Protein 7OYW (pdb70)

GO terms:
  GO:0042597 periplasmic space (C, EXP)
  GO:0030288 outer membrane-bounded periplasmic space (C, IDA)
  GO:0015847 putrescine transport (P, IDA)
  GO:0019810 putrescine binding (F, IDA)
  GO:0019810 putrescine binding (F, IPI)

InterPro domains:
  IPR001188 Spermidine/putrescine-binding periplasmic protein [PIRSF019574] (1-369)
  IPR001188 Spermidine/putrescine-binding periplasmic protein [PR00909] (35-51)
  IPR001188 Spermidine/putrescine-binding periplasmic protein [PR00909] (51-72)
  IPR001188 Spermidine/putrescine-binding periplasmic protein [PR00909] (78-92)
  IPR001188 Spermidine/putrescine-binding periplasmic protein [PR00909] (94-107)
  IPR001188 Spermidine/putrescine-binding periplasmic protein [PR00909] (127-143)
  IPR001188 Spermidine/putrescine-binding periplasmic protein [PR00909] (158-172)
  IPR001188 Spermidine/putrescine-binding periplasmic protein [PR00909] (181-200)
  IPR001188 Spermidine/putrescine-binding periplasmic protein [PR00909] (219-238)
  IPR001188 Spermidine/putrescine-binding periplasmic protein [PR00909] (269-288)
  IPR001188 Spermidine/putrescine-binding periplasmic protein [PR00909] (314-340)
  IPR006059 Bacterial-type extracellular solute-binding protein [PF13416] (46-334)

Foldseek 3Di:
DAEAEEEEAPLQADPCLQVVLCVVPVYHYHYHHDQALVVVLCCLPVDDVQHFKYKHWLQSCLLCVVVQFFAFDDVVLQVLLVQFDVVVVVVSCVSPPPRGFWAFWFKAWWFKKFFQVVLCVQPNPVQQQQAPCCQQVLVNLVSQLQLAEEEAPYLLQLQLVLCLNVVHHSQDQDLCSQVPPSLVSLLSNLVSHPYHHAQPVLCCLLQSSHGMYGYILLSSVLSQVSNVVVVVPTHMDTYQHPSETAMTTMTMGGTPPNDCNSVVSSSVSSCSPLLRSLSSCQNRLTHTRGNNNVVVHDPVSNVDCNRVPDPSRVVRYDYGHDHDVVSVVSSVVSSVCSNCSVDDDDPD/DAEAEEEEAPLQADPCLQVVLCVVPVHHYDYHHDQALVVVLCCLPVDDVQHFKYKHWLQSCLQCVVVQFFAFADCVLQVLLVQFDVVVCVVSCVSPPPNGFWAFWFKAWWFKKFFQVVLCVQPNNVQQQQAPCCQQVLVNLVSQLQLAEEEAPYLLQLQLVLCLNVVHHSQDQDLCSQVPPSLVSLLSRLVSHPYHHAQPVLCCQLQSSHGMYGYILLSSVLSQVSNVVVVPPTHMDTYQHPSETAMTTMTMGGTPPNDCNSVVSSSVSSCSPLLRSLSSCQRRLTHTRGNVNVVVHDPVSVVDCNRVPDPVRVVRYDYRHDHDVVSVVSSVVSSVCSNCSVDDDDPD

Nearest PDB structures (foldseek):
  7oyw-assembly2_B  TM=1.002E+00  e=4.965E-70  Escherichia coli
  7oyx-assembly2_B  TM=1.002E+00  e=9.594E-69  Escherichia coli K-12
  7oyv-assembly2_B  TM=1.001E+00  e=1.961E-65  Escherichia coli
  6ye0-assembly1_B  TM=9.953E-01  e=1.338E-63  Escherichia coli K-12
  7oyt-assembly1_A  TM=9.641E-01  e=5.268E-64  Escherichia coli K-12

Secondary structure (DSSP, 8-state):
--EEEEEEESS-S-TTHHHHHHHHH--EEEEEEES-HHHHHHHHHHS----SEE--BHHHHHHHGGGT-B----GGG-TTGGGB-HHHHHHHTTTSGGG-SEEEEEEEEEEEEEEHHHHHHHH-TT--TTSTHHHHSHHHHHHHTTT-EEE-S-HHHHHHHHHHHTTS-TT---HHHIIIIIHHHHHHHGGG--EE-SSHHHHHHHHTS-SEEEEEHHHHHHHHHHHHHHT----EEEE--TT-EEEEEEEEE-BTT-S-HHHHHHHHHHHTSHHHHHHHHHHH--EESBTTTGGGS-HHHHT-TTTS--HHHHTTEE-PPPPPHHHHHHHHHHHHHHHTTTS-----/--EEEEEEESS-S-TTHHHHHHHHH--EEEEEEES-HHHHHHHHHHS----SEE--BHHHHHHHGGGT-EE---GGG-GGGGGB-HHHHHHHTTTSGGG-S-EEEEEEEEEEEEEHHHHHHHH-TT--TTSTHHHHSHHHHHHHGGG-EEE-S-HHHHHHHHHHHTTS-TT---HHHIIIIIHHHHHHHGGG--EE-SSHHHHHHHHTS-SEEEEEHHHHHHHHHHHHHHT----EEEE--TT-EEEEEEEEBEETT-S-HHHHHHHHHHHTSHHHHHHHHHHH--EESBTTTGGGS-HHHHT-TTTS--HHHHTTEE-PPPPPHHHHHHHHHHHHHHHTTTS-----

Solvent-accessible surface area: 29851 Å² total; per-residue (Å²): 171,105,38,0,62,0,5,0,16,41,56,6,30,2,114,55,2,25,58,62,1,58,186,104,44,50,12,118,15,56,64,63,64,9,35,19,10,124,68,0,27,38,92,9,87,94,46,86,23,54,20,5,0,0,0,0,6,2,18,0,0,46,57,27,32,136,53,46,28,7,23,80,7,59,68,94,86,2,98,55,36,150,8,6,27,67,96,51,19,134,110,0,22,128,13,0,76,111,19,98,37,1,4,3,3,0,43,4,1,0,0,0,0,18,5,20,86,84,0,68,89,52,34,31,135,148,9,40,36,80,1,0,42,0,0,0,82,16,84,19,0,95,121,0,105,105,25,0,0,1,0,0,50,14,22,17,14,1,0,3,2,0,0,28,52,62,70,81,86,24,21,4,70,145,28,112,14,4,71,24,52,0,10,94,20,0,68,122,0,24,65,12,2,115,35,26,69,4,25,87,0,3,77,21,0,4,93,11,77,0,0,0,0,2,0,20,1,0,10,0,37,10,0,8,31,75,1,126,127,67,182,59,75,29,74,4,26,14,12,29,2,116,59,0,0,3,10,30,17,6,0,1,0,0,3,45,85,13,172,7,77,84,15,0,6,77,0,0,31,16,3,1,79,33,68,10,5,2,60,0,0,41,80,3,14,5,5,14,2,6,126,42,0,60,103,100,2,34,47,100,0,88,129,26,85,11,4,70,6,59,62,98,34,124,88,97,33,29,65,10,99,42,16,67,114,112,3,65,129,12,8,60,151,4,13,84,103,0,66,53,36,126,126,133,108,157,138,198,174,114,37,0,62,0,4,0,17,42,56,6,30,1,114,54,3,26,40,46,0,58,171,105,51,54,14,118,14,58,62,66,63,9,36,12,10,104,60,0,28,37,92,8,88,94,46,83,23,55,21,4,0,0,0,0,6,3,19,0,0,65,58,26,32,136,55,44,27,8,27,76,8,55,69,99,91,2,84,42,38,156,17,8,30,76,108,47,22,117,80,0,22,154,18,0,78,116,20,92,37,0,4,2,3,0,36,4,1,0,0,0,0,18,6,18,86,86,0,68,88,61,35,32,132,148,10,39,35,80,2,0,38,0,0,0,82,27,104,19,0,113,127,0,104,103,20,0,0,0,0,0,37,13,22,18,14,0,1,3,1,0,0,28,46,65,69,82,81,22,6,4,95,140,23,111,13,3,72,22,52,0,9,82,18,0,72,137,0,23,69,11,2,113,45,26,74,4,28,87,0,3,69,20,0,5,93,10,78,0,0,0,0,2,0,19,1,0,10,0,34,10,0,3,32,74,2,128,128,63,186,60,75,30,69,3,26,14,12,29,2,115,61,0,0,4,10,29,14,6,0,0,0,0,3,46,84,14,171,9,78,82,17,0,8,84,0,0,34,18,3,1,78,33,66,9,5,2,58,0,0,44,82,3,15,5,5,14,2,5,132,38,0,67,104,98,3,40,55,108,0,80,127,28,86,10,3,77,6,61,66,97,33,125,89,98,30,28,69,10,124,57,20,66,114,115,4,65,128,11,8,65,135,4,12,79,113,0,67,63,36,130,127,129,111,155,140,192

Sequence (696 aa):
QKTTLHIYNWTDYIAPDTVANFEKKEETGIKVVYDVFDSSNEEVLEGKLMMAGSTGFDLVVPSSAYLLLERRQLTAGVFQPLLDKKSKLPPEEEWKKNLDDPELLKLVAKKHDPDNKFAMMPPYMWATTGIGYNVDKVKAVLGENAPVDSWDLILKPEENLLEKLKSCCGVSFLDDPEEEEVFATVLNYLGKDPPNSTKADDYTGPATDLLLKLRPNIRYFHSSQQYINDLANNGDIICCVVAIGWAGDVWQASNRAKEAKNGVNNVSFSSIPKEGAMAWFDVFAMMPADAKNKDDEAYQFLNNYLLRRRPPDVVAHISDHHVFYANANKAATPLVSAEVRENPGIYPPADVRAKLFTQKKVQDPKKIDDRVVRTRRAWWTKKVKSSGKLEHHHHQKTLHIYNWTDYIAPDTVANFEKEETGIKVVYDVFDSSNEEVLEGKLMAGSSTGFDLVVPSSAYLLERRQLTAGVFQPLLDKSKLPEWKNLDDPELLKLVAKHDPDDNKFAMMPPYMWWATTGIGYNVDKVKAVLGEENAPVDSWDLIILKKPEENLLEEKLKSCCGVSFLDDPEEEVFATVLNYLGKDPNSTKADDYTGPATDLLLKLRPNIRYFHSSQQYINDLANGDIICCVVAIGWAGDVWQASNRAKEEAKNGVNNVSFSSIPKEGAMMAWFDVFAMPADAKNKDEAYQFLNYLLRRRPDVVAHISDHHVFYANANKAATPLVSSAEVREENPGIYPPADVRAKLFTQKKVQDPKKIDRVRTRRAWTKKVKSSGKLEHHHH

Radius of gyration: 33.07 Å; Cα contacts (8 Å, |Δi|>4): 1512; chains: 2; bounding box: 71×66×94 Å

B-factor: mean 22.98, std 9.72, range [9.9, 72.11]

Structure (mmCIF, N/CA/C/O backbone):
data_7OYW
#
_entry.id   7OYW
#
_cell.length_a   116.881
_cell.length_b   71.285
_cell.length_c   92.417
_cell.angle_alpha   90.000
_cell.angle_beta   90.000
_cell.angle_gamma   90.000
#
_symmetry.space_group_name_H-M   'P 21 21 2'
#
loop_
_entity.id
_entity.type
_entity.pdbx_description
1 polymer 'Putrescine-binding periplasmic protein'
2 non-polymer SPERMIDINE
3 non-polymer (2~{S})-1-(2-methoxyethoxy)propan-2-amine
4 non-polymer (2~{R})-1-[(2~{R})-1-(2-methoxyethoxy)propan-2-yl]oxypropan-2-amine
5 non-polymer (2~{S})-1-methoxypropan-2-amine
6 non-polymer 'CHLORIDE ION'
7 non-polymer (2R)-1-methoxypropan-2-amine
8 water water
#
loop_
_atom_site.group_PDB
_atom_site.id
_atom_site.type_symbol
_atom_site.label_atom_id
_atom_site.label_alt_id
_atom_site.label_comp_id
_atom_site.label_asym_id
_atom_site.label_entity_id
_atom_site.label_seq_id
_atom_site.pdbx_PDB_ins_code
_atom_site.Cartn_x
_atom_site.Cartn_y
_atom_site.Cartn_z
_atom_site.occupancy
_atom_site.B_iso_or_equiv
_atom_site.auth_seq_id
_atom_site.auth_comp_id
_atom_site.auth_asym_id
_atom_site.auth_atom_id
_atom_site.pdbx_PDB_model_num
ATOM 1 N N . GLN A 1 3 ? -20.90462 59.59551 -23.10010 1.000 47.59468 29 GLN A N 1
ATOM 2 C CA . GLN A 1 3 ? -19.80509 59.34061 -22.17367 1.000 46.63090 29 GLN A CA 1
ATOM 3 C C . GLN A 1 3 ? -18.81523 58.33761 -22.76004 1.000 43.98411 29 GLN A C 1
ATOM 4 O O . GLN A 1 3 ? -19.16757 57.19408 -23.04505 1.000 45.51140 29 GLN A O 1
ATOM 17 N N . LYS A 1 4 ? -17.56864 58.75045 -22.92202 1.000 39.66892 30 LYS A N 1
ATOM 18 C CA . LYS A 1 4 ? -16.57608 57.89348 -23.54688 1.000 36.48240 30 LYS A CA 1
ATOM 19 C C . LYS A 1 4 ? -15.64254 57.29905 -22.50391 1.000 29.62528 30 LYS A C 1
ATOM 20 O O . LYS A 1 4 ? -15.37254 57.90473 -21.46139 1.000 27.37381 30 LYS A O 1
ATOM 39 N N A THR A 1 5 ? -15.14518 56.07566 -22.78564 0.647 27.13460 31 THR A N 1
ATOM 40 N N B THR A 1 5 ? -15.18519 56.10448 -22.80237 0.353 27.52066 31 THR A N 1
ATOM 41 C CA A THR A 1 5 ? -14.26402 55.33808 -21.87389 0.647 23.69632 31 THR A CA 1
ATOM 42 C CA B THR A 1 5 ? -14.20973 55.41044 -21.99790 0.353 24.81058 31 THR A CA 1
ATOM 43 C C A THR A 1 5 ? -13.00165 54.82532 -22.57323 0.647 21.01760 31 THR A C 1
ATOM 44 C C B THR A 1 5 ? -12.89048 55.40334 -22.74707 0.353 20.99435 31 THR A C 1
ATOM 45 O O A THR A 1 5 ? -13.08402 54.09603 -23.56964 0.647 21.78083 31 THR A O 1
ATOM 46 O O B THR A 1 5 ? -12.81472 55.65413 -23.95487 0.353 20.68821 31 THR A O 1
ATOM 67 N N . LEU A 1 6 ? -11.84144 55.14928 -21.99119 1.000 17.17114 32 LEU A N 1
ATOM 68 C CA . LEU A 1 6 ? -10.52744 54.91160 -22.56068 1.000 15.22215 32 LEU A CA 1
ATOM 69 C C . LEU A 1 6 ? -9.89066 53.77348 -21.78223 1.000 14.48129 32 LEU A C 1
ATOM 70 O O . LEU A 1 6 ? -9.82053 53.83135 -20.55126 1.000 15.80840 32 LEU A O 1
ATOM 87 N N . HIS A 1 7 ? -9.43214 52.74367 -22.48837 1.000 13.46911 33 HIS A N 1
ATOM 88 C CA . HIS A 1 7 ? -8.81643 51.58130 -21.86074 1.000 13.28200 33 HIS A CA 1
ATOM 89 C C . HIS A 1 7 ? -7.31474 51.61678 -22.09966 1.000 12.67285 33 HIS A C 1
ATOM 90 O O . HIS A 1 7 ? -6.87027 51.65813 -23.25014 1.000 13.12808 33 HIS A O 1
ATOM 104 N N . ILE A 1 8 ? -6.54301 51.58116 -21.01566 1.000 12.24559 34 ILE A N 1
ATOM 105 C CA . ILE A 1 8 ? -5.08989 51.66758 -21.05659 1.000 12.08311 34 ILE A CA 1
ATOM 106 C C . ILE A 1 8 ? -4.49322 50.46354 -20.34423 1.000 11.99120 34 ILE A C 1
ATOM 107 O O . ILE A 1 8 ? -4.92734 50.10882 -19.24342 1.000 13.18253 34 ILE A O 1
ATOM 123 N N . TYR A 1 9 ? -3.44753 49.88634 -20.93462 1.000 12.16550 35 TYR A N 1
ATOM 124 C CA . TYR A 1 9 ? -2.73451 48.74094 -20.37113 1.000 12.02304 35 TYR A CA 1
ATOM 125 C C . TYR A 1 9 ? -1.26989 49.13482 -20.24595 1.000 11.40304 35 TYR A C 1
ATOM 126 O O . TYR A 1 9 ? -0.57922 49.30737 -21.25775 1.000 12.01837 35 TYR A O 1
ATOM 144 N N . ASN A 1 10 ? -0.80409 49.28441 -19.00570 1.000 12.19606 36 ASN A N 1
ATOM 145 C CA . ASN A 1 10 ? 0.52929 49.79501 -18.70574 1.000 12.05245 36 ASN A CA 1
ATOM 146 C C . ASN A 1 10 ? 1.21291 48.85750 -17.72217 1.000 11.47924 36 ASN A C 1
ATOM 147 O O . ASN A 1 10 ? 0.58268 47.99340 -17.11235 1.000 12.80172 36 ASN A O 1
ATOM 158 N N . TRP A 1 11 ? 2.53159 48.99380 -17.62785 1.000 11.09543 37 TRP A N 1
ATOM 159 C CA . TRP A 1 11 ? 3.27632 48.26791 -16.61163 1.000 11.50309 37 TRP A CA 1
ATOM 160 C C . TRP A 1 11 ? 2.78058 48.68170 -15.23195 1.000 13.04493 37 TRP A C 1
ATOM 161 O O . TRP A 1 11 ? 2.35060 49.81746 -15.02411 1.000 12.26521 37 TRP A O 1
ATOM 182 N N . THR A 1 12 ? 2.86940 47.75601 -14.27779 1.000 11.62020 38 THR A N 1
ATOM 183 C CA . THR A 1 12 ? 2.68299 48.10304 -12.87553 1.000 12.27895 38 THR A CA 1
ATOM 184 C C . THR A 1 12 ? 3.69450 49.17253 -12.45004 1.000 12.18398 38 THR A C 1
ATOM 185 O O . THR A 1 12 ? 4.77485 49.30400 -13.02912 1.000 13.27176 38 THR A O 1
ATOM 196 N N . ASP A 1 13 ? 3.34120 49.94461 -11.42319 1.000 12.86518 39 ASP A N 1
ATOM 197 C CA . ASP A 1 13 ? 4.28444 50.87013 -10.79904 1.000 13.05428 39 ASP A CA 1
ATOM 198 C C . ASP A 1 13 ? 4.95106 51.76730 -11.83913 1.000 13.06163 39 ASP A C 1
ATOM 199 O O . ASP A 1 13 ? 6.16931 51.93923 -11.85842 1.000 13.21675 39 ASP A O 1
ATOM 208 N N . TYR A 1 14 ? 4.12847 52.39106 -12.68842 1.000 12.40173 40 TYR A N 1
ATOM 209 C CA . TYR A 1 14 ? 4.67917 53.12389 -13.82707 1.000 11.69309 40 TYR A CA 1
ATOM 210 C C . TYR A 1 14 ? 3.81876 54.32117 -14.18516 1.000 12.99313 40 TYR A C 1
ATOM 211 O O . TYR A 1 14 ? 3.75577 54.71928 -15.35520 1.000 12.25150 40 TYR A O 1
ATOM 229 N N . ILE A 1 15 ? 3.18476 54.92193 -13.18139 1.000 13.38404 41 ILE A N 1
ATOM 230 C CA . ILE A 1 15 ? 2.42165 56.15155 -13.34640 1.000 12.66982 41 ILE A CA 1
ATOM 231 C C . ILE A 1 15 ? 2.35079 56.78116 -11.96369 1.000 13.44685 41 ILE A C 1
ATOM 232 O O . ILE A 1 15 ? 2.59801 56.12143 -10.95732 1.000 14.98930 41 ILE A O 1
ATOM 248 N N . ALA A 1 16 ? 2.05821 58.07467 -11.90549 1.000 13.10685 42 ALA A N 1
ATOM 249 C CA . ALA A 1 16 ? 1.89954 58.67189 -10.58939 1.000 14.49269 42 ALA A CA 1
ATOM 250 C C . ALA A 1 16 ? 0.51474 58.33902 -10.05461 1.000 17.43788 42 ALA A C 1
ATOM 251 O O . ALA A 1 16 ? -0.41036 58.08875 -10.82585 1.000 16.83587 42 ALA A O 1
ATOM 258 N N . PRO A 1 17 ? 0.33993 58.35331 -8.73345 1.000 20.92603 43 PRO A N 1
ATOM 259 C CA . PRO A 1 17 ? -0.94010 57.90657 -8.16117 1.000 22.72390 43 PRO A CA 1
ATOM 260 C C . PRO A 1 17 ? -2.13224 58.70910 -8.63212 1.000 23.33865 43 PRO A C 1
ATOM 261 O O . PRO A 1 17 ? -3.26240 58.20228 -8.60546 1.000 24.46968 43 PRO A O 1
ATOM 272 N N . ASP A 1 18 ? -1.91841 59.95909 -9.03519 1.000 22.34641 44 ASP A N 1
ATOM 273 C CA . ASP A 1 18 ? -3.00543 60.85561 -9.39344 1.000 22.36157 44 ASP A CA 1
ATOM 274 C C . ASP A 1 18 ? -3.08875 61.16261 -10.88705 1.000 20.72432 44 ASP A C 1
ATOM 275 O O . ASP A 1 18 ? -4.00344 61.87866 -11.29772 1.000 21.59812 44 ASP A O 1
ATOM 284 N N . THR A 1 19 ? -2.21656 60.58799 -11.72082 1.000 18.19641 45 THR A N 1
ATOM 285 C CA . THR A 1 19 ? -2.19491 60.94706 -13.13944 1.000 16.63196 45 THR A CA 1
ATOM 286 C C . THR A 1 19 ? -3.53951 60.69117 -13.80838 1.000 17.00239 45 THR A C 1
ATOM 287 O O . THR A 1 19 ? -4.06467 61.55247 -14.52394 1.000 18.06871 45 THR A O 1
ATOM 298 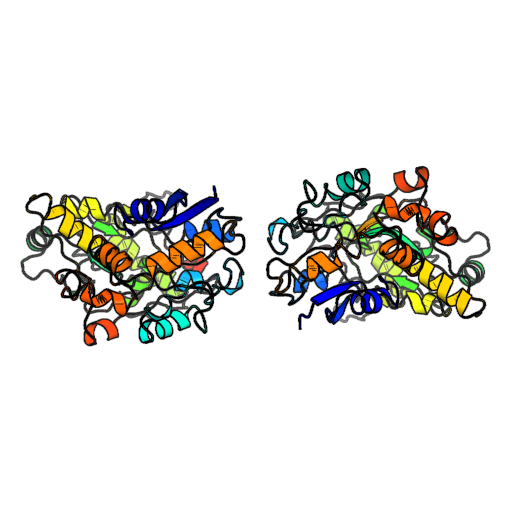N N . VAL A 1 20 ? -4.08955 59.49019 -13.62462 1.000 16.83451 46 VAL A N 1
ATOM 299 C CA . VAL A 1 20 ? -5.33799 59.14173 -14.29175 1.000 17.25593 46 VAL A CA 1
ATOM 300 C C . VAL A 1 20 ? -6.48569 59.98872 -13.76254 1.000 17.82143 46 VAL A C 1
ATOM 301 O O . VAL A 1 20 ? -7.28405 60.51555 -14.54353 1.000 17.92525 46 VAL A O 1
ATOM 314 N N . ALA A 1 21 ? -6.58675 60.13376 -12.43387 1.000 17.33741 47 ALA A N 1
ATOM 315 C CA . ALA A 1 21 ? -7.66494 60.93110 -11.85660 1.000 18.80678 47 ALA A CA 1
ATOM 316 C C . ALA A 1 21 ? -7.61711 62.36000 -12.37370 1.000 18.01877 47 ALA A C 1
ATOM 317 O O . ALA A 1 21 ? -8.65925 62.96422 -12.65780 1.000 19.91268 47 ALA A O 1
ATOM 324 N N . ASN A 1 22 ? -6.40778 62.92167 -12.48061 1.000 18.99455 48 ASN A N 1
ATOM 325 C CA . ASN A 1 22 ? -6.25690 64.28312 -12.98217 1.000 19.76235 48 ASN A CA 1
ATOM 326 C C . ASN A 1 22 ? -6.73326 64.38510 -14.42742 1.000 19.04283 48 ASN A C 1
ATOM 327 O O . ASN A 1 22 ? -7.40133 65.35519 -14.80016 1.000 21.00538 48 ASN A O 1
ATOM 338 N N . PHE A 1 23 ? -6.40811 63.38292 -15.25257 1.000 16.80584 49 PHE A N 1
ATOM 339 C CA . PHE A 1 23 ? -6.88602 63.35778 -16.63323 1.000 16.53635 49 PHE A CA 1
ATOM 340 C C . PHE A 1 23 ? -8.40059 63.22940 -16.69831 1.000 16.95048 49 PHE A C 1
ATOM 341 O O . PHE A 1 23 ? -9.05111 63.90876 -17.49943 1.000 17.53637 49 PHE A O 1
ATOM 358 N N . GLU A 1 24 ? -8.97864 62.34419 -15.88281 1.000 16.40785 50 GLU A N 1
ATOM 359 C CA . GLU A 1 24 ? -10.42963 62.20528 -15.84791 1.000 16.75720 50 GLU A CA 1
ATOM 360 C C . GLU A 1 24 ? -11.09602 63.51400 -15.45739 1.000 17.74997 50 GLU A C 1
ATOM 361 O O . GLU A 1 24 ? -12.10734 63.90939 -16.05319 1.000 19.48920 50 GLU A O 1
ATOM 373 N N . LYS A 1 25 ? -10.54926 64.19780 -14.44940 1.000 18.23052 51 LYS A N 1
ATOM 374 C CA A LYS A 1 25 ? -11.15501 65.44916 -14.01239 0.550 19.31066 51 LYS A CA 1
ATOM 375 C CA B LYS A 1 25 ? -11.14854 65.44953 -14.00725 0.450 18.74525 51 LYS A CA 1
ATOM 376 C C . LYS A 1 25 ? -11.07242 66.49735 -15.10770 1.000 19.80922 51 LYS A C 1
ATOM 377 O O . LYS A 1 25 ? -12.01636 67.26785 -15.31888 1.000 21.51098 51 LYS A O 1
ATOM 413 N N . GLU A 1 26 ? -9.95524 66.53635 -15.81400 1.000 19.21335 52 GLU A N 1
ATOM 414 C CA A GLU A 1 26 ? -9.76050 67.55291 -16.83616 0.490 18.86003 52 GLU A CA 1
ATOM 415 C CA B GLU A 1 26 ? -9.77913 67.56014 -16.83319 0.510 19.35547 52 GLU A CA 1
ATOM 416 C C . GLU A 1 26 ? -10.66098 67.30985 -18.04294 1.000 19.45471 52 GLU A C 1
ATOM 417 O O . GLU A 1 26 ? -11.21174 68.26152 -18.61053 1.000 21.91492 52 GLU A O 1
ATOM 439 N N . THR A 1 27 ? -10.79867 66.04434 -18.46481 1.000 19.68511 53 THR A N 1
ATOM 440 C CA . THR A 1 27 ? -11.40055 65.72870 -19.75817 1.000 19.74026 53 THR A CA 1
ATOM 441 C C . THR A 1 27 ? -12.82157 65.17593 -19.69232 1.000 20.70903 53 THR A C 1
ATOM 442 O O . THR A 1 27 ? -13.51567 65.17813 -20.71703 1.000 21.56441 53 THR A O 1
ATOM 453 N N . GLY A 1 28 ? -13.25434 64.65311 -18.55130 1.000 20.03726 54 GLY A N 1
ATOM 454 C CA . GLY A 1 28 ? -14.53309 63.98429 -18.48320 1.000 20.50602 54 GLY A CA 1
ATOM 455 C C . GLY A 1 28 ? -14.54819 62.59254 -19.07479 1.000 20.52577 54 GLY A C 1
ATOM 456 O O . GLY A 1 28 ? -15.62090 61.98036 -19.14583 1.000 22.83649 54 GLY A O 1
ATOM 460 N N . ILE A 1 29 ? -13.39640 62.07882 -19.50186 1.000 18.88561 55 ILE A N 1
ATOM 461 C CA . ILE A 1 29 ? -13.26512 60.72334 -20.02573 1.000 18.50952 55 ILE A CA 1
ATOM 462 C C . ILE A 1 29 ? -13.03925 59.78098 -18.85196 1.000 18.52513 55 ILE A C 1
ATOM 463 O O . ILE A 1 29 ? -12.19242 60.04462 -17.99317 1.000 21.90683 55 ILE A O 1
ATOM 479 N N . LYS A 1 30 ? -13.78240 58.67857 -18.81672 1.000 17.54976 56 LYS A N 1
ATOM 480 C CA . LYS A 1 30 ? -13.55699 57.64053 -17.82059 1.000 17.99096 56 LYS A CA 1
ATOM 481 C C . LYS A 1 30 ? -12.45008 56.72410 -18.31878 1.000 17.67852 56 LYS A C 1
ATOM 482 O O . LYS A 1 30 ? -12.46508 56.28828 -19.47394 1.000 20.09111 56 LYS A O 1
ATOM 501 N N . VAL A 1 31 ? -11.47381 56.45690 -17.46062 1.000 15.92309 57 VAL A N 1
ATOM 502 C CA . VAL A 1 31 ? -10.33184 55.62377 -17.80904 1.000 14.97046 57 VAL A CA 1
ATOM 503 C C . VAL A 1 31 ? -10.44018 54.30330 -17.06598 1.000 15.99695 57 VAL A C 1
ATOM 504 O O . VAL A 1 31 ? -10.61996 54.27461 -15.84290 1.000 18.42286 57 VAL A O 1
ATOM 517 N N . VAL A 1 32 ? -10.31147 53.21829 -17.81207 1.000 15.00505 58 VAL A N 1
ATOM 518 C CA . VAL A 1 32 ? -10.14471 51.87864 -17.27375 1.000 14.28277 58 VAL A CA 1
ATOM 519 C C . VAL A 1 32 ? -8.66538 51.55810 -17.44848 1.000 13.86185 58 VAL A C 1
ATOM 520 O O . VAL A 1 32 ? -8.15892 51.45541 -18.57324 1.000 14.34679 58 VAL A O 1
ATOM 533 N N . TYR A 1 33 ? -7.96309 51.45803 -16.33015 1.000 15.40092 59 TYR A N 1
ATOM 534 C CA . TYR A 1 33 ? -6.51690 51.30913 -16.30171 1.000 14.96285 59 TYR A CA 1
ATOM 535 C C . TYR A 1 33 ? -6.18244 49.93027 -15.75504 1.000 16.93803 59 TYR A C 1
ATOM 536 O O . TYR A 1 33 ? -6.57084 49.58722 -14.63708 1.000 19.08450 59 TYR A O 1
ATOM 554 N N . ASP A 1 34 ? -5.47864 49.13596 -16.54602 1.000 13.96969 60 ASP A N 1
ATOM 555 C CA . ASP A 1 34 ? -5.06515 47.80053 -16.14451 1.000 13.81197 60 ASP A CA 1
ATOM 556 C C . ASP A 1 34 ? -3.55517 47.70540 -16.30446 1.000 13.48684 60 ASP A C 1
ATOM 557 O O . ASP A 1 34 ? -2.93579 48.49853 -17.02566 1.000 13.23717 60 ASP A O 1
ATOM 566 N N . VAL A 1 35 ? -2.96360 46.71175 -15.63681 1.000 13.10306 61 VAL A N 1
ATOM 567 C CA . VAL A 1 35 ? -1.51321 46.64636 -15.49943 1.000 13.29104 61 VAL A CA 1
ATOM 568 C C . VAL A 1 35 ? -0.97243 45.23851 -15.72652 1.000 13.21119 61 VAL A C 1
ATOM 569 O O . VAL A 1 35 ? -1.64815 44.23289 -15.48618 1.000 15.05485 61 VAL A O 1
ATOM 582 N N . PHE A 1 36 ? 0.26534 45.18882 -16.22377 1.000 13.35156 62 PHE A N 1
ATOM 583 C CA . PHE A 1 36 ? 1.02065 43.95901 -16.42465 1.000 13.34595 62 PHE A CA 1
ATOM 584 C C . PHE A 1 36 ? 2.44429 44.17825 -15.92134 1.000 13.55554 62 PHE A C 1
ATOM 585 O O . PHE A 1 36 ? 2.88995 45.31305 -15.75049 1.000 13.77836 62 PHE A O 1
ATOM 602 N N . ASP A 1 37 ? 3.17253 43.08221 -15.69351 1.000 13.92418 63 ASP A N 1
ATOM 603 C CA . ASP A 1 37 ? 4.57813 43.17995 -15.31089 1.000 14.08261 63 ASP A CA 1
ATOM 604 C C . ASP A 1 37 ? 5.50124 42.40928 -16.24760 1.000 14.29876 63 ASP A C 1
ATOM 605 O O . ASP A 1 37 ? 6.66465 42.16879 -15.89951 1.000 14.94903 63 ASP A O 1
ATOM 614 N N . SER A 1 38 ? 5.02702 42.05414 -17.44392 1.000 14.56307 64 SER A N 1
ATOM 615 C CA A SER A 1 38 ? 5.81538 41.25669 -18.37345 0.500 15.75624 64 SER A CA 1
ATOM 616 C CA B SER A 1 38 ? 5.84679 41.28578 -18.37177 0.500 15.65778 64 SER A CA 1
ATOM 617 C C . SER A 1 38 ? 5.52317 41.60616 -19.82244 1.000 15.46421 64 SER A C 1
ATOM 618 O O . SER A 1 38 ? 4.35501 41.66803 -20.21635 1.000 15.14160 64 SER A O 1
ATOM 632 N N . ASN A 1 39 ? 6.59183 41.79174 -20.61593 1.000 15.82023 65 ASN A N 1
ATOM 633 C CA . ASN A 1 39 ? 6.42441 41.90863 -22.06138 1.000 17.19768 65 ASN A CA 1
ATOM 634 C C . ASN A 1 39 ? 5.75978 40.64980 -22.61926 1.000 17.50842 65 ASN A C 1
ATOM 635 O O . ASN A 1 39 ? 4.95510 40.74489 -23.54735 1.000 16.83855 65 ASN A O 1
ATOM 646 N N . GLU A 1 40 ? 6.04910 39.46850 -22.04512 1.000 17.07317 66 GLU A N 1
ATOM 647 C CA A GLU A 1 40 ? 5.45378 38.24047 -22.56718 0.493 18.36093 66 GLU A CA 1
ATOM 648 C CA B GLU A 1 40 ? 5.46184 38.23163 -22.55307 0.507 17.82218 66 GLU A CA 1
ATOM 649 C C . GLU A 1 40 ? 3.93097 38.26503 -22.46241 1.000 17.50017 66 GLU A C 1
ATOM 650 O O . GLU A 1 40 ? 3.23088 37.82828 -23.38591 1.000 18.47015 66 GLU A O 1
ATOM 672 N N . VAL A 1 41 ? 3.39098 38.76838 -21.34882 1.000 16.54222 67 VAL A N 1
ATOM 673 C CA . VAL A 1 41 ? 1.93898 38.80698 -21.19248 1.000 17.07050 67 VAL A CA 1
ATOM 674 C C . VAL A 1 41 ? 1.32911 39.72969 -22.23312 1.000 15.66069 67 VAL A C 1
ATOM 675 O O . VAL A 1 41 ? 0.34313 39.38977 -22.89586 1.000 15.20651 67 VAL A O 1
ATOM 688 N N . LEU A 1 42 ? 1.89481 40.92763 -22.37020 1.000 15.12896 68 LEU A N 1
ATOM 689 C CA . LEU A 1 42 ? 1.38457 41.87250 -23.35251 1.000 14.09162 68 LEU A CA 1
ATOM 690 C C . LEU A 1 42 ? 1.51636 41.31853 -24.76393 1.000 14.33740 68 LEU A C 1
ATOM 691 O O . LEU A 1 42 ? 0.57357 41.40025 -25.55724 1.000 14.81076 68 LEU A O 1
ATOM 707 N N . GLU A 1 43 ? 2.67236 40.74022 -25.09502 1.000 14.21892 69 GLU A N 1
ATOM 708 C CA . GLU A 1 43 ? 2.87518 40.25215 -26.45416 1.000 14.05290 69 GLU A CA 1
ATOM 709 C C . GLU A 1 43 ? 1.87816 39.15183 -26.77896 1.000 13.98553 69 GLU A C 1
ATOM 710 O O . GLU A 1 43 ? 1.31040 39.11536 -27.87739 1.000 15.64063 69 GLU A O 1
ATOM 722 N N . GLY A 1 44 ? 1.63979 38.25465 -25.82450 1.000 15.14566 70 GLY A N 1
ATOM 723 C CA . GLY A 1 44 ? 0.65808 37.20933 -26.04161 1.000 14.53427 70 GLY A CA 1
ATOM 724 C C . GLY A 1 44 ? -0.71401 37.76339 -26.36735 1.000 14.22798 70 GLY A C 1
ATOM 725 O O . GLY A 1 44 ? -1.38687 37.29404 -27.28850 1.000 15.66244 70 GLY A O 1
ATOM 729 N N . LYS A 1 45 ? -1.15854 38.75589 -25.59593 1.000 13.87868 71 LYS A N 1
ATOM 730 C CA . LYS A 1 45 ? -2.46124 39.35875 -25.84997 1.000 14.60650 71 LYS A CA 1
ATOM 731 C C . LYS A 1 45 ? -2.49841 40.04644 -27.20740 1.000 15.35450 71 LYS A C 1
ATOM 732 O O . LYS A 1 45 ? -3.49358 39.94151 -27.93319 1.000 17.00298 71 LYS A O 1
ATOM 751 N N . LEU A 1 46 ? -1.42843 40.75432 -27.57431 1.000 15.68852 72 LEU A N 1
ATOM 752 C CA . LEU A 1 46 ? -1.41403 41.40743 -28.87695 1.000 16.77556 72 LEU A CA 1
ATOM 753 C C . LEU A 1 46 ? -1.51013 40.40034 -30.01588 1.000 17.00370 72 LEU A C 1
ATOM 754 O O . LEU A 1 46 ? -2.09508 40.69579 -31.06380 1.000 18.87403 72 LEU A O 1
ATOM 770 N N . MET A 1 47 ? -0.89713 39.22878 -29.85910 1.000 16.08125 73 MET A N 1
ATOM 771 C CA A MET A 1 47 ? -0.80733 38.28130 -30.95987 0.827 17.07949 73 MET A CA 1
ATOM 772 C CA B MET A 1 47 ? -0.80553 38.27787 -30.96075 0.173 17.58464 73 MET A CA 1
ATOM 773 C C . MET A 1 47 ? -1.94808 37.27780 -30.98516 1.000 19.57312 73 MET A C 1
ATOM 774 O O . MET A 1 47 ? -2.17775 36.65200 -32.02549 1.000 22.04864 73 MET A O 1
ATOM 800 N N . ALA A 1 48 ? -2.67856 37.12786 -29.88796 1.000 19.75941 74 ALA A N 1
ATOM 801 C CA . ALA A 1 48 ? -3.70937 36.10782 -29.82522 1.000 20.68510 74 ALA A CA 1
ATOM 802 C C . ALA A 1 48 ? -5.05602 36.55986 -30.35562 1.000 22.14499 74 ALA A C 1
ATOM 803 O O . ALA A 1 48 ? -5.89855 35.71386 -30.67110 1.000 25.07106 74 ALA A O 1
ATOM 810 N N . GLY A 1 49 ? -5.28503 37.85695 -30.44107 1.000 21.45803 75 GLY A N 1
ATOM 811 C CA . GLY A 1 49 ? -6.60771 38.36088 -30.73754 1.000 22.28714 75 GLY A CA 1
ATOM 812 C C . GLY A 1 49 ? -6.66451 39.82395 -30.35748 1.000 21.32405 75 GLY A C 1
ATOM 813 O O . GLY A 1 49 ? -5.63616 40.49075 -30.26915 1.000 21.14524 75 GLY A O 1
ATOM 817 N N . SER A 1 50 ? -7.88095 40.31130 -30.15602 1.000 23.41236 76 SER A N 1
ATOM 818 C CA . SER A 1 50 ? -8.03541 41.70577 -29.79054 1.000 22.28658 76 SER A CA 1
ATOM 819 C C . SER A 1 50 ? -7.67332 41.87836 -28.32612 1.000 22.16912 76 SER A C 1
ATOM 820 O O . SER A 1 50 ? -8.02858 41.04742 -27.48496 1.000 25.54129 76 SER A O 1
ATOM 828 N N . THR A 1 51 ? -6.97677 42.96400 -28.01637 1.000 19.98922 77 THR A N 1
ATOM 829 C CA . THR A 1 51 ? -6.67588 43.24439 -26.62341 1.000 18.66399 77 THR A CA 1
ATOM 830 C C . THR A 1 51 ? -7.79002 44.01049 -25.92756 1.000 18.64902 77 THR A C 1
ATOM 831 O O . THR A 1 51 ? -7.80975 44.06221 -24.69564 1.000 19.59020 77 THR A O 1
ATOM 842 N N . GLY A 1 52 ? -8.69772 44.62112 -26.68299 1.000 17.27631 78 GLY A N 1
ATOM 843 C CA . GLY A 1 52 ? -9.67606 45.52168 -26.12390 1.000 16.84962 78 GLY A CA 1
ATOM 844 C C . GLY A 1 52 ? -9.13107 46.82636 -25.58671 1.000 15.49707 78 GLY A C 1
ATOM 845 O O . GLY A 1 52 ? -9.91090 47.62753 -25.06672 1.000 19.42886 78 GLY A O 1
ATOM 849 N N . PHE A 1 53 ? -7.83103 47.08073 -25.69720 1.000 13.36970 79 PHE A N 1
ATOM 850 C CA . PHE A 1 53 ? -7.24091 48.31103 -25.19242 1.000 12.74023 79 PHE A CA 1
ATOM 851 C C . PHE A 1 53 ? -7.10893 49.35550 -26.28567 1.000 13.94588 79 PHE A C 1
ATOM 852 O O . PHE A 1 53 ? -6.91349 49.03471 -27.45791 1.000 14.67829 79 PHE A O 1
ATOM 869 N N . ASP A 1 54 ? -7.21998 50.61878 -25.87669 1.000 12.90818 80 ASP A N 1
ATOM 870 C CA . ASP A 1 54 ? -6.95869 51.74507 -26.75911 1.000 13.58920 80 ASP A CA 1
ATOM 871 C C . ASP A 1 54 ? -5.49721 52.15992 -26.77200 1.000 13.18764 80 ASP A C 1
ATOM 872 O O . ASP A 1 54 ? -5.02703 52.68841 -27.78474 1.000 13.74295 80 ASP A O 1
ATOM 881 N N . LEU A 1 55 ? -4.77808 51.93205 -25.67360 1.000 12.04641 81 LEU A N 1
ATOM 882 C CA . LEU A 1 55 ? -3.35742 52.21966 -25.55506 1.000 11.71789 81 LEU A CA 1
ATOM 883 C C . LEU A 1 55 ? -2.70670 51.07722 -24.79325 1.000 11.39596 81 LEU A C 1
ATOM 884 O O . LEU A 1 55 ? -3.27326 50.57345 -23.82057 1.000 12.22747 81 LEU A O 1
ATOM 900 N N . VAL A 1 56 ? -1.50234 50.69842 -25.22378 1.000 11.50729 82 VAL A N 1
ATOM 901 C CA . VAL A 1 56 ? -0.68021 49.70189 -24.54889 1.000 12.24649 82 VAL A CA 1
ATOM 902 C C . VAL A 1 56 ? 0.74342 50.24477 -24.49018 1.000 11.38173 82 VAL A C 1
ATOM 903 O O . VAL A 1 56 ? 1.11242 51.14438 -25.24658 1.000 12.31313 82 VAL A O 1
ATOM 916 N N . VAL A 1 57 ? 1.56009 49.66495 -23.60926 1.000 11.32544 83 VAL A N 1
ATOM 917 C CA . VAL A 1 57 ? 2.90480 50.19467 -23.34714 1.000 10.50831 83 VAL A CA 1
ATOM 918 C C . VAL A 1 57 ? 3.97018 49.10808 -23.50668 1.000 11.16918 83 VAL A C 1
ATOM 919 O O . VAL A 1 57 ? 4.58933 48.68178 -22.52174 1.000 12.05979 83 VAL A O 1
ATOM 932 N N . PRO A 1 58 ? 4.24983 48.66075 -24.72809 1.000 11.85714 84 PRO A N 1
ATOM 933 C CA . PRO A 1 58 ? 5.33005 47.68469 -24.93212 1.000 11.87611 84 PRO A CA 1
ATOM 934 C C . PRO A 1 58 ? 6.71212 48.29045 -24.74519 1.000 12.21585 84 PRO A C 1
ATOM 935 O O . PRO A 1 58 ? 6.92458 49.48334 -24.94047 1.000 13.21922 84 PRO A O 1
ATOM 946 N N . SER A 1 59 ? 7.69073 47.44031 -24.44924 1.000 13.19123 85 SER A N 1
ATOM 947 C CA A SER A 1 59 ? 9.06699 47.88966 -24.62577 0.735 14.25496 85 SER A CA 1
ATOM 948 C CA B SER A 1 59 ? 9.06916 47.85127 -24.62488 0.265 14.69525 85 SER A CA 1
ATOM 949 C C . SER A 1 59 ? 9.33144 48.09123 -26.11327 1.000 14.65389 85 SER A C 1
ATOM 950 O O . SER A 1 59 ? 8.68850 47.48652 -26.97429 1.000 13.65878 85 SER A O 1
ATOM 964 N N . ALA A 1 60 ? 10.29872 48.95837 -26.42520 1.000 14.18291 86 ALA A N 1
ATOM 965 C CA . ALA A 1 60 ? 10.55308 49.27045 -27.83315 1.000 14.34776 86 ALA A CA 1
ATOM 966 C C . ALA A 1 60 ? 10.98348 48.03721 -28.62631 1.000 15.84737 86 ALA A C 1
ATOM 967 O O . ALA A 1 60 ? 10.63074 47.89139 -29.80024 1.000 16.44501 86 ALA A O 1
ATOM 974 N N . TYR A 1 61 ? 11.75610 47.14064 -28.02732 1.000 18.09864 87 TYR A N 1
ATOM 975 C CA . TYR A 1 61 ? 12.14641 45.97207 -28.80987 1.000 19.54602 87 TYR A CA 1
ATOM 976 C C . TYR A 1 61 ? 10.95279 45.03886 -29.05503 1.000 19.48273 87 TYR A C 1
ATOM 977 O O . TYR A 1 61 ? 10.94997 44.30302 -30.04487 1.000 20.41788 87 TYR A O 1
ATOM 995 N N . LEU A 1 62 ? 9.94134 45.03695 -28.16923 1.000 19.38171 88 LEU A N 1
ATOM 996 C CA . LEU A 1 62 ? 8.73119 44.25215 -28.42608 1.000 17.88042 88 LEU A CA 1
ATOM 997 C C . LEU A 1 62 ? 7.93411 44.87767 -29.55819 1.000 15.98652 88 LEU A C 1
ATOM 998 O O . LEU A 1 62 ? 7.44304 44.17954 -30.45334 1.000 15.99667 88 LEU A O 1
ATOM 1014 N N . LEU A 1 63 ? 7.79510 46.20110 -29.52717 1.000 14.43680 89 LEU A N 1
ATOM 1015 C CA A LEU A 1 63 ? 7.19555 46.91103 -30.65192 0.110 14.46086 89 LEU A CA 1
ATOM 1016 C CA B LEU A 1 63 ? 7.18574 46.89512 -30.65154 0.890 14.31746 89 LEU A CA 1
ATOM 1017 C C . LEU A 1 63 ? 7.90113 46.53432 -31.94522 1.000 14.24507 89 LEU A C 1
ATOM 1018 O O . LEU A 1 63 ? 7.25829 46.22731 -32.95528 1.000 15.42679 89 LEU A O 1
ATOM 1048 N N . GLU A 1 64 ? 9.23300 46.53756 -31.92152 1.000 15.58164 90 GLU A N 1
ATOM 1049 C CA . GLU A 1 64 ? 9.99753 46.14349 -33.09639 1.000 16.61148 90 GLU A CA 1
ATOM 1050 C C . GLU A 1 64 ? 9.69220 44.70524 -33.49274 1.000 15.90858 90 GLU A C 1
ATOM 1051 O O . GLU A 1 64 ? 9.52723 44.40265 -34.68041 1.000 17.78368 90 GLU A O 1
ATOM 1063 N N . ARG A 1 65 ? 9.64866 43.79281 -32.51344 1.000 15.77447 91 ARG A N 1
ATOM 1064 C CA A ARG A 1 65 ? 9.44382 42.38897 -32.84379 0.632 16.68536 91 ARG A CA 1
ATOM 1065 C CA B ARG A 1 65 ? 9.43954 42.38116 -32.83049 0.368 17.52447 91 ARG A CA 1
ATOM 1066 C C . ARG A 1 65 ? 8.13052 42.17084 -33.58825 1.000 17.69995 91 ARG A C 1
ATOM 1067 O O . ARG A 1 65 ? 8.06730 41.35793 -34.51787 1.000 18.42441 91 ARG A O 1
ATOM 1107 N N . GLN A 1 66 ? 7.06907 42.88572 -33.20514 1.000 16.90856 92 GLN A N 1
ATOM 1108 C CA . GLN A 1 66 ? 5.74546 42.62557 -33.76801 1.000 18.46866 92 GLN A CA 1
ATOM 1109 C C . GLN A 1 66 ? 5.25914 43.72601 -34.69777 1.000 19.09362 92 GLN A C 1
ATOM 1110 O O . GLN A 1 66 ? 4.09373 43.71189 -35.11246 1.000 19.39024 92 GLN A O 1
ATOM 1124 N N . LEU A 1 67 ? 6.13356 44.65644 -35.06220 1.000 19.07091 93 LEU A N 1
ATOM 1125 C CA . LEU A 1 67 ? 5.70975 45.78567 -35.87466 1.000 19.74455 93 LEU A CA 1
ATOM 1126 C C . LEU A 1 67 ? 5.13619 45.31338 -37.20165 1.000 20.50822 93 LEU A C 1
ATOM 1127 O O . LEU A 1 67 ? 4.07460 45.77689 -37.63689 1.000 22.69901 93 LEU A O 1
ATOM 1143 N N . THR A 1 68 ? 5.82722 44.39199 -37.86720 1.000 20.53378 94 THR A N 1
ATOM 1144 C CA . THR A 1 68 ? 5.35758 43.96699 -39.17650 1.000 22.71234 94 THR A CA 1
ATOM 1145 C C . THR A 1 68 ? 4.15029 43.04225 -39.08579 1.000 22.96137 94 THR A C 1
ATOM 1146 O O . THR A 1 68 ? 3.54111 42.74478 -40.11531 1.000 23.64850 94 THR A O 1
ATOM 1157 N N . ALA A 1 69 ? 3.75999 42.61841 -37.88469 1.000 23.14559 95 ALA A N 1
ATOM 1158 C CA . ALA A 1 69 ? 2.53808 41.84087 -37.73049 1.000 24.39502 95 ALA A CA 1
ATOM 1159 C C . ALA A 1 69 ? 1.28930 42.70116 -37.83802 1.000 23.97785 95 ALA A C 1
ATOM 1160 O O . ALA A 1 69 ? 0.18350 42.15590 -37.91028 1.000 25.51594 95 ALA A O 1
ATOM 1167 N N . GLY A 1 70 ? 1.44297 44.02199 -37.83140 1.000 22.49139 96 GLY A N 1
ATOM 1168 C CA . GLY A 1 70 ? 0.32610 44.91420 -38.03090 1.000 21.73870 96 GLY A CA 1
ATOM 1169 C C . GLY A 1 70 ? -0.56053 45.09246 -36.82991 1.000 21.14431 96 GLY A C 1
ATOM 1170 O O . GLY A 1 70 ? -1.70012 45.54118 -36.98283 1.000 24.13882 96 GLY A O 1
ATOM 1174 N N . VAL A 1 71 ? -0.07297 44.76949 -35.62845 1.000 19.43099 97 VAL A N 1
ATOM 1175 C CA . VAL A 1 71 ? -0.92233 44.86853 -34.44187 1.000 18.85916 97 VAL A CA 1
ATOM 1176 C C . VAL A 1 71 ? -1.02382 46.28437 -33.89381 1.000 18.55465 97 VAL A C 1
ATOM 1177 O O . VAL A 1 71 ? -1.86949 46.53900 -33.02817 1.000 19.52442 97 VAL A O 1
ATOM 1190 N N . PHE A 1 72 ? -0.19518 47.21013 -34.36624 1.000 17.55627 98 PHE A N 1
ATOM 1191 C CA . PHE A 1 72 ? -0.25021 48.60153 -33.95331 1.000 17.71667 98 PHE A CA 1
ATOM 1192 C C . PHE A 1 72 ? -0.67586 49.44976 -35.14134 1.000 19.96077 98 PHE A C 1
ATOM 1193 O O . PHE A 1 72 ? -0.43021 49.09030 -36.29736 1.000 23.81472 98 PHE A O 1
ATOM 1210 N N . GLN A 1 73 ? -1.29319 50.57913 -34.85462 1.000 17.99674 99 GLN A N 1
ATOM 1211 C CA . GLN A 1 73 ? -1.56787 51.47467 -35.95844 1.000 18.85345 99 GLN A CA 1
ATOM 1212 C C . GLN A 1 73 ? -0.74814 52.75179 -35.84839 1.000 16.15228 99 GLN A C 1
ATOM 1213 O O . GLN A 1 73 ? -0.33355 53.14904 -34.75630 1.000 17.03184 99 GLN A O 1
ATOM 1227 N N . PRO A 1 74 ? -0.48484 53.41459 -36.96443 1.000 15.35606 100 PRO A N 1
ATOM 1228 C CA . PRO A 1 74 ? 0.38021 54.59149 -36.90791 1.000 16.58140 100 PRO A CA 1
ATOM 1229 C C . PRO A 1 74 ? -0.28116 55.71118 -36.13224 1.000 17.78139 100 PRO A C 1
ATOM 1230 O O . PRO A 1 74 ? -1.49992 55.90104 -36.17627 1.000 22.25212 100 PRO A O 1
ATOM 1241 N N A LEU A 1 75 ? 0.53625 56.48633 -35.42414 0.507 16.78838 101 LEU A N 1
ATOM 1242 N N B LEU A 1 75 ? 0.54918 56.43731 -35.40394 0.493 17.04430 101 LEU A N 1
ATOM 1243 C CA A LEU A 1 75 ? 0.03565 57.54786 -34.55490 0.507 16.95232 101 LEU A CA 1
ATOM 1244 C CA B LEU A 1 75 ? 0.08163 57.59709 -34.68048 0.493 17.37472 101 LEU A CA 1
ATOM 1245 C C A LEU A 1 75 ? -0.04324 58.86377 -35.33124 0.507 18.94330 101 LEU A C 1
ATOM 1246 C C B LEU A 1 75 ? -0.14956 58.72806 -35.66262 0.493 19.15896 101 LEU A C 1
ATOM 1247 O O A LEU A 1 75 ? 0.99057 59.40070 -35.74843 0.507 19.34015 101 LEU A O 1
ATOM 1248 O O B LEU A 1 75 ? 0.66689 58.98894 -36.55394 0.493 19.28110 101 LEU A O 1
ATOM 1279 N N . ASP A 1 76 ? -1.27289 59.38712 -35.50216 1.000 20.07373 102 ASP A N 1
ATOM 1280 C CA . ASP A 1 76 ? -1.56027 60.59713 -36.26402 1.000 22.47596 102 ASP A CA 1
ATOM 1281 C C . ASP A 1 76 ? -0.97503 61.77648 -35.50232 1.000 22.27439 102 ASP A C 1
ATOM 1282 O O . ASP A 1 76 ? -1.54766 62.24525 -34.51710 1.000 21.75853 102 ASP A O 1
ATOM 1292 N N A LYS A 1 77 ? 0.18062 62.27535 -35.94191 0.593 23.17572 103 LYS A N 1
ATOM 1293 N N B LYS A 1 77 ? 0.16861 62.25957 -35.99898 0.407 22.82719 103 LYS A N 1
ATOM 1294 C CA A LYS A 1 77 ? 0.84134 63.32797 -35.17559 0.593 24.25589 103 LYS A CA 1
ATOM 1295 C CA B LYS A 1 77 ? 0.90355 63.33800 -35.35132 0.407 23.56743 103 LYS A CA 1
ATOM 1296 C C A LYS A 1 77 ? 0.06287 64.64097 -35.21233 0.593 23.84466 103 LYS A C 1
ATOM 1297 C C B LYS A 1 77 ? 0.06071 64.59627 -35.22717 0.407 24.17930 103 LYS A C 1
ATOM 1298 O O A LYS A 1 77 ? 0.29548 65.51191 -34.36648 0.593 23.13580 103 LYS A O 1
ATOM 1299 O O B LYS A 1 77 ? 0.24162 65.37932 -34.28736 0.407 24.72847 103 LYS A O 1
ATOM 1336 N N . SER A 1 78 ? -0.86401 64.80650 -36.15959 1.000 24.79067 104 SER A N 1
ATOM 1337 C CA . SER A 1 78 ? -1.69666 66.00111 -36.13323 1.000 26.07782 104 SER A CA 1
ATOM 1338 C C . SER A 1 78 ? -2.60448 66.03130 -34.91038 1.000 24.88633 104 SER A C 1
ATOM 1339 O O . SER A 1 78 ? -3.06478 67.11033 -34.52336 1.000 26.57741 104 SER A O 1
ATOM 1348 N N . LYS A 1 79 ? -2.85950 64.88109 -34.29052 1.000 21.73341 105 LYS A N 1
ATOM 1349 C CA . LYS A 1 79 ? -3.66139 64.79769 -33.07623 1.000 22.02626 105 LYS A CA 1
ATOM 1350 C C . LYS A 1 79 ? -2.80014 64.81823 -31.82388 1.000 19.67963 105 LYS A C 1
ATOM 1351 O O . LYS A 1 79 ? -3.32091 64.63907 -30.71685 1.000 20.83231 105 LYS A O 1
ATOM 1370 N N . LEU A 1 80 ? -1.49777 65.05745 -31.97915 1.000 19.68656 106 LEU A N 1
ATOM 1371 C CA . LEU A 1 80 ? -0.54439 65.12296 -30.86776 1.000 20.70498 106 LEU A CA 1
ATOM 1372 C C . LEU A 1 80 ? 0.22698 66.42828 -30.99153 1.000 23.88466 106 LEU A C 1
ATOM 1373 O O . LEU A 1 80 ? 1.42305 66.43739 -31.31017 1.000 22.75534 106 LEU A O 1
ATOM 1389 N N A PRO A 1 81 ? -0.42443 67.57179 -30.76443 0.354 24.30878 107 PRO A N 1
ATOM 1390 N N B PRO A 1 81 ? -0.43672 67.55264 -30.71568 0.646 25.94297 107 PRO A N 1
ATOM 1391 C CA A PRO A 1 81 ? 0.28104 68.84948 -30.97582 0.354 24.85971 107 PRO A CA 1
ATOM 1392 C CA B PRO A 1 81 ? 0.22421 68.84611 -30.91663 0.646 27.07833 107 PRO A CA 1
ATOM 1393 C C A PRO A 1 81 ? 1.41266 69.13229 -29.99283 0.354 25.86352 107 PRO A C 1
ATOM 1394 C C B PRO A 1 81 ? 1.46480 69.02760 -30.06857 0.646 27.21714 107 PRO A C 1
ATOM 1395 O O A PRO A 1 81 ? 2.18522 70.06796 -30.23200 0.354 26.54275 107 PRO A O 1
ATOM 1396 O O B PRO A 1 81 ? 2.37260 69.75664 -30.48425 0.646 29.66274 107 PRO A O 1
ATOM 1417 N N . GLU A 1 82 ? 1.54283 68.38550 -28.90311 1.000 25.49804 108 GLU A N 1
ATOM 1418 C CA A GLU A 1 82 ? 2.68373 68.54105 -28.00935 0.435 24.89939 108 GLU A CA 1
ATOM 1419 C CA B GLU A 1 82 ? 2.68951 68.53488 -28.01481 0.133 24.38937 108 GLU A CA 1
ATOM 1420 C CA C GLU A 1 82 ? 2.68475 68.53099 -28.01033 0.432 25.11636 108 GLU A CA 1
ATOM 1421 C C . GLU A 1 82 ? 3.80208 67.54502 -28.31674 1.000 23.39113 108 GLU A C 1
ATOM 1422 O O . GLU A 1 82 ? 4.74461 67.42771 -27.53018 1.000 22.01102 108 GLU A O 1
ATOM 1453 N N . TRP A 1 83 ? 3.71686 66.83607 -29.44740 1.000 21.45706 109 TRP A N 1
ATOM 1454 C CA . TRP A 1 83 ? 4.75774 65.88098 -29.82890 1.000 18.78010 109 TRP A CA 1
ATOM 1455 C C . TRP A 1 83 ? 6.14663 66.51076 -29.78103 1.000 18.43176 109 TRP A C 1
ATOM 1456 O O . TRP A 1 83 ? 7.13255 65.83840 -29.44364 1.000 16.63567 109 TRP A O 1
ATOM 1477 N N . LYS A 1 84 ? 6.22033 67.80545 -30.10996 1.000 19.67195 110 LYS A N 1
ATOM 1478 C CA A LYS A 1 84 ? 7.46482 68.56032 -30.14924 0.487 20.43888 110 LYS A CA 1
ATOM 1479 C CA B LYS A 1 84 ? 7.48581 68.53014 -30.16623 0.513 20.97877 110 LYS A CA 1
ATOM 1480 C C . LYS A 1 84 ? 8.21520 68.54570 -28.82977 1.000 17.87217 110 LYS A C 1
ATOM 1481 O O . LYS A 1 84 ? 9.40959 68.86630 -28.79246 1.000 17.16715 110 LYS A O 1
ATOM 1517 N N . ASN A 1 85 ? 7.52433 68.24919 -27.73654 1.000 15.47717 111 ASN A N 1
ATOM 1518 C CA . ASN A 1 85 ? 8.17961 68.24642 -26.44186 1.000 15.44438 111 ASN A CA 1
ATOM 1519 C C . ASN A 1 85 ? 9.11725 67.06548 -26.28029 1.000 14.31126 111 ASN A C 1
ATOM 1520 O O . ASN A 1 85 ? 10.01452 67.10788 -25.43252 1.000 14.60617 111 ASN A O 1
ATOM 1531 N N . LEU A 1 86 ? 8.90897 66.00223 -27.04349 1.000 13.85484 112 LEU A N 1
ATOM 1532 C CA . LEU A 1 86 ? 9.78671 64.85254 -26.95266 1.000 13.33847 112 LEU A CA 1
ATOM 1533 C C . LEU A 1 86 ? 11.17708 65.22731 -27.43384 1.000 14.82277 112 LEU A C 1
ATOM 1534 O O . LEU A 1 86 ? 11.34025 65.99196 -28.38778 1.000 15.22710 112 LEU A O 1
ATOM 1550 N N . ASP A 1 87 ? 12.18063 64.67150 -26.78942 1.000 14.77479 113 ASP A N 1
ATOM 1551 C CA A ASP A 1 87 ? 13.54704 64.95005 -27.18911 0.426 14.79631 113 ASP A CA 1
ATOM 1552 C CA B ASP A 1 87 ? 13.55040 64.94571 -27.18673 0.574 15.07321 113 ASP A CA 1
ATOM 1553 C C . ASP A 1 87 ? 13.77527 64.41846 -28.60020 1.000 13.95067 113 ASP A C 1
ATOM 1554 O O . ASP A 1 87 ? 13.62204 63.21003 -28.83116 1.000 13.85272 113 ASP A O 1
ATOM 1570 N N . PRO A 1 88 ? 14.12018 65.26720 -29.57028 1.000 16.00799 114 PRO A N 1
ATOM 1571 C CA . PRO A 1 88 ? 14.24825 64.75911 -30.94669 1.000 17.22284 114 PRO A CA 1
ATOM 1572 C C . PRO A 1 88 ? 15.42021 63.82047 -31.14538 1.000 16.22698 114 PRO A C 1
ATOM 1573 O O . PRO A 1 88 ? 15.36989 62.98128 -32.05419 1.000 17.51058 114 PRO A O 1
ATOM 1584 N N . GLU A 1 89 ? 16.44649 63.89679 -30.30001 1.000 16.24743 115 GLU A N 1
ATOM 1585 C CA . GLU A 1 89 ? 17.55332 62.95929 -30.41279 1.000 16.29281 115 GLU A CA 1
ATOM 1586 C C . GLU A 1 89 ? 17.15084 61.60247 -29.85576 1.000 16.35094 115 GLU A C 1
ATOM 1587 O O . GLU A 1 89 ? 17.49861 60.56817 -30.43228 1.000 16.45927 115 GLU A O 1
ATOM 1599 N N . LEU A 1 90 ? 16.40552 61.58259 -28.74459 1.000 15.24681 116 LEU A N 1
ATOM 1600 C CA . LEU A 1 90 ? 15.88933 60.30870 -28.25589 1.000 14.65792 116 LEU A CA 1
ATOM 1601 C C . LEU A 1 90 ? 14.95734 59.67827 -29.28402 1.000 14.54119 116 LEU A C 1
ATOM 1602 O O . LEU A 1 90 ? 14.92861 58.45166 -29.43353 1.000 15.54866 116 LEU A O 1
ATOM 1618 N N . LEU A 1 91 ? 14.17897 60.49850 -30.00042 1.000 13.71369 117 LEU A N 1
ATOM 1619 C CA . LEU A 1 91 ? 13.33193 59.94466 -31.05401 1.000 12.88802 117 LEU A CA 1
ATOM 1620 C C . LEU A 1 91 ? 14.16058 59.21229 -32.10884 1.000 13.34808 117 LEU A C 1
ATOM 1621 O O . LEU A 1 91 ? 13.74828 58.15865 -32.60101 1.000 14.36973 117 LEU A O 1
ATOM 1637 N N . LYS A 1 92 ? 15.32136 59.75864 -32.48890 1.000 14.16460 118 LYS A N 1
ATOM 1638 C CA . LYS A 1 92 ? 16.16443 59.06482 -33.46292 1.000 14.49121 118 LYS A CA 1
ATOM 1639 C C . LYS A 1 92 ? 16.63747 57.71153 -32.93399 1.000 14.72161 118 LYS A C 1
ATOM 1640 O O . LYS A 1 92 ? 16.76326 56.74516 -33.69553 1.000 17.31678 118 LYS A O 1
ATOM 1659 N N . LEU A 1 93 ? 16.88441 57.60829 -31.63462 1.000 14.50537 119 LEU A N 1
ATOM 1660 C CA . LEU A 1 93 ? 17.30690 56.32539 -31.08860 1.000 15.03302 119 LEU A CA 1
ATOM 1661 C C . LEU A 1 93 ? 16.15022 55.33129 -31.05917 1.000 15.71856 119 LEU A C 1
ATOM 1662 O O . LEU A 1 93 ? 16.32331 54.15259 -31.39980 1.000 18.00958 119 LEU A O 1
ATOM 1678 N N . VAL A 1 94 ? 14.96250 55.78934 -30.65447 1.000 13.57721 120 VAL A N 1
ATOM 1679 C CA . VAL A 1 94 ? 13.79248 54.91709 -30.65274 1.000 15.08605 120 VAL A CA 1
ATOM 1680 C C . VAL A 1 94 ? 13.44638 54.48710 -32.06462 1.000 16.06527 120 VAL A C 1
ATOM 1681 O O . VAL A 1 94 ? 12.88691 53.40438 -32.27452 1.000 17.11707 120 VAL A O 1
ATOM 1694 N N . ALA A 1 95 ? 13.76311 55.32467 -33.05230 1.000 14.99155 121 ALA A N 1
ATOM 1695 C CA . ALA A 1 95 ? 13.44628 55.00827 -34.43573 1.000 15.50987 121 ALA A CA 1
ATOM 1696 C C . ALA A 1 95 ? 14.17774 53.77480 -34.94625 1.000 16.02717 121 ALA A C 1
ATOM 1697 O O . ALA A 1 95 ? 13.78507 53.24158 -35.98717 1.000 17.60730 121 ALA A O 1
ATOM 1704 N N . LYS A 1 96 ? 15.22088 53.29877 -34.26015 1.000 16.27045 122 LYS A N 1
ATOM 1705 C CA A LYS A 1 96 ? 15.81042 52.01825 -34.64625 0.480 18.78437 122 LYS A CA 1
ATOM 1706 C CA B LYS A 1 96 ? 15.80960 52.02852 -34.65736 0.520 18.66985 122 LYS A CA 1
ATOM 1707 C C . LYS A 1 96 ? 14.78271 50.90180 -34.54734 1.000 17.93766 122 LYS A C 1
ATOM 1708 O O . LYS A 1 96 ? 14.85128 49.91723 -35.29276 1.000 21.42215 122 LYS A O 1
ATOM 1744 N N . HIS A 1 97 ? 13.81901 51.04742 -33.63223 1.000 15.85591 123 HIS A N 1
ATOM 1745 C CA . HIS A 1 97 ? 12.74397 50.09202 -33.41421 1.000 15.42614 123 HIS A CA 1
ATOM 1746 C C . HIS A 1 97 ? 11.48258 50.44202 -34.18829 1.000 16.24793 123 HIS A C 1
ATOM 1747 O O . HIS A 1 97 ? 10.62657 49.57424 -34.38805 1.000 20.15063 123 HIS A O 1
ATOM 1761 N N . ASP A 1 98 ? 11.35865 51.69371 -34.61396 1.000 15.67135 124 ASP A N 1
ATOM 1762 C CA . ASP A 1 98 ? 10.09814 52.24857 -35.10815 1.000 14.10698 124 ASP A CA 1
ATOM 1763 C C . ASP A 1 98 ? 10.51008 53.28948 -36.12432 1.000 14.23836 124 ASP A C 1
ATOM 1764 O O . ASP A 1 98 ? 10.59150 54.48638 -35.81945 1.000 13.88000 124 ASP A O 1
ATOM 1773 N N . PRO A 1 99 ? 10.80470 52.86670 -37.35159 1.000 15.78365 125 PRO A N 1
ATOM 1774 C CA . PRO A 1 99 ? 11.38671 53.79806 -38.32376 1.000 16.41266 125 PRO A CA 1
ATOM 1775 C C . PRO A 1 99 ? 10.51704 55.02392 -38.55288 1.000 15.39022 125 PRO A C 1
ATOM 1776 O O . PRO A 1 99 ? 9.30991 54.93234 -38.78626 1.000 16.09005 125 PRO A O 1
ATOM 1787 N N . ASP A 1 100 ? 11.15494 56.18311 -38.46477 1.000 16.25770 126 ASP A N 1
ATOM 1788 C CA . ASP A 1 100 ? 10.51702 57.48247 -38.62450 1.000 16.99636 126 ASP A CA 1
ATOM 1789 C C . ASP A 1 100 ? 9.49113 57.77328 -37.53095 1.000 17.21712 126 ASP A C 1
ATOM 1790 O O . ASP A 1 100 ? 8.67308 58.68291 -37.68461 1.000 18.66760 126 ASP A O 1
ATOM 1799 N N . ASN A 1 101 ? 9.53922 57.03420 -36.41749 1.000 15.33058 127 ASN A N 1
ATOM 1800 C CA . ASN A 1 101 ? 8.66580 57.25999 -35.26601 1.000 14.73348 127 ASN A CA 1
ATOM 1801 C C . ASN A 1 101 ? 7.19711 57.25223 -35.65310 1.000 14.65266 127 ASN A C 1
ATOM 1802 O O . ASN A 1 101 ? 6.40707 58.08925 -35.21346 1.000 17.20050 127 ASN A O 1
ATOM 1813 N N . LYS A 1 102 ? 6.81933 56.25952 -36.44768 1.000 12.76189 128 LYS A N 1
ATOM 1814 C CA . LYS A 1 102 ? 5.45273 56.22863 -36.93586 1.000 12.85981 128 LYS A CA 1
ATOM 1815 C C . LYS A 1 102 ? 4.46859 55.65972 -35.92570 1.000 12.54242 128 LYS A C 1
ATOM 1816 O O . LYS A 1 102 ? 3.30720 56.08603 -35.91646 1.000 14.95141 128 LYS A O 1
ATOM 1835 N N . PHE A 1 103 ? 4.89184 54.69344 -35.09522 1.000 12.60026 129 PHE A N 1
ATOM 1836 C CA . PHE A 1 103 ? 3.96324 53.90199 -34.29737 1.000 12.59592 129 PHE A CA 1
ATOM 1837 C C . PHE A 1 103 ? 4.05044 54.13765 -32.79595 1.000 12.64951 129 PHE A C 1
ATOM 1838 O O . PHE A 1 103 ? 3.12221 53.75031 -32.08337 1.000 15.44715 129 PHE A O 1
ATOM 1855 N N . ALA A 1 104 ? 5.13007 54.72543 -32.28828 1.000 12.08205 130 ALA A N 1
ATOM 1856 C CA . ALA A 1 104 ? 5.39172 54.67200 -30.85735 1.000 12.51062 130 ALA A CA 1
ATOM 1857 C C . ALA A 1 104 ? 5.72027 56.04077 -30.28769 1.000 11.92590 130 ALA A C 1
ATOM 1858 O O . ALA A 1 104 ? 6.44997 56.82756 -30.89745 1.000 13.22770 130 ALA A O 1
ATOM 1865 N N . MET A 1 105 ? 5.19823 56.29702 -29.09249 1.000 11.44515 131 MET A N 1
ATOM 1866 C CA A MET A 1 105 ? 5.54289 57.49640 -28.33490 0.719 11.26116 131 MET A CA 1
ATOM 1867 C CA B MET A 1 105 ? 5.55043 57.49026 -28.34369 0.281 11.17717 131 MET A CA 1
ATOM 1868 C C . MET A 1 105 ? 6.47479 57.09201 -27.20427 1.000 11.38002 131 MET A C 1
ATOM 1869 O O . MET A 1 105 ? 6.03460 56.40403 -26.27249 1.000 12.44675 131 MET A O 1
ATOM 1895 N N . PRO A 1 106 ? 7.74346 57.48487 -27.21388 1.000 11.39346 132 PRO A N 1
ATOM 1896 C CA A PRO A 1 106 ? 8.63900 57.10376 -26.11541 0.614 12.14660 132 PRO A CA 1
ATOM 1897 C CA B PRO A 1 106 ? 8.62157 57.08500 -26.10910 0.386 11.89387 132 PRO A CA 1
ATOM 1898 C C . PRO A 1 106 ? 8.11810 57.62867 -24.78550 1.000 11.99790 132 PRO A C 1
ATOM 1899 O O . PRO A 1 106 ? 7.71359 58.78683 -24.67307 1.000 12.37183 132 PRO A O 1
ATOM 1919 N N . TYR A 1 107 ? 8.12509 56.76125 -23.78070 1.000 11.67320 133 TYR A N 1
ATOM 1920 C CA . TYR A 1 107 ? 7.57988 57.08035 -22.46894 1.000 11.19082 133 TYR A CA 1
ATOM 1921 C C . TYR A 1 107 ? 8.69112 57.23476 -21.43766 1.000 11.56011 133 TYR A C 1
ATOM 1922 O O . TYR A 1 107 ? 8.90873 58.34636 -20.94178 1.000 12.20930 133 TYR A O 1
ATOM 1940 N N . MET A 1 108 ? 9.40307 56.15203 -21.11532 1.000 11.31352 134 MET A N 1
ATOM 1941 C CA . MET A 1 108 ? 10.48647 56.14845 -20.14643 1.000 10.70809 134 MET A CA 1
ATOM 1942 C C . MET A 1 108 ? 11.63589 55.32453 -20.70544 1.000 11.86428 134 MET A C 1
ATOM 1943 O O . MET A 1 108 ? 11.45256 54.50414 -21.60476 1.000 13.23943 134 MET A O 1
ATOM 1957 N N . TRP A 1 109 ? 12.81905 55.52856 -20.12384 1.000 12.46250 135 TRP A N 1
ATOM 1958 C CA . TRP A 1 109 ? 14.04481 54.81949 -20.46668 1.000 12.14601 135 TRP A CA 1
ATOM 1959 C C . TRP A 1 109 ? 14.73434 54.43136 -19.16637 1.000 11.41521 135 TRP A C 1
ATOM 1960 O O . TRP A 1 109 ? 14.77406 55.23420 -18.22586 1.000 11.96253 135 TRP A O 1
ATOM 1981 N N . ALA A 1 110 ? 15.31374 53.23216 -19.12512 1.000 11.65742 136 ALA A N 1
ATOM 1982 C CA . ALA A 1 110 ? 16.11238 52.84517 -17.96948 1.000 10.99112 136 ALA A CA 1
ATOM 1983 C C . ALA A 1 110 ? 16.97893 51.62976 -18.28815 1.000 11.54174 136 ALA A C 1
ATOM 1984 O O . ALA A 1 110 ? 17.20559 51.29322 -19.45597 1.000 11.82401 136 ALA A O 1
ATOM 1991 N N . THR A 1 111 ? 17.46823 50.99124 -17.23430 1.000 10.96209 137 THR A N 1
ATOM 1992 C CA . THR A 1 111 ? 18.43059 49.91721 -17.31386 1.000 11.01129 137 THR A CA 1
ATOM 1993 C C . THR A 1 111 ? 17.97141 48.77600 -16.41798 1.000 11.10111 137 THR A C 1
ATOM 1994 O O . THR A 1 111 ? 17.11880 48.94220 -15.53513 1.000 11.50762 137 THR A O 1
ATOM 2005 N N . THR A 1 112 ? 18.58842 47.61842 -16.64063 1.000 10.78113 138 THR A N 1
ATOM 2006 C CA . THR A 1 112 ? 18.36113 46.40726 -15.85794 1.000 10.81860 138 THR A CA 1
ATOM 2007 C C . THR A 1 112 ? 19.63887 46.06488 -15.11506 1.000 11.84891 138 THR A C 1
ATOM 2008 O O . THR A 1 112 ? 20.64524 45.68954 -15.73056 1.000 12.50349 138 THR A O 1
ATOM 2019 N N . GLY A 1 113 ? 19.58306 46.18641 -13.79042 1.000 11.32881 139 GLY A N 1
ATOM 2020 C CA . GLY A 1 113 ? 20.75604 46.03147 -12.97078 1.000 12.18450 139 GLY A CA 1
ATOM 2021 C C . GLY A 1 113 ? 20.44181 45.24136 -11.72813 1.000 11.91881 139 GLY A C 1
ATOM 2022 O O . GLY A 1 113 ? 19.59849 44.33451 -11.73935 1.000 11.70627 139 GLY A O 1
ATOM 2026 N N . ILE A 1 114 ? 21.11921 45.58523 -10.64172 1.000 11.12405 140 ILE A N 1
ATOM 2027 C CA . ILE A 1 114 ? 20.99212 44.85233 -9.39107 1.000 11.31482 140 ILE A CA 1
ATOM 2028 C C . ILE A 1 114 ? 20.45052 45.79760 -8.33515 1.000 11.78311 140 ILE A C 1
ATOM 2029 O O . ILE A 1 114 ? 21.06023 46.83588 -8.06107 1.000 12.96199 140 ILE A O 1
ATOM 2045 N N . GLY A 1 115 ? 19.33056 45.43077 -7.72444 1.000 11.84708 141 GLY A N 1
ATOM 2046 C CA . GLY A 1 115 ? 18.84125 46.11024 -6.53584 1.000 11.76839 141 GLY A CA 1
ATOM 2047 C C . GLY A 1 115 ? 19.26478 45.31726 -5.31265 1.000 12.98584 141 GLY A C 1
ATOM 2048 O O . GLY A 1 115 ? 19.26435 44.08560 -5.33582 1.000 13.54272 141 GLY A O 1
ATOM 2052 N N . TYR A 1 116 ? 19.65931 46.02524 -4.25493 1.000 12.16526 142 TYR A N 1
ATOM 2053 C CA . TYR A 1 116 ? 20.19442 45.30951 -3.11165 1.000 12.77297 142 TYR A CA 1
ATOM 2054 C C . TYR A 1 116 ? 20.01509 46.06855 -1.81088 1.000 13.82414 142 TYR A C 1
ATOM 2055 O O . TYR A 1 116 ? 19.91223 47.29739 -1.77638 1.000 14.00310 142 TYR A O 1
ATOM 2073 N N . ASN A 1 117 ? 19.95915 45.28458 -0.74271 1.000 13.09060 143 ASN A N 1
ATOM 2074 C CA . ASN A 1 117 ? 19.96105 45.77325 0.62746 1.000 12.44610 143 ASN A CA 1
ATOM 2075 C C . ASN A 1 117 ? 21.41176 46.01217 1.01480 1.000 12.92434 143 ASN A C 1
ATOM 2076 O O . ASN A 1 117 ? 22.18175 45.06746 1.21303 1.000 14.14926 143 ASN A O 1
ATOM 2087 N N . VAL A 1 118 ? 21.77835 47.28971 1.10525 1.000 14.02564 144 VAL A N 1
ATOM 2088 C CA . VAL A 1 118 ? 23.16570 47.67168 1.34436 1.000 14.25132 144 VAL A CA 1
ATOM 2089 C C . VAL A 1 118 ? 23.70965 46.98766 2.58911 1.000 14.61387 144 VAL A C 1
ATOM 2090 O O . VAL A 1 118 ? 24.79840 46.40123 2.57415 1.000 15.97947 144 VAL A O 1
ATOM 2103 N N . ASP A 1 119 ? 22.97679 47.07814 3.69474 1.000 15.38136 145 ASP A N 1
ATOM 2104 C CA . ASP A 1 119 ? 23.53887 46.62391 4.95914 1.000 15.73942 145 ASP A CA 1
ATOM 2105 C C . ASP A 1 119 ? 23.55480 45.10638 5.04641 1.000 15.85299 145 ASP A C 1
ATOM 2106 O O . ASP A 1 119 ? 24.51061 44.52470 5.56975 1.000 16.77556 145 ASP A O 1
ATOM 2115 N N . LYS A 1 120 ? 22.52295 44.43882 4.53275 1.000 15.63797 146 LYS A N 1
ATOM 2116 C CA . LYS A 1 120 ? 22.53783 42.98240 4.59587 1.000 16.82284 146 LYS A CA 1
ATOM 2117 C C . LYS A 1 120 ? 23.60949 42.39718 3.68121 1.000 16.72849 146 LYS A C 1
ATOM 2118 O O . LYS A 1 120 ? 24.26240 41.40932 4.03926 1.000 17.68472 146 LYS A O 1
ATOM 2137 N N . VAL A 1 121 ? 23.80235 42.97880 2.49445 1.000 16.34918 147 VAL A N 1
ATOM 2138 C CA . VAL A 1 121 ? 24.86475 42.49221 1.62085 1.000 17.96234 147 VAL A CA 1
ATOM 2139 C C . VAL A 1 121 ? 26.21406 42.60939 2.31411 1.000 18.71831 147 VAL A C 1
ATOM 2140 O O . VAL A 1 121 ? 27.03691 41.68805 2.26121 1.000 19.24450 147 VAL A O 1
ATOM 2153 N N . LYS A 1 122 ? 26.45871 43.73306 2.99151 1.000 18.18527 148 LYS A N 1
ATOM 2154 C CA . LYS A 1 122 ? 27.73921 43.90155 3.67250 1.000 19.11482 148 LYS A CA 1
ATOM 2155 C C . LYS A 1 122 ? 27.84064 43.01097 4.90139 1.000 18.77218 148 LYS A C 1
ATOM 2156 O O . LYS A 1 122 ? 28.93286 42.53621 5.22445 1.000 20.64778 148 LYS A O 1
ATOM 2175 N N . ALA A 1 123 ? 26.71991 42.73227 5.56695 1.000 19.93937 149 ALA A N 1
ATOM 2176 C CA . ALA A 1 123 ? 26.75222 41.81625 6.70042 1.000 20.07830 149 ALA A CA 1
ATOM 2177 C C . ALA A 1 123 ? 27.13753 40.41038 6.25996 1.000 20.88904 149 ALA A C 1
ATOM 2178 O O . ALA A 1 123 ? 27.85857 39.70058 6.97113 1.000 23.62493 149 ALA A O 1
ATOM 2185 N N . VAL A 1 124 ? 26.65908 39.98748 5.09554 1.000 21.17533 150 VAL A N 1
ATOM 2186 C CA . VAL A 1 124 ? 26.86903 38.61667 4.64348 1.000 22.79595 150 VAL A CA 1
ATOM 2187 C C . VAL A 1 124 ? 28.16937 38.46617 3.86103 1.000 24.00565 150 VAL A C 1
ATOM 2188 O O . VAL A 1 124 ? 28.88303 37.47470 4.03773 1.000 27.57019 150 VAL A O 1
ATOM 2201 N N . LEU A 1 125 ? 28.50733 39.44013 3.00435 1.000 21.97372 151 LEU A N 1
ATOM 2202 C CA . LEU A 1 125 ? 29.67476 39.35054 2.13274 1.000 22.11625 151 LEU A CA 1
ATOM 2203 C C . LEU A 1 125 ? 30.84008 40.24811 2.53729 1.000 24.46996 151 LEU A C 1
ATOM 2204 O O . LEU A 1 125 ? 31.91891 40.14489 1.93736 1.000 27.80302 151 LEU A O 1
ATOM 2220 N N . GLY A 1 126 ? 30.66370 41.11456 3.52312 1.000 22.81525 152 GLY A N 1
ATOM 2221 C CA . GLY A 1 126 ? 31.73077 41.97770 3.97837 1.000 24.38518 152 GLY A CA 1
ATOM 2222 C C . GLY A 1 126 ? 31.66602 43.35651 3.35011 1.000 25.00370 152 GLY A C 1
ATOM 2223 O O . GLY A 1 126 ? 30.94337 43.61261 2.38216 1.000 23.99970 152 GLY A O 1
ATOM 2227 N N . GLU A 1 127 ? 32.47174 44.25243 3.92844 1.000 28.78701 153 GLU A N 1
ATOM 2228 C CA . GLU A 1 127 ? 32.46758 45.65233 3.51977 1.000 32.17441 153 GLU A CA 1
ATOM 2229 C C . GLU A 1 127 ? 32.88925 45.81204 2.06913 1.000 32.27291 153 GLU A C 1
ATOM 2230 O O . GLU A 1 127 ? 32.41737 46.73102 1.39191 1.000 33.01443 153 GLU A O 1
ATOM 2242 N N . ASN A 1 128 ? 33.72171 44.90068 1.55875 1.000 30.92956 154 ASN A N 1
ATOM 2243 C CA . ASN A 1 128 ? 34.16897 44.92154 0.17114 1.000 32.88250 154 ASN A CA 1
ATOM 2244 C C . ASN A 1 128 ? 33.29215 44.08898 -0.76673 1.000 29.41742 154 ASN A C 1
ATOM 2245 O O . ASN A 1 128 ? 33.76244 43.67299 -1.83382 1.000 29.38299 154 ASN A O 1
ATOM 2256 N N . ALA A 1 129 ? 32.03663 43.85839 -0.40861 1.000 25.24844 155 ALA A N 1
ATOM 2257 C CA . ALA A 1 129 ? 31.13234 43.13801 -1.29056 1.000 22.45609 155 ALA A CA 1
ATOM 2258 C C . ALA A 1 129 ? 31.14049 43.78614 -2.67195 1.000 21.22179 155 ALA A C 1
ATOM 2259 O O . ALA A 1 129 ? 31.20142 45.01827 -2.77695 1.000 21.65097 155 ALA A O 1
ATOM 2266 N N . PRO A 1 130 ? 31.09487 42.99759 -3.74797 1.000 19.99307 156 PRO A N 1
ATOM 2267 C CA . PRO A 1 130 ? 31.30121 43.55515 -5.10312 1.000 19.49648 156 PRO A CA 1
ATOM 2268 C C . PRO A 1 130 ? 30.01474 44.13572 -5.67780 1.000 18.03547 156 PRO A C 1
ATOM 2269 O O . PRO A 1 130 ? 29.44444 43.67834 -6.68762 1.000 18.32134 156 PRO A O 1
ATOM 2280 N N . VAL A 1 131 ? 29.55065 45.20501 -5.02671 1.000 19.63285 157 VAL A N 1
ATOM 2281 C CA . VAL A 1 131 ? 28.26883 45.79946 -5.37128 1.000 20.14433 157 VAL A CA 1
ATOM 2282 C C . VAL A 1 131 ? 28.29242 46.53825 -6.69980 1.000 19.92118 157 VAL A C 1
ATOM 2283 O O . VAL A 1 131 ? 27.23003 46.93244 -7.18801 1.000 20.95650 157 VAL A O 1
ATOM 2296 N N . ASP A 1 132 ? 29.47304 46.75823 -7.28196 1.000 19.81181 158 ASP A N 1
ATOM 2297 C CA . ASP A 1 132 ? 29.60299 47.34830 -8.60475 1.000 19.57811 158 ASP A CA 1
ATOM 2298 C C . ASP A 1 132 ? 29.73421 46.30275 -9.70320 1.000 18.65758 158 ASP A C 1
ATOM 2299 O O . ASP A 1 132 ? 30.12846 46.64449 -10.82312 1.000 19.55174 158 ASP A O 1
ATOM 2308 N N . SER A 1 133 ? 29.40706 45.04415 -9.41899 1.000 16.33371 159 SER A N 1
ATOM 2309 C CA . SER A 1 133 ? 29.66477 43.96391 -10.35916 1.000 16.25360 159 SER A CA 1
ATOM 2310 C C . SER A 1 133 ? 28.52280 42.95937 -10.38054 1.000 15.81702 159 SER A C 1
ATOM 2311 O O . SER A 1 133 ? 27.90837 42.67476 -9.35074 1.000 15.73245 159 SER A O 1
ATOM 2319 N N . TRP A 1 134 ? 28.26110 42.39642 -11.57023 1.000 14.84970 160 TRP A N 1
ATOM 2320 C CA . TRP A 1 134 ? 27.35000 41.25753 -11.65626 1.000 14.51255 160 TRP A CA 1
ATOM 2321 C C . TRP A 1 134 ? 27.82987 40.08353 -10.80649 1.000 14.78306 160 TRP A C 1
ATOM 2322 O O . TRP A 1 134 ? 27.03765 39.17736 -10.52840 1.000 15.72358 160 TRP A O 1
ATOM 2343 N N . ASP A 1 135 ? 29.10148 40.08171 -10.37798 1.000 16.50785 161 ASP A N 1
ATOM 2344 C CA . ASP A 1 135 ? 29.56461 39.05622 -9.44766 1.000 17.95181 161 ASP A CA 1
ATOM 2345 C C . ASP A 1 135 ? 28.69047 38.99471 -8.19413 1.000 17.69051 161 ASP A C 1
ATOM 2346 O O . ASP A 1 135 ? 28.58300 37.94216 -7.55465 1.000 19.40657 161 ASP A O 1
ATOM 2355 N N . LEU A 1 136 ? 28.07228 40.11526 -7.81445 1.000 18.31643 162 LEU A N 1
ATOM 2356 C CA . LEU A 1 136 ? 27.25587 40.12850 -6.60413 1.000 19.34591 162 LEU A CA 1
ATOM 2357 C C . LEU A 1 136 ? 26.13954 39.08762 -6.65596 1.000 19.40285 162 LEU A C 1
ATOM 2358 O O . LEU A 1 136 ? 25.78856 38.49315 -5.62764 1.000 21.88069 162 LEU A O 1
ATOM 2374 N N . ILE A 1 137 ? 25.55578 38.87339 -7.83396 1.000 18.17578 163 ILE A N 1
ATOM 2375 C CA . ILE A 1 137 ? 24.36354 38.04275 -7.98048 1.000 18.11464 163 ILE A CA 1
ATOM 2376 C C . ILE A 1 137 ? 24.55688 36.87778 -8.94092 1.000 18.48504 163 ILE A C 1
ATOM 2377 O O . ILE A 1 137 ? 23.72397 35.95996 -8.93896 1.000 19.58920 163 ILE A O 1
ATOM 2393 N N . LEU A 1 138 ? 25.62926 36.85334 -9.74198 1.000 18.74021 164 LEU A N 1
ATOM 2394 C CA . LEU A 1 138 ? 25.83600 35.78298 -10.71311 1.000 18.85970 164 LEU A CA 1
ATOM 2395 C C . LEU A 1 138 ? 27.03734 34.89797 -10.40795 1.000 20.31710 164 LEU A C 1
ATOM 2396 O O . LEU A 1 138 ? 27.30487 33.95561 -11.16109 1.000 21.89197 164 LEU A O 1
ATOM 2412 N N . LYS A 1 139 ? 27.77681 35.18214 -9.34807 1.000 20.40033 165 LYS A N 1
ATOM 2413 C CA . LYS A 1 139 ? 28.83451 34.29330 -8.89960 1.000 21.19303 165 LYS A CA 1
ATOM 2414 C C . LYS A 1 139 ? 28.24293 33.29728 -7.91326 1.000 19.97878 165 LYS A C 1
ATOM 2415 O O . LYS A 1 139 ? 27.70518 33.71549 -6.88053 1.000 19.27834 165 LYS A O 1
ATOM 2434 N N . PRO A 1 140 ? 28.28418 31.99359 -8.19186 1.000 21.29680 166 PRO A N 1
ATOM 2435 C CA . PRO A 1 140 ? 27.62564 31.04346 -7.27468 1.000 21.43636 166 PRO A CA 1
ATOM 2436 C C . PRO A 1 140 ? 28.07707 31.15620 -5.82647 1.000 20.20029 166 PRO A C 1
ATOM 2437 O O . PRO A 1 140 ? 27.25214 31.01601 -4.91385 1.000 21.42960 166 PRO A O 1
ATOM 2448 N N . GLU A 1 141 ? 29.36686 31.40437 -5.58378 1.000 22.15012 167 GLU A N 1
ATOM 2449 C CA A GLU A 1 141 ? 29.84371 31.48335 -4.20709 0.641 23.38213 167 GLU A CA 1
ATOM 2450 C CA B GLU A 1 141 ? 29.84601 31.48279 -4.21003 0.359 23.42587 167 GLU A CA 1
ATOM 2451 C C . GLU A 1 141 ? 29.17679 32.62418 -3.45158 1.000 22.16571 167 GLU A C 1
ATOM 2452 O O . GLU A 1 141 ? 28.95231 32.52207 -2.23819 1.000 22.85558 167 GLU A O 1
ATOM 2474 N N . ASN A 1 142 ? 28.86496 33.72061 -4.14115 1.000 20.30144 168 ASN A N 1
ATOM 2475 C CA . ASN A 1 142 ? 28.16479 34.81213 -3.48100 1.000 19.90665 168 ASN A CA 1
ATOM 2476 C C . ASN A 1 142 ? 26.69619 34.47689 -3.27142 1.000 18.53085 168 ASN A C 1
ATOM 2477 O O . ASN A 1 142 ? 26.15217 34.74141 -2.19462 1.000 19.23227 168 ASN A O 1
ATOM 2488 N N . LEU A 1 143 ? 26.02685 33.90152 -4.27575 1.000 18.60526 169 LEU A N 1
ATOM 2489 C CA A LEU A 1 143 ? 24.61362 33.59061 -4.09896 0.526 20.12056 169 LEU A CA 1
ATOM 2490 C CA B LEU A 1 143 ? 24.61310 33.57560 -4.10204 0.474 19.91419 169 LEU A CA 1
ATOM 2491 C C . LEU A 1 143 ? 24.41119 32.55250 -2.99825 1.000 20.26635 169 LEU A C 1
ATOM 2492 O O . LEU A 1 143 ? 23.40994 32.60426 -2.27974 1.000 22.17885 169 LEU A O 1
ATOM 2522 N N . GLU A 1 144 ? 25.33874 31.59934 -2.85423 1.000 19.90457 170 GLU A N 1
ATOM 2523 C CA . GLU A 1 144 ? 25.21579 30.62922 -1.76873 1.000 22.25078 170 GLU A CA 1
ATOM 2524 C C . GLU A 1 144 ? 25.17189 31.33087 -0.41859 1.000 21.46207 170 GLU A C 1
ATOM 2525 O O . GLU A 1 144 ? 24.40456 30.94732 0.47394 1.000 23.98073 170 GLU A O 1
ATOM 2537 N N . LYS A 1 145 ? 25.98282 32.37408 -0.25727 1.000 19.86626 171 LYS A N 1
ATOM 2538 C CA . LYS A 1 145 ? 26.00727 33.09930 1.00486 1.000 20.34300 171 LYS A CA 1
ATOM 2539 C C . LYS A 1 145 ? 24.77310 33.97254 1.18975 1.000 20.25678 171 LYS A C 1
ATOM 2540 O O . LYS A 1 145 ? 24.37230 34.23185 2.33081 1.000 22.37351 171 LYS A O 1
ATOM 2559 N N . LEU A 1 146 ? 24.16832 34.43972 0.09535 1.000 18.94021 172 LEU A N 1
ATOM 2560 C CA . LEU A 1 146 ? 23.02292 35.33444 0.15813 1.000 18.18319 172 LEU A CA 1
ATOM 2561 C C . LEU A 1 146 ? 21.69679 34.59379 0.15005 1.000 18.09222 172 LEU A C 1
ATOM 2562 O O . LEU A 1 146 ? 20.64872 35.23699 0.28598 1.000 17.96217 172 LEU A O 1
ATOM 2578 N N . LYS A 1 147 ? 21.71579 33.26955 -0.02565 1.000 19.55017 173 LYS A N 1
ATOM 2579 C CA . LYS A 1 147 ? 20.47419 32.54312 -0.25723 1.000 18.42233 173 LYS A CA 1
ATOM 2580 C C . LYS A 1 147 ? 19.44232 32.85195 0.81894 1.000 18.13204 173 LYS A C 1
ATOM 2581 O O . LYS A 1 147 ? 18.27119 33.10562 0.51814 1.000 18.28759 173 LYS A O 1
ATOM 2600 N N . SER A 1 148 ? 19.84734 32.79764 2.09051 1.000 19.99946 174 SER A N 1
ATOM 2601 C CA . SER A 1 148 ? 18.84534 32.90690 3.14214 1.000 20.40588 174 SER A CA 1
ATOM 2602 C C . SER A 1 148 ? 18.31669 34.32336 3.30579 1.000 20.24927 174 SER A C 1
ATOM 2603 O O . SER A 1 148 ? 17.19318 34.49762 3.78842 1.000 24.00781 174 SER A O 1
ATOM 2611 N N A CYS A 1 149 ? 19.11386 35.32957 2.94490 0.450 18.45837 175 CYS A N 1
ATOM 2612 N N B CYS A 1 149 ? 19.08006 35.35550 2.93861 0.550 18.10050 175 CYS A N 1
ATOM 2613 C CA A CYS A 1 149 ? 18.62362 36.69584 2.97974 0.450 17.68847 175 CYS A CA 1
ATOM 2614 C CA B CYS A 1 149 ? 18.51620 36.70320 3.01974 0.550 17.57656 175 CYS A CA 1
ATOM 2615 C C A CYS A 1 149 ? 17.61494 36.94999 1.86490 0.450 16.52808 175 CYS A C 1
ATOM 2616 C C B CYS A 1 149 ? 17.71347 37.06714 1.77627 0.550 16.81393 175 CYS 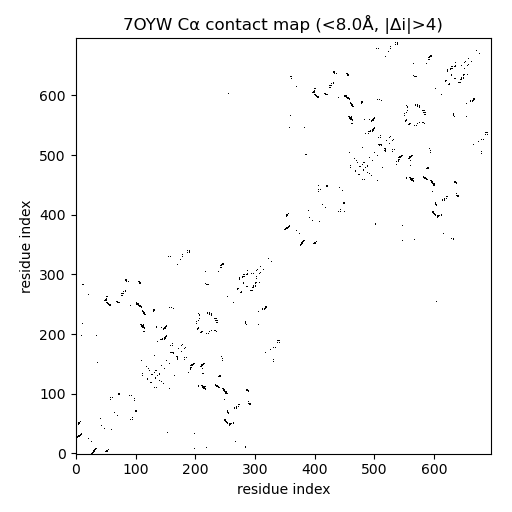A C 1
ATOM 2617 O O A CYS A 1 149 ? 16.76249 37.83390 1.99634 0.450 16.14299 175 CYS A O 1
ATOM 2618 O O B CYS A 1 149 ? 17.10731 38.14253 1.73294 0.550 17.66707 175 CYS A O 1
ATOM 2633 N N . GLY A 1 150 ? 17.68152 36.18493 0.78135 1.000 15.91891 176 GLY A N 1
ATOM 2634 C CA . GLY A 1 150 ? 16.66294 36.24916 -0.23810 1.000 15.13250 176 GLY A CA 1
ATOM 2635 C C . GLY A 1 150 ? 17.17424 36.84256 -1.52632 1.000 14.18954 176 GLY A C 1
ATOM 2636 O O . GLY A 1 150 ? 17.62331 37.99312 -1.55648 1.000 15.22129 176 GLY A O 1
ATOM 2641 N N . VAL A 1 151 ? 17.08636 36.05245 -2.59589 1.000 14.20896 177 VAL A N 1
ATOM 2642 C CA . VAL A 1 151 ? 17.54268 36.41294 -3.93272 1.000 14.91778 177 VAL A CA 1
ATOM 2643 C C . VAL A 1 151 ? 16.35900 36.29297 -4.88163 1.000 14.32704 177 VAL A C 1
ATOM 2644 O O . VAL A 1 151 ? 15.69733 35.24956 -4.91825 1.000 15.02834 177 VAL A O 1
ATOM 2657 N N . SER A 1 152 ? 16.12456 37.32385 -5.68923 1.000 13.04823 178 SER A N 1
ATOM 2658 C CA . SER A 1 152 ? 15.11779 37.22913 -6.73329 1.000 11.74537 178 SER A CA 1
ATOM 2659 C C . SER A 1 152 ? 15.71012 37.57721 -8.08780 1.000 11.76124 178 SER A C 1
ATOM 2660 O O . SER A 1 152 ? 16.59374 38.42583 -8.20481 1.000 12.44053 178 SER A O 1
ATOM 2668 N N . PHE A 1 153 ? 15.20110 36.90907 -9.11173 1.000 12.10942 179 PHE A N 1
ATOM 2669 C CA . PHE A 1 153 ? 15.50708 37.24111 -10.48903 1.000 11.75055 179 PHE A CA 1
ATOM 2670 C C . PHE A 1 153 ? 14.21599 37.68845 -11.16632 1.000 11.87323 179 PHE A C 1
ATOM 2671 O O . PHE A 1 153 ? 13.12921 37.18654 -10.86164 1.000 12.67192 179 PHE A O 1
ATOM 2688 N N . LEU A 1 154 ? 14.33862 38.59228 -12.12909 1.000 11.96359 180 LEU A N 1
ATOM 2689 C CA . LEU A 1 154 ? 13.18399 38.91779 -12.94545 1.000 11.80274 180 LEU A CA 1
ATOM 2690 C C . LEU A 1 154 ? 12.66883 37.65704 -13.62702 1.000 12.18894 180 LEU A C 1
ATOM 2691 O O . LEU A 1 154 ? 13.43639 36.75932 -13.98773 1.000 13.13704 180 LEU A O 1
ATOM 2707 N N . ASP A 1 155 ? 11.35712 37.61162 -13.83833 1.000 12.40393 181 ASP A N 1
ATOM 2708 C CA . ASP A 1 155 ? 10.74825 36.54874 -14.63015 1.000 13.86021 181 ASP A CA 1
ATOM 2709 C C . ASP A 1 155 ? 10.68796 37.02304 -16.08279 1.000 14.18231 181 ASP A C 1
ATOM 2710 O O . ASP A 1 155 ? 9.63028 37.29166 -16.64781 1.000 15.00740 181 ASP A O 1
ATOM 2719 N N . ASP A 1 156 ? 11.87155 37.19087 -16.66705 1.000 14.56055 182 ASP A N 1
ATOM 2720 C CA . ASP A 1 156 ? 12.01544 37.76711 -18.00376 1.000 14.50019 182 ASP A CA 1
ATOM 2721 C C . ASP A 1 156 ? 13.17470 37.01629 -18.64608 1.000 13.96168 182 ASP A C 1
ATOM 2722 O O . ASP A 1 156 ? 14.34814 37.29981 -18.35120 1.000 14.56940 182 ASP A O 1
ATOM 2731 N N . PRO A 1 157 ? 12.88730 36.02726 -19.49965 1.000 14.00158 183 PRO A N 1
ATOM 2732 C CA . PRO A 1 157 ? 13.97692 35.21237 -20.04899 1.000 15.34177 183 PRO A CA 1
ATOM 2733 C C . PRO A 1 157 ? 14.90101 35.99493 -20.94581 1.000 14.27768 183 PRO A C 1
ATOM 2734 O O . PRO A 1 157 ? 16.09827 35.69717 -20.99962 1.000 15.13778 183 PRO A O 1
ATOM 2745 N N . GLU A 1 158 ? 14.37846 36.96446 -21.68787 1.000 13.10949 184 GLU A N 1
ATOM 2746 C CA A GLU A 1 158 ? 15.22948 37.73130 -22.58625 0.786 12.98575 184 GLU A CA 1
ATOM 2747 C CA B GLU A 1 158 ? 15.22886 37.73795 -22.58741 0.214 14.19860 184 GLU A CA 1
ATOM 2748 C C . GLU A 1 158 ? 16.25586 38.53417 -21.80198 1.000 13.38406 184 GLU A C 1
ATOM 2749 O O . GLU A 1 158 ? 17.45399 38.49716 -22.10930 1.000 14.34010 184 GLU A O 1
ATOM 2771 N N . GLU A 1 159 ? 15.80619 39.22677 -20.75611 1.000 13.48101 185 GLU A N 1
ATOM 2772 C CA A GLU A 1 159 ? 16.71664 39.99831 -19.91959 0.883 15.29908 185 GLU A CA 1
ATOM 2773 C CA B GLU A 1 159 ? 16.71786 40.00552 -19.93238 0.117 14.70547 185 GLU A CA 1
ATOM 2774 C C . GLU A 1 159 ? 17.74003 39.10656 -19.23673 1.000 14.19732 185 GLU A C 1
ATOM 2775 O O . GLU A 1 159 ? 18.93485 39.42219 -19.18524 1.000 14.86327 185 GLU A O 1
ATOM 2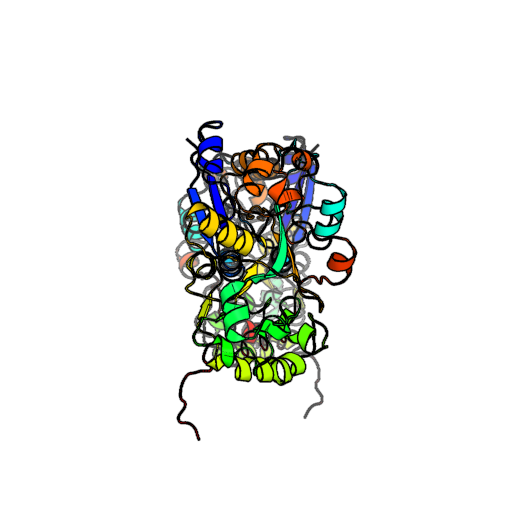797 N N . VAL A 1 160 ? 17.27616 38.01111 -18.64068 1.000 13.77028 186 VAL A N 1
ATOM 2798 C CA . VAL A 1 160 ? 18.17044 37.19619 -17.82807 1.000 14.77328 186 VAL A CA 1
ATOM 2799 C C . VAL A 1 160 ? 19.22929 36.52257 -18.69914 1.000 12.41634 186 VAL A C 1
ATOM 2800 O O . VAL A 1 160 ? 20.41822 36.53950 -18.36725 1.000 14.92197 186 VAL A O 1
ATOM 2813 N N . PHE A 1 161 ? 18.83056 35.93049 -19.83020 1.000 12.89390 187 PHE A N 1
ATOM 2814 C CA . PHE A 1 161 ? 19.83663 35.30772 -20.68684 1.000 12.86231 187 PHE A CA 1
ATOM 2815 C C . PHE A 1 161 ? 20.82175 36.32689 -21.23908 1.000 13.09182 187 PHE A C 1
ATOM 2816 O O . PHE A 1 161 ? 22.02125 36.04758 -21.30570 1.000 13.81175 187 PHE A O 1
ATOM 2833 N N . ALA A 1 162 ? 20.35314 37.52031 -21.61348 1.000 13.58832 188 ALA A N 1
ATOM 2834 C CA . ALA A 1 162 ? 21.28295 38.51526 -22.14079 1.000 14.25317 188 ALA A CA 1
ATOM 2835 C C . ALA A 1 162 ? 22.31299 38.91560 -21.09203 1.000 14.77603 188 ALA A C 1
ATOM 2836 O O . ALA A 1 162 ? 23.50274 39.05314 -21.39757 1.000 14.95813 188 ALA A O 1
ATOM 2843 N N . THR A 1 163 ? 21.86939 39.12815 -19.85398 1.000 14.97362 189 THR A N 1
ATOM 2844 C CA . THR A 1 163 ? 22.78992 39.52692 -18.79979 1.000 16.02372 189 THR A CA 1
ATOM 2845 C C . THR A 1 163 ? 23.77648 38.41125 -18.48568 1.000 14.76987 189 THR A C 1
ATOM 2846 O O . THR A 1 163 ? 24.96840 38.66371 -18.27914 1.000 15.94425 189 THR A O 1
ATOM 2857 N N . VAL A 1 164 ? 23.29513 37.17162 -18.44603 1.000 14.31669 190 VAL A N 1
ATOM 2858 C CA . VAL A 1 164 ? 24.17353 36.03178 -18.20129 1.000 15.10679 190 VAL A CA 1
ATOM 2859 C C . VAL A 1 164 ? 25.19722 35.89304 -19.32353 1.000 15.18051 190 VAL A C 1
ATOM 2860 O O . VAL A 1 164 ? 26.39106 35.68762 -19.07462 1.000 16.48457 190 VAL A O 1
ATOM 2873 N N . LEU A 1 165 ? 24.75326 36.00674 -20.57581 1.000 14.96236 191 LEU A N 1
ATOM 2874 C CA . LEU A 1 165 ? 25.68983 35.89569 -21.68995 1.000 15.29267 191 LEU A CA 1
ATOM 2875 C C . LEU A 1 165 ? 26.77043 36.96671 -21.60482 1.000 15.58440 191 LEU A C 1
ATOM 2876 O O . LEU A 1 165 ? 27.96488 36.68117 -21.75906 1.000 16.80656 191 LEU A O 1
ATOM 2892 N N . ASN A 1 166 ? 26.36876 38.20764 -21.34167 1.000 16.60958 192 ASN A N 1
ATOM 2893 C CA . ASN A 1 166 ? 27.34531 39.27641 -21.19827 1.000 16.73717 192 ASN A CA 1
ATOM 2894 C C . ASN A 1 166 ? 28.34077 38.96816 -20.08807 1.000 17.47128 192 ASN A C 1
ATOM 2895 O O . ASN A 1 166 ? 29.55352 39.14725 -20.25714 1.000 19.15460 192 ASN A O 1
ATOM 2906 N N . TYR A 1 167 ? 27.84357 38.46399 -18.96067 1.000 17.09230 193 TYR A N 1
ATOM 2907 C CA . TYR A 1 167 ? 28.69524 38.16293 -17.81794 1.000 18.60182 193 TYR A CA 1
ATOM 2908 C C . TYR A 1 167 ? 29.71998 37.09144 -18.15078 1.000 18.32360 193 TYR A C 1
ATOM 2909 O O . TYR A 1 167 ? 30.84628 37.11720 -17.63918 1.000 21.03319 193 TYR A O 1
ATOM 2927 N N . LEU A 1 168 ? 29.33755 36.13131 -18.98475 1.000 18.97116 194 LEU A N 1
ATOM 2928 C CA . LEU A 1 168 ? 30.20535 35.05160 -19.41996 1.000 21.45520 194 LEU A CA 1
ATOM 2929 C C . LEU A 1 168 ? 31.11989 35.46176 -20.56251 1.000 21.97181 194 LEU A C 1
ATOM 2930 O O . LEU A 1 168 ? 31.87307 34.61962 -21.05717 1.000 24.16516 194 LEU A O 1
ATOM 2946 N N . GLY A 1 169 ? 31.08501 36.72639 -20.97996 1.000 21.37487 195 GLY A N 1
ATOM 2947 C CA . GLY A 1 169 ? 31.96524 37.19842 -22.03070 1.000 22.42141 195 GLY A CA 1
ATOM 2948 C C . GLY A 1 169 ? 31.50422 36.89531 -23.43231 1.000 23.26659 195 GLY A C 1
ATOM 2949 O O . GLY A 1 169 ? 32.30312 36.98703 -24.37278 1.000 25.72730 195 GLY A O 1
ATOM 2953 N N . LYS A 1 170 ? 30.24146 36.52114 -23.59287 1.000 21.99063 196 LYS A N 1
ATOM 2954 C CA . LYS A 1 170 ? 29.62845 36.28262 -24.88523 1.000 21.13723 196 LYS A CA 1
ATOM 2955 C C . LYS A 1 170 ? 28.87701 37.53848 -25.32249 1.000 20.47392 196 LYS A C 1
ATOM 2956 O O . LYS A 1 170 ? 28.61937 38.45260 -24.53692 1.000 21.26266 196 LYS A O 1
ATOM 2975 N N . ASP A 1 171 ? 28.50083 37.56924 -26.58566 1.000 19.57031 197 ASP A N 1
ATOM 2976 C CA . ASP A 1 171 ? 27.60854 38.62118 -27.06078 1.000 18.83884 197 ASP A CA 1
ATOM 2977 C C . ASP A 1 171 ? 26.31721 38.55523 -26.25218 1.000 17.96155 197 ASP A C 1
ATOM 2978 O O . ASP A 1 171 ? 25.68344 37.49336 -26.20826 1.000 16.94275 197 ASP A O 1
ATOM 2987 N N . PRO A 1 172 ? 25.88992 39.64870 -25.59581 1.000 17.01582 198 PRO A N 1
ATOM 2988 C CA A PRO A 1 172 ? 24.60833 39.59990 -24.87214 0.411 17.05118 198 PRO A CA 1
ATOM 2989 C CA B PRO A 1 172 ? 24.60611 39.58435 -24.87190 0.589 17.16113 198 PRO A CA 1
ATOM 2990 C C . PRO A 1 172 ? 23.45625 39.17702 -25.76132 1.000 15.84643 198 PRO A C 1
ATOM 2991 O O . PRO A 1 172 ? 22.46071 38.63062 -25.26920 1.000 15.78078 198 PRO A O 1
ATOM 3011 N N . ASN A 1 173 ? 23.57019 39.44139 -27.06294 1.000 15.25798 199 ASN A N 1
ATOM 3012 C CA . ASN A 1 173 ? 22.57307 39.09042 -28.06220 1.000 15.46464 199 ASN A CA 1
ATOM 3013 C C . ASN A 1 173 ? 23.04783 37.94891 -28.95472 1.000 15.83601 199 ASN A C 1
ATOM 3014 O O . ASN A 1 173 ? 22.72120 37.90205 -30.14232 1.000 16.75637 199 ASN A O 1
ATOM 3025 N N . SER A 1 174 ? 23.80052 37.01184 -28.38691 1.000 16.27347 200 SER A N 1
ATOM 3026 C CA . SER A 1 174 ? 24.34029 35.91428 -29.16737 1.000 16.09827 200 SER A CA 1
ATOM 3027 C C . SER A 1 174 ? 23.26024 35.25491 -30.01060 1.000 15.58703 200 SER A C 1
ATOM 3028 O O . SER A 1 174 ? 22.13933 35.03372 -29.54902 1.000 15.27033 200 SER A O 1
ATOM 3036 N N . THR A 1 175 ? 23.61389 34.89520 -31.24042 1.000 16.69084 201 THR A N 1
ATOM 3037 C CA . THR A 1 175 ? 22.70666 34.14229 -32.09271 1.000 17.41850 201 THR A CA 1
ATOM 3038 C C . THR A 1 175 ? 23.10490 32.67517 -32.19628 1.000 17.83108 201 THR A C 1
ATOM 3039 O O . THR A 1 175 ? 22.61381 31.97028 -33.08368 1.000 18.39014 201 THR A O 1
ATOM 3050 N N . LYS A 1 176 ? 24.00888 32.21562 -31.32816 1.000 17.16476 202 LYS A N 1
ATOM 3051 C CA . LYS A 1 176 ? 24.53186 30.85358 -31.34850 1.000 18.85030 202 LYS A CA 1
ATOM 3052 C C . LYS A 1 176 ? 23.76673 30.04024 -30.31107 1.000 18.95489 202 LYS A C 1
ATOM 3053 O O . LYS A 1 176 ? 23.86695 30.30177 -29.10785 1.000 18.83640 202 LYS A O 1
ATOM 3072 N N . ALA A 1 177 ? 22.99025 29.06368 -30.78246 1.000 18.97071 203 ALA A N 1
ATOM 3073 C CA . ALA A 1 177 ? 22.14074 28.29136 -29.88336 1.000 20.49260 203 ALA A CA 1
ATOM 3074 C C . ALA A 1 177 ? 22.94557 27.68274 -28.74511 1.000 19.56514 203 ALA A C 1
ATOM 3075 O O . ALA A 1 177 ? 22.47727 27.63313 -27.60130 1.000 19.55282 203 ALA A O 1
ATOM 3082 N N . ASP A 1 178 ? 24.16179 27.21225 -29.04095 1.000 20.08846 204 ASP A N 1
ATOM 3083 C CA . ASP A 1 178 ? 24.94845 26.51000 -28.03285 1.000 20.81823 204 ASP A CA 1
ATOM 3084 C C . ASP A 1 178 ? 25.29436 27.41822 -26.85825 1.000 20.68140 204 ASP A C 1
ATOM 3085 O O . ASP A 1 178 ? 25.48093 26.93704 -25.73661 1.000 20.78946 204 ASP A O 1
ATOM 3094 N N . ASP A 1 179 ? 25.39403 28.72750 -27.08530 1.000 18.24598 205 ASP A N 1
ATOM 3095 C CA . ASP A 1 179 ? 25.67627 29.62209 -25.97027 1.000 17.85931 205 ASP A CA 1
ATOM 3096 C C . ASP A 1 179 ? 24.55459 29.57828 -24.93631 1.000 18.61548 205 ASP A C 1
ATOM 3097 O O . ASP A 1 179 ? 24.80120 29.73900 -23.73212 1.000 18.42843 205 ASP A O 1
ATOM 3106 N N . TYR A 1 180 ? 23.31291 29.38788 -25.39561 1.000 17.77580 206 TYR A N 1
ATOM 3107 C CA . TYR A 1 180 ? 22.16147 29.34247 -24.50111 1.000 17.49111 206 TYR A CA 1
ATOM 3108 C C . TYR A 1 180 ? 22.05715 27.99435 -23.80724 1.000 18.66516 206 TYR A C 1
ATOM 3109 O O . TYR A 1 180 ? 21.88173 27.92449 -22.58740 1.000 19.53983 206 TYR A O 1
ATOM 3127 N N . THR A 1 181 ? 22.14740 26.91152 -24.57412 1.000 20.44242 207 THR A N 1
ATOM 3128 C CA . THR A 1 181 ? 21.95821 25.58750 -24.00439 1.000 21.75096 207 THR A CA 1
ATOM 3129 C C . THR A 1 181 ? 23.15755 25.12442 -23.19129 1.000 22.60607 207 THR A C 1
ATOM 3130 O O . THR A 1 181 ? 23.00043 24.26139 -22.31894 1.000 24.43781 207 THR A O 1
ATOM 3141 N N . GLY A 1 182 ? 24.34110 25.67087 -23.47005 1.000 22.00664 208 GLY A N 1
ATOM 3142 C CA . GLY A 1 182 ? 25.56004 25.30165 -22.79631 1.000 21.70100 208 GLY A CA 1
ATOM 3143 C C . GLY A 1 182 ? 25.88382 26.23888 -21.65462 1.000 21.24931 208 GLY A C 1
ATOM 3144 O O . GLY A 1 182 ? 25.30378 26.14176 -20.57449 1.000 21.46425 208 GLY A O 1
ATOM 3148 N N . PRO A 1 183 ? 26.80757 27.17996 -21.87084 1.000 21.04367 209 PRO A N 1
ATOM 3149 C CA . PRO A 1 183 ? 27.30696 27.96284 -20.72739 1.000 21.50866 209 PRO A CA 1
ATOM 3150 C C . PRO A 1 183 ? 26.24989 28.76465 -19.98883 1.000 19.00913 209 PRO A C 1
ATOM 3151 O O . PRO A 1 183 ? 26.32102 28.86167 -18.75851 1.000 18.51105 209 PRO A O 1
ATOM 3162 N N . ALA A 1 184 ? 25.28075 29.36261 -20.68264 1.000 17.42191 210 ALA A N 1
ATOM 3163 C CA . ALA A 1 184 ? 24.31490 30.17946 -19.95706 1.000 16.95527 210 ALA A CA 1
ATOM 3164 C C . ALA A 1 184 ? 23.43769 29.30896 -19.07611 1.000 16.72951 210 ALA A C 1
ATOM 3165 O O . ALA A 1 184 ? 23.17357 29.65141 -17.91951 1.000 15.84280 210 ALA A O 1
ATOM 3172 N N . THR A 1 185 ? 22.96481 28.18372 -19.61847 1.000 16.92991 211 THR A N 1
ATOM 3173 C CA . THR A 1 185 ? 22.17947 27.25579 -18.81702 1.000 18.47246 211 THR A CA 1
ATOM 3174 C C . THR A 1 185 ? 23.01234 26.69689 -17.67626 1.000 18.77302 211 THR A C 1
ATOM 3175 O O . THR A 1 185 ? 22.51582 26.54772 -16.55526 1.000 18.65716 211 THR A O 1
ATOM 3186 N N . ASP A 1 186 ? 24.28349 26.38081 -17.94081 1.000 19.27674 212 ASP A N 1
ATOM 3187 C CA . ASP A 1 186 ? 25.12929 25.81583 -16.89505 1.000 20.39516 212 ASP A CA 1
ATOM 3188 C C . ASP A 1 186 ? 25.21816 26.76731 -15.70676 1.000 18.52415 212 ASP A C 1
ATOM 3189 O O . ASP A 1 186 ? 25.09400 26.35636 -14.54654 1.000 19.57015 212 ASP A O 1
ATOM 3198 N N . LEU A 1 187 ? 25.45294 28.05231 -15.97758 1.000 17.73154 213 LEU A N 1
ATOM 3199 C CA . LEU A 1 187 ? 25.55401 29.00570 -14.88109 1.000 17.19625 213 LEU A CA 1
ATOM 3200 C C . LEU A 1 187 ? 24.21498 29.14291 -14.17055 1.000 16.76358 213 LEU A C 1
ATOM 3201 O O . LEU A 1 187 ? 24.14620 29.11986 -12.93700 1.000 16.59522 213 LEU A O 1
ATOM 3217 N N . LEU A 1 188 ? 23.13180 29.28226 -14.93354 1.000 15.63035 214 LEU A N 1
ATOM 3218 C CA . LEU A 1 188 ? 21.83538 29.48302 -14.29760 1.000 16.15629 214 LEU A CA 1
ATOM 3219 C C . LEU A 1 188 ? 21.45342 28.29669 -13.42191 1.000 16.63732 214 LEU A C 1
ATOM 3220 O O . LEU A 1 188 ? 20.86555 28.47928 -12.34955 1.000 16.04836 214 LEU A O 1
ATOM 3236 N N . LEU A 1 189 ? 21.77196 27.07126 -13.85408 1.000 16.46900 215 LEU A N 1
ATOM 3237 C CA . LEU A 1 189 ? 21.43002 25.92139 -13.02175 1.000 18.76731 215 LEU A CA 1
ATOM 3238 C C . LEU A 1 189 ? 22.28613 25.87008 -11.76354 1.000 19.72592 215 LEU A C 1
ATOM 3239 O O . LEU A 1 189 ? 21.83121 25.37878 -10.72552 1.000 20.56606 215 LEU A O 1
ATOM 3255 N N . LYS A 1 190 ? 23.51236 26.38791 -11.82676 1.000 20.10169 216 LYS A N 1
ATOM 3256 C CA . LYS A 1 190 ? 24.34134 26.46270 -10.62972 1.000 20.93745 216 LYS A CA 1
ATOM 3257 C C . LYS A 1 190 ? 23.80955 27.50736 -9.65824 1.000 19.91393 216 LYS A C 1
ATOM 3258 O O . LYS A 1 190 ? 23.87385 27.31230 -8.43673 1.000 21.90885 216 LYS A O 1
ATOM 3277 N N . LEU A 1 191 ? 23.24426 28.59645 -10.18278 1.000 17.96581 217 LEU A N 1
ATOM 3278 C CA . LEU A 1 191 ? 22.67062 29.63522 -9.34068 1.000 17.61992 217 LEU A CA 1
ATOM 3279 C C . LEU A 1 191 ? 21.29900 29.25186 -8.80075 1.000 16.51349 217 LEU A C 1
ATOM 3280 O O . LEU A 1 191 ? 20.93760 29.67087 -7.69457 1.000 17.21107 217 LEU A O 1
ATOM 3296 N N . ARG A 1 192 ? 20.54610 28.44940 -9.55250 1.000 16.48734 218 ARG A N 1
ATOM 3297 C CA . ARG A 1 192 ? 19.13153 28.22409 -9.26555 1.000 16.93682 218 ARG A CA 1
ATOM 3298 C C . ARG A 1 192 ? 18.81440 27.81844 -7.83229 1.000 16.50255 218 ARG A C 1
ATOM 3299 O O . ARG A 1 192 ? 17.81283 28.31759 -7.28901 1.000 16.75130 218 ARG A O 1
ATOM 3320 N N . PRO A 1 193 ? 19.55411 26.91291 -7.19061 1.000 18.57510 219 PRO A N 1
ATOM 3321 C CA . PRO A 1 193 ? 19.17478 26.50265 -5.82976 1.000 20.06386 219 PRO A CA 1
ATOM 3322 C C . PRO A 1 193 ? 19.13640 27.64770 -4.84215 1.000 18.73223 219 PRO A C 1
ATOM 3323 O O . PRO A 1 193 ? 18.51710 27.51613 -3.77914 1.000 20.20430 219 PRO A O 1
ATOM 3334 N N . ASN A 1 194 ? 19.79776 28.75578 -5.14672 1.000 17.23807 220 ASN A N 1
ATOM 3335 C CA . ASN A 1 194 ? 19.89102 29.89179 -4.24638 1.000 17.97129 220 ASN A CA 1
ATOM 3336 C C . ASN A 1 194 ? 18.91440 31.00780 -4.56888 1.000 15.84973 220 ASN A C 1
ATOM 3337 O O . ASN A 1 194 ? 18.88810 32.01232 -3.84874 1.000 15.96854 220 ASN A O 1
ATOM 3348 N N . ILE A 1 195 ? 18.10713 30.85405 -5.61213 1.000 15.39752 221 ILE A N 1
ATOM 3349 C CA . ILE A 1 195 ? 17.15952 31.87877 -6.02839 1.000 14.98706 221 ILE A CA 1
ATOM 3350 C C . ILE A 1 195 ? 15.82795 31.57533 -5.36493 1.000 14.62536 221 ILE A C 1
ATOM 3351 O O . ILE A 1 195 ? 15.28041 30.48140 -5.53808 1.000 15.79110 221 ILE A O 1
ATOM 3367 N N . ARG A 1 196 ? 15.30016 32.54704 -4.61550 1.000 14.55685 222 ARG A N 1
ATOM 3368 C CA . ARG A 1 196 ? 14.03871 32.32103 -3.92424 1.000 15.16808 222 ARG A CA 1
ATOM 3369 C C . ARG A 1 196 ? 12.87130 32.29660 -4.90208 1.000 14.80490 222 ARG A C 1
ATOM 3370 O O . ARG A 1 196 ? 11.98918 31.43755 -4.79908 1.000 16.31841 222 ARG A O 1
ATOM 3391 N N . TYR A 1 197 ? 12.83861 33.23711 -5.84442 1.000 13.71327 223 TYR A N 1
ATOM 3392 C CA . TYR A 1 197 ? 11.75079 33.28275 -6.80167 1.000 13.30024 223 TYR A CA 1
ATOM 3393 C C . TYR A 1 197 ? 12.18291 34.04031 -8.04226 1.000 12.78864 223 TYR A C 1
ATOM 3394 O O . TYR A 1 197 ? 13.13021 34.83193 -8.02197 1.000 12.71681 223 TYR A O 1
ATOM 3412 N N . PHE A 1 198 ? 11.45075 33.77969 -9.11948 1.000 13.40661 224 PHE A N 1
ATOM 3413 C CA . PHE A 1 198 ? 11.49855 34.54315 -10.35891 1.000 12.96812 224 PHE A CA 1
ATOM 3414 C C . PHE A 1 198 ? 10.21155 35.35699 -10.42131 1.000 12.74103 224 PHE A C 1
ATOM 3415 O O . PHE A 1 198 ? 9.11776 34.79311 -10.52414 1.000 15.47038 224 PHE A O 1
ATOM 3432 N N . HIS A 1 199 ? 10.33142 36.67627 -10.33122 1.000 12.74060 225 HIS A N 1
ATOM 3433 C CA . HIS A 1 199 ? 9.15485 37.52811 -10.38246 1.000 13.03090 225 HIS A CA 1
ATOM 3434 C C . HIS A 1 199 ? 9.59989 38.93259 -10.75276 1.000 12.55559 225 HIS A C 1
ATOM 3435 O O . HIS A 1 199 ? 10.65854 39.39085 -10.30528 1.000 13.14920 225 HIS A O 1
ATOM 3449 N N . SER A 1 200 ? 8.78767 39.61095 -11.56227 1.000 13.02322 226 SER A N 1
ATOM 3450 C CA . SER A 1 200 ? 9.15139 40.91427 -12.09032 1.000 12.85360 226 SER A CA 1
ATOM 3451 C C . SER A 1 200 ? 8.46018 42.07644 -11.40531 1.000 12.96970 226 SER A C 1
ATOM 3452 O O . SER A 1 200 ? 8.59629 43.20974 -11.87493 1.000 13.21217 226 SER A O 1
ATOM 3460 N N . SER A 1 201 ? 7.77691 41.84436 -10.28280 1.000 13.35237 227 SER A N 1
ATOM 3461 C CA . SER A 1 201 ? 7.21572 42.97343 -9.55606 1.000 13.56122 227 SER A CA 1
ATOM 3462 C C . SER A 1 201 ? 7.20797 42.79934 -8.04313 1.000 13.08951 227 SER A C 1
ATOM 3463 O O . SER A 1 201 ? 7.30007 43.79926 -7.33123 1.000 14.22770 227 SER A O 1
ATOM 3471 N N . GLN A 1 202 ? 7.12506 41.56468 -7.52861 1.000 13.72322 228 GLN A N 1
ATOM 3472 C CA A GLN A 1 202 ? 7.11496 41.37786 -6.08147 0.564 15.28191 228 GLN A CA 1
ATOM 3473 C CA B GLN A 1 202 ? 7.11370 41.38221 -6.07532 0.436 15.21464 228 GLN A CA 1
ATOM 3474 C C . GLN A 1 202 ? 8.39854 41.86926 -5.42699 1.000 14.05117 228 GLN A C 1
ATOM 3475 O O . GLN A 1 202 ? 8.39566 42.20641 -4.23474 1.000 14.08481 228 GLN A O 1
ATOM 3501 N N . TYR A 1 203 ? 9.48691 41.92684 -6.18058 1.000 13.35090 229 TYR A N 1
ATOM 3502 C CA . TYR A 1 203 ? 10.76603 42.28486 -5.59978 1.000 12.44195 229 TYR A CA 1
ATOM 3503 C C . TYR A 1 203 ? 10.82267 43.72778 -5.12105 1.000 12.53101 229 TYR A C 1
ATOM 3504 O O . TYR A 1 203 ? 11.69907 44.05764 -4.31380 1.000 13.99481 229 TYR A O 1
ATOM 3522 N N . ILE A 1 204 ? 9.91675 44.59315 -5.57851 1.000 12.18652 230 ILE A N 1
ATOM 3523 C CA . ILE A 1 204 ? 9.95430 45.98915 -5.14781 1.000 11.84741 230 ILE A CA 1
ATOM 3524 C C . ILE A 1 204 ? 9.62256 46.07904 -3.66763 1.000 12.60452 230 ILE A C 1
ATOM 3525 O O . ILE A 1 204 ? 10.42206 46.56299 -2.86207 1.000 13.50995 230 ILE A O 1
ATOM 3541 N N . ASN A 1 205 ? 8.44647 45.58624 -3.28266 1.000 13.07203 231 ASN A N 1
ATOM 3542 C CA . ASN A 1 205 ? 8.09183 45.64138 -1.87005 1.000 13.91021 231 ASN A CA 1
ATOM 3543 C C . ASN A 1 205 ? 8.98197 44.74325 -1.03046 1.000 12.75604 231 ASN A C 1
ATOM 3544 O O . ASN A 1 205 ? 9.28496 45.08559 0.11876 1.000 14.66362 231 ASN A O 1
ATOM 3555 N N . ASP A 1 206 ? 9.42384 43.60641 -1.57447 1.000 13.51887 232 ASP A N 1
ATOM 3556 C CA . ASP A 1 206 ? 10.30595 42.74342 -0.79446 1.000 13.00740 232 ASP A CA 1
ATOM 3557 C C . ASP A 1 206 ? 11.65169 43.42017 -0.52069 1.000 12.83782 232 ASP A C 1
ATOM 3558 O O . ASP A 1 206 ? 12.20511 43.28095 0.57614 1.000 14.41633 232 ASP A O 1
ATOM 3567 N N . LEU A 1 207 ? 12.19472 44.16609 -1.48830 1.000 12.57905 233 LEU A N 1
ATOM 3568 C CA . LEU A 1 207 ? 13.39968 44.94267 -1.21149 1.000 11.39595 233 LEU A CA 1
ATOM 3569 C C . LEU A 1 207 ? 13.10566 46.00759 -0.16610 1.000 12.61515 233 LEU A C 1
ATOM 3570 O O . LEU A 1 207 ? 13.86889 46.19720 0.79171 1.000 14.47956 233 LEU A O 1
ATOM 3586 N N . ALA A 1 208 ? 11.98146 46.70741 -0.33477 1.000 13.43912 234 ALA A N 1
ATOM 3587 C CA . ALA A 1 208 ? 11.67083 47.82620 0.54161 1.000 13.82146 234 ALA A CA 1
ATOM 3588 C C . ALA A 1 208 ? 11.53195 47.37388 1.98674 1.000 13.69006 234 ALA A C 1
ATOM 3589 O O . ALA A 1 208 ? 11.91665 48.10369 2.90432 1.000 15.91590 234 ALA A O 1
ATOM 3596 N N . ASN A 1 209 ? 10.98729 46.17527 2.20695 1.000 14.32071 235 ASN A N 1
ATOM 3597 C CA A ASN A 1 209 ? 10.68326 45.68441 3.54569 0.714 14.07128 235 ASN A CA 1
ATOM 3598 C CA B ASN A 1 209 ? 10.67890 45.68849 3.54249 0.286 15.28340 235 ASN A CA 1
ATOM 3599 C C . ASN A 1 209 ? 11.81662 44.88446 4.17239 1.000 14.83025 235 ASN A C 1
ATOM 3600 O O . ASN A 1 209 ? 11.70149 44.47991 5.33583 1.000 18.07223 235 ASN A O 1
ATOM 3620 N N . GLY A 1 210 ? 12.89256 44.62460 3.43890 1.000 14.97070 236 GLY A N 1
ATOM 3621 C CA . GLY A 1 210 ? 13.98867 43.83408 3.95651 1.000 16.24831 236 GLY A CA 1
ATOM 3622 C C . GLY A 1 210 ? 13.85093 42.34240 3.75655 1.000 16.52978 236 GLY A C 1
ATOM 3623 O O . GLY A 1 210 ? 14.65844 41.58402 4.31044 1.000 18.34891 236 GLY A O 1
ATOM 3627 N N . ASP A 1 211 ? 12.85843 41.89745 2.97847 1.000 15.48937 237 ASP A N 1
ATOM 3628 C CA . ASP A 1 211 ? 12.60661 40.47145 2.79513 1.000 15.65612 237 ASP A CA 1
ATOM 3629 C C . ASP A 1 211 ? 13.45075 39.83526 1.69619 1.000 15.17503 237 ASP A C 1
ATOM 3630 O O . ASP A 1 211 ? 13.66555 38.62327 1.73315 1.000 17.86850 237 ASP A O 1
ATOM 3639 N N . ILE A 1 212 ? 13.89809 40.60188 0.70542 1.000 15.76839 238 ILE A N 1
ATOM 3640 C CA A ILE A 1 212 ? 14.85388 40.17269 -0.31857 0.743 16.65349 238 ILE A CA 1
ATOM 3641 C CA B ILE A 1 212 ? 14.88226 40.14353 -0.26532 0.257 15.98766 238 ILE A CA 1
ATOM 3642 C C . ILE A 1 212 ? 16.08282 41.06281 -0.18307 1.000 15.94852 238 ILE A C 1
ATOM 3643 O O . ILE A 1 212 ? 15.94072 42.28216 -0.03151 1.000 18.17006 238 ILE A O 1
ATOM 3673 N N . CYS A 1 213 ? 17.26947 40.47322 -0.26965 1.000 15.29946 239 CYS A N 1
ATOM 3674 C CA A CYS A 1 213 ? 18.49508 41.25243 -0.13884 0.651 15.83785 239 CYS A CA 1
ATOM 3675 C CA B CYS A 1 213 ? 18.50105 41.22724 -0.14031 0.349 14.65026 239 CYS A CA 1
ATOM 3676 C C . CYS A 1 213 ? 19.16472 41.56108 -1.46836 1.000 14.03796 239 CYS A C 1
ATOM 3677 O O . CYS A 1 213 ? 19.89432 42.55528 -1.54900 1.000 13.94964 239 CYS A O 1
ATOM 3690 N N . VAL A 1 214 ? 18.94132 40.76881 -2.51217 1.000 13.63070 240 VAL A N 1
ATOM 3691 C CA A VAL A 1 214 ? 19.49355 41.08026 -3.82779 0.714 14.15123 240 VAL A CA 1
ATOM 3692 C CA B VAL A 1 214 ? 19.49527 41.07196 -3.81990 0.286 13.89380 240 VAL A CA 1
ATOM 3693 C C . VAL A 1 214 ? 18.48037 40.65875 -4.88227 1.000 13.44103 240 VAL A C 1
ATOM 3694 O O . VAL A 1 214 ? 17.84496 39.60255 -4.76884 1.000 14.76790 240 VAL A O 1
ATOM 3718 N N . ALA A 1 215 ? 18.34886 41.47684 -5.92374 1.000 13.16238 241 ALA A N 1
ATOM 3719 C CA . ALA A 1 215 ? 17.39875 41.22243 -6.99498 1.000 12.79467 241 ALA A CA 1
ATOM 3720 C C . ALA A 1 215 ? 17.96972 41.69832 -8.32141 1.000 12.36596 241 ALA A C 1
ATOM 3721 O O . ALA A 1 215 ? 18.57690 42.76781 -8.39325 1.000 14.05763 241 ALA A O 1
ATOM 3728 N N . ILE A 1 216 ? 17.74386 40.93426 -9.38650 1.000 11.87576 242 ILE A N 1
ATOM 3729 C CA . ILE A 1 216 ? 17.80957 41.55395 -10.70334 1.000 11.85108 242 ILE A CA 1
ATOM 3730 C C . ILE A 1 216 ? 16.57186 42.42582 -10.84571 1.000 11.49199 242 ILE A C 1
ATOM 3731 O O . ILE A 1 216 ? 15.44665 41.95712 -10.63035 1.000 12.86553 242 ILE A O 1
ATOM 3747 N N . GLY A 1 217 ? 16.76613 43.69738 -11.17673 1.000 12.89368 243 GLY A N 1
ATOM 3748 C CA . GLY A 1 217 ? 15.64812 44.61631 -11.19500 1.000 12.86964 243 GLY A CA 1
ATOM 3749 C C . GLY A 1 217 ? 15.82525 45.72497 -12.20270 1.000 11.50810 243 GLY A C 1
ATOM 3750 O O . GLY A 1 217 ? 16.93220 46.03350 -12.64855 1.000 12.74121 243 GLY A O 1
ATOM 3754 N N . TRP A 1 218 ? 14.70207 46.34704 -12.51700 1.000 10.79000 244 TRP A N 1
ATOM 3755 C CA . TRP A 1 218 ? 14.64789 47.52920 -13.35649 1.000 10.21971 244 TRP A CA 1
ATOM 3756 C C . TRP A 1 218 ? 14.90079 48.75370 -12.48476 1.000 10.40211 244 TRP A C 1
ATOM 3757 O O . TRP A 1 218 ? 14.40789 48.84124 -11.35568 1.000 11.33202 244 TRP A O 1
ATOM 3778 N N . ALA A 1 219 ? 15.70123 49.68805 -13.00541 1.000 11.31117 245 ALA A N 1
ATOM 3779 C CA . ALA A 1 219 ? 16.28109 50.73797 -12.17067 1.000 11.03196 245 ALA A CA 1
ATOM 3780 C C . ALA A 1 219 ? 15.22241 51.46312 -11.34190 1.000 10.44713 245 ALA A C 1
ATOM 3781 O O . ALA A 1 219 ? 15.30786 51.51554 -10.11056 1.000 11.76213 245 ALA A O 1
ATOM 3788 N N . GLY A 1 220 ? 14.23261 52.07044 -12.00053 1.000 11.24692 246 GLY A N 1
ATOM 3789 C CA . GLY A 1 220 ? 13.26565 52.86925 -11.26018 1.000 11.24163 246 GLY A CA 1
ATOM 3790 C C . GLY A 1 220 ? 12.45280 52.06219 -10.26640 1.000 11.80037 246 GLY A C 1
ATOM 3791 O O . GLY A 1 220 ? 12.03189 52.58768 -9.23253 1.000 11.91102 246 GLY A O 1
ATOM 3795 N N . ASP A 1 221 ? 12.20956 50.78317 -10.56519 1.000 11.04821 247 ASP A N 1
ATOM 3796 C CA . ASP A 1 221 ? 11.55152 49.91174 -9.59686 1.000 10.74582 247 ASP A CA 1
ATOM 3797 C C . ASP A 1 221 ? 12.36630 49.85596 -8.30779 1.000 11.23674 247 ASP A C 1
ATOM 3798 O O . ASP A 1 221 ? 11.81993 49.88758 -7.19574 1.000 11.71231 247 ASP A O 1
ATOM 3807 N N . VAL A 1 222 ? 13.68623 49.70477 -8.44592 1.000 11.11322 248 VAL A N 1
ATOM 3808 C CA . VAL A 1 222 ? 14.54723 49.61363 -7.27190 1.000 11.35400 248 VAL A CA 1
ATOM 3809 C C . VAL A 1 222 ? 14.59560 50.94861 -6.53799 1.000 11.56417 248 VAL A C 1
ATOM 3810 O O . VAL A 1 222 ? 14.58014 50.98929 -5.30193 1.000 12.33952 248 VAL A O 1
ATOM 3823 N N . TRP A 1 223 ? 14.63934 52.06010 -7.27701 1.000 11.61445 249 TRP A N 1
ATOM 3824 C CA . TRP A 1 223 ? 14.62510 53.36421 -6.62336 1.000 11.92083 249 TRP A CA 1
ATOM 3825 C C . TRP A 1 223 ? 13.29189 53.60693 -5.92777 1.000 12.22556 249 TRP A C 1
ATOM 3826 O O . TRP A 1 223 ? 13.25468 54.23180 -4.86274 1.000 12.97461 249 TRP A O 1
ATOM 3847 N N . GLN A 1 224 ? 12.19652 53.09057 -6.48809 1.000 11.64895 250 GLN A N 1
ATOM 3848 C CA . GLN A 1 224 ? 10.92523 53.12498 -5.77288 1.000 11.77168 250 GLN A CA 1
ATOM 3849 C C . GLN A 1 224 ? 11.00281 52.33711 -4.46989 1.000 12.55454 250 GLN A C 1
ATOM 3850 O O . GLN A 1 224 ? 10.51184 52.78900 -3.43008 1.000 13.78429 250 GLN A O 1
ATOM 3864 N N . ALA A 1 225 ? 11.59919 51.14758 -4.50756 1.000 12.24201 251 ALA A N 1
ATOM 3865 C CA . ALA A 1 225 ? 11.75575 50.37779 -3.27993 1.000 12.09987 251 ALA A CA 1
ATOM 3866 C C . ALA A 1 225 ? 12.54513 51.16677 -2.24629 1.000 12.79258 251 ALA A C 1
ATOM 3867 O O . ALA A 1 225 ? 12.18623 51.19033 -1.06345 1.000 13.25435 251 ALA A O 1
ATOM 3874 N N . SER A 1 226 ? 13.64049 51.79987 -2.67650 1.000 12.58191 252 SER A N 1
ATOM 3875 C CA . SER A 1 226 ? 14.45967 52.59190 -1.76602 1.000 13.10362 252 SER A CA 1
ATOM 3876 C C . SER A 1 226 ? 13.64516 53.71626 -1.15206 1.000 13.78507 252 SER A C 1
ATOM 3877 O O . SER A 1 226 ? 13.70773 53.95260 0.06225 1.000 15.13451 252 SER A O 1
ATOM 3885 N N . ASN A 1 227 ? 12.85172 54.39982 -1.97681 1.000 14.07141 253 ASN A N 1
ATOM 3886 C CA . ASN A 1 227 ? 12.03354 55.49782 -1.48533 1.000 14.45336 253 ASN A CA 1
ATOM 3887 C C . ASN A 1 227 ? 10.92341 55.00781 -0.55702 1.000 14.99723 253 ASN A C 1
ATOM 3888 O O . ASN A 1 227 ? 10.59567 55.67650 0.43228 1.000 15.39636 253 ASN A O 1
ATOM 3899 N N . ARG A 1 228 ? 10.30692 53.86478 -0.87715 1.000 14.57404 254 ARG A N 1
ATOM 3900 C CA . ARG A 1 228 ? 9.28193 53.30379 -0.00011 1.000 14.54865 254 ARG A CA 1
ATOM 3901 C C . ARG A 1 228 ? 9.85287 53.00324 1.37741 1.000 15.41275 254 ARG A C 1
ATOM 3902 O O . ARG A 1 228 ? 9.21224 53.27505 2.40004 1.000 16.60658 254 ARG A O 1
ATOM 3923 N N . ALA A 1 229 ? 11.05720 52.43529 1.42267 1.000 15.13856 255 ALA A N 1
ATOM 3924 C CA . ALA A 1 229 ? 11.69588 52.16998 2.70446 1.000 14.73233 255 ALA A CA 1
ATOM 3925 C C . ALA A 1 229 ? 11.96450 53.46383 3.45465 1.000 15.94860 255 ALA A C 1
ATOM 3926 O O . ALA A 1 229 ? 11.77163 53.54701 4.67584 1.000 17.45765 255 ALA A O 1
ATOM 3933 N N . LYS A 1 230 ? 12.44317 54.47849 2.74422 1.000 16.61309 256 LYS A N 1
ATOM 3934 C CA . LYS A 1 230 ? 12.71110 55.75215 3.39343 1.000 18.66202 256 LYS A CA 1
ATOM 3935 C C . LYS A 1 230 ? 11.43584 56.35982 3.95163 1.000 18.65333 256 LYS A C 1
ATOM 3936 O O . LYS A 1 230 ? 11.42430 56.86704 5.07971 1.000 19.28900 256 LYS A O 1
ATOM 3955 N N . GLU A 1 231 ? 10.34445 56.29536 3.18908 1.000 19.30452 257 GLU A N 1
ATOM 3956 C CA . GLU A 1 231 ? 9.08665 56.88526 3.64051 1.000 21.19906 257 GLU A CA 1
ATOM 3957 C C . GLU A 1 231 ? 8.49678 56.10163 4.80277 1.000 19.82462 257 GLU A C 1
ATOM 3958 O O . GLU A 1 231 ? 7.87228 56.69457 5.69235 1.000 22.35509 257 GLU A O 1
ATOM 3970 N N . ALA A 1 232 ? 8.74902 54.78857 4.84660 1.000 19.23336 258 ALA A N 1
ATOM 3971 C CA . ALA A 1 232 ? 8.33339 53.92956 5.95187 1.000 20.08663 258 ALA A CA 1
ATOM 3972 C C . ALA A 1 232 ? 9.18942 54.11183 7.19890 1.000 19.69372 258 ALA A C 1
ATOM 3973 O O . ALA A 1 232 ? 8.78977 53.64350 8.27004 1.000 21.03428 258 ALA A O 1
ATOM 3980 N N . LYS A 1 233 ? 10.33029 54.79457 7.08744 1.000 18.73224 259 LYS A N 1
ATOM 3981 C CA . LYS A 1 233 ? 11.25896 54.98979 8.19989 1.000 19.43930 259 LYS A CA 1
ATOM 3982 C C . LYS A 1 233 ? 11.64351 53.66198 8.84287 1.000 19.47854 259 LYS A C 1
ATOM 3983 O O . LYS A 1 233 ? 11.74682 53.54409 10.06432 1.000 18.88492 259 LYS A O 1
ATOM 4002 N N . ASN A 1 234 ? 11.88026 52.65094 8.01033 1.000 18.31122 260 ASN A N 1
ATOM 4003 C CA . ASN A 1 234 ? 12.03892 51.29041 8.50345 1.000 17.87153 260 ASN A CA 1
ATOM 4004 C C . ASN A 1 234 ? 13.49040 50.86580 8.64951 1.000 17.23499 260 ASN A C 1
ATOM 4005 O O . ASN A 1 234 ? 13.74809 49.70257 8.97427 1.000 17.81462 260 ASN A O 1
ATOM 4016 N N . GLY A 1 235 ? 14.43404 51.77859 8.42462 1.000 16.73517 261 GLY A N 1
ATOM 4017 C CA . GLY A 1 235 ? 15.84000 51.49219 8.58947 1.000 17.22301 261 GLY A CA 1
ATOM 4018 C C . GLY A 1 235 ? 16.45997 50.64063 7.50624 1.000 16.49281 261 GLY A C 1
ATOM 4019 O O . GLY A 1 235 ? 17.62805 50.26801 7.63576 1.000 17.46613 261 GLY A O 1
ATOM 4023 N N . VAL A 1 236 ? 15.72192 50.32327 6.44106 1.000 15.49263 262 VAL A N 1
ATOM 4024 C CA . VAL A 1 236 ? 16.23816 49.53304 5.32480 1.000 15.56424 262 VAL A CA 1
ATOM 4025 C C . VAL A 1 236 ? 16.85659 50.46698 4.28995 1.000 15.74940 262 VAL A C 1
ATOM 4026 O O . VAL A 1 236 ? 16.23303 51.45166 3.87225 1.000 16.03326 262 VAL A O 1
ATOM 4039 N N . ASN A 1 237 ? 18.06950 50.13145 3.84351 1.000 14.43471 263 ASN A N 1
ATOM 4040 C CA A ASN A 1 237 ? 18.79798 50.91157 2.84503 0.584 14.87386 263 ASN A CA 1
ATOM 4041 C CA B ASN A 1 237 ? 18.79913 50.90656 2.84874 0.416 14.81740 263 ASN A CA 1
ATOM 4042 C C . ASN A 1 237 ? 18.88311 50.08377 1.57096 1.000 15.12223 263 ASN A C 1
ATOM 4043 O O . ASN A 1 237 ? 19.66687 49.13305 1.49486 1.000 15.62634 263 ASN A O 1
ATOM 4063 N N . VAL A 1 238 ? 18.09255 50.45570 0.57306 1.000 14.32778 264 VAL A N 1
ATOM 4064 C CA . VAL A 1 238 ? 18.12153 49.81793 -0.73761 1.000 13.41283 264 VAL A CA 1
ATOM 4065 C C . VAL A 1 238 ? 18.88693 50.70775 -1.70371 1.000 13.71841 264 VAL A C 1
ATOM 4066 O O . VAL A 1 238 ? 18.65071 51.92206 -1.77422 1.000 14.46837 264 VAL A O 1
ATOM 4079 N N . SER A 1 239 ? 19.75004 50.09305 -2.50382 1.000 13.34055 265 SER A N 1
ATOM 4080 C CA . SER A 1 239 ? 20.43192 50.78908 -3.58357 1.000 13.68079 265 SER A CA 1
ATOM 4081 C C . SER A 1 239 ? 20.30971 49.97770 -4.86397 1.000 13.01050 265 SER A C 1
ATOM 4082 O O . SER A 1 239 ? 19.80670 48.85072 -4.87611 1.000 13.47696 265 SER A O 1
ATOM 4090 N N . PHE A 1 240 ? 20.78772 50.58096 -5.94464 1.000 12.89019 266 PHE A N 1
ATOM 4091 C CA . PHE A 1 240 ? 20.77266 49.98871 -7.27061 1.000 12.45841 266 PHE A CA 1
ATOM 4092 C C . PHE A 1 240 ? 22.13473 50.17764 -7.90686 1.000 14.23317 266 PHE A C 1
ATOM 4093 O O . PHE A 1 240 ? 22.75491 51.23536 -7.76137 1.000 15.43978 266 PHE A O 1
ATOM 4110 N N . SER A 1 241 ? 22.58816 49.15662 -8.62411 1.000 13.07599 267 SER A N 1
ATOM 4111 C CA A SER A 1 241 ? 23.84422 49.19872 -9.35366 0.633 13.83134 267 SER A CA 1
ATOM 4112 C CA B SER A 1 241 ? 23.84408 49.21448 -9.35931 0.367 13.45076 267 SER A CA 1
ATOM 4113 C C . SER A 1 241 ? 23.62394 48.88965 -10.82509 1.000 13.86690 267 SER A C 1
ATOM 4114 O O . SER A 1 241 ? 22.97468 47.89454 -11.15901 1.000 13.83046 267 SER A O 1
ATOM 4128 N N . ILE A 1 242 ? 24.17707 49.73379 -11.69059 1.000 13.63415 268 ILE A N 1
ATOM 4129 C CA . ILE A 1 242 ? 24.37456 49.41087 -13.10032 1.000 14.27028 268 ILE A CA 1
ATOM 4130 C C . ILE A 1 242 ? 25.79633 48.85646 -13.11630 1.000 14.95323 268 ILE A C 1
ATOM 4131 O O . ILE A 1 242 ? 26.75561 49.63445 -12.98789 1.000 15.68252 268 ILE A O 1
ATOM 4147 N N . PRO A 1 243 ? 25.99712 47.54423 -13.19248 1.000 14.46712 269 PRO A N 1
ATOM 4148 C CA . PRO A 1 243 ? 27.32677 47.00442 -12.89632 1.000 15.76597 269 PRO A CA 1
ATOM 4149 C C . PRO A 1 243 ? 28.35276 47.31273 -13.96992 1.000 15.98794 269 PRO A C 1
ATOM 4150 O O . PRO A 1 243 ? 28.03456 47.63511 -15.11737 1.000 16.92090 269 PRO A O 1
ATOM 4161 N N . LYS A 1 244 ? 29.61755 47.14864 -13.56788 1.000 16.32654 270 LYS A N 1
ATOM 4162 C CA . LYS A 1 244 ? 30.75275 47.56347 -14.38164 1.000 16.50599 270 LYS A CA 1
ATOM 4163 C C . LYS A 1 244 ? 30.89825 46.75325 -15.66399 1.000 16.79968 270 LYS A C 1
ATOM 4164 O O . LYS A 1 244 ? 31.53357 47.23411 -16.60723 1.000 17.48206 270 LYS A O 1
ATOM 4183 N N . GLU A 1 245 ? 30.35625 45.53719 -15.71954 1.000 16.00867 271 GLU A N 1
ATOM 4184 C CA . GLU A 1 245 ? 30.44845 44.72764 -16.92809 1.000 16.26885 271 GLU A CA 1
ATOM 4185 C C . GLU A 1 245 ? 29.43231 45.13882 -17.98187 1.000 16.11447 271 GLU A C 1
ATOM 4186 O O . GLU A 1 245 ? 29.45269 44.58653 -19.08737 1.000 17.68640 271 GLU A O 1
ATOM 4198 N N . GLY A 1 246 ? 28.56472 46.09645 -17.66757 1.000 16.42935 272 GLY A N 1
ATOM 4199 C CA . GLY A 1 246 ? 27.51877 46.54350 -18.56650 1.000 17.12544 272 GLY A CA 1
ATOM 4200 C C . GLY A 1 246 ? 26.15746 46.01876 -18.15640 1.000 15.29370 272 GLY A C 1
ATOM 4201 O O . GLY A 1 246 ? 26.00667 45.23247 -17.21652 1.000 16.68132 272 GLY A O 1
ATOM 4205 N N . ALA A 1 247 ? 25.14480 46.46463 -18.89567 1.000 14.18493 273 ALA A N 1
ATOM 4206 C CA . ALA A 1 247 ? 23.77149 46.14161 -18.54286 1.000 13.05593 273 ALA A CA 1
ATOM 4207 C C . ALA A 1 247 ? 22.87211 46.45666 -19.72116 1.000 12.72125 273 ALA A C 1
ATOM 4208 O O . ALA A 1 247 ? 23.22914 47.23862 -20.60362 1.000 13.03889 273 ALA A O 1
ATOM 4215 N N . MET A 1 248 ? 21.67994 45.87420 -19.69106 1.000 12.03091 274 MET A N 1
ATOM 4216 C CA . MET A 1 248 ? 20.66117 46.18616 -20.67736 1.000 12.65115 274 MET A CA 1
ATOM 4217 C C . MET A 1 248 ? 20.09222 47.57844 -20.44032 1.000 11.80010 274 MET A C 1
ATOM 4218 O O . MET A 1 248 ? 19.84139 47.98143 -19.30292 1.000 12.92856 274 MET A O 1
ATOM 4232 N N . ALA A 1 249 ? 19.86464 48.30114 -21.53008 1.000 11.84259 275 ALA A N 1
ATOM 4233 C CA . ALA A 1 249 ? 19.12531 49.54843 -21.52607 1.000 12.10575 275 ALA A CA 1
ATOM 4234 C C . ALA A 1 249 ? 17.93532 49.39373 -22.45767 1.000 11.08158 275 ALA A C 1
ATOM 4235 O O . ALA A 1 249 ? 17.97061 48.61006 -23.41250 1.000 12.72533 275 ALA A O 1
ATOM 4242 N N . TRP A 1 250 ? 16.89647 50.18238 -22.20507 1.000 11.41601 276 TRP A N 1
ATOM 4243 C CA . TRP A 1 250 ? 15.64949 49.98773 -22.92362 1.000 10.96848 276 TRP A CA 1
ATOM 4244 C C . TRP A 1 250 ? 14.76673 51.21798 -22.81984 1.000 11.16339 276 TRP A C 1
ATOM 4245 O O . TRP A 1 250 ? 14.88403 52.01700 -21.88968 1.000 12.04358 276 TRP A O 1
ATOM 4266 N N . PHE A 1 251 ? 13.86891 51.34250 -23.79576 1.000 11.24533 277 PHE A N 1
ATOM 4267 C CA . PHE A 1 251 ? 12.77766 52.29545 -23.76497 1.000 11.05938 277 PHE A CA 1
ATOM 4268 C C . PHE A 1 251 ? 11.47352 51.51921 -23.65302 1.000 10.91248 277 PHE A C 1
ATOM 4269 O O . PHE A 1 251 ? 11.31233 50.47094 -24.28929 1.000 12.81555 277 PHE A O 1
ATOM 4286 N N . ASP A 1 252 ? 10.52507 52.05807 -22.90101 1.000 9.89890 278 ASP A N 1
ATOM 4287 C CA . ASP A 1 252 ? 9.13685 51.65963 -23.03834 1.000 10.34028 278 ASP A CA 1
ATOM 4288 C C . ASP A 1 252 ? 8.40904 52.77076 -23.77381 1.000 11.06919 278 ASP A C 1
ATOM 4289 O O . ASP A 1 252 ? 8.73871 53.95193 -23.61833 1.000 11.47146 278 ASP A O 1
ATOM 4298 N N . VAL A 1 253 ? 7.40946 52.37887 -24.56149 1.000 10.80558 279 VAL A N 1
ATOM 4299 C CA . VAL A 1 253 ? 6.71889 53.29296 -25.45894 1.000 11.80968 279 VAL A CA 1
ATOM 4300 C C . VAL A 1 253 ? 5.22203 53.05450 -25.36775 1.000 11.52635 279 VAL A C 1
ATOM 4301 O O . VAL A 1 253 ? 4.77143 51.91915 -25.18699 1.000 13.15057 279 VAL A O 1
ATOM 4314 N N . PHE A 1 254 ? 4.44690 54.13319 -25.52702 1.000 10.40447 280 PHE A N 1
ATOM 4315 C CA . PHE A 1 254 ? 3.01780 53.99113 -25.75751 1.000 10.52150 280 PHE A CA 1
ATOM 4316 C C . PHE A 1 254 ? 2.76961 53.69917 -27.22999 1.000 11.34311 280 PHE A C 1
ATOM 4317 O O . PHE A 1 254 ? 3.41493 54.27126 -28.11843 1.000 12.10541 280 PHE A O 1
ATOM 4334 N N . ALA A 1 255 ? 1.80018 52.83099 -27.47710 1.000 11.14533 281 ALA A N 1
ATOM 4335 C CA . ALA A 1 255 ? 1.39384 52.45847 -28.82250 1.000 11.53870 281 ALA A CA 1
ATOM 4336 C C . ALA A 1 255 ? -0.11296 52.24933 -28.81749 1.000 12.54708 281 ALA A C 1
ATOM 4337 O O . ALA A 1 255 ? -0.72694 52.01545 -27.77256 1.000 12.25285 281 ALA A O 1
ATOM 4344 N N . MET A 1 256 ? -0.69508 52.30365 -30.01138 1.000 12.69062 282 MET A N 1
ATOM 4345 C CA A MET A 1 256 ? -2.13794 52.17837 -30.17803 0.938 13.21101 282 MET A CA 1
ATOM 4346 C CA B MET A 1 256 ? -2.13698 52.17980 -30.17911 0.062 13.37226 282 MET A CA 1
ATOM 4347 C C . MET A 1 256 ? -2.46487 50.89010 -30.91523 1.000 13.38774 282 MET A C 1
ATOM 4348 O O . MET A 1 256 ? -2.08083 50.73864 -32.08570 1.000 15.46675 282 MET A O 1
ATOM 4374 N N . PRO A 1 257 ? -3.15834 49.94057 -30.29378 1.000 14.20045 283 PRO A N 1
ATOM 4375 C CA . PRO A 1 257 ? -3.54462 48.73530 -31.02984 1.000 15.21741 283 PRO A CA 1
ATOM 4376 C C . PRO A 1 257 ? -4.31824 49.08950 -32.29020 1.000 16.80048 283 PRO A C 1
ATOM 4377 O O . PRO A 1 257 ? -5.10204 50.03927 -32.32288 1.000 16.06390 283 PRO A O 1
ATOM 4388 N N . ALA A 1 258 ? -4.11762 48.28186 -33.32617 1.000 17.53652 284 ALA A N 1
ATOM 4389 C CA . ALA A 1 258 ? -4.71628 48.58153 -34.61996 1.000 20.20991 284 ALA A CA 1
ATOM 4390 C C . ALA A 1 258 ? -6.24085 48.58171 -34.58887 1.000 20.08966 284 ALA A C 1
ATOM 4391 O O . ALA A 1 258 ? -6.86830 49.22786 -35.43656 1.000 22.80696 284 ALA A O 1
ATOM 4398 N N . ASP A 1 259 ? -6.86129 47.85629 -33.65866 1.000 18.60311 285 ASP A N 1
ATOM 4399 C CA . ASP A 1 259 ? -8.31558 47.81339 -33.58212 1.000 17.99401 285 ASP A CA 1
ATOM 4400 C C . ASP A 1 259 ? -8.87699 48.70407 -32.47984 1.000 18.37460 285 ASP A C 1
ATOM 4401 O O . ASP A 1 259 ? -10.04318 48.55280 -32.09827 1.000 20.17248 285 ASP A O 1
ATOM 4410 N N . ALA A 1 260 ? -8.08856 49.65034 -31.98581 1.000 17.68666 286 ALA A N 1
ATOM 4411 C CA . ALA A 1 260 ? -8.55303 50.49676 -30.89995 1.000 17.68843 286 ALA A CA 1
ATOM 4412 C C . ALA A 1 260 ? -9.87312 51.16589 -31.25260 1.000 21.10904 286 ALA A C 1
ATOM 4413 O O . ALA A 1 260 ? -10.02947 51.72332 -32.34246 1.000 23.15845 286 ALA A O 1
ATOM 4420 N N . LYS A 1 261 ? -10.80604 51.12772 -30.29237 1.000 22.84855 287 LYS A N 1
ATOM 4421 C CA . LYS A 1 261 ? -12.14041 51.69809 -30.43784 1.000 23.82766 287 LYS A CA 1
ATOM 4422 C C . LYS A 1 261 ? -12.12026 53.21798 -30.31078 1.000 22.08060 287 LYS A C 1
ATOM 4423 O O . LYS A 1 261 ? -12.70572 53.93051 -31.13347 1.000 24.20905 287 LYS A O 1
ATOM 4442 N N . ASN A 1 262 ? -11.46828 53.73740 -29.28087 1.000 20.67812 288 ASN A N 1
ATOM 4443 C CA . ASN A 1 262 ? -11.62002 55.13886 -28.90860 1.000 18.60297 288 ASN A CA 1
ATOM 4444 C C . ASN A 1 262 ? -10.31568 55.89007 -29.14214 1.000 18.32864 288 ASN A C 1
ATOM 4445 O O . ASN A 1 262 ? -9.61349 56.31508 -28.21579 1.000 18.70730 288 ASN A O 1
ATOM 4456 N N . LYS A 1 263 ? -10.02596 56.09216 -30.42696 1.000 18.81275 289 LYS A N 1
ATOM 4457 C CA . LYS A 1 263 ? -8.75471 56.68881 -30.80783 1.000 18.93548 289 LYS A CA 1
ATOM 4458 C C . LYS A 1 263 ? -8.66696 58.14203 -30.38005 1.000 17.97634 289 LYS A C 1
ATOM 4459 O O . LYS A 1 263 ? -7.60422 58.59485 -29.94377 1.000 18.04946 289 LYS A O 1
ATOM 4478 N N . ASP A 1 264 ? -9.75734 58.89854 -30.51913 1.000 19.06224 290 ASP A N 1
ATOM 4479 C CA A ASP A 1 264 ? -9.71613 60.30604 -30.14041 0.673 20.17544 290 ASP A CA 1
ATOM 4480 C CA B ASP A 1 264 ? -9.72609 60.30760 -30.13980 0.327 19.52219 290 ASP A CA 1
ATOM 4481 C C . ASP A 1 264 ? -9.34856 60.46421 -28.67252 1.000 18.39312 290 ASP A C 1
ATOM 4482 O O . ASP A 1 264 ? -8.50683 61.30070 -28.31953 1.000 18.00966 290 ASP A O 1
ATOM 4498 N N . GLU A 1 265 ? -9.96689 59.66005 -27.80532 1.000 17.21375 291 GLU A N 1
ATOM 4499 C CA . GLU A 1 265 ? -9.68165 59.71566 -26.37792 1.000 16.27424 291 GLU A CA 1
ATOM 4500 C C . GLU A 1 265 ? -8.25532 59.27032 -26.10499 1.000 14.53020 291 GLU A C 1
ATOM 4501 O O . GLU A 1 265 ? -7.57340 59.83402 -25.24107 1.000 15.46046 291 GLU A O 1
ATOM 4513 N N . ALA A 1 266 ? -7.78186 58.27413 -26.85443 1.000 14.73313 292 ALA A N 1
ATOM 4514 C CA . ALA A 1 266 ? -6.40601 57.82081 -26.70396 1.000 14.18634 292 ALA A CA 1
ATOM 4515 C C . ALA A 1 266 ? -5.41611 58.92468 -27.04144 1.000 14.11129 292 ALA A C 1
ATOM 4516 O O . ALA A 1 266 ? -4.42203 59.11184 -26.33120 1.000 14.41169 292 ALA A O 1
ATOM 4523 N N . TYR A 1 267 ? -5.65568 59.65041 -28.13539 1.000 14.62968 293 TYR A N 1
ATOM 4524 C CA . TYR A 1 267 ? -4.78414 60.76635 -28.47242 1.000 13.83328 293 TYR A CA 1
ATOM 4525 C C . TYR A 1 267 ? -4.84971 61.83730 -27.39483 1.000 14.87346 293 TYR A C 1
ATOM 4526 O O . TYR A 1 267 ? -3.83449 62.45769 -27.07135 1.000 15.94705 293 TYR A O 1
ATOM 4544 N N . GLN A 1 268 ? -6.02781 62.06040 -26.80550 1.000 15.65614 294 GLN A N 1
ATOM 4545 C CA . GLN A 1 268 ? -6.09124 63.02523 -25.71315 1.000 15.85952 294 GLN A CA 1
ATOM 4546 C C . GLN A 1 268 ? -5.18672 62.60368 -24.56334 1.000 14.90483 294 GLN A C 1
ATOM 4547 O O . GLN A 1 268 ? -4.51065 63.44066 -23.95511 1.000 15.86347 294 GLN A O 1
ATOM 4561 N N . PHE A 1 269 ? -5.16045 61.30721 -24.24908 1.000 14.31369 295 PHE A N 1
ATOM 4562 C CA . PHE A 1 269 ? -4.31128 60.84956 -23.15819 1.000 14.04820 295 PHE A CA 1
ATOM 4563 C C . PHE A 1 269 ? -2.83859 60.95751 -23.52788 1.000 13.08309 295 PHE A C 1
ATOM 4564 O O . PHE A 1 269 ? -2.02343 61.37802 -22.70386 1.000 13.29742 295 PHE A O 1
ATOM 4581 N N . LEU A 1 270 ? -2.47296 60.59023 -24.75754 1.000 13.47164 296 LEU A N 1
ATOM 4582 C CA . LEU A 1 270 ? -1.08211 60.74436 -25.15914 1.000 13.32197 296 LEU A CA 1
ATOM 4583 C C . LEU A 1 270 ? -0.66416 62.20293 -25.09131 1.000 14.55753 296 LEU A C 1
ATOM 4584 O O . LEU A 1 270 ? 0.43780 62.52109 -24.63623 1.000 14.62549 296 LEU A O 1
ATOM 4600 N N . ASN A 1 271 ? -1.54039 63.10558 -25.52921 1.000 14.62279 297 ASN A N 1
ATOM 4601 C CA A ASN A 1 271 ? -1.23033 64.53311 -25.48826 0.288 15.54524 297 ASN A CA 1
ATOM 4602 C CA B ASN A 1 271 ? -1.20313 64.51666 -25.49053 0.712 15.89301 297 ASN A CA 1
ATOM 4603 C C . ASN A 1 271 ? -1.07390 65.02681 -24.05814 1.000 15.47427 297 ASN A C 1
ATOM 4604 O O . ASN A 1 271 ? -0.26001 65.92144 -23.78628 1.000 17.07034 297 ASN A O 1
ATOM 4624 N N . TYR A 1 272 ? -1.85569 64.46021 -23.13979 1.000 15.77539 298 TYR A N 1
ATOM 4625 C CA . TYR A 1 272 ? -1.73644 64.78010 -21.72229 1.000 16.00060 298 TYR A CA 1
ATOM 4626 C C . TYR A 1 272 ? -0.37185 64.35301 -21.20048 1.000 15.32725 298 TYR A C 1
ATOM 4627 O O . TYR A 1 272 ? 0.31730 65.12566 -20.51856 1.000 15.32105 298 TYR A O 1
ATOM 4645 N N . LEU A 1 273 ? 0.05974 63.14206 -21.57172 1.000 14.43517 299 LEU A N 1
ATOM 4646 C CA . LEU A 1 273 ? 1.36702 62.64817 -21.16304 1.000 13.65146 299 LEU A CA 1
ATOM 4647 C C . LEU A 1 273 ? 2.51130 63.44250 -21.77219 1.000 14.11840 299 LEU A C 1
ATOM 4648 O O . LEU A 1 273 ? 3.61134 63.43058 -21.21279 1.000 16.12206 299 LEU A O 1
ATOM 4664 N N . LEU A 1 274 ? 2.28626 64.10756 -22.90963 1.000 14.02631 300 LEU A N 1
ATOM 4665 C CA . LEU A 1 274 ? 3.29055 64.96069 -23.53446 1.000 13.52883 300 LEU A CA 1
ATOM 4666 C C . LEU A 1 274 ? 3.42800 66.31245 -22.85122 1.000 13.19511 300 LEU A C 1
ATOM 4667 O O . LEU A 1 274 ? 4.39004 67.03329 -23.13125 1.000 13.81157 300 LEU A O 1
ATOM 4683 N N . ARG A 1 275 ? 2.50715 66.67451 -21.97177 1.000 13.60629 301 ARG A N 1
ATOM 4684 C CA A ARG A 1 275 ? 2.61705 67.93478 -21.24067 0.416 14.26731 301 ARG A CA 1
ATOM 4685 C CA B ARG A 1 275 ? 2.63384 67.93117 -21.25699 0.331 13.05288 301 ARG A CA 1
ATOM 4686 C CA C ARG A 1 275 ? 2.62187 67.93697 -21.26054 0.253 12.68967 301 ARG A CA 1
ATOM 4687 C C . ARG A 1 275 ? 3.76581 67.82788 -20.24280 1.000 14.00649 301 ARG A C 1
ATOM 4688 O O . ARG A 1 275 ? 3.85697 66.83146 -19.51368 1.000 14.87756 301 ARG A O 1
ATOM 4747 N N . PRO A 1 276 ? 4.64559 68.82882 -20.17197 1.000 14.12690 302 PRO A N 1
ATOM 4748 C CA A PRO A 1 276 ? 5.87582 68.65069 -19.38265 0.696 14.47549 302 PRO A CA 1
ATOM 4749 C CA B PRO A 1 276 ? 5.87623 68.64626 -19.38352 0.304 14.05086 302 PRO A CA 1
ATOM 4750 C C . PRO A 1 276 ? 5.62034 68.41401 -17.91050 1.000 14.15599 302 PRO A C 1
ATOM 4751 O O . PRO A 1 276 ? 6.31241 67.59268 -17.29681 1.000 14.68514 302 PRO A O 1
ATOM 4771 N N . ASP A 1 277 ? 4.63641 69.11006 -17.33279 1.000 14.31027 303 ASP A N 1
ATOM 4772 C CA . ASP A 1 277 ? 4.33726 68.93870 -15.91578 1.000 15.61548 303 ASP A CA 1
ATOM 4773 C C . ASP A 1 277 ? 3.83056 67.53224 -15.62481 1.000 15.53350 303 ASP A C 1
ATOM 4774 O O . ASP A 1 277 ? 4.16499 66.94684 -14.58607 1.000 16.46700 303 ASP A O 1
ATOM 4783 N N . VAL A 1 278 ? 3.02037 66.97863 -16.52982 1.000 13.84230 304 VAL A N 1
ATOM 4784 C CA . VAL A 1 278 ? 2.39637 65.68211 -16.28704 1.000 13.40651 304 VAL A CA 1
ATOM 4785 C C . VAL A 1 278 ? 3.45171 64.59607 -16.22897 1.000 13.17313 304 VAL A C 1
ATOM 4786 O O . VAL A 1 278 ? 3.46751 63.76742 -15.30939 1.000 12.93870 304 VAL A O 1
ATOM 4799 N N . VAL A 1 279 ? 4.33450 64.56919 -17.22547 1.000 13.12436 305 VAL A N 1
ATOM 4800 C CA . VAL A 1 279 ? 5.30252 63.48468 -17.29375 1.000 12.28992 305 VAL A CA 1
ATOM 4801 C C . VAL A 1 279 ? 6.41179 63.68316 -16.26544 1.000 11.89023 305 VAL A C 1
ATOM 4802 O O . VAL A 1 279 ? 6.94303 62.70320 -15.73345 1.000 13.12543 305 VAL A O 1
ATOM 4815 N N . ALA A 1 280 ? 6.76171 64.92925 -15.93470 1.000 12.61177 306 ALA A N 1
ATOM 4816 C CA . ALA A 1 280 ? 7.75929 65.13160 -14.88927 1.000 13.47266 306 ALA A CA 1
ATOM 4817 C C . ALA A 1 280 ? 7.23558 64.64428 -13.54514 1.000 13.09280 306 ALA A C 1
ATOM 4818 O O . ALA A 1 280 ? 7.97601 64.03995 -12.76063 1.000 14.48664 306 ALA A O 1
ATOM 4825 N N . HIS A 1 281 ? 5.94770 64.86460 -13.28279 1.000 13.43473 307 HIS A N 1
ATOM 4826 C CA . HIS A 1 281 ? 5.33617 64.35891 -12.05806 1.000 13.56718 307 HIS A CA 1
ATOM 4827 C C . HIS A 1 281 ? 5.37324 62.84113 -12.00366 1.000 13.22450 307 HIS A C 1
ATOM 4828 O O . HIS A 1 281 ? 5.61184 62.25717 -10.94024 1.000 14.36560 307 HIS A O 1
ATOM 4842 N N . ILE A 1 282 ? 5.16150 62.18257 -13.13856 1.000 12.55587 308 ILE A N 1
ATOM 4843 C CA . ILE A 1 282 ? 5.29921 60.73243 -13.17433 1.000 12.73880 308 ILE A CA 1
ATOM 4844 C C . ILE A 1 282 ? 6.71846 60.32680 -12.79309 1.000 12.74470 308 ILE A C 1
ATOM 4845 O O . ILE A 1 282 ? 6.92061 59.47145 -11.92516 1.000 12.69743 308 ILE A O 1
ATOM 4861 N N . SER A 1 283 ? 7.72333 60.91758 -13.45493 1.000 12.70715 309 SER A N 1
ATOM 4862 C CA . SER A 1 283 ? 9.11238 60.56684 -13.16189 1.000 12.27456 309 SER A CA 1
ATOM 4863 C C . SER A 1 283 ? 9.44366 60.77557 -11.68767 1.000 12.60593 309 SER A C 1
ATOM 4864 O O . SER A 1 283 ? 10.19619 59.99174 -11.09489 1.000 13.64294 309 SER A O 1
ATOM 4872 N N . ASP A 1 284 ? 8.90594 61.84052 -11.08587 1.000 13.51811 310 ASP A N 1
ATOM 4873 C CA . ASP A 1 284 ? 9.16833 62.10059 -9.67956 1.000 14.52448 310 ASP A CA 1
ATOM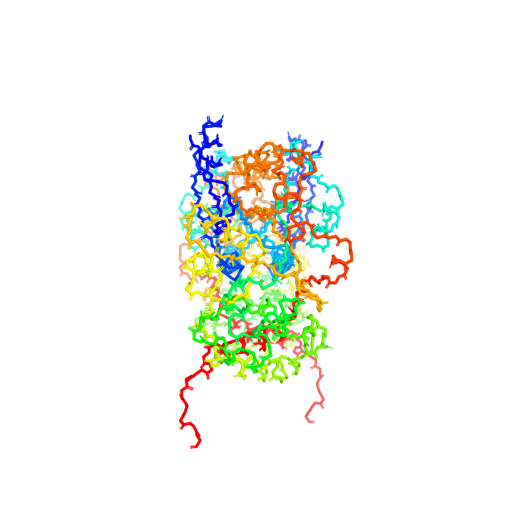 4874 C C . ASP A 1 284 ? 8.67139 60.97147 -8.78833 1.000 14.86276 310 ASP A C 1
ATOM 4875 O O . ASP A 1 284 ? 9.21641 60.75608 -7.70129 1.000 16.80759 310 ASP A O 1
ATOM 4884 N N . HIS A 1 285 ? 7.60003 60.29311 -9.19416 1.000 13.73154 311 HIS A N 1
ATOM 4885 C CA A HIS A 1 285 ? 7.01565 59.23514 -8.38426 0.474 15.26422 311 HIS A CA 1
ATOM 4886 C CA B HIS A 1 285 ? 7.01049 59.23779 -8.38604 0.526 15.52234 311 HIS A CA 1
ATOM 4887 C C . HIS A 1 285 ? 7.56138 57.86013 -8.70107 1.000 13.80722 311 HIS A C 1
ATOM 4888 O O . HIS A 1 285 ? 7.64925 57.02099 -7.79644 1.000 16.24021 311 HIS A O 1
ATOM 4914 N N . VAL A 1 286 ? 7.91543 57.59812 -9.95922 1.000 12.57592 312 VAL A N 1
ATOM 4915 C CA . VAL A 1 286 ? 8.34815 56.25609 -10.34267 1.000 13.00531 312 VAL A CA 1
ATOM 4916 C C . VAL A 1 286 ? 9.85314 56.12556 -10.52366 1.000 12.37576 312 VAL A C 1
ATOM 4917 O O . VAL A 1 286 ? 10.34436 54.99865 -10.71323 1.000 12.28968 312 VAL A O 1
ATOM 4930 N N . PHE A 1 287 ? 10.59820 57.22612 -10.44007 1.000 11.64621 313 PHE A N 1
ATOM 4931 C CA . PHE A 1 287 ? 12.05869 57.20294 -10.44741 1.000 12.33270 313 PHE A CA 1
ATOM 4932 C C . PHE A 1 287 ? 12.60964 56.66022 -11.75843 1.000 10.80060 313 PHE A C 1
ATOM 4933 O O . PHE A 1 287 ? 13.61902 55.95680 -11.78060 1.000 11.56262 313 PHE A O 1
ATOM 4950 N N . TYR A 1 288 ? 11.93829 57.00474 -12.85789 1.000 11.47049 314 TYR A N 1
ATOM 4951 C CA . TYR A 1 288 ? 12.36241 56.66661 -14.20766 1.000 11.27410 314 TYR A CA 1
ATOM 4952 C C . TYR A 1 288 ? 12.56626 57.95112 -14.99673 1.000 11.10020 314 TYR A C 1
ATOM 4953 O O . TYR A 1 288 ? 11.80317 58.90743 -14.84000 1.000 11.92214 314 TYR A O 1
ATOM 4971 N N . ALA A 1 289 ? 13.59486 57.95601 -15.84457 1.000 12.06119 315 ALA A N 1
ATOM 4972 C CA . ALA A 1 289 ? 13.81649 59.03166 -16.80202 1.000 12.35771 315 ALA A CA 1
ATOM 4973 C C . ALA A 1 289 ? 12.76880 58.97655 -17.90164 1.000 12.34186 315 ALA A C 1
ATOM 4974 O O . ALA A 1 289 ? 12.49310 57.90794 -18.44471 1.000 12.25780 315 ALA A O 1
ATOM 4981 N N . ASN A 1 290 ? 12.14770 60.11434 -18.19332 1.000 12.37202 316 ASN A N 1
ATOM 4982 C CA . ASN A 1 290 ? 11.20590 60.19778 -19.29994 1.000 12.31707 316 ASN A CA 1
ATOM 4983 C C . ASN A 1 290 ? 11.92251 60.67156 -20.56362 1.000 12.79817 316 ASN A C 1
ATOM 4984 O O . ASN A 1 290 ? 13.08909 61.06268 -20.54122 1.000 13.80989 316 ASN A O 1
ATOM 4995 N N . ALA A 1 291 ? 11.21024 60.61553 -21.68732 1.000 12.51360 317 ALA A N 1
ATOM 4996 C CA . ALA A 1 291 ? 11.77625 60.96115 -22.98573 1.000 12.17021 317 ALA A CA 1
ATOM 4997 C C . ALA A 1 291 ? 11.40899 62.37110 -23.44462 1.000 12.47243 317 ALA A C 1
ATOM 4998 O O . ALA A 1 291 ? 11.57730 62.70574 -24.62964 1.000 13.60057 317 ALA A O 1
ATOM 5005 N N . ASN A 1 292 ? 10.93212 63.20050 -22.52652 1.000 12.22513 318 ASN A N 1
ATOM 5006 C CA . ASN A 1 292 ? 10.36438 64.50959 -22.82567 1.000 12.24083 318 ASN A CA 1
ATOM 5007 C C . ASN A 1 292 ? 11.39746 65.57431 -22.47017 1.000 12.96422 318 ASN A C 1
ATOM 5008 O O . ASN A 1 292 ? 11.68042 65.81884 -21.29113 1.000 13.39585 318 ASN A O 1
ATOM 5019 N N . LYS A 1 293 ? 11.95996 66.20579 -23.50260 1.000 13.70539 319 LYS A N 1
ATOM 5020 C CA . LYS A 1 293 ? 12.96774 67.23568 -23.28604 1.000 14.61044 319 LYS A CA 1
ATOM 5021 C C . LYS A 1 293 ? 12.38654 68.42696 -22.53913 1.000 14.37106 319 LYS A C 1
ATOM 5022 O O . LYS A 1 293 ? 13.05063 69.01642 -21.67633 1.000 16.25853 319 LYS A O 1
ATOM 5041 N N . ALA A 1 294 ? 11.15122 68.80799 -22.86485 1.000 15.22369 320 ALA A N 1
ATOM 5042 C CA . ALA A 1 294 ? 10.54406 69.95626 -22.20244 1.000 16.12858 320 ALA A CA 1
ATOM 5043 C C . ALA A 1 294 ? 10.32623 69.70437 -20.71515 1.000 15.23708 320 ALA A C 1
ATOM 5044 O O . ALA A 1 294 ? 10.28100 70.65523 -19.92529 1.000 16.25246 320 ALA A O 1
ATOM 5051 N N . ALA A 1 295 ? 10.17978 68.44026 -20.31562 1.000 14.57511 321 ALA A N 1
ATOM 5052 C CA . ALA A 1 295 ? 9.89532 68.11208 -18.92416 1.000 14.65100 321 ALA A CA 1
ATOM 5053 C C . ALA A 1 295 ? 11.11895 68.14408 -18.01495 1.000 16.31548 321 ALA A C 1
ATOM 5054 O O . ALA A 1 295 ? 10.96380 68.25133 -16.79176 1.000 17.21403 321 ALA A O 1
ATOM 5061 N N . THR A 1 296 ? 12.32160 68.04490 -18.56598 1.000 17.87820 322 THR A N 1
ATOM 5062 C CA . THR A 1 296 ? 13.49416 67.82180 -17.72420 1.000 18.80169 322 THR A CA 1
ATOM 5063 C C . THR A 1 296 ? 13.63513 68.81977 -16.58748 1.000 18.66675 322 THR A C 1
ATOM 5064 O O . THR A 1 296 ? 13.88388 68.38668 -15.45205 1.000 18.56094 322 THR A O 1
ATOM 5075 N N . PRO A 1 297 ? 13.51715 70.13239 -16.80611 1.000 18.78469 323 PRO A N 1
ATOM 5076 C CA . PRO A 1 297 ? 13.72909 71.07776 -15.69707 1.000 20.33385 323 PRO A CA 1
ATOM 5077 C C . PRO A 1 297 ? 12.73688 70.91402 -14.56229 1.000 17.61726 323 PRO A C 1
ATOM 5078 O O . PRO A 1 297 ? 12.98870 71.40481 -13.45221 1.000 20.09753 323 PRO A O 1
ATOM 5089 N N . LEU A 1 298 ? 11.60512 70.26720 -14.81482 1.000 15.97375 324 LEU A N 1
ATOM 5090 C CA . LEU A 1 298 ? 10.57892 70.08200 -13.80704 1.000 15.67027 324 LEU A CA 1
ATOM 5091 C C . LEU A 1 298 ? 10.75276 68.80679 -13.00207 1.000 15.54018 324 LEU A C 1
ATOM 5092 O O . LEU A 1 298 ? 10.11872 68.67264 -11.95403 1.000 17.48101 324 LEU A O 1
ATOM 5108 N N . VAL A 1 299 ? 11.58214 67.87436 -13.46533 1.000 14.84675 325 VAL A N 1
ATOM 5109 C CA . VAL A 1 299 ? 11.85522 66.66351 -12.70664 1.000 15.89603 325 VAL A CA 1
ATOM 5110 C C . VAL A 1 299 ? 12.61413 67.02391 -11.43557 1.000 17.41149 325 VAL A C 1
ATOM 5111 O O . VAL A 1 299 ? 13.49563 67.89751 -11.43112 1.000 17.77524 325 VAL A O 1
ATOM 5124 N N . SER A 1 300 ? 12.26599 66.35305 -10.34250 1.000 16.67211 326 SER A N 1
ATOM 5125 C CA . SER A 1 300 ? 12.89758 66.63802 -9.06481 1.000 18.68298 326 SER A CA 1
ATOM 5126 C C . SER A 1 300 ? 14.40919 66.45675 -9.14177 1.000 17.96838 326 SER A C 1
ATOM 5127 O O . SER A 1 300 ? 14.92830 65.58453 -9.84711 1.000 18.57832 326 SER A O 1
ATOM 5135 N N . ALA A 1 301 ? 15.11631 67.26601 -8.35523 1.000 20.69357 327 ALA A N 1
ATOM 5136 C CA . ALA A 1 301 ? 16.56305 67.13176 -8.29356 1.000 21.55121 327 ALA A CA 1
ATOM 5137 C C . ALA A 1 301 ? 16.96637 65.73624 -7.83800 1.000 20.40850 327 ALA A C 1
ATOM 5138 O O . ALA A 1 301 ? 17.94694 65.17878 -8.34205 1.000 22.50577 327 ALA A O 1
ATOM 5145 N N . GLU A 1 302 ? 16.21443 65.13913 -6.90128 1.000 20.60408 328 GLU A N 1
ATOM 5146 C CA . GLU A 1 302 ? 16.61016 63.81845 -6.41074 1.000 20.55168 328 GLU A CA 1
ATOM 5147 C C . GLU A 1 302 ? 16.61890 62.79305 -7.53834 1.000 19.80245 328 GLU A C 1
ATOM 5148 O O . GLU A 1 302 ? 17.43708 61.86878 -7.53411 1.000 21.25811 328 GLU A O 1
ATOM 5160 N N . VAL A 1 303 ? 15.71357 62.93397 -8.50360 1.000 18.09061 329 VAL A N 1
ATOM 5161 C CA . VAL A 1 303 ? 15.66986 62.01050 -9.63302 1.000 16.18024 329 VAL A CA 1
ATOM 5162 C C . VAL A 1 303 ? 16.70958 62.38940 -10.68494 1.000 16.53827 329 VAL A C 1
ATOM 5163 O O . VAL A 1 303 ? 17.47909 61.53606 -11.13949 1.000 16.78164 329 VAL A O 1
ATOM 5176 N N . ARG A 1 304 ? 16.77913 63.67414 -11.05862 1.000 18.13271 330 ARG A N 1
ATOM 5177 C CA . ARG A 1 304 ? 17.70029 64.09398 -12.11375 1.000 19.66740 330 ARG A CA 1
ATOM 5178 C C . ARG A 1 304 ? 19.15520 63.82717 -11.74905 1.000 20.12134 330 ARG A C 1
ATOM 5179 O O . ARG A 1 304 ? 19.97982 63.53616 -12.62378 1.000 21.13351 330 ARG A O 1
ATOM 5200 N N . GLU A 1 305 ? 19.50409 63.98009 -10.47916 1.000 18.44861 331 GLU A N 1
ATOM 5201 C CA . GLU A 1 305 ? 20.89074 63.88014 -10.04661 1.000 20.60236 331 GLU A CA 1
ATOM 5202 C C . GLU A 1 305 ? 21.31155 62.46165 -9.69806 1.000 19.09379 331 GLU A C 1
ATOM 5203 O O . GLU A 1 305 ? 22.44110 62.25655 -9.23780 1.000 21.71630 331 GLU A O 1
ATOM 5215 N N . ASN A 1 306 ? 20.42788 61.48874 -9.86694 1.000 16.99271 332 ASN A N 1
ATOM 5216 C CA . ASN A 1 306 ? 20.74361 60.11523 -9.52131 1.000 15.24731 332 ASN A CA 1
ATOM 5217 C C . ASN A 1 306 ? 21.36844 59.43672 -10.73023 1.000 15.37883 332 ASN A C 1
ATOM 5218 O O . ASN A 1 306 ? 20.67185 59.21386 -11.73311 1.000 15.52221 332 ASN A O 1
ATOM 5229 N N . PRO A 1 307 ? 22.65421 59.07792 -10.68037 1.000 15.51341 333 PRO A N 1
ATOM 5230 C CA . PRO A 1 307 ? 23.29775 58.45145 -11.84704 1.000 16.57595 333 PRO A CA 1
ATOM 5231 C C . PRO A 1 307 ? 22.84142 57.02596 -12.12138 1.000 15.54313 333 PRO A C 1
ATOM 5232 O O . PRO A 1 307 ? 23.23540 56.46123 -13.14873 1.000 16.13661 333 PRO A O 1
ATOM 5243 N N . GLY A 1 308 ? 22.02763 56.43083 -11.25668 1.000 14.14502 334 GLY A N 1
ATOM 5244 C CA . GLY A 1 308 ? 21.36962 55.18396 -11.57275 1.000 13.97369 334 GLY A CA 1
ATOM 5245 C C . GLY A 1 308 ? 20.04289 55.34980 -12.26722 1.000 13.85384 334 GLY A C 1
ATOM 5246 O O . GLY A 1 308 ? 19.36539 54.35504 -12.53569 1.000 13.82223 334 GLY A O 1
ATOM 5250 N N . ILE A 1 309 ? 19.63577 56.59196 -12.50829 1.000 13.54181 335 ILE A N 1
ATOM 5251 C CA . ILE A 1 309 ? 18.44995 56.92639 -13.28477 1.000 13.98837 335 ILE A CA 1
ATOM 5252 C C . ILE A 1 309 ? 18.85377 57.60131 -14.58347 1.000 14.65915 335 ILE A C 1
ATOM 5253 O O . ILE A 1 309 ? 18.36442 57.25491 -15.66053 1.000 16.27081 335 ILE A O 1
ATOM 5269 N N . TYR A 1 310 ? 19.76967 58.57062 -14.48817 1.000 15.57830 336 TYR A N 1
ATOM 5270 C CA . TYR A 1 310 ? 20.40076 59.23356 -15.62607 1.000 17.37702 336 TYR A CA 1
ATOM 5271 C C . TYR A 1 310 ? 21.89561 58.94707 -15.61959 1.000 18.96050 336 TYR A C 1
ATOM 5272 O O . TYR A 1 310 ? 22.69575 59.74736 -15.10207 1.000 20.12582 336 TYR A O 1
ATOM 5290 N N . PRO A 1 311 ? 22.32241 57.82274 -16.18988 1.000 18.25288 337 PRO A N 1
ATOM 5291 C CA . PRO A 1 311 ? 23.72666 57.44297 -16.07268 1.000 19.12982 337 PRO A CA 1
ATOM 5292 C C . PRO A 1 311 ? 24.61668 58.31726 -16.93861 1.000 20.27172 337 PRO A C 1
ATOM 5293 O O . PRO A 1 311 ? 24.19570 58.80923 -17.99979 1.000 21.56728 337 PRO A O 1
ATOM 5304 N N . PRO A 1 312 ? 25.85376 58.53514 -16.51706 1.000 20.40924 338 PRO A N 1
ATOM 5305 C CA . PRO A 1 312 ? 26.78738 59.34858 -17.29797 1.000 21.82156 338 PRO A CA 1
ATOM 5306 C C . PRO A 1 312 ? 27.34462 58.55942 -18.47535 1.000 21.85245 338 PRO A C 1
ATOM 5307 O O . PRO A 1 312 ? 27.12792 57.35594 -18.62075 1.000 20.33673 338 PRO A O 1
ATOM 5318 N N . ALA A 1 313 ? 28.09758 59.27150 -19.31593 1.000 22.44971 339 ALA A N 1
ATOM 5319 C CA . ALA A 1 313 ? 28.51148 58.70361 -20.59483 1.000 22.52804 339 ALA A CA 1
ATOM 5320 C C . ALA A 1 313 ? 29.36331 57.45012 -20.41366 1.000 23.25734 339 ALA A C 1
ATOM 5321 O O . ALA A 1 313 ? 29.25859 56.50886 -21.20683 1.000 21.75546 339 ALA A O 1
ATOM 5328 N N . ASP A 1 314 ? 30.21872 57.41219 -19.38669 1.000 24.48534 340 ASP A N 1
ATOM 5329 C CA . ASP A 1 314 ? 31.08683 56.24704 -19.22383 1.000 26.41700 340 ASP A CA 1
ATOM 5330 C C . ASP A 1 314 ? 30.28318 54.99538 -18.89471 1.000 23.79884 340 ASP A C 1
ATOM 5331 O O . ASP A 1 314 ? 30.70374 53.87783 -19.21840 1.000 25.61606 340 ASP A O 1
ATOM 5340 N N . VAL A 1 315 ? 29.13859 55.16383 -18.23802 1.000 20.40848 341 VAL A N 1
ATOM 5341 C CA . VAL A 1 315 ? 28.24524 54.04174 -17.98287 1.000 19.96826 341 VAL A CA 1
ATOM 5342 C C . VAL A 1 315 ? 27.42527 53.72312 -19.21782 1.000 18.93168 341 VAL A C 1
ATOM 5343 O O . VAL A 1 315 ? 27.24373 52.55217 -19.56822 1.000 18.47267 341 VAL A O 1
ATOM 5356 N N . ARG A 1 316 ? 26.93274 54.75240 -19.90870 1.000 17.90916 342 ARG A N 1
ATOM 5357 C CA . ARG A 1 316 ? 26.12029 54.49833 -21.08986 1.000 16.99760 342 ARG A CA 1
ATOM 5358 C C . ARG A 1 316 ? 26.92226 53.74846 -22.14606 1.000 17.03699 342 ARG A C 1
ATOM 5359 O O . ARG A 1 316 ? 26.35942 52.95193 -22.90422 1.000 16.69504 342 ARG A O 1
ATOM 5380 N N . ALA A 1 317 ? 28.24301 53.95723 -22.18109 1.000 18.55740 343 ALA A N 1
ATOM 5381 C CA . ALA A 1 317 ? 29.09040 53.27896 -23.15625 1.000 19.02568 343 ALA A CA 1
ATOM 5382 C C . ALA A 1 317 ? 29.06838 51.76560 -22.99393 1.000 19.61321 343 ALA A C 1
ATOM 5383 O O . ALA A 1 317 ? 29.39109 51.04240 -23.94615 1.000 20.83710 343 ALA A O 1
ATOM 5390 N N . LYS A 1 318 ? 28.67328 51.27926 -21.81946 1.000 19.36420 344 LYS A N 1
ATOM 5391 C CA . LYS A 1 318 ? 28.65470 49.86274 -21.49634 1.000 19.66339 344 LYS A CA 1
ATOM 5392 C C . LYS A 1 318 ? 27.27145 49.23848 -21.61476 1.000 17.75559 344 LYS A C 1
ATOM 5393 O O . LYS A 1 318 ? 27.11312 48.05285 -21.31070 1.000 19.08911 344 LYS A O 1
ATOM 5412 N N . LEU A 1 319 ? 26.26975 49.99402 -22.03486 1.000 15.25630 345 LEU A N 1
ATOM 5413 C CA . LEU A 1 319 ? 24.91383 49.47643 -22.07519 1.000 14.19962 345 LEU A CA 1
ATOM 5414 C C . LEU A 1 319 ? 24.64741 48.85322 -23.43603 1.000 16.24426 345 LEU A C 1
ATOM 5415 O O . LEU A 1 319 ? 25.19517 49.28076 -24.45533 1.000 19.52504 345 LEU A O 1
ATOM 5431 N N . PHE A 1 320 ? 23.78214 47.84541 -23.44706 1.000 15.06500 346 PHE A N 1
ATOM 5432 C CA . PHE A 1 320 ? 23.41020 47.16006 -24.67574 1.000 15.03841 346 PHE A CA 1
ATOM 5433 C C . PHE A 1 320 ? 21.89138 47.10924 -24.79315 1.000 14.74394 346 PHE A C 1
ATOM 5434 O O . PHE A 1 320 ? 21.16588 47.34008 -23.82502 1.000 15.12553 346 PHE A O 1
ATOM 5451 N N . THR A 1 321 ? 21.42315 46.84492 -26.01259 1.000 14.47230 347 THR A N 1
ATOM 5452 C CA . THR A 1 321 ? 20.01083 46.86023 -26.37481 1.000 15.38753 347 THR A CA 1
ATOM 5453 C C . THR A 1 321 ? 19.59129 45.45266 -26.76795 1.000 14.45711 347 THR A C 1
ATOM 5454 O O . THR A 1 321 ? 20.36362 44.72237 -27.39101 1.000 16.36756 347 THR A O 1
ATOM 5465 N N . GLN A 1 322 ? 18.36490 45.07836 -26.42249 1.000 13.63375 348 GLN A N 1
ATOM 5466 C CA . GLN A 1 322 ? 17.87096 43.74732 -26.74477 1.000 13.93024 348 GLN A CA 1
ATOM 5467 C C . GLN A 1 322 ? 17.62158 43.60071 -28.24142 1.000 14.30816 348 GLN A C 1
ATOM 5468 O O . GLN A 1 322 ? 16.89477 44.39416 -28.84175 1.000 16.30174 348 GLN A O 1
ATOM 5482 N N . LYS A 1 323 ? 18.18955 42.55235 -28.82481 1.000 13.69850 349 LYS A N 1
ATOM 5483 C CA A LYS A 1 323 ? 17.94281 42.16709 -30.20726 0.592 14.26993 349 LYS A CA 1
ATOM 5484 C CA B LYS A 1 323 ? 17.92492 42.18207 -30.20624 0.408 15.14946 349 LYS A CA 1
ATOM 5485 C C . LYS A 1 323 ? 16.78374 41.18001 -30.28168 1.000 14.74929 349 LYS A C 1
ATOM 5486 O O . LYS A 1 323 ? 16.59275 40.34906 -29.38878 1.000 16.33495 349 LYS A O 1
ATOM 5522 N N . VAL A 1 324 ? 16.01249 41.28328 -31.35826 1.000 14.11957 350 VAL A N 1
ATOM 5523 C CA . VAL A 1 324 ? 14.96997 40.31371 -31.66787 1.000 14.75487 350 VAL A CA 1
ATOM 5524 C C . VAL A 1 324 ? 15.65000 39.08964 -32.27440 1.000 15.98202 350 VAL A C 1
ATOM 5525 O O . VAL A 1 324 ? 16.37594 39.19210 -33.26901 1.000 17.66875 350 VAL A O 1
ATOM 5538 N N . GLN A 1 325 ? 15.44215 37.93740 -31.65675 1.000 16.53298 351 GLN A N 1
ATOM 5539 C CA . GLN A 1 325 ? 16.08584 36.70027 -32.05943 1.000 15.77485 351 GLN A CA 1
ATOM 5540 C C . GLN A 1 325 ? 15.21819 35.90539 -33.02521 1.000 17.10763 351 GLN A C 1
ATOM 5541 O O . GLN A 1 325 ? 13.98834 36.00622 -33.02226 1.000 18.93692 351 GLN A O 1
ATOM 5555 N N . ASP A 1 326 ? 15.88378 35.08826 -33.84436 1.000 15.56961 352 ASP A N 1
ATOM 5556 C CA . ASP A 1 326 ? 15.21066 34.17043 -34.74925 1.000 15.67911 352 ASP A CA 1
ATOM 5557 C C . ASP A 1 326 ? 14.47637 33.07880 -33.97524 1.000 14.82698 352 ASP A C 1
ATOM 5558 O O . ASP A 1 326 ? 14.69956 32.88711 -32.77656 1.000 14.57780 352 ASP A O 1
ATOM 5567 N N . PRO A 1 327 ? 13.57385 32.35072 -34.64490 1.000 14.82790 353 PRO A N 1
ATOM 5568 C CA . PRO A 1 327 ? 12.73506 31.39010 -33.91241 1.000 15.66032 353 PRO A CA 1
ATOM 5569 C C . PRO A 1 327 ? 13.48620 30.23088 -33.29247 1.000 15.25262 353 PRO A C 1
ATOM 5570 O O . PRO A 1 327 ? 12.97849 29.63732 -32.33274 1.000 15.40849 353 PRO A O 1
ATOM 5581 N N . LYS A 1 328 ? 14.63167 29.82569 -33.84330 1.000 15.17510 354 LYS A N 1
ATOM 5582 C CA A LYS A 1 328 ? 15.38638 28.73920 -33.22461 0.610 14.39176 354 LYS A CA 1
ATOM 5583 C CA B LYS A 1 328 ? 15.38027 28.73891 -33.22026 0.390 14.69544 354 LYS A CA 1
ATOM 5584 C C . LYS A 1 328 ? 15.98243 29.19011 -31.89856 1.000 14.36728 354 LYS A C 1
ATOM 5585 O O . LYS A 1 328 ? 15.87080 28.49328 -30.88490 1.000 15.37907 354 LYS A O 1
ATOM 5621 N N . ILE A 1 329 ? 16.61671 30.36288 -31.88552 1.000 14.13630 355 ILE A N 1
ATOM 5622 C CA . ILE A 1 329 ? 17.09492 30.90181 -30.61668 1.000 14.12903 355 ILE A CA 1
ATOM 5623 C C . ILE A 1 329 ? 15.93225 31.09867 -29.64493 1.000 14.77166 355 ILE A C 1
ATOM 5624 O O . ILE A 1 329 ? 16.03990 30.78590 -28.45477 1.000 14.46718 355 ILE A O 1
ATOM 5640 N N . ASP A 1 330 ? 14.81452 31.64969 -30.11471 1.000 15.03444 356 ASP A N 1
ATOM 5641 C CA A ASP A 1 330 ? 13.68623 31.82156 -29.21587 0.713 15.87062 356 ASP A CA 1
ATOM 5642 C CA B ASP A 1 330 ? 13.65908 31.81853 -29.23357 0.287 15.79561 356 ASP A CA 1
ATOM 5643 C C . ASP A 1 330 ? 13.28355 30.49335 -28.59137 1.000 14.87447 356 ASP A C 1
ATOM 5644 O O . ASP A 1 330 ? 13.03032 30.41900 -27.38345 1.000 15.34868 356 ASP A O 1
ATOM 5660 N N . ARG A 1 331 ? 13.22475 29.43362 -29.39557 1.000 14.65618 357 ARG A N 1
ATOM 5661 C CA . ARG A 1 331 ? 12.82553 28.14105 -28.86015 1.000 14.69437 357 ARG A CA 1
ATOM 5662 C C . ARG A 1 331 ? 13.81705 27.66066 -27.80842 1.000 13.97529 357 ARG A C 1
ATOM 5663 O O . ARG A 1 331 ? 13.42852 27.22543 -26.71831 1.000 15.28512 357 ARG A O 1
ATOM 5684 N N . VAL A 1 332 ? 15.10891 27.72151 -28.12297 1.000 14.37612 358 VAL A N 1
ATOM 5685 C CA A VAL A 1 332 ? 16.12393 27.19067 -27.21700 0.362 15.04294 358 VAL A CA 1
ATOM 5686 C CA B VAL A 1 332 ? 16.10486 27.17601 -27.20736 0.638 14.95833 358 VAL A CA 1
ATOM 5687 C C . VAL A 1 332 ? 16.17772 28.00463 -25.93399 1.000 13.94721 358 VAL A C 1
ATOM 5688 O O . VAL A 1 332 ? 16.31484 27.45520 -24.83154 1.000 14.20725 358 VAL A O 1
ATOM 5712 N N . ARG A 1 333 ? 16.07549 29.32727 -26.06013 1.000 13.72041 359 ARG A N 1
ATOM 5713 C CA . ARG A 1 333 ? 16.10452 30.19306 -24.88852 1.000 12.64057 359 ARG A CA 1
ATOM 5714 C C . ARG A 1 333 ? 14.89711 29.93803 -23.99575 1.000 13.55527 359 ARG A C 1
ATOM 5715 O O . ARG A 1 333 ? 15.02038 29.85809 -22.76656 1.000 13.81575 359 ARG A O 1
ATOM 5736 N N . THR A 1 334 ? 13.71612 29.82430 -24.59631 1.000 13.59401 360 THR A N 1
ATOM 5737 C CA . THR A 1 334 ? 12.50735 29.60778 -23.81092 1.000 15.02972 360 THR A CA 1
ATOM 5738 C C . THR A 1 334 ? 12.54267 28.24305 -23.13436 1.000 14.24925 360 THR A C 1
ATOM 5739 O O . THR A 1 334 ? 12.15848 28.10277 -21.96705 1.000 14.75092 360 THR A O 1
ATOM 5750 N N . ARG A 1 335 ? 13.00413 27.22312 -23.84704 1.000 14.77646 361 ARG A N 1
ATOM 5751 C CA A ARG A 1 335 ? 13.13037 25.90887 -23.24145 0.547 15.61475 361 ARG A CA 1
ATOM 5752 C CA B ARG A 1 335 ? 13.14933 25.89720 -23.24112 0.453 15.77582 361 ARG A CA 1
ATOM 5753 C C . ARG A 1 335 ? 14.12012 25.93642 -22.08014 1.000 15.23781 361 ARG A C 1
ATOM 5754 O O . ARG A 1 335 ? 13.84661 25.38772 -21.00513 1.000 15.92979 361 ARG A O 1
ATOM 5794 N N . ALA A 1 336 ? 15.26902 26.57725 -22.27840 1.000 14.21144 362 ALA A N 1
ATOM 5795 C CA . ALA A 1 336 ? 16.25806 26.66060 -21.21324 1.000 13.78609 362 ALA A CA 1
ATOM 5796 C C . ALA A 1 336 ? 15.69415 27.37656 -19.99491 1.000 13.33866 362 ALA A C 1
ATOM 5797 O O . ALA A 1 336 ? 15.93832 26.96803 -18.85519 1.000 13.83080 362 ALA A O 1
ATOM 5804 N N . TRP A 1 337 ? 14.92836 28.44300 -20.22492 1.000 13.28280 363 TRP A N 1
ATOM 5805 C CA A TRP A 1 337 ? 14.31014 29.18009 -19.13283 0.584 12.56437 363 TRP A CA 1
ATOM 5806 C CA B TRP A 1 337 ? 14.31400 29.18803 -19.12098 0.416 12.97644 363 TRP A CA 1
ATOM 5807 C C . TRP A 1 337 ? 13.37267 28.30616 -18.32422 1.000 13.11326 363 TRP A C 1
ATOM 5808 O O . TRP A 1 337 ? 13.38323 28.34533 -17.09093 1.000 12.57798 363 TRP A O 1
ATOM 5848 N N . THR A 1 338 ? 12.54680 27.51627 -19.00160 1.000 12.97115 364 THR A N 1
ATOM 5849 C CA . THR A 1 338 ? 11.63242 26.64586 -18.27829 1.000 14.28674 364 THR A CA 1
ATOM 5850 C C . THR A 1 338 ? 12.40731 25.63661 -17.44602 1.000 14.21178 364 THR A C 1
ATOM 5851 O O . THR A 1 338 ? 12.03978 25.34464 -16.30417 1.000 15.26193 364 THR A O 1
ATOM 5862 N N . LYS A 1 339 ? 13.48505 25.09330 -18.00665 1.000 14.38745 365 LYS A N 1
ATOM 5863 C CA A LYS A 1 339 ? 14.32027 24.16350 -17.26291 0.730 15.02213 365 LYS A CA 1
ATOM 5864 C CA B LYS A 1 339 ? 14.33687 24.16493 -17.26368 0.270 14.87911 365 LYS A CA 1
ATOM 5865 C C . LYS A 1 339 ? 14.92235 24.82962 -16.03076 1.000 15.43317 365 LYS A C 1
ATOM 5866 O O . LYS A 1 339 ? 14.92401 24.25064 -14.93660 1.000 16.88109 365 LYS A O 1
ATOM 5902 N N . VAL A 1 340 ? 15.45965 26.03758 -16.19735 1.000 14.42584 366 VAL A N 1
ATOM 5903 C CA . VAL A 1 340 ? 16.06209 26.75317 -15.07656 1.000 15.80712 366 VAL A CA 1
ATOM 5904 C C . VAL A 1 340 ? 15.03319 26.98831 -13.98053 1.000 16.50060 366 VAL A C 1
ATOM 5905 O O . VAL A 1 340 ? 15.27829 26.69600 -12.80480 1.000 17.27535 366 VAL A O 1
ATOM 5918 N N . LYS A 1 341 ? 13.86330 27.51716 -14.34558 1.000 15.77843 367 LYS A N 1
ATOM 5919 C CA . LYS A 1 341 ? 12.88042 27.85120 -13.32014 1.000 16.45208 367 LYS A CA 1
ATOM 5920 C C . LYS A 1 341 ? 12.39169 26.61617 -12.57997 1.000 18.37179 367 LYS A C 1
ATOM 5921 O O . LYS A 1 341 ? 12.09582 26.69497 -11.38639 1.000 20.89619 367 LYS A O 1
ATOM 5940 N N . SER A 1 342 ? 12.32220 25.47088 -13.24518 1.000 20.50215 368 SER A N 1
ATOM 5941 C CA A SER A 1 342 ? 11.92556 24.23102 -12.59793 0.670 24.05991 368 SER A CA 1
ATOM 5942 C CA B SER A 1 342 ? 11.92016 24.23088 -12.60288 0.330 24.17582 368 SER A CA 1
ATOM 5943 C C . SER A 1 342 ? 13.10408 23.47867 -11.99058 1.000 26.93504 368 SER A C 1
ATOM 5944 O O . SER A 1 342 ? 12.95439 22.30585 -11.60948 1.000 29.43781 368 SER A O 1
ATOM 5958 N N . GLY A 1 343 ? 14.26905 24.12397 -11.89973 1.000 28.45418 369 GLY A N 1
ATOM 5959 C CA . GLY A 1 343 ? 15.51658 23.44169 -11.61488 1.000 31.43710 369 GLY A CA 1
ATOM 5960 C C . GLY A 1 343 ? 15.59749 22.76835 -10.26510 1.000 35.59825 369 GLY A C 1
ATOM 5961 O O . GLY A 1 343 ? 16.44299 21.88641 -10.08116 1.000 36.69997 369 GLY A O 1
ATOM 5965 N N . LYS A 1 344 ? 14.76533 23.17154 -9.30406 1.000 37.92904 370 LYS A N 1
ATOM 5966 C CA . LYS A 1 344 ? 14.82825 22.55778 -7.98045 1.000 40.04924 370 LYS A CA 1
ATOM 5967 C C . LYS A 1 344 ? 14.03385 21.25700 -7.87778 1.000 41.24748 370 LYS A C 1
ATOM 5968 O O . LYS A 1 344 ? 14.19563 20.53309 -6.88908 1.000 40.13807 370 LYS A O 1
ATOM 5987 N N . LEU A 1 345 ? 13.20986 20.92684 -8.87089 1.000 43.68020 371 LEU A N 1
ATOM 5988 C CA . LEU A 1 345 ? 12.34802 19.75462 -8.77256 1.000 46.04951 371 LEU A CA 1
ATOM 5989 C C . LEU A 1 345 ? 13.16540 18.46657 -8.84247 1.000 45.68128 371 LEU A C 1
ATOM 5990 O O . LEU A 1 345 ? 14.20280 18.39419 -9.50628 1.000 45.11668 371 LEU A O 1
ATOM 6006 N N . GLU A 1 346 ? 12.68050 17.43756 -8.15011 1.000 46.16656 372 GLU A N 1
ATOM 6007 C CA . GLU A 1 346 ? 13.32792 16.13291 -8.15143 1.000 46.90265 372 GLU A CA 1
ATOM 6008 C C . GLU A 1 346 ? 12.81370 15.29418 -9.31372 1.000 43.45193 372 GLU A C 1
ATOM 6009 O O . GLU A 1 346 ? 11.62506 15.32953 -9.64567 1.000 42.42044 372 GLU A O 1
ATOM 6021 N N . HIS A 1 347 ? 13.71592 14.53225 -9.92430 1.000 41.05018 373 HIS A N 1
ATOM 6022 C CA . HIS A 1 347 ? 13.38486 13.69274 -11.06226 1.000 37.41281 373 HIS A CA 1
ATOM 6023 C C . HIS A 1 347 ? 13.73201 12.24473 -10.75912 1.000 36.94750 373 HIS A C 1
ATOM 6024 O O . HIS A 1 347 ? 14.50280 11.94457 -9.84295 1.000 37.94374 373 HIS A O 1
ATOM 6038 N N . HIS A 1 348 ? 13.15698 11.34716 -11.56368 1.000 36.62655 374 HIS A N 1
ATOM 6039 C CA . HIS A 1 348 ? 13.16950 9.91701 -11.27717 1.000 37.93596 374 HIS A CA 1
ATOM 6040 C C . HIS A 1 348 ? 13.62329 9.09145 -12.47491 1.000 35.46759 374 HIS A C 1
ATOM 6041 O O . HIS A 1 348 ? 13.43091 7.87075 -12.49100 1.000 33.84397 374 HIS A O 1
ATOM 6055 N N . HIS A 1 349 ? 14.26472 9.72498 -13.45399 1.000 35.56420 375 HIS A N 1
ATOM 6056 C CA . HIS A 1 349 ? 14.62568 9.06815 -14.70000 1.000 37.43798 375 HIS A CA 1
ATOM 6057 C C . HIS A 1 349 ? 15.96349 8.34222 -14.64343 1.000 41.23410 375 HIS A C 1
ATOM 6058 O O . HIS A 1 349 ? 16.25323 7.54462 -15.54096 1.000 41.69522 375 HIS A O 1
ATOM 6072 N N . HIS A 1 350 ? 16.78464 8.58741 -13.63222 1.000 44.99553 376 HIS A N 1
ATOM 6073 C CA . HIS A 1 350 ? 18.10397 7.96362 -13.58707 1.000 50.16496 376 HIS A CA 1
ATOM 6074 C C . HIS A 1 350 ? 18.02057 6.47191 -13.26626 1.000 51.52722 376 HIS A C 1
ATOM 6075 O O . HIS A 1 350 ? 17.43489 6.06518 -12.26383 1.000 52.90296 376 HIS A O 1
ATOM 6089 N N . GLN B 1 3 ? -7.82475 66.42591 -52.54568 1.000 47.13858 29 GLN B N 1
ATOM 6090 C CA . GLN B 1 3 ? -8.16711 65.37612 -53.49703 1.000 48.01778 29 GLN B CA 1
ATOM 6091 C C . GLN B 1 3 ? -7.78380 64.01163 -52.93814 1.000 46.89423 29 GLN B C 1
ATOM 6092 O O . GLN B 1 3 ? -6.60377 63.71803 -52.74987 1.000 47.54641 29 GLN B O 1
ATOM 6105 N N . LYS B 1 4 ? -8.77649 63.17365 -52.68407 1.000 44.62995 30 LYS B N 1
ATOM 6106 C CA . LYS B 1 4 ? -8.53801 61.83384 -52.17731 1.000 41.94298 30 LYS B CA 1
ATOM 6107 C C . LYS B 1 4 ? -8.65950 60.84232 -53.32353 1.000 37.13752 30 LYS B C 1
ATOM 6108 O O . LYS B 1 4 ? -9.38983 61.07365 -54.29195 1.000 37.04177 30 LYS B O 1
ATOM 6127 N N . THR B 1 5 ? -7.91943 59.74255 -53.20903 1.000 32.71666 31 THR B N 1
ATOM 6128 C CA . THR B 1 5 ? -7.93421 58.66983 -54.19096 1.000 27.65194 31 THR B CA 1
ATOM 6129 C C . THR B 1 5 ? -8.31154 57.36395 -53.51490 1.000 25.01000 31 THR B C 1
ATOM 6130 O O . THR B 1 5 ? -7.73019 56.98511 -52.49116 1.000 26.33443 31 THR B O 1
ATOM 6141 N N . LEU B 1 6 ? -9.26547 56.67577 -54.11932 1.000 19.73547 32 LEU B N 1
ATOM 6142 C CA . LEU B 1 6 ? -9.81177 55.43053 -53.61445 1.000 17.97482 32 LEU B CA 1
ATOM 6143 C C . LEU B 1 6 ? -9.21834 54.28361 -54.41567 1.000 16.60412 32 LEU B C 1
ATOM 6144 O O . LEU B 1 6 ? -9.31336 54.27847 -55.64339 1.000 17.56932 32 LEU B O 1
ATOM 6160 N N . HIS B 1 7 ? -8.63291 53.30284 -53.73041 1.000 16.00650 33 HIS B N 1
ATOM 6161 C CA . HIS B 1 7 ? -8.04216 52.14346 -54.39120 1.000 14.39972 33 HIS B CA 1
ATOM 6162 C C . HIS B 1 7 ? -8.90853 50.90773 -54.17207 1.000 14.66013 33 HIS B C 1
ATOM 6163 O O . HIS B 1 7 ? -9.19042 50.53963 -53.02746 1.000 14.78354 33 HIS B O 1
ATOM 6177 N N . ILE B 1 8 ? -9.29267 50.24987 -55.26664 1.000 14.33709 34 ILE B N 1
ATOM 6178 C CA . ILE B 1 8 ? -10.19913 49.10940 -55.24145 1.000 14.10741 34 ILE B CA 1
ATOM 6179 C C . ILE B 1 8 ? -9.52413 47.95887 -55.96978 1.000 13.26985 34 ILE B C 1
ATOM 6180 O O . ILE B 1 8 ? -8.97673 48.14577 -57.06209 1.000 13.98100 34 ILE B O 1
ATOM 6196 N N . TYR B 1 9 ? -9.62481 46.75939 -55.39874 1.000 13.98277 35 TYR B N 1
ATOM 6197 C CA . TYR B 1 9 ? -9.09747 45.52806 -55.98571 1.000 12.97561 35 TYR B CA 1
ATOM 6198 C C . TYR B 1 9 ? -10.25349 44.54664 -56.10542 1.000 13.43535 35 TYR B C 1
ATOM 6199 O O . TYR B 1 9 ? -10.78012 44.07023 -55.09199 1.000 13.55864 35 TYR B O 1
ATOM 6217 N N . ASN B 1 10 ? -10.63939 44.23607 -57.33843 1.000 12.64191 36 ASN B N 1
ATOM 6218 C CA . ASN B 1 10 ? -11.80356 43.40942 -57.62357 1.000 11.73867 36 ASN B CA 1
ATOM 6219 C C . ASN B 1 10 ? -11.40734 42.31452 -58.60231 1.000 12.62175 36 ASN B C 1
ATOM 6220 O O . ASN B 1 10 ? -10.33940 42.34701 -59.21369 1.000 13.92112 36 ASN B O 1
ATOM 6231 N N . TRP B 1 11 ? -12.28113 41.32513 -58.74069 1.000 12.54358 37 TRP B N 1
ATOM 6232 C CA . TRP B 1 11 ? -12.09922 40.32548 -59.78010 1.000 12.35187 37 TRP B CA 1
ATOM 6233 C C . TRP B 1 11 ? -12.13674 40.97702 -61.15836 1.000 12.63237 37 TRP B C 1
ATOM 6234 O O . TRP B 1 11 ? -12.81790 41.98155 -61.38060 1.000 13.13916 37 TRP B O 1
ATOM 6255 N N . THR B 1 12 ? -11.44271 40.35203 -62.10434 1.000 12.99446 38 THR B N 1
ATOM 6256 C CA . THR B 1 12 ? -11.59582 40.70721 -63.50608 1.000 13.10634 38 THR B CA 1
ATOM 6257 C C . THR B 1 12 ? -13.04454 40.47993 -63.94365 1.000 12.92557 38 THR B C 1
ATOM 6258 O O . THR B 1 12 ? -13.76087 39.64272 -63.38670 1.000 13.08312 38 THR B O 1
ATOM 6269 N N . ASP B 1 13 ? -13.47230 41.21114 -64.97312 1.000 13.79859 39 ASP B N 1
ATOM 6270 C CA . ASP B 1 13 ? -14.77234 40.97366 -65.61057 1.000 14.22494 39 ASP B CA 1
ATOM 6271 C C . ASP B 1 13 ? -15.90513 40.95541 -64.58458 1.000 14.25021 39 ASP B C 1
ATOM 6272 O O . ASP B 1 13 ? -16.75044 40.05695 -64.56385 1.000 14.05561 39 ASP B O 1
ATOM 6281 N N . TYR B 1 14 ? -15.93047 41.98489 -63.72880 1.000 14.14606 40 TYR B N 1
ATOM 6282 C CA . TYR B 1 14 ? -16.83292 41.96259 -62.57827 1.000 13.10753 40 TYR B CA 1
ATOM 6283 C C . TYR B 1 14 ? -17.30694 43.35989 -62.20234 1.000 12.83268 40 TYR B C 1
ATOM 6284 O O . TYR B 1 14 ? -17.60291 43.62628 -61.03111 1.000 13.76174 40 TYR B O 1
ATOM 6302 N N . ILE B 1 15 ? -17.42153 44.23960 -63.19453 1.000 12.75626 41 ILE B N 1
ATOM 6303 C CA . ILE B 1 15 ? -17.97683 45.57583 -63.02471 1.000 13.58679 41 ILE B CA 1
ATOM 6304 C C . ILE B 1 15 ? -18.43066 46.00322 -64.41634 1.000 14.25165 41 ILE B C 1
ATOM 6305 O O . ILE B 1 15 ? -18.01993 45.42261 -65.42146 1.000 15.37922 41 ILE B O 1
ATOM 6321 N N . ALA B 1 16 ? -19.30829 46.99547 -64.48518 1.000 14.08128 42 ALA B N 1
ATOM 6322 C CA . ALA B 1 16 ? -19.67032 47.51579 -65.79961 1.000 15.33756 42 ALA B CA 1
ATOM 6323 C C . ALA B 1 16 ? -18.56754 48.44525 -66.29001 1.000 16.37139 42 ALA B C 1
ATOM 6324 O O . ALA B 1 16 ? -17.82196 49.01031 -65.48798 1.000 16.70683 42 ALA B O 1
ATOM 6331 N N . PRO B 1 17 ? -18.44110 48.61915 -67.60762 1.000 18.37474 43 PRO B N 1
ATOM 6332 C CA . PRO B 1 17 ? -17.31104 49.40556 -68.14189 1.000 19.98873 43 PRO B CA 1
ATOM 6333 C C . PRO B 1 17 ? -17.29585 50.84534 -67.67231 1.000 19.61181 43 PRO B C 1
ATOM 6334 O O . PRO B 1 17 ? -16.22346 51.47006 -67.65148 1.000 21.32432 43 PRO B O 1
ATOM 6345 N N . ASP B 1 18 ? -18.45253 51.38727 -67.29030 1.000 18.88579 44 ASP B N 1
ATOM 6346 C CA . ASP B 1 18 ? -18.57325 52.78669 -66.91621 1.000 19.13808 44 ASP B CA 1
ATOM 6347 C C . ASP B 1 18 ? -18.86349 53.00904 -65.43807 1.000 18.05158 44 ASP B C 1
ATOM 6348 O O . ASP B 1 18 ? -19.00627 54.16414 -65.02585 1.000 18.79438 44 ASP B O 1
ATOM 6357 N N . THR B 1 19 ? -18.90347 51.95199 -64.62231 1.000 16.80859 45 THR B N 1
ATOM 6358 C CA . THR B 1 19 ? -19.23795 52.12015 -63.21156 1.000 15.53843 45 THR B CA 1
ATOM 6359 C C . THR B 1 19 ? -18.28190 53.09051 -62.52513 1.000 16.02307 45 THR B C 1
ATOM 6360 O O . THR B 1 19 ? -18.70909 54.00763 -61.81323 1.000 17.37198 45 THR B O 1
ATOM 6371 N N . VAL B 1 20 ? -16.97583 52.87168 -62.68587 1.000 16.85685 46 VAL B N 1
ATOM 6372 C CA . VAL B 1 20 ? -16.00631 53.70555 -61.98275 1.000 17.71431 46 VAL B CA 1
ATOM 6373 C C . VAL B 1 20 ? -16.04543 55.13949 -62.49942 1.000 17.79012 46 VAL B C 1
ATOM 6374 O O . VAL B 1 20 ? -16.03608 56.09539 -61.71317 1.000 18.26515 46 VAL B O 1
ATOM 6387 N N . ALA B 1 21 ? -16.09003 55.31332 -63.82346 1.000 18.17502 47 ALA B N 1
ATOM 6388 C CA . ALA B 1 21 ? -16.17094 56.65308 -64.39562 1.000 19.93476 47 ALA B CA 1
ATOM 6389 C C . ALA B 1 21 ? -17.40764 57.38729 -63.89519 1.000 20.75691 47 ALA B C 1
ATOM 6390 O O . ALA B 1 21 ? -17.34034 58.57506 -63.55955 1.000 21.22049 47 ALA B O 1
ATOM 6397 N N . ASN B 1 22 ? -18.54280 56.68927 -63.81166 1.000 19.29379 48 ASN B N 1
ATOM 6398 C CA . ASN B 1 22 ? -19.75751 57.32281 -63.30975 1.000 19.03223 48 ASN B CA 1
ATOM 6399 C C . ASN B 1 22 ? -19.59447 57.75480 -61.85936 1.000 20.30018 48 ASN B C 1
ATOM 6400 O O . ASN B 1 22 ? -20.04445 58.83823 -61.46597 1.000 20.66988 48 ASN B O 1
ATOM 6411 N N . PHE B 1 23 ? -18.97323 56.90615 -61.04212 1.000 19.01870 49 PHE B N 1
ATOM 6412 C CA . PHE B 1 23 ? -18.73338 57.26581 -59.65027 1.000 17.87766 49 PHE B CA 1
ATOM 6413 C C . PHE B 1 23 ? -17.81135 58.46989 -59.55191 1.000 18.95274 49 PHE B C 1
ATOM 6414 O O . PHE B 1 23 ? -18.05351 59.39186 -58.76238 1.000 19.79868 49 PHE B O 1
ATOM 6431 N N . GLU B 1 24 ? -16.74201 58.47602 -60.34560 1.000 19.31734 50 GLU B N 1
ATOM 6432 C CA . GLU B 1 24 ? -15.82534 59.60658 -60.32960 1.000 19.94853 50 GLU B CA 1
ATOM 6433 C C . GLU B 1 24 ? -16.54605 60.89290 -60.70021 1.000 21.30913 50 GLU B C 1
ATOM 6434 O O . GLU B 1 24 ? -16.33433 61.93827 -60.07254 1.000 22.65102 50 GLU B O 1
ATOM 6446 N N . LYS B 1 25 ? -17.38737 60.83442 -61.73724 1.000 22.82053 51 LYS B N 1
ATOM 6447 C CA . LYS B 1 25 ? -18.13913 62.00659 -62.16786 1.000 24.05059 51 LYS B CA 1
ATOM 6448 C C . LYS B 1 25 ? -19.10465 62.48205 -61.09058 1.000 25.32866 51 LYS B C 1
ATOM 6449 O O . LYS B 1 25 ? -19.28161 63.69079 -60.89584 1.000 27.00244 51 LYS B O 1
ATOM 6468 N N . GLU B 1 26 ? -19.75144 61.55299 -60.38617 1.000 24.83178 52 GLU B N 1
ATOM 6469 C CA A GLU B 1 26 ? -20.75728 61.95641 -59.41059 0.553 25.29062 52 GLU B CA 1
ATOM 6470 C CA B GLU B 1 26 ? -20.75691 61.95822 -59.41005 0.447 25.51784 52 GLU B CA 1
ATOM 6471 C C . GLU B 1 26 ? -20.11783 62.52341 -58.14784 1.000 26.39802 52 GLU B C 1
ATOM 6472 O O . GLU B 1 26 ? -20.66254 63.45009 -57.53386 1.000 28.70722 52 GLU B O 1
ATOM 6494 N N . THR B 1 27 ? -18.96774 61.97805 -57.73748 1.000 25.85904 53 THR B N 1
ATOM 6495 C CA . THR B 1 27 ? -18.41939 62.28971 -56.42594 1.000 24.71097 53 THR B CA 1
ATOM 6496 C C . THR B 1 27 ? -17.17766 63.16785 -56.43176 1.000 24.29311 53 THR B C 1
ATOM 6497 O O . THR B 1 27 ? -16.84977 63.73720 -55.38480 1.000 25.12966 53 THR B O 1
ATOM 6508 N N . GLY B 1 28 ? -16.46647 63.26591 -57.55326 1.000 24.79038 54 GLY B N 1
ATOM 6509 C CA . GLY B 1 28 ? -15.17855 63.93110 -57.56733 1.000 24.79360 54 GLY B CA 1
ATOM 6510 C C . GLY B 1 28 ? -14.04600 63.14942 -56.93766 1.000 23.93265 54 GLY B C 1
ATOM 6511 O O . GLY B 1 28 ? -12.94689 63.69419 -56.77997 1.000 25.49999 54 GLY B O 1
ATOM 6515 N N . ILE B 1 29 ? -14.28237 61.88829 -56.57623 1.000 22.16479 55 ILE B N 1
ATOM 6516 C CA . ILE B 1 29 ? -13.26088 61.01444 -56.00855 1.000 21.86828 55 ILE B CA 1
ATOM 6517 C C . ILE B 1 29 ? -12.57719 60.28614 -57.15510 1.000 22.58442 55 ILE B C 1
ATOM 6518 O O . ILE B 1 29 ? -13.24772 59.66977 -57.98951 1.000 24.89694 55 ILE B O 1
ATOM 6534 N N . LYS B 1 30 ? -11.25064 60.36921 -57.20802 1.000 22.31427 56 LYS B N 1
ATOM 6535 C CA . LYS B 1 30 ? -10.47364 59.60442 -58.16969 1.000 20.98473 56 LYS B CA 1
ATOM 6536 C C . LYS B 1 30 ? -10.34139 58.16253 -57.70240 1.000 20.92957 56 LYS B C 1
ATOM 6537 O O . LYS B 1 30 ? -10.06218 57.89748 -56.53075 1.000 22.04658 56 LYS B O 1
ATOM 6556 N N . VAL B 1 31 ? -10.53860 57.22483 -58.62976 1.000 19.37772 57 VAL B N 1
ATOM 6557 C CA . VAL B 1 31 ? -10.49222 55.80073 -58.32162 1.000 19.24283 57 VAL B CA 1
ATOM 6558 C C . VAL B 1 31 ? -9.34402 55.15384 -59.08135 1.000 18.94827 57 VAL B C 1
ATOM 6559 O O . VAL B 1 31 ? -9.22792 55.30985 -60.30187 1.000 19.87448 57 VAL B O 1
ATOM 6572 N N . VAL B 1 32 ? -8.51653 54.41383 -58.35735 1.000 16.85802 58 VAL B N 1
ATOM 6573 C CA . VAL B 1 32 ? -7.51615 53.52675 -58.93198 1.000 16.69029 58 VAL B CA 1
ATOM 6574 C C . VAL B 1 32 ? -8.05283 52.11106 -58.77502 1.000 15.61002 58 VAL B C 1
ATOM 6575 O O . VAL B 1 32 ? -8.27755 51.64262 -57.65384 1.000 16.16407 58 VAL B O 1
ATOM 6588 N N . TYR B 1 33 ? -8.29356 51.44240 -59.89653 1.000 15.69241 59 TYR B N 1
ATOM 6589 C CA . TYR B 1 33 ? -8.99002 50.16391 -59.93008 1.000 16.70421 59 TYR B CA 1
ATOM 6590 C C . TYR B 1 33 ? -8.05041 49.10722 -60.48224 1.000 17.35272 59 TYR B C 1
ATOM 6591 O O . TYR B 1 33 ? -7.50089 49.26563 -61.57498 1.000 19.55107 59 TYR B O 1
ATOM 6609 N N . ASP B 1 34 ? -7.87963 48.02332 -59.74641 1.000 15.06516 60 ASP B N 1
ATOM 6610 C CA . ASP B 1 34 ? -7.00274 46.94155 -60.17475 1.000 14.81277 60 ASP B CA 1
ATOM 6611 C C . ASP B 1 34 ? -7.76773 45.63691 -60.02057 1.000 14.13920 60 ASP B C 1
ATOM 6612 O O . ASP B 1 34 ? -8.78134 45.57506 -59.31737 1.000 14.02738 60 ASP B O 1
ATOM 6621 N N . VAL B 1 35 ? -7.28858 44.58831 -60.69588 1.000 14.16085 61 VAL B N 1
ATOM 6622 C CA . VAL B 1 35 ? -8.05999 43.35552 -60.81285 1.000 14.05477 61 VAL B CA 1
ATOM 6623 C C . VAL B 1 35 ? -7.20548 42.10830 -60.61860 1.000 14.22624 61 VAL B C 1
ATOM 6624 O O . VAL B 1 35 ? -5.99858 42.10216 -60.87497 1.000 15.66879 61 VAL B O 1
ATOM 6637 N N . PHE B 1 36 ? -7.86616 41.03875 -60.16487 1.000 15.05276 62 PHE B N 1
ATOM 6638 C CA . PHE B 1 36 ? -7.26960 39.72215 -59.96116 1.000 14.40152 62 PHE B CA 1
ATOM 6639 C C . PHE B 1 36 ? -8.25034 38.67351 -60.48365 1.000 15.44499 62 PHE B C 1
ATOM 6640 O O . PHE B 1 36 ? -9.43581 38.95273 -60.67637 1.000 14.80891 62 PHE B O 1
ATOM 6657 N N . ASP B 1 37 ? -7.75517 37.45658 -60.73177 1.000 15.70029 63 ASP B N 1
ATOM 6658 C CA . ASP B 1 37 ? -8.63942 36.36939 -61.14131 1.000 15.29604 63 ASP B CA 1
ATOM 6659 C C . ASP B 1 37 ? -8.55899 35.15249 -60.22443 1.000 15.70064 63 ASP B C 1
ATOM 6660 O O . ASP B 1 37 ? -9.04969 34.07766 -60.59913 1.000 16.02441 63 ASP B O 1
ATOM 6669 N N . SER B 1 38 ? -8.02055 35.30858 -59.00754 1.000 15.85977 64 SER B N 1
ATOM 6670 C CA A SER B 1 38 ? -7.94241 34.18061 -58.08997 0.646 17.36686 64 SER B CA 1
ATOM 6671 C CA B SER B 1 38 ? -7.90713 34.18850 -58.08761 0.354 16.37974 64 SER B CA 1
ATOM 6672 C C . SER B 1 38 ? -7.99051 34.61611 -56.62976 1.000 16.76857 64 SER B C 1
ATOM 6673 O O . SER B 1 38 ? -7.37672 35.61116 -56.22694 1.000 16.14619 64 SER B O 1
ATOM 6687 N N . ASN B 1 39 ? -8.74302 33.83732 -55.83490 1.000 16.77777 65 ASN B N 1
ATOM 6688 C CA . ASN B 1 39 ? -8.74822 34.05414 -54.39190 1.000 16.63934 65 ASN B CA 1
ATOM 6689 C C . ASN B 1 39 ? -7.33729 33.87729 -53.83039 1.000 17.72254 65 ASN B C 1
ATOM 6690 O O . ASN B 1 39 ? -6.95282 34.58870 -52.89995 1.000 18.06007 65 ASN B O 1
ATOM 6701 N N . GLU B 1 40 ? -6.54036 32.96317 -54.41350 1.000 18.06163 66 GLU B N 1
ATOM 6702 C CA A GLU B 1 40 ? -5.17810 32.73161 -53.93385 0.595 19.85733 66 GLU B CA 1
ATOM 6703 C CA B GLU B 1 40 ? -5.17256 32.73657 -53.93390 0.405 19.73208 66 GLU B CA 1
ATOM 6704 C C . GLU B 1 40 ? -4.34266 34.00707 -53.99795 1.000 18.20742 66 GLU B C 1
ATOM 6705 O O . GLU B 1 40 ? -3.60369 34.32088 -53.05616 1.000 18.29609 66 GLU B O 1
ATOM 6727 N N . VAL B 1 41 ? -4.43683 34.74752 -55.09993 1.000 17.11821 67 VAL B N 1
ATOM 6728 C CA . VAL B 1 41 ? -3.63877 35.96297 -55.23546 1.000 17.02810 67 VAL B CA 1
ATOM 6729 C C . VAL B 1 41 ? -4.05294 36.98898 -54.18787 1.000 15.36390 67 VAL B C 1
ATOM 6730 O O . VAL B 1 41 ? -3.20791 37.58846 -53.51208 1.000 15.11430 67 VAL B O 1
ATOM 6743 N N . LEU B 1 42 ? -5.36216 37.23043 -54.06409 1.000 15.69136 68 LEU B N 1
ATOM 6744 C CA . LEU B 1 42 ? -5.85973 38.17308 -53.06595 1.000 15.17049 68 LEU B CA 1
ATOM 6745 C C . LEU B 1 42 ? -5.49096 37.73094 -51.65343 1.000 14.75996 68 LEU B C 1
ATOM 6746 O O . LEU B 1 42 ? -5.02330 38.54117 -50.84422 1.000 15.63672 68 LEU B O 1
ATOM 6762 N N . GLU B 1 43 ? -5.68480 36.44242 -51.34066 1.000 14.90477 69 GLU B N 1
ATOM 6763 C CA . GLU B 1 43 ? -5.40025 35.96545 -49.98990 1.000 14.96212 69 GLU B CA 1
ATOM 6764 C C . GLU B 1 43 ? -3.93134 36.15578 -49.64890 1.000 15.95824 69 GLU B C 1
ATOM 6765 O O . GLU B 1 43 ? -3.58415 36.54561 -48.52536 1.000 16.50483 69 GLU B O 1
ATOM 6777 N N . GLY B 1 44 ? -3.05393 35.84084 -50.60223 1.000 14.32555 70 GLY B N 1
ATOM 6778 C CA . GLY B 1 44 ? -1.63665 36.02086 -50.37621 1.000 14.49034 70 GLY B CA 1
ATOM 6779 C C . GLY B 1 44 ? -1.29889 37.45692 -50.05311 1.000 14.04720 70 GLY B C 1
ATOM 6780 O O . GLY B 1 44 ? -0.52951 37.72847 -49.13292 1.000 15.38926 70 GLY B O 1
ATOM 6784 N N . LYS B 1 45 ? -1.87693 38.39880 -50.79991 1.000 14.71235 71 LYS B N 1
ATOM 6785 C CA . LYS B 1 45 ? -1.58374 39.80405 -50.54484 1.000 16.37248 71 LYS B CA 1
ATOM 6786 C C . LYS B 1 45 ? -2.13384 40.24699 -49.19773 1.000 16.08926 71 LYS B C 1
ATOM 6787 O O . LYS B 1 45 ? -1.47991 41.00984 -48.47497 1.000 18.66198 71 LYS B O 1
ATOM 6806 N N . LEU B 1 46 ? -3.32065 39.76189 -48.83006 1.000 16.01233 72 LEU B N 1
ATOM 6807 C CA . LEU B 1 46 ? -3.88665 40.12608 -47.53591 1.000 16.56951 72 LEU B CA 1
ATOM 6808 C C . LEU B 1 46 ? -3.03304 39.60847 -46.38483 1.000 16.93614 72 LEU B C 1
ATOM 6809 O O . LEU B 1 46 ? -2.92570 40.25883 -45.33577 1.000 17.84801 72 LEU B O 1
ATOM 6825 N N . MET B 1 47 ? -2.44018 38.42916 -46.54597 1.000 18.30591 73 MET B N 1
ATOM 6826 C CA . MET B 1 47 ? -1.71447 37.81133 -45.44584 1.000 19.03635 73 MET B CA 1
ATOM 6827 C C . MET B 1 47 ? -0.23919 38.18408 -45.40539 1.000 19.58416 73 MET B C 1
ATOM 6828 O O . MET B 1 47 ? 0.40336 37.99058 -44.36889 1.000 21.66973 73 MET B O 1
ATOM 6842 N N . ALA B 1 48 ? 0.30845 38.73501 -46.48079 1.000 18.89178 74 ALA B N 1
ATOM 6843 C CA . ALA B 1 48 ? 1.74235 38.95986 -46.55178 1.000 21.31566 74 ALA B CA 1
ATOM 6844 C C . ALA B 1 48 ? 2.16655 40.32804 -46.05163 1.000 22.69426 74 ALA B C 1
ATOM 6845 O O . ALA B 1 48 ? 3.33955 40.51487 -45.71053 1.000 25.59707 74 ALA B O 1
ATOM 6852 N N . GLY B 1 49 ? 1.24562 41.27995 -46.00397 1.000 21.87638 75 GLY B N 1
ATOM 6853 C CA . GLY B 1 49 ? 1.59428 42.65010 -45.68848 1.000 23.29593 75 GLY B CA 1
ATOM 6854 C C . GLY B 1 49 ? 0.40450 43.52937 -45.99957 1.000 21.54396 75 GLY B C 1
ATOM 6855 O O . GLY B 1 49 ? -0.73009 43.05607 -46.03061 1.000 22.24341 75 GLY B O 1
ATOM 6859 N N A SER B 1 50 ? 0.67535 44.80472 -46.23117 0.993 22.20245 76 SER B N 1
ATOM 6860 N N B SER B 1 50 ? 0.67414 44.80942 -46.23942 0.007 21.22704 76 SER B N 1
ATOM 6861 C CA A SER B 1 50 ? -0.39924 45.70800 -46.58569 0.993 20.88229 76 SER B CA 1
ATOM 6862 C CA B SER B 1 50 ? -0.39351 45.74747 -46.56180 0.007 21.14338 76 SER B CA 1
ATOM 6863 C C A SER B 1 50 ? -0.72859 45.54184 -48.05705 0.993 22.23159 76 SER B C 1
ATOM 6864 C C B SER B 1 50 ? -0.72419 45.66749 -48.04769 0.007 20.92389 76 SER B C 1
ATOM 6865 O O A SER B 1 50 ? 0.16681 45.43178 -48.89966 0.993 26.13619 76 SER B O 1
ATOM 6866 O O B SER B 1 50 ? 0.17428 45.71539 -48.89410 0.007 21.16787 76 SER B O 1
ATOM 6881 N N . THR B 1 51 ? -2.01782 45.54616 -48.36580 1.000 20.55564 77 THR B N 1
ATOM 6882 C CA . THR B 1 51 ? -2.43179 45.50046 -49.75575 1.000 20.33562 77 THR B CA 1
ATOM 6883 C C . THR B 1 51 ? -2.42423 46.87327 -50.40844 1.000 19.68194 77 THR B C 1
ATOM 6884 O O . THR B 1 51 ? -2.47478 46.95220 -51.63965 1.000 20.51877 77 THR B O 1
ATOM 6896 N N . GLY B 1 52 ? -2.39484 47.94733 -49.61872 1.000 18.09791 78 GLY B N 1
ATOM 6897 C CA . GLY B 1 52 ? -2.58159 49.27937 -50.14928 1.000 17.62941 78 GLY B CA 1
ATOM 6898 C C . GLY B 1 52 ? -3.95796 49.57965 -50.70585 1.000 17.62661 78 GLY B C 1
ATOM 6899 O O . GLY B 1 52 ? -4.15966 50.66944 -51.24647 1.000 22.64362 78 GLY B O 1
ATOM 6903 N N . PHE B 1 53 ? -4.91365 48.66563 -50.60508 1.000 14.97465 79 PHE B N 1
ATOM 6904 C CA . PHE B 1 53 ? -6.25202 48.91092 -51.11495 1.000 14.16529 79 PHE B CA 1
ATOM 6905 C C . PHE B 1 53 ? -7.18502 49.36562 -50.00624 1.000 15.41793 79 PHE B C 1
ATOM 6906 O O . PHE B 1 53 ? -7.03191 48.99491 -48.84139 1.000 16.08993 79 PHE B O 1
ATOM 6923 N N . ASP B 1 54 ? -8.14962 50.19316 -50.38812 1.000 15.06057 80 ASP B N 1
ATOM 6924 C CA . ASP B 1 54 ? -9.20462 50.61701 -49.48231 1.000 15.89938 80 ASP B CA 1
ATOM 6925 C C . ASP B 1 54 ? -10.38494 49.66024 -49.49770 1.000 15.05182 80 ASP B C 1
ATOM 6926 O O . ASP B 1 54 ? -11.12362 49.57975 -48.50772 1.000 15.98796 80 ASP B O 1
ATOM 6935 N N . LEU B 1 55 ? -10.59415 48.96572 -50.61548 1.000 14.26286 81 LEU B N 1
ATOM 6936 C CA . LEU B 1 55 ? -11.63073 47.95877 -50.74402 1.000 12.98822 81 LEU B CA 1
ATOM 6937 C C . LEU B 1 55 ? -11.07831 46.78211 -51.53218 1.000 12.12961 81 LEU B C 1
ATOM 6938 O O . LEU B 1 55 ? -10.33360 46.97031 -52.50347 1.000 14.10239 81 LEU B O 1
ATOM 6954 N N . VAL B 1 56 ? -11.48673 45.57442 -51.12142 1.000 12.55523 82 VAL B N 1
ATOM 6955 C CA . VAL B 1 56 ? -11.12421 44.31748 -51.76882 1.000 12.59325 82 VAL B CA 1
ATOM 6956 C C . VAL B 1 56 ? -12.37979 43.45190 -51.86088 1.000 13.24799 82 VAL B C 1
ATOM 6957 O O . VAL B 1 56 ? -13.35218 43.65120 -51.13056 1.000 14.56959 82 VAL B O 1
ATOM 6970 N N . VAL B 1 57 ? -12.34910 42.47085 -52.76138 1.000 13.52429 83 VAL B N 1
ATOM 6971 C CA . VAL B 1 57 ? -13.54187 41.66807 -53.05043 1.000 12.85317 83 VAL B CA 1
ATOM 6972 C C . VAL B 1 57 ? -13.26398 40.17312 -52.90914 1.000 12.83493 83 VAL B C 1
ATOM 6973 O O . VAL B 1 57 ? -13.23372 39.44235 -53.90595 1.000 13.77994 83 VAL B O 1
ATOM 6986 N N . PRO B 1 58 ? -13.07247 39.67184 -51.69464 1.000 13.34609 84 PRO B N 1
ATOM 6987 C CA . PRO B 1 58 ? -12.86233 38.22844 -51.51207 1.000 13.73668 84 PRO B CA 1
ATOM 6988 C C . PRO B 1 58 ? -14.15635 37.44333 -51.70200 1.000 13.55282 84 PRO B C 1
ATOM 6989 O O . PRO B 1 58 ? -15.25828 37.96224 -51.51944 1.000 13.89836 84 PRO B O 1
ATOM 7000 N N . SER B 1 59 ? -14.02546 36.15154 -52.00106 1.000 15.00923 85 SER B N 1
ATOM 7001 C CA A SER B 1 59 ? -15.17328 35.26862 -51.82157 0.758 15.29943 85 SER B CA 1
ATOM 7002 C CA B SER B 1 59 ? -15.15381 35.25695 -51.82042 0.242 15.35744 85 SER B CA 1
ATOM 7003 C C . SER B 1 59 ? -15.49493 35.17772 -50.32987 1.000 15.18803 85 SER B C 1
ATOM 7004 O O . SER B 1 59 ? -14.62913 35.36821 -49.46599 1.000 15.70966 85 SER B O 1
ATOM 7018 N N . ALA B 1 60 ? -16.76261 34.88210 -50.02266 1.000 15.27842 86 ALA B N 1
ATOM 7019 C CA . ALA B 1 60 ? -17.18381 34.83596 -48.62037 1.000 14.80907 86 ALA B CA 1
ATOM 7020 C C . ALA B 1 60 ? -16.42323 33.78079 -47.81601 1.000 16.61504 86 ALA B C 1
ATOM 7021 O O . ALA B 1 60 ? -16.10832 33.99477 -46.64038 1.000 16.78019 86 ALA B O 1
ATOM 7028 N N . TYR B 1 61 ? -16.14137 32.62434 -48.40451 1.000 18.01077 87 TYR B N 1
ATOM 7029 C CA . TYR B 1 61 ? -15.39671 31.63090 -47.63671 1.000 18.82061 87 TYR B CA 1
ATOM 7030 C C . TYR B 1 61 ? -13.95212 32.07810 -47.38134 1.000 19.71195 87 TYR B C 1
ATOM 7031 O O . TYR B 1 61 ? -13.36089 31.67031 -46.37882 1.000 20.81028 87 TYR B O 1
ATOM 7049 N N . LEU B 1 62 ? -13.35606 32.88523 -48.27460 1.000 18.85457 88 LEU B N 1
ATOM 7050 C CA . LEU B 1 62 ? -12.02877 33.44640 -48.00583 1.000 19.28381 88 LEU B CA 1
ATOM 7051 C C . LEU B 1 62 ? -12.07909 34.47267 -46.87909 1.000 16.48253 88 LEU B C 1
ATOM 7052 O O . LEU B 1 62 ? -11.21381 34.48971 -45.99003 1.000 17.33864 88 LEU B O 1
ATOM 7068 N N . LEU B 1 63 ? -13.07685 35.35084 -46.91334 1.000 15.03385 89 LEU B N 1
ATOM 7069 C CA . LEU B 1 63 ? -13.30662 36.23465 -45.78297 1.000 16.02433 89 LEU B CA 1
ATOM 7070 C C . LEU B 1 63 ? -13.44433 35.42447 -44.50247 1.000 15.89426 89 LEU B C 1
ATOM 7071 O O . LEU B 1 63 ? -12.85439 35.76748 -43.47497 1.000 15.98588 89 LEU B O 1
ATOM 7087 N N . GLU B 1 64 ? -14.20166 34.32920 -44.55144 1.000 16.64712 90 GLU B N 1
ATOM 7088 C CA . GLU B 1 64 ? -14.32633 33.46373 -43.38317 1.000 16.99036 90 GLU B CA 1
ATOM 7089 C C . GLU B 1 64 ? -12.97087 32.89624 -42.96311 1.000 15.87893 90 GLU B C 1
ATOM 7090 O O . GLU B 1 64 ? -12.63488 32.88526 -41.77168 1.000 17.91246 90 GLU B O 1
ATOM 7102 N N . ARG B 1 65 ? -12.17754 32.41844 -43.93378 1.000 16.53612 91 ARG B N 1
ATOM 7103 C CA A ARG B 1 65 ? -10.90507 31.78382 -43.60525 0.678 15.88647 91 ARG B CA 1
ATOM 7104 C CA B ARG B 1 65 ? -10.90318 31.78187 -43.60805 0.322 17.34961 91 ARG B CA 1
ATOM 7105 C C . ARG B 1 65 ? -9.98403 32.72716 -42.84145 1.000 16.92006 91 ARG B C 1
ATOM 7106 O O . ARG B 1 65 ? -9.28436 32.30205 -41.91507 1.000 18.55826 91 ARG B O 1
ATOM 7146 N N . GLN B 1 66 ? -9.96035 34.01201 -43.21881 1.000 15.97950 92 GLN B N 1
ATOM 7147 C CA . GLN B 1 66 ? -9.00293 34.96926 -42.66166 1.000 17.37493 92 GLN B CA 1
ATOM 7148 C C . GLN B 1 66 ? -9.63394 35.99811 -41.72495 1.000 18.58292 92 GLN B C 1
ATOM 7149 O O . GLN B 1 66 ? -8.94353 36.92137 -41.26569 1.000 18.29969 92 GLN B O 1
ATOM 7163 N N . LEU B 1 67 ? -10.89858 35.80762 -41.35769 1.000 20.75609 93 LEU B N 1
ATOM 7164 C CA . LEU B 1 67 ? -11.58294 36.77777 -40.51372 1.000 21.25666 93 LEU B CA 1
ATOM 7165 C C . LEU B 1 67 ? -10.87181 36.94452 -39.17888 1.000 22.30851 93 LEU B C 1
ATOM 7166 O O . LEU B 1 67 ? -10.65754 38.06754 -38.70624 1.000 23.50776 93 LEU B O 1
ATOM 7182 N N . THR B 1 68 ? -10.50142 35.83993 -38.54854 1.000 21.61277 94 THR B N 1
ATOM 7183 C CA . THR B 1 68 ? -9.89360 35.97116 -37.23599 1.000 23.74489 94 THR B CA 1
ATOM 7184 C C . THR B 1 68 ? -8.44684 36.43323 -37.31017 1.000 22.84060 94 THR B C 1
ATOM 7185 O O . THR B 1 68 ? -7.86808 36.76162 -36.27104 1.000 23.37386 94 THR B O 1
ATOM 7196 N N . ALA B 1 69 ? -7.85255 36.47589 -38.50360 1.000 22.44230 95 ALA B N 1
ATOM 7197 C CA . ALA B 1 69 ? -6.52096 37.04903 -38.63501 1.000 23.61271 95 ALA B CA 1
ATOM 7198 C C . ALA B 1 69 ? -6.53778 38.56575 -38.52343 1.000 25.26394 95 ALA B C 1
ATOM 7199 O O . ALA B 1 69 ? -5.46999 39.17379 -38.40737 1.000 27.67873 95 ALA B O 1
ATOM 7206 N N . GLY B 1 70 ? -7.71462 39.18499 -38.54384 1.000 24.61785 96 GLY B N 1
ATOM 7207 C CA . GLY B 1 70 ? -7.80784 40.61531 -38.35386 1.000 24.25881 96 GLY B CA 1
ATOM 7208 C C . GLY B 1 70 ? -7.43511 41.44796 -39.55477 1.000 23.02036 96 GLY B C 1
ATOM 7209 O O . GLY B 1 70 ? -7.13094 42.63447 -39.40065 1.000 24.46754 96 GLY B O 1
ATOM 7213 N N . VAL B 1 71 ? -7.45098 40.87165 -40.75856 1.000 20.61951 97 VAL B N 1
ATOM 7214 C CA . VAL B 1 71 ? -7.05223 41.63842 -41.93879 1.000 20.73096 97 VAL B CA 1
ATOM 7215 C C . VAL B 1 71 ? -8.15373 42.54226 -42.46861 1.000 19.04680 97 VAL B C 1
ATOM 7216 O O . VAL B 1 71 ? -7.88531 43.38510 -43.33661 1.000 19.46145 97 VAL B O 1
ATOM 7229 N N . PHE B 1 72 ? -9.38141 42.38853 -41.98166 1.000 18.09424 98 PHE B N 1
ATOM 7230 C CA . PHE B 1 72 ? -10.49733 43.22246 -42.38404 1.000 17.88981 98 PHE B CA 1
ATOM 7231 C C . PHE B 1 72 ? -10.97523 44.01935 -41.18046 1.000 19.73747 98 PHE B C 1
ATOM 7232 O O . PHE B 1 72 ? -10.82314 43.58675 -40.03222 1.000 22.33446 98 PHE B O 1
ATOM 7249 N N . GLN B 1 73 ? -11.56703 45.17431 -41.44908 1.000 18.52684 99 GLN B N 1
ATOM 7250 C CA . GLN B 1 73 ? -12.18149 45.91733 -40.36729 1.000 19.22904 99 GLN B CA 1
ATOM 7251 C C . GLN B 1 73 ? -13.69836 45.96475 -40.52958 1.000 16.78178 99 GLN B C 1
ATOM 7252 O O . GLN B 1 73 ? -14.22305 45.87711 -41.64446 1.000 17.62390 99 GLN B O 1
ATOM 7266 N N . PRO B 1 74 ? -14.43136 46.10581 -39.43189 1.000 16.45849 100 PRO B N 1
ATOM 7267 C CA . PRO B 1 74 ? -15.89326 46.06667 -39.52653 1.000 17.22595 100 PRO B CA 1
ATOM 7268 C C . PRO B 1 74 ? -16.40835 47.25339 -40.31380 1.000 18.26658 100 PRO B C 1
ATOM 7269 O O . PRO B 1 74 ? -15.87466 48.36202 -40.22843 1.000 20.92333 100 PRO B O 1
ATOM 7280 N N A LEU B 1 75 ? -17.43550 46.98907 -41.10933 0.642 18.36262 101 LEU B N 1
ATOM 7281 N N B LEU B 1 75 ? -17.48553 47.03136 -41.06707 0.358 18.28256 101 LEU B N 1
ATOM 7282 C CA A LEU B 1 75 ? -18.09243 48.04870 -41.84880 0.642 18.90350 101 LEU B CA 1
ATOM 7283 C CA B LEU B 1 75 ? -18.04216 48.05649 -41.94961 0.358 18.52116 101 LEU B CA 1
ATOM 7284 C C A LEU B 1 75 ? -18.94480 48.86708 -40.89560 0.642 20.93303 101 LEU B C 1
ATOM 7285 C C B LEU B 1 75 ? -19.08327 48.88383 -41.19488 0.358 19.66438 101 LEU B C 1
ATOM 7286 O O A LEU B 1 75 ? -19.71515 48.32886 -40.09281 0.642 23.25401 101 LEU B O 1
ATOM 7287 O O B LEU B 1 75 ? -20.16055 48.37642 -40.86508 0.358 19.32608 101 LEU B O 1
ATOM 7318 N N . ASP B 1 76 ? -18.77827 50.17156 -40.96769 1.000 19.88321 102 ASP B N 1
ATOM 7319 C CA . ASP B 1 76 ? -19.60845 51.09318 -40.19610 1.000 21.33721 102 ASP B CA 1
ATOM 7320 C C . ASP B 1 76 ? -20.91532 51.30802 -40.94692 1.000 20.09300 102 ASP B C 1
ATOM 7321 O O . ASP B 1 76 ? -20.98136 52.07247 -41.91181 1.000 19.59283 102 ASP B O 1
ATOM 7331 N N . LYS B 1 77 ? -21.96857 50.61159 -40.51301 1.000 21.51293 103 LYS B N 1
ATOM 7332 C CA . LYS B 1 77 ? -23.24361 50.69557 -41.21417 1.000 23.61745 103 LYS B CA 1
ATOM 7333 C C . LYS B 1 77 ? -23.83505 52.09854 -41.17377 1.000 24.46378 103 LYS B C 1
ATOM 7334 O O . LYS B 1 77 ? -24.69227 52.42744 -42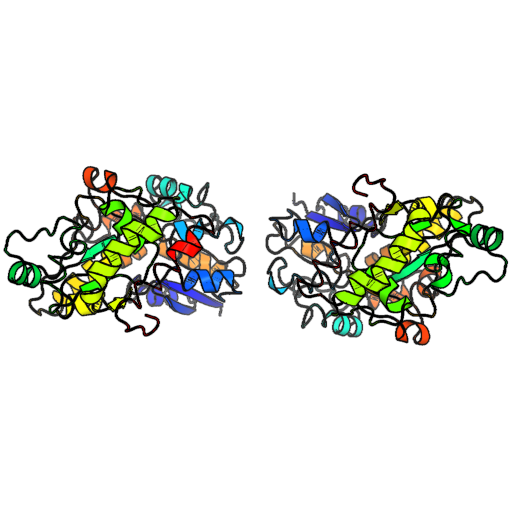.00622 1.000 24.60945 103 LYS B O 1
ATOM 7353 N N . SER B 1 78 ? -23.40296 52.93329 -40.22583 1.000 24.26142 104 SER B N 1
ATOM 7354 C CA . SER B 1 78 ? -23.92348 54.29123 -40.17157 1.000 25.36924 104 SER B CA 1
ATOM 7355 C C . SER B 1 78 ? -23.47408 55.09944 -41.37647 1.000 24.23463 104 SER B C 1
ATOM 7356 O O . SER B 1 78 ? -24.06814 56.14210 -41.66301 1.000 26.65545 104 SER B O 1
ATOM 7364 N N . LYS B 1 79 ? -22.45689 54.62616 -42.09645 1.000 21.44001 105 LYS B N 1
ATOM 7365 C CA . LYS B 1 79 ? -21.95572 55.27722 -43.29957 1.000 21.47722 105 LYS B CA 1
ATOM 7366 C C . LYS B 1 79 ? -22.48687 54.62787 -44.56829 1.000 20.52052 105 LYS B C 1
ATOM 7367 O O . LYS B 1 79 ? -22.06668 55.00077 -45.66796 1.000 21.12019 105 LYS B O 1
ATOM 7386 N N . LEU B 1 80 ? -23.45448 53.72007 -44.43571 1.000 18.17805 106 LEU B N 1
ATOM 7387 C CA . LEU B 1 80 ? -24.01876 52.96279 -45.55274 1.000 19.61153 106 LEU B CA 1
ATOM 7388 C C . LEU B 1 80 ? -25.53570 53.05919 -45.49918 1.000 20.22036 106 LEU B C 1
ATOM 7389 O O . LEU B 1 80 ? -26.23451 52.07221 -45.23622 1.000 20.36342 106 LEU B O 1
ATOM 7405 N N . PRO B 1 81 ? -26.07988 54.25097 -45.73307 1.000 19.59332 107 PRO B N 1
ATOM 7406 C CA . PRO B 1 81 ? -27.53394 54.41409 -45.62341 1.000 20.79989 107 PRO B CA 1
ATOM 7407 C C . PRO B 1 81 ? -28.31789 53.51499 -46.55172 1.000 20.54550 107 PRO B C 1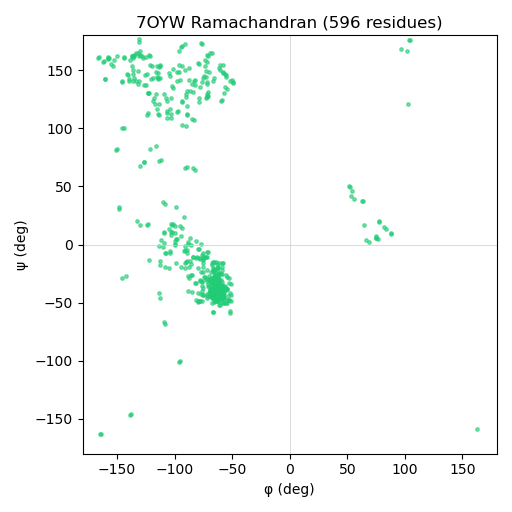
ATOM 7408 O O . PRO B 1 81 ? -29.47475 53.20534 -46.24750 1.000 24.15921 107 PRO B O 1
ATOM 7419 N N . GLU B 1 82 ? -27.73465 53.08321 -47.66825 1.000 20.09069 108 GLU B N 1
ATOM 7420 C CA . GLU B 1 82 ? -28.43217 52.22490 -48.61362 1.000 21.93441 108 GLU B CA 1
ATOM 7421 C C . GLU B 1 82 ? -28.31694 50.73988 -48.27851 1.000 19.42685 108 GLU B C 1
ATOM 7422 O O . GLU B 1 82 ? -28.76776 49.90645 -49.07062 1.000 18.38764 108 GLU B O 1
ATOM 7434 N N . TRP B 1 83 ? -27.71586 50.39054 -47.13645 1.000 17.92854 109 TRP B N 1
ATOM 7435 C CA . TRP B 1 83 ? -27.59832 48.98778 -46.74084 1.000 17.92017 109 TRP B CA 1
AT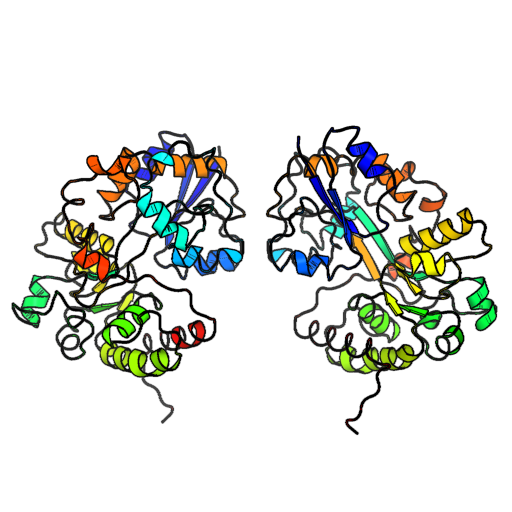OM 7436 C C . TRP B 1 83 ? -28.94786 48.27939 -46.76213 1.000 17.48062 109 TRP B C 1
ATOM 7437 O O . TRP B 1 83 ? -29.02347 47.08282 -47.07578 1.000 18.48582 109 TRP B O 1
ATOM 7458 N N . LYS B 1 84 ? -30.02159 49.00723 -46.43770 1.000 19.03102 110 LYS B N 1
ATOM 7459 C CA . LYS B 1 84 ? -31.36580 48.44411 -46.41704 1.000 20.42081 110 LYS B CA 1
ATOM 7460 C C . LYS B 1 84 ? -31.78877 47.85188 -47.75615 1.000 19.04601 110 LYS B C 1
ATOM 7461 O O . LYS B 1 84 ? -32.77531 47.10958 -47.80307 1.000 20.31280 110 LYS B O 1
ATOM 7480 N N . ASN B 1 85 ? -31.09297 48.17276 -48.84556 1.000 17.39705 111 ASN B N 1
ATOM 7481 C CA . ASN B 1 85 ? -31.45781 47.62569 -50.14364 1.000 17.01559 111 ASN B CA 1
ATOM 7482 C C . ASN B 1 85 ? -31.03932 46.17210 -50.30296 1.000 17.60831 111 ASN B C 1
ATOM 7483 O O . ASN B 1 85 ? -31.53488 45.49798 -51.21253 1.000 18.84926 111 ASN B O 1
ATOM 7494 N N . LEU B 1 86 ? -30.15355 45.67362 -49.44442 1.000 16.99625 112 LEU B N 1
ATOM 7495 C CA . LEU B 1 86 ? -29.68130 44.30482 -49.57937 1.000 16.08433 112 LEU B CA 1
ATOM 7496 C C . LEU B 1 86 ? -30.77897 43.33462 -49.17749 1.000 16.90812 112 LEU B C 1
ATOM 7497 O O . LEU B 1 86 ? -31.56305 43.59798 -48.26446 1.000 19.61739 112 LEU B O 1
ATOM 7513 N N . ASP B 1 87 ? -30.83702 42.21820 -49.86669 1.000 15.55706 113 ASP B N 1
ATOM 7514 C CA A ASP B 1 87 ? -31.83007 41.21043 -49.55474 0.565 16.50561 113 ASP B CA 1
ATOM 7515 C CA B ASP B 1 87 ? -31.83245 41.20299 -49.55875 0.435 16.82604 113 ASP B CA 1
ATOM 7516 C C . ASP B 1 87 ? -31.56052 40.59358 -48.18965 1.000 17.01413 113 ASP B C 1
ATOM 7517 O O . ASP B 1 87 ? -30.47894 40.03290 -47.97296 1.000 17.02684 113 ASP B O 1
ATOM 7533 N N . PRO B 1 88 ? -32.50970 40.64254 -47.25808 1.000 19.78458 114 PRO B N 1
ATOM 7534 C CA . PRO B 1 88 ? -32.24192 40.08350 -45.92258 1.000 21.50804 114 PRO B CA 1
ATOM 7535 C C . PRO B 1 88 ? -32.00250 38.58021 -45.89955 1.000 20.59299 114 PRO B C 1
ATOM 7536 O O . PRO B 1 88 ? -31.24588 38.10602 -45.04304 1.000 21.88360 114 PRO B O 1
ATOM 7547 N N . GLU B 1 89 ? -32.61545 37.80919 -46.80187 1.000 20.63375 115 GLU B N 1
ATOM 7548 C CA . GLU B 1 89 ? -32.37413 36.36768 -46.80364 1.000 22.34864 115 GLU B CA 1
ATOM 7549 C C . GLU B 1 89 ? -30.95738 36.06141 -47.27050 1.000 19.04243 115 GLU B C 1
ATOM 7550 O O . GLU B 1 89 ? -30.29729 35.15818 -46.74337 1.000 20.15593 115 GLU B O 1
ATOM 7562 N N . LEU B 1 90 ? -30.45154 36.83485 -48.22563 1.000 18.61690 116 LEU B N 1
ATOM 7563 C CA . LEU B 1 90 ? -29.07036 36.63681 -48.64559 1.000 17.09944 116 LEU B CA 1
ATOM 7564 C C . LEU B 1 90 ? -28.09011 37.09233 -47.56943 1.000 17.43967 116 LEU B C 1
ATOM 7565 O O . LEU B 1 90 ? -27.02822 36.48455 -47.39262 1.000 18.11397 116 LEU B O 1
ATOM 7581 N N . LEU B 1 91 ? -28.41674 38.16300 -46.84502 1.000 17.61627 117 LEU B N 1
ATOM 7582 C CA . LEU B 1 91 ? -27.57132 38.55948 -45.72346 1.000 17.17625 117 LEU B CA 1
ATOM 7583 C C . LEU B 1 91 ? -27.43843 37.42450 -44.71466 1.000 17.07939 117 LEU B C 1
ATOM 7584 O O . LEU B 1 91 ? -26.34836 37.17673 -44.18704 1.000 17.08620 117 LEU B O 1
ATOM 7600 N N . LYS B 1 92 ? -28.52638 36.69744 -44.45956 1.000 18.30536 118 LYS B N 1
ATOM 7601 C CA . LYS B 1 92 ? -28.44705 35.59921 -43.50424 1.000 19.16225 118 LYS B CA 1
ATOM 7602 C C . LYS B 1 92 ? -27.53123 34.48918 -44.00749 1.000 19.01137 118 LYS B C 1
ATOM 7603 O O . LYS B 1 92 ? -26.81500 33.86254 -43.21929 1.000 19.98434 118 LYS B O 1
ATOM 7622 N N . LEU B 1 93 ? -27.54785 34.21682 -45.31216 1.000 18.00215 119 LEU B N 1
ATOM 7623 C CA . LEU B 1 93 ? -26.65414 33.19481 -45.84565 1.000 18.95129 119 LEU B CA 1
ATOM 7624 C C . LEU B 1 93 ? -25.19860 33.63352 -45.74115 1.000 17.12924 119 LEU B C 1
ATOM 7625 O O . LEU B 1 93 ? -24.33627 32.85094 -45.32297 1.000 18.28136 119 LEU B O 1
ATOM 7641 N N . VAL B 1 94 ? -24.91124 34.89279 -46.08493 1.000 16.67985 120 VAL B N 1
ATOM 7642 C CA . VAL B 1 94 ? -23.54194 35.39043 -45.98741 1.000 17.18330 120 VAL B CA 1
ATOM 7643 C C . VAL B 1 94 ? -23.08381 35.40241 -44.53964 1.000 16.81926 120 VAL B C 1
ATOM 7644 O O . VAL B 1 94 ? -21.89519 35.21656 -44.25495 1.000 17.40306 120 VAL B O 1
ATOM 7657 N N . ALA B 1 95 ? -24.01371 35.61002 -43.60409 1.000 17.38614 121 ALA B N 1
ATOM 7658 C CA . ALA B 1 95 ? -23.65966 35.68386 -42.19395 1.000 17.48656 121 ALA B CA 1
ATOM 7659 C C . ALA B 1 95 ? -23.08198 34.37559 -41.68131 1.000 16.73711 121 ALA B C 1
ATOM 7660 O O . ALA B 1 95 ? -22.44019 34.37122 -40.63332 1.000 17.04488 121 ALA B O 1
ATOM 7667 N N . LYS B 1 96 ? -23.26879 33.26732 -42.39513 1.000 18.29574 122 LYS B N 1
ATOM 7668 C CA . LYS B 1 96 ? -22.59056 32.03881 -41.99399 1.000 19.64820 122 LYS B CA 1
ATOM 7669 C C . LYS B 1 96 ? -21.07633 32.19814 -42.04932 1.000 19.68998 122 LYS B C 1
ATOM 7670 O O . LYS B 1 96 ? -20.34843 31.50614 -41.32675 1.000 20.44770 122 LYS B O 1
ATOM 7689 N N . HIS B 1 97 ? -20.59449 33.11061 -42.89226 1.000 17.36211 123 HIS B N 1
ATOM 7690 C CA . HIS B 1 97 ? -19.18197 33.40785 -43.05256 1.000 16.55680 123 HIS B CA 1
ATOM 7691 C C . HIS B 1 97 ? -18.76111 34.64350 -42.27863 1.000 16.40399 123 HIS B C 1
ATOM 7692 O O . HIS B 1 97 ? -17.56473 34.83899 -42.04009 1.000 20.63889 123 HIS B O 1
ATOM 7706 N N . ASP B 1 98 ? -19.72954 35.44929 -41.86076 1.000 15.88298 124 ASP B N 1
ATOM 7707 C CA . ASP B 1 98 ? -19.47957 36.79538 -41.34762 1.000 15.53341 124 ASP B CA 1
ATOM 7708 C C . ASP B 1 98 ? -20.59055 37.06676 -40.35307 1.000 14.74483 124 ASP B C 1
ATOM 7709 O O . ASP B 1 98 ? -21.60189 37.69886 -40.67790 1.000 15.33631 124 ASP B O 1
ATOM 7718 N N . PRO B 1 99 ? -20.44690 36.57180 -39.12494 1.000 16.80180 125 PRO B N 1
ATOM 7719 C CA . PRO B 1 99 ? -21.55355 36.61999 -38.16058 1.000 18.11272 125 PRO B CA 1
ATOM 7720 C C . PRO B 1 99 ? -22.06698 38.03291 -37.95302 1.000 17.36335 125 PRO B C 1
ATOM 7721 O O . PRO B 1 99 ? -21.29725 38.96442 -37.70957 1.000 17.69865 125 PRO B O 1
ATOM 7732 N N A ASP B 1 100 ? -23.38763 38.18337 -38.04253 0.756 16.89795 126 ASP B N 1
ATOM 7733 N N B ASP B 1 100 ? -23.39020 38.17703 -38.06225 0.244 16.87116 126 ASP B N 1
ATOM 7734 C CA A ASP B 1 100 ? -24.08574 39.45897 -37.90014 0.756 18.38621 126 ASP B CA 1
ATOM 7735 C CA B ASP B 1 100 ? -24.08583 39.46177 -37.96711 0.244 17.12536 126 ASP B CA 1
ATOM 7736 C C A ASP B 1 100 ? -23.76396 40.43148 -39.03401 0.756 18.31728 126 ASP B C 1
ATOM 7737 C C B ASP B 1 100 ? -23.58718 40.46492 -38.98708 0.244 16.15393 126 ASP B C 1
ATOM 7738 O O A ASP B 1 100 ? -24.10258 41.61875 -38.93309 0.756 20.44595 126 ASP B O 1
ATOM 7739 O O B ASP B 1 100 ? -23.59877 41.67441 -38.74476 0.244 15.44512 126 ASP B O 1
ATOM 7756 N N . ASN B 1 101 ? -23.14311 39.95806 -40.12499 1.000 16.24127 127 ASN B N 1
ATOM 7757 C CA . ASN B 1 101 ? -22.80871 40.79199 -41.27379 1.000 15.89409 127 ASN B CA 1
ATOM 7758 C C . ASN B 1 101 ? -21.96216 41.99912 -40.88293 1.000 16.23609 127 ASN B C 1
ATOM 7759 O O . ASN B 1 101 ? -22.20612 43.12282 -41.32219 1.000 19.87776 127 ASN B O 1
ATOM 7771 N N . LYS B 1 102 ? -20.93288 41.76069 -40.07122 1.000 14.17592 128 LYS B N 1
ATOM 7772 C CA . LYS B 1 102 ? -20.15166 42.88232 -39.57086 1.000 14.58041 128 LYS B CA 1
ATOM 7773 C C . LYS B 1 102 ? -19.09600 43.36557 -40.55778 1.000 13.92805 128 LYS B C 1
ATOM 7774 O O . LYS B 1 102 ? -18.77436 44.55783 -40.56107 1.000 15.61178 128 LYS B O 1
ATOM 7793 N N . PHE B 1 103 ? -18.51595 42.46756 -41.36265 1.000 13.59616 129 PHE B N 1
ATOM 7794 C CA . PHE B 1 103 ? -17.32578 42.79265 -42.13796 1.000 13.65195 129 PHE B CA 1
ATOM 7795 C C . PHE B 1 103 ? -17.53451 42.83643 -43.64398 1.000 14.30643 129 PHE B C 1
ATOM 7796 O O . PHE B 1 103 ? -16.66465 43.35786 -44.35366 1.000 16.77761 129 PHE B O 1
ATOM 7813 N N . ALA B 1 104 ? -18.64006 42.30925 -44.15318 1.000 14.09019 130 ALA B N 1
ATOM 7814 C CA . ALA B 1 104 ? -18.74775 42.06536 -45.58092 1.000 15.28315 130 ALA B CA 1
ATOM 7815 C C . ALA B 1 104 ? -20.04751 42.58367 -46.16941 1.000 14.38315 130 ALA B C 1
ATOM 7816 O O . ALA B 1 104 ? -21.12448 42.40228 -45.59362 1.000 15.12359 130 ALA B O 1
ATOM 7823 N N . MET B 1 105 ? -19.92966 43.19776 -47.35526 1.000 13.39233 131 MET B N 1
ATOM 7824 C CA A MET B 1 105 ? -21.08793 43.62171 -48.12845 0.724 12.52702 131 MET B CA 1
ATOM 7825 C CA B MET B 1 105 ? -21.08908 43.61768 -48.12156 0.276 12.96312 131 MET B CA 1
ATOM 7826 C C . MET B 1 105 ? -21.30365 42.61875 -49.24729 1.000 12.65571 131 MET B C 1
ATOM 7827 O O . MET B 1 105 ? -20.47165 42.54732 -50.16211 1.000 13.28096 131 MET B O 1
ATOM 7853 N N . PRO B 1 106 ? -22.38136 41.84217 -49.24017 1.000 12.95932 132 PRO B N 1
ATOM 7854 C CA A PRO B 1 106 ? -22.61819 40.90121 -50.34086 0.727 14.59573 132 PRO B CA 1
ATOM 7855 C CA B PRO B 1 106 ? -22.59834 40.90091 -50.34658 0.273 13.49228 132 PRO B CA 1
ATOM 7856 C C . PRO B 1 106 ? -22.69048 41.63750 -51.67159 1.000 12.66255 132 PRO B C 1
ATOM 7857 O O . PRO B 1 106 ? -23.41024 42.62921 -51.80519 1.000 13.80259 132 PRO B O 1
ATOM 7877 N N . TYR B 1 107 ? -21.95417 41.13102 -52.66220 1.000 12.59858 133 TYR B N 1
ATOM 7878 C CA . TYR B 1 107 ? -21.85563 41.76153 -53.97555 1.000 12.02692 133 TYR B CA 1
ATOM 7879 C C . TYR B 1 107 ? -22.60306 40.96069 -55.03485 1.000 13.38743 133 TYR B C 1
ATOM 7880 O O . TYR B 1 107 ? -23.60509 41.44377 -55.56758 1.000 14.54713 133 TYR B O 1
ATOM 7898 N N . MET B 1 108 ? -22.12237 39.76298 -55.37336 1.000 12.97663 134 MET B N 1
ATOM 7899 C CA . MET B 1 108 ? -22.71137 38.89676 -56.37899 1.000 13.55687 134 MET B CA 1
ATOM 7900 C C . MET B 1 108 ? -22.67712 37.46731 -55.85514 1.000 13.55136 134 MET B C 1
ATOM 7901 O O . MET B 1 108 ? -21.90255 37.12816 -54.95913 1.000 14.65690 134 MET B O 1
ATOM 7915 N N . TRP B 1 109 ? -23.53735 36.63111 -56.41699 1.000 13.91625 135 TRP B N 1
ATOM 7916 C CA A TRP B 1 109 ? -23.65360 35.21878 -56.06893 0.591 13.19379 135 TRP B CA 1
ATOM 7917 C CA B TRP B 1 109 ? -23.58030 35.21981 -56.07531 0.409 14.55822 135 TRP B CA 1
ATOM 7918 C C . TRP B 1 109 ? -23.71435 34.41197 -57.35595 1.000 12.86606 135 TRP B C 1
ATOM 7919 O O . TRP B 1 109 ? -24.36272 34.83954 -58.31332 1.000 14.18255 135 TRP B O 1
ATOM 7959 N N . ALA B 1 110 ? -23.06438 33.25056 -57.38087 1.000 13.06679 136 ALA B N 1
ATOM 7960 C CA . ALA B 1 110 ? -23.21321 32.37125 -58.53430 1.000 12.55403 136 ALA B CA 1
ATOM 7961 C C . ALA B 1 110 ? -22.70646 30.97246 -58.22035 1.000 12.69790 136 ALA B C 1
ATOM 7962 O O . ALA B 1 110 ? -22.54840 30.60617 -57.04976 1.000 13.40451 136 ALA B O 1
ATOM 7969 N N . THR B 1 111 ? -22.46700 30.19490 -59.27177 1.000 13.03325 137 THR B N 1
ATOM 7970 C CA . THR B 1 111 ? -22.10950 28.79071 -59.18698 1.000 12.93756 137 THR B CA 1
ATOM 7971 C C . THR B 1 111 ? -20.90486 28.51731 -60.08300 1.000 11.97714 137 THR B C 1
ATOM 7972 O O . THR B 1 111 ? -20.54510 29.32055 -60.95111 1.000 12.89957 137 THR B O 1
ATOM 7983 N N . THR B 1 112 ? -20.28772 27.35578 -59.84943 1.000 11.52257 138 THR B N 1
ATOM 7984 C CA . THR B 1 112 ? -19.15763 26.84530 -60.61925 1.000 11.88639 138 THR B CA 1
ATOM 7985 C C . THR B 1 112 ? -19.61308 25.59578 -61.35406 1.000 13.02670 138 THR B C 1
ATOM 7986 O O . THR B 1 112 ? -19.90725 24.57091 -60.73376 1.000 14.06558 138 THR B O 1
ATOM 7997 N N . GLY B 1 113 ? -19.70226 25.70114 -62.67240 1.000 12.81840 139 GLY B N 1
ATOM 7998 C CA . GLY B 1 113 ? -20.26388 24.64544 -63.48064 1.000 13.61062 139 GLY B CA 1
ATOM 7999 C C . GLY B 1 113 ? -19.44616 24.43122 -64.73088 1.000 13.64013 139 GLY B C 1
ATOM 8000 O O . GLY B 1 113 ? -18.22313 24.61729 -64.73133 1.000 13.95297 139 GLY B O 1
ATOM 8004 N N . ILE B 1 114 ? -20.12076 24.07384 -65.81745 1.000 13.52649 140 ILE B N 1
ATOM 8005 C CA . ILE B 1 114 ? -19.46841 23.77560 -67.08625 1.000 13.94106 140 ILE B CA 1
ATOM 8006 C C . ILE B 1 114 ? -19.93283 24.77286 -68.13857 1.000 13.42605 140 ILE B C 1
ATOM 8007 O O . ILE B 1 114 ? -21.12939 24.85499 -68.43037 1.000 14.43966 140 ILE B O 1
ATOM 8023 N N . GLY B 1 115 ? -18.99560 25.51270 -68.72161 1.000 13.25824 141 GLY B N 1
ATOM 8024 C CA . GLY B 1 115 ? -19.26761 26.29980 -69.91415 1.000 12.74927 141 GLY B CA 1
ATOM 8025 C C . GLY B 1 115 ? -18.86464 25.48115 -71.12779 1.000 13.82047 141 GLY B C 1
ATOM 8026 O O . GLY B 1 115 ? -17.85419 24.77726 -71.10084 1.000 14.98518 141 GLY B O 1
ATOM 8030 N N . TYR B 1 116 ? -19.66161 25.57015 -72.18882 1.000 13.22419 142 TYR B N 1
ATOM 8031 C CA . TYR B 1 116 ? -19.37655 24.72015 -73.33006 1.000 13.93807 142 TYR B CA 1
ATOM 8032 C C . TYR B 1 116 ? -19.92021 25.30374 -74.62003 1.000 13.85004 142 TYR B C 1
ATOM 8033 O O . TYR B 1 116 ? -20.86858 26.09468 -74.63832 1.000 14.30016 142 TYR B O 1
ATOM 8051 N N . ASN B 1 117 ? -19.27022 24.88278 -75.69794 1.000 14.17580 143 ASN B N 1
ATOM 8052 C CA . ASN B 1 117 ? -19.66072 25.18542 -77.06519 1.000 14.46743 143 ASN B CA 1
ATOM 8053 C C . ASN B 1 117 ? -20.69755 24.15168 -77.46556 1.000 14.85311 143 ASN B C 1
ATOM 8054 O O . ASN B 1 117 ? -20.37823 22.97252 -77.63216 1.000 15.71819 143 ASN B O 1
ATOM 8065 N N . VAL B 1 118 ? -21.94837 24.59101 -77.56706 1.000 14.40656 144 VAL B N 1
ATOM 8066 C CA . VAL B 1 118 ? -23.05623 23.66423 -77.77308 1.000 15.38656 144 VAL B CA 1
ATOM 8067 C C . VAL B 1 118 ? -22.82169 22.80659 -79.00717 1.000 15.64542 144 VAL B C 1
ATOM 8068 O O . VAL B 1 118 ? -22.98213 21.57906 -78.97766 1.000 16.04150 144 VAL B O 1
ATOM 8081 N N . ASP B 1 119 ? -22.48956 23.44568 -80.12615 1.000 15.48374 145 ASP B N 1
ATOM 8082 C CA . ASP B 1 119 ? -22.46380 22.70637 -81.37959 1.000 15.60972 145 ASP B CA 1
ATOM 8083 C C . ASP B 1 119 ? -21.22540 21.83105 -81.48229 1.000 15.91844 145 ASP B C 1
ATOM 8084 O O . ASP B 1 119 ? -21.29465 20.72040 -82.01363 1.000 17.56301 145 ASP B O 1
ATOM 8093 N N . LYS B 1 120 ? -20.08721 22.29369 -80.96931 1.000 15.46671 146 LYS B N 1
ATOM 8094 C CA . LYS B 1 120 ? -18.89446 21.45767 -81.03860 1.000 15.28256 146 LYS B CA 1
ATOM 8095 C C . LYS B 1 120 ? -19.01821 20.24306 -80.12576 1.000 16.68055 146 LYS B C 1
ATOM 8096 O O . LYS B 1 120 ? -18.61304 19.13822 -80.49997 1.000 17.61649 146 LYS B O 1
ATOM 8115 N N . VAL B 1 121 ? -19.57822 20.41846 -78.92866 1.000 17.49670 147 VAL B N 1
ATOM 8116 C CA . VAL B 1 121 ? -19.77068 19.26988 -78.04904 1.000 18.15434 147 VAL B CA 1
ATOM 8117 C C . VAL B 1 121 ? -20.67540 18.24181 -78.71330 1.000 17.30218 147 VAL B C 1
ATOM 8118 O O . VAL B 1 121 ? -20.40312 17.03544 -78.67465 1.000 19.21594 147 VAL B O 1
ATOM 8131 N N . LYS B 1 122 ? -21.75898 18.70151 -79.34786 1.000 18.23762 148 LYS B N 1
ATOM 8132 C CA . LYS B 1 122 ? -22.66361 17.77363 -80.02493 1.000 19.25842 148 LYS B CA 1
ATOM 8133 C C . LYS B 1 122 ? -22.00906 17.13722 -81.24752 1.000 19.99465 148 LYS B C 1
ATOM 8134 O O . LYS B 1 122 ? -22.26616 15.96452 -81.54227 1.000 21.68969 148 LYS B O 1
ATOM 8153 N N . ALA B 1 123 ? -21.13403 17.86533 -81.94193 1.000 20.04829 149 ALA B N 1
ATOM 8154 C CA . ALA B 1 123 ? -20.43162 17.27260 -83.07428 1.000 19.84377 149 ALA B CA 1
ATOM 8155 C C . ALA B 1 123 ? -19.48901 16.15997 -82.63390 1.000 21.15120 149 ALA B C 1
ATOM 8156 O O . ALA B 1 123 ? -19.33170 15.15372 -83.33641 1.000 24.40131 149 ALA B O 1
ATOM 8163 N N . VAL B 1 124 ? -18.82311 16.33939 -81.49599 1.000 21.79635 150 VAL B N 1
ATOM 8164 C CA . VAL B 1 124 ? -17.83332 15.36421 -81.05660 1.000 22.71624 150 VAL B CA 1
ATOM 8165 C C . VAL B 1 124 ? -18.48652 14.21515 -80.29742 1.000 24.45110 150 VAL B C 1
ATOM 8166 O O . VAL B 1 124 ? -18.11139 13.05111 -80.48196 1.000 26.91464 150 VAL B O 1
ATOM 8179 N N . LEU B 1 125 ? -19.46514 14.51418 -79.43362 1.000 24.11191 151 LEU B N 1
ATOM 8180 C CA . LEU B 1 125 ? -20.05691 13.51525 -78.55016 1.000 24.93406 151 LEU B CA 1
ATOM 8181 C C . LEU B 1 125 ? -21.47920 13.09278 -78.91809 1.000 26.55648 151 LEU B C 1
ATOM 8182 O O . LEU B 1 125 ? -22.00043 12.15614 -78.30068 1.000 29.30834 151 LEU B O 1
ATOM 8198 N N . GLY B 1 126 ? -22.12058 13.73854 -79.88819 1.000 25.92031 152 GLY B N 1
ATOM 8199 C CA . GLY B 1 126 ? -23.46195 13.37522 -80.30096 1.000 25.34971 152 GLY B CA 1
ATOM 8200 C C . GLY B 1 126 ? -24.51911 14.31468 -79.74076 1.000 25.06538 152 GLY B C 1
ATOM 8201 O O . GLY B 1 126 ? -24.28778 15.08651 -78.80648 1.000 25.12300 152 GLY B O 1
ATOM 8205 N N . GLU B 1 127 ? -25.72673 14.20658 -80.31685 1.000 27.18904 153 GLU B N 1
ATOM 8206 C CA A GLU B 1 127 ? -26.79437 15.14162 -79.97501 0.492 27.67468 153 GLU B CA 1
ATOM 8207 C CA B GLU B 1 127 ? -26.79871 15.14077 -79.97783 0.508 28.05298 153 GLU B CA 1
ATOM 8208 C C . GLU B 1 127 ? -27.18107 15.04299 -78.50921 1.000 27.57526 153 GLU B C 1
ATOM 8209 O O . GLU B 1 127 ? -27.56397 16.04732 -77.89912 1.000 28.58130 153 GLU B O 1
ATOM 8231 N N . ASN B 1 128 ? -27.07915 13.85228 -77.92781 1.000 26.09166 154 ASN B N 1
ATOM 8232 C CA . ASN B 1 128 ? -27.40525 13.62370 -76.52756 1.000 27.22617 154 ASN B CA 1
ATOM 8233 C C . ASN B 1 128 ? -26.16284 13.62136 -75.64624 1.000 26.21849 154 ASN B C 1
ATOM 8234 O O . ASN B 1 128 ? -26.12493 12.94404 -74.61433 1.000 26.53889 154 ASN B O 1
ATOM 8245 N N . ALA B 1 129 ? -25.16403 14.41694 -76.01841 1.000 24.58512 155 ALA B N 1
ATOM 8246 C CA . ALA B 1 129 ? -24.01787 14.63931 -75.15192 1.000 22.11884 155 ALA B CA 1
ATOM 8247 C C . ALA B 1 129 ? -24.50341 15.01734 -73.75526 1.000 21.48134 155 ALA B C 1
ATOM 8248 O O . ALA B 1 129 ? -25.50342 15.73590 -73.62119 1.000 23.29840 155 ALA B O 1
ATOM 8255 N N . PRO B 1 130 ? -23.83774 14.53969 -72.69546 1.000 21.72590 156 PRO B N 1
ATOM 8256 C CA . PRO B 1 130 ? -24.36153 14.68885 -71.32498 1.000 21.03594 156 PRO B CA 1
ATOM 8257 C C . PRO B 1 130 ? -24.05225 16.05689 -70.73044 1.000 20.80289 156 PRO B C 1
ATOM 8258 O O . PRO B 1 130 ? -23.33491 16.19295 -69.72989 1.000 20.78049 156 PRO B O 1
ATOM 8269 N N . VAL B 1 131 ? -24.61932 17.09150 -71.35166 1.000 20.51420 157 VAL B N 1
ATOM 8270 C CA . VAL B 1 131 ? -24.30846 18.45842 -70.96854 1.000 21.68223 157 VAL B CA 1
ATOM 8271 C C . VAL B 1 131 ? -24.93090 18.84466 -69.63891 1.000 22.16965 157 VAL B C 1
ATOM 8272 O O . VAL B 1 131 ? -24.60859 19.91224 -69.10945 1.000 23.76099 157 VAL B O 1
ATOM 8285 N N . ASP B 1 132 ? -25.82566 18.01566 -69.09975 1.000 21.74219 158 ASP B N 1
ATOM 8286 C CA . ASP B 1 132 ? -26.41472 18.22349 -67.78613 1.000 21.65876 158 ASP B CA 1
ATOM 8287 C C . ASP B 1 132 ? -25.65091 17.48788 -66.69835 1.000 20.79655 158 ASP B C 1
ATOM 8288 O O . ASP B 1 132 ? -26.17927 17.31213 -65.59605 1.000 21.47981 158 ASP B O 1
ATOM 8297 N N . SER B 1 133 ? -24.43841 17.02125 -66.99073 1.000 19.75352 159 SER B N 1
ATOM 8298 C CA . SER B 1 133 ? -23.71496 16.17026 -66.06026 1.000 18.71261 159 SER B CA 1
ATOM 8299 C C . SER B 1 133 ? -22.23208 16.50260 -66.04658 1.000 17.29459 159 SER B C 1
ATOM 8300 O O . SER B 1 133 ? -21.64440 16.83159 -67.08103 1.000 17.96058 159 SER B O 1
ATOM 8308 N N . TRP B 1 134 ? -21.61915 16.35516 -64.86082 1.000 16.53535 160 TRP B N 1
ATOM 8309 C CA . TRP B 1 134 ? -20.16541 16.45141 -64.76714 1.000 16.34833 160 TRP B CA 1
ATOM 8310 C C . TRP B 1 134 ? -19.48288 15.37177 -65.59952 1.000 17.78436 160 TRP B C 1
ATOM 8311 O O . TRP B 1 134 ? -18.28818 15.49892 -65.88355 1.000 18.56520 160 TRP B O 1
ATOM 8332 N N . ASP B 1 135 ? -20.22107 14.32830 -66.01449 1.000 17.80707 161 ASP B N 1
ATOM 8333 C CA . ASP B 1 135 ? -19.67441 13.34669 -66.94540 1.000 19.80280 161 ASP B CA 1
ATOM 8334 C C . ASP B 1 135 ? -19.10844 14.01893 -68.19598 1.000 20.85239 161 ASP B C 1
ATOM 8335 O O . ASP B 1 135 ? -18.18191 13.49659 -68.82293 1.000 22.77099 161 ASP B O 1
ATOM 8344 N N . LEU B 1 136 ? -19.65079 15.17346 -68.58236 1.000 20.59338 162 LEU B N 1
ATOM 8345 C CA . LEU B 1 136 ? -19.18505 15.81186 -69.80895 1.000 21.00293 162 LEU B CA 1
ATOM 8346 C C . LEU B 1 136 ? -17.68685 16.10060 -69.75925 1.000 21.94445 162 LEU B C 1
ATOM 8347 O O . LEU B 1 136 ? -16.99113 15.97954 -70.77570 1.000 24.02314 162 LEU B O 1
ATOM 8363 N N . ILE B 1 137 ? -17.17313 16.46378 -68.58421 1.000 20.85225 163 ILE B N 1
ATOM 8364 C CA A ILE B 1 137 ? -15.80637 16.95811 -68.43538 0.711 20.57284 163 ILE B CA 1
ATOM 8365 C CA B ILE B 1 137 ? -15.79626 16.93057 -68.44848 0.289 21.50849 163 ILE B CA 1
ATOM 8366 C C . ILE B 1 137 ? -14.97530 16.13099 -67.45963 1.000 21.91595 163 ILE B C 1
ATOM 8367 O O . ILE B 1 137 ? -13.74495 16.26733 -67.45620 1.000 23.19669 163 ILE B O 1
ATOM 8397 N N . LEU B 1 138 ? -15.59146 15.28378 -66.63701 1.000 21.21523 164 LEU B N 1
ATOM 8398 C CA . LEU B 1 138 ? -14.85721 14.51354 -65.64052 1.000 19.92730 164 LEU B CA 1
ATOM 8399 C C . LEU B 1 138 ? -14.80842 13.02634 -65.95700 1.000 21.50334 164 LEU B C 1
ATOM 8400 O O . LEU B 1 138 ? -14.20528 12.25980 -65.20065 1.000 23.80970 164 LEU B O 1
ATOM 8416 N N . LYS B 1 139 ? -15.45029 12.59610 -67.02870 1.000 23.89024 165 LYS B N 1
ATOM 8417 C CA A LYS B 1 139 ? -15.36100 11.21204 -67.46724 0.335 24.33737 165 LYS B CA 1
ATOM 8418 C CA B LYS B 1 139 ? -15.36316 11.21261 -67.46815 0.665 25.21664 165 LYS B CA 1
ATOM 8419 C C . LYS B 1 139 ? -14.23523 11.10313 -68.48416 1.000 23.55330 165 LYS B C 1
ATOM 8420 O O . LYS B 1 139 ? -14.30425 11.75041 -69.53750 1.000 22.38023 165 LYS B O 1
ATOM 8456 N N . PRO B 1 140 ? -13.17994 10.32626 -68.21145 1.000 23.25433 166 PRO B N 1
ATOM 8457 C CA . PRO B 1 140 ? -12.00994 10.36665 -69.10819 1.000 23.17686 166 PRO B CA 1
ATOM 8458 C C . PRO B 1 140 ? -12.32558 10.05993 -70.55944 1.000 22.43435 166 PRO B C 1
ATOM 8459 O O . PRO B 1 140 ? -11.72982 10.66787 -71.45705 1.000 23.84984 166 PRO B O 1
ATOM 8470 N N . GLU B 1 141 ? -13.26088 9.14283 -70.81386 1.000 23.68158 167 GLU B N 1
ATOM 8471 C CA A GLU B 1 141 ? -13.60476 8.78426 -72.18400 0.552 25.00116 167 GLU B CA 1
ATOM 8472 C CA B GLU B 1 141 ? -13.59724 8.78622 -72.19217 0.448 25.29688 167 GLU B CA 1
ATOM 8473 C C . GLU B 1 141 ? -14.19412 9.96587 -72.94684 1.000 24.42811 167 GLU B C 1
ATOM 8474 O O . GLU B 1 141 ? -13.99326 10.08956 -74.16129 1.000 24.88677 167 GLU B O 1
ATOM 8496 N N . ASN B 1 142 ? -14.92364 10.84055 -72.25478 1.000 23.59524 168 ASN B N 1
ATOM 8497 C CA . ASN B 1 142 ? -15.45159 12.03408 -72.90669 1.000 22.60008 168 ASN B CA 1
ATOM 8498 C C . ASN B 1 142 ? -14.36258 13.07513 -73.12756 1.000 22.20063 168 ASN B C 1
ATOM 8499 O O . ASN B 1 142 ? -14.28968 13.68700 -74.19988 1.000 22.19637 168 ASN B O 1
ATOM 8510 N N . LEU B 1 143 ? -13.50472 13.29866 -72.13307 1.000 22.17178 169 LEU B N 1
ATOM 8511 C CA A LEU B 1 143 ? -12.45202 14.29016 -72.30357 0.611 22.72649 169 LEU B CA 1
ATOM 8512 C CA B LEU B 1 143 ? -12.44303 14.28770 -72.30655 0.389 22.64580 169 LEU B CA 1
ATOM 8513 C C . LEU B 1 143 ? -11.46550 13.87818 -73.39137 1.000 23.43529 169 LEU B C 1
ATOM 8514 O O . LEU B 1 143 ? -10.91439 14.74108 -74.08125 1.000 23.59275 169 LEU B O 1
ATOM 8544 N N . GLU B 1 144 ? -11.22105 12.57796 -73.55675 1.000 23.26722 170 GLU B N 1
ATOM 8545 C CA A GLU B 1 144 ? -10.32776 12.14649 -74.62286 0.473 24.22010 170 GLU B CA 1
ATOM 8546 C CA B GLU B 1 144 ? -10.32813 12.13480 -74.62437 0.527 25.09458 170 GLU B CA 1
ATOM 8547 C C . GLU B 1 144 ? -10.87224 12.55727 -75.98102 1.000 24.17784 170 GLU B C 1
ATOM 8548 O O . GLU B 1 144 ? -10.11002 12.94890 -76.87202 1.000 25.71459 170 GLU B O 1
ATOM 8570 N N . LYS B 1 145 ? -12.19074 12.49080 -76.14728 1.000 22.46598 171 LYS B N 1
ATOM 8571 C CA . LYS B 1 145 ? -12.81262 12.87027 -77.40564 1.000 22.09978 171 LYS B CA 1
ATOM 8572 C C . LYS B 1 145 ? -12.83476 14.37837 -77.59174 1.000 22.44827 171 LYS B C 1
ATOM 8573 O O . LYS B 1 145 ? -12.78552 14.85532 -78.73231 1.000 22.84527 171 LYS B O 1
ATOM 8592 N N . LEU B 1 146 ? -12.85763 15.13906 -76.49091 1.000 20.25345 172 LEU B N 1
ATOM 8593 C CA . LEU B 1 146 ? -12.92371 16.59379 -76.54177 1.000 19.69586 172 LEU B CA 1
ATOM 8594 C C . LEU B 1 146 ? -11.55573 17.26333 -76.54427 1.000 20.31160 172 LEU B C 1
ATOM 8595 O O . LEU B 1 146 ? -11.48193 18.48737 -76.69693 1.000 20.76316 172 LEU B O 1
ATOM 8611 N N . LYS B 1 147 ? -10.47730 16.49573 -76.40928 1.000 20.31503 173 LYS B N 1
ATOM 8612 C CA . LYS B 1 147 ? -9.16492 17.09115 -76.20056 1.000 19.59527 173 LYS B CA 1
ATOM 8613 C C . LYS B 1 147 ? -8.82109 18.10506 -77.28332 1.000 18.74584 173 LYS B C 1
ATOM 8614 O O . LYS B 1 147 ? -8.36556 19.21467 -76.98644 1.000 19.39142 173 LYS B O 1
ATOM 8633 N N . SER B 1 148 ? -9.02362 17.74023 -78.55000 1.000 19.27890 174 SER B N 1
ATOM 8634 C CA . SER B 1 148 ? -8.55597 18.60512 -79.62316 1.000 21.38568 174 SER B CA 1
ATOM 8635 C C . SER B 1 148 ? -9.39514 19.86142 -79.75658 1.000 20.71031 174 SER B C 1
ATOM 8636 O O . SER B 1 148 ? -8.86724 20.89604 -80.17638 1.000 24.07086 174 SER B O 1
ATOM 8644 N N . CYS B 1 149 ? -10.68547 19.81468 -79.40411 1.000 18.57775 175 CYS B N 1
ATOM 8645 C CA A CYS B 1 149 ? -11.46014 21.04933 -79.45304 0.548 18.76581 175 CYS B CA 1
ATOM 8646 C CA B CYS B 1 149 ? -11.48193 21.03418 -79.42689 0.452 18.83361 175 CYS B CA 1
ATOM 8647 C C . CYS B 1 149 ? -11.17461 21.96244 -78.26595 1.000 17.41149 175 CYS B C 1
ATOM 8648 O O . CYS B 1 149 ? -11.58567 23.12423 -78.30046 1.000 18.37542 175 CYS B O 1
ATOM 8661 N N . GLY B 1 150 ? -10.46834 21.48090 -77.24766 1.000 16.10500 176 GLY B N 1
ATOM 8662 C CA . GLY B 1 150 ? -9.96128 22.33959 -76.19968 1.000 16.40335 176 GLY B CA 1
ATOM 8663 C C . GLY B 1 150 ? -10.75105 22.27282 -74.91456 1.000 15.88725 176 GLY B C 1
ATOM 8664 O O . GLY B 1 150 ? -11.95104 22.55971 -74.88683 1.000 16.23583 176 GLY B O 1
ATOM 8668 N N . VAL B 1 151 ? -10.06306 21.88959 -73.84368 1.000 15.54909 177 VAL B N 1
ATOM 8669 C CA . VAL B 1 151 ? -10.62791 21.74082 -72.50922 1.000 15.32229 177 VAL B CA 1
ATOM 8670 C C . VAL B 1 151 ? -9.84162 22.64095 -71.57007 1.000 14.28934 177 VAL B C 1
ATOM 8671 O O . VAL B 1 151 ? -8.61155 22.55591 -71.52737 1.000 15.82449 177 VAL B O 1
ATOM 8684 N N . SER B 1 152 ? -10.53274 23.45137 -70.77347 1.000 13.89823 178 SER B N 1
ATOM 8685 C CA . SER B 1 152 ? -9.85512 24.19962 -69.72487 1.000 13.54657 178 SER B CA 1
ATOM 8686 C C . SER B 1 152 ? -10.48087 23.91393 -68.36649 1.000 13.32714 178 SER B C 1
ATOM 8687 O O . SER B 1 152 ? -11.68514 23.66296 -68.25608 1.000 13.91822 178 SER B O 1
ATOM 8695 N N . PHE B 1 153 ? -9.63689 23.92636 -67.33850 1.000 13.30624 179 PHE B N 1
ATOM 8696 C CA . PHE B 1 153 ? -10.06540 23.87422 -65.94908 1.000 12.68071 179 PHE B CA 1
ATOM 8697 C C . PHE B 1 153 ? -9.69391 25.19494 -65.28109 1.000 12.14557 179 PHE B C 1
ATOM 8698 O O . PHE B 1 153 ? -8.67252 25.80183 -65.61956 1.000 14.43202 179 PHE B O 1
ATOM 8715 N N . LEU B 1 154 ? -10.50987 25.63528 -64.31841 1.000 13.78314 180 LEU B N 1
ATOM 8716 C CA . LEU B 1 154 ? -10.11043 26.77100 -63.49787 1.000 13.62588 180 LEU B CA 1
ATOM 8717 C C . LEU B 1 154 ? -8.77277 26.48296 -62.83133 1.000 13.93911 180 LEU B C 1
ATOM 8718 O O . LEU B 1 154 ? -8.46641 25.34328 -62.47085 1.000 15.13328 180 LEU B O 1
ATOM 8734 N N . ASP B 1 155 ? -7.98030 27.53325 -62.64692 1.000 14.21296 181 ASP B N 1
ATOM 8735 C CA . ASP B 1 155 ? -6.76484 27.43411 -61.84976 1.000 15.09243 181 ASP B CA 1
ATOM 8736 C C . ASP B 1 155 ? -7.13335 27.74919 -60.40205 1.000 16.01151 181 ASP B C 1
ATOM 8737 O O . ASP B 1 155 ? -6.73710 28.76558 -59.83223 1.000 15.72738 181 ASP B O 1
ATOM 8746 N N . ASP B 1 156 ? -7.92371 26.85415 -59.81441 1.000 15.99667 182 ASP B N 1
ATOM 8747 C CA . ASP B 1 156 ? -8.46488 27.05221 -58.46946 1.000 16.50984 182 ASP B CA 1
ATOM 8748 C C . ASP B 1 156 ? -8.53463 25.67899 -57.83220 1.000 16.17035 182 ASP B C 1
ATOM 8749 O O . ASP B 1 156 ? -9.43816 24.88426 -58.13904 1.000 16.31198 182 ASP B O 1
ATOM 8758 N N . PRO B 1 157 ? -7.56025 25.33505 -56.98176 1.000 16.03118 183 PRO B N 1
ATOM 8759 C CA . PRO B 1 157 ? -7.51396 23.97020 -56.44116 1.000 16.34116 183 PRO B CA 1
ATOM 8760 C C . PRO B 1 157 ? -8.67643 23.65500 -55.53238 1.000 15.46810 183 PRO B C 1
ATOM 8761 O O . PRO B 1 157 ? -9.11197 22.50039 -55.48054 1.000 15.88740 183 PRO B O 1
ATOM 8772 N N . GLU B 1 158 ? -9.18553 24.63955 -54.79549 1.000 14.50203 184 GLU B N 1
ATOM 8773 C CA A GLU B 1 158 ? -10.30389 24.37016 -53.90234 0.744 13.56991 184 GLU B CA 1
ATOM 8774 C CA B GLU B 1 158 ? -10.30580 24.36934 -53.89927 0.256 15.08341 184 GLU B CA 1
ATOM 8775 C C . GLU B 1 158 ? -11.55043 24.01088 -54.69211 1.000 14.60870 184 GLU B C 1
ATOM 8776 O O . GLU B 1 158 ? -12.23457 23.03401 -54.36897 1.000 15.30791 184 GLU B O 1
ATOM 8798 N N . GLU B 1 159 ? -11.83218 24.77119 -55.75063 1.000 14.41607 185 GLU B N 1
ATOM 8799 C CA . GLU B 1 159 ? -12.97352 24.47997 -56.60157 1.000 16.58045 185 GLU B CA 1
ATOM 8800 C C . GLU B 1 159 ? -12.82550 23.12494 -57.26305 1.000 16.55524 185 GLU B C 1
ATOM 8801 O O . GLU B 1 159 ? -13.77940 22.34230 -57.32885 1.000 17.87290 185 GLU B O 1
ATOM 8813 N N . VAL B 1 160 ? -11.65390 22.87002 -57.84872 1.000 16.55165 186 VAL B N 1
ATOM 8814 C CA . VAL B 1 160 ? -11.50188 21.66874 -58.65923 1.000 16.14224 186 VAL B CA 1
ATOM 8815 C C . VAL B 1 160 ? -11.59417 20.42829 -57.78355 1.000 16.39482 186 VAL B C 1
ATOM 8816 O O . VAL B 1 160 ? -12.30997 19.47479 -58.11055 1.000 16.87342 186 VAL B O 1
ATOM 8829 N N . PHE B 1 161 ? -10.91831 20.43358 -56.63362 1.000 15.50297 187 PHE B N 1
ATOM 8830 C CA . PHE B 1 161 ? -10.97610 19.25268 -55.77877 1.000 15.97023 187 PHE B CA 1
ATOM 8831 C C . PHE B 1 161 ? -12.37136 19.02669 -55.21139 1.000 15.28225 187 PHE B C 1
ATOM 8832 O O . PHE B 1 161 ? -12.82095 17.88097 -55.12927 1.000 16.12855 187 PHE B O 1
ATOM 8849 N N . ALA B 1 162 ? -13.07997 20.09049 -54.82582 1.000 14.89075 188 ALA B N 1
ATOM 8850 C CA . ALA B 1 162 ? -14.42866 19.89859 -54.30217 1.000 16.25359 188 ALA B CA 1
ATOM 8851 C C . ALA B 1 162 ? -15.34659 19.29529 -55.35734 1.000 16.96438 188 ALA B C 1
ATOM 8852 O O . ALA B 1 162 ? -16.14738 18.40247 -55.05856 1.000 17.65954 188 ALA B O 1
ATOM 8859 N N . THR B 1 163 ? -15.25785 19.77681 -56.59773 1.000 15.57685 189 THR B N 1
ATOM 8860 C CA . THR B 1 163 ? -16.12335 19.23644 -57.63893 1.000 17.54096 189 THR B CA 1
ATOM 8861 C C . THR B 1 163 ? -15.77995 17.78477 -57.94739 1.000 17.61241 189 THR B C 1
ATOM 8862 O O . THR B 1 163 ? -16.67497 16.95288 -58.13729 1.000 18.24980 189 THR B O 1
ATOM 8873 N N . VAL B 1 164 ? -14.49129 17.45870 -57.98102 1.000 16.92765 190 VAL B N 1
ATOM 8874 C CA . VAL B 1 164 ? -14.07943 16.08213 -58.22626 1.000 17.81865 190 VAL B CA 1
ATOM 8875 C C . VAL B 1 164 ? -14.54597 15.17207 -57.09789 1.000 17.46163 190 VAL B C 1
ATOM 8876 O O . VAL B 1 164 ? -15.08409 14.08677 -57.34062 1.000 19.01065 190 VAL B O 1
ATOM 8889 N N . LEU B 1 165 ? -14.36279 15.59697 -55.84914 1.000 17.11546 191 LEU B N 1
ATOM 8890 C CA . LEU B 1 165 ? -14.81636 14.77606 -54.73213 1.000 18.17878 191 LEU B CA 1
ATOM 8891 C C . LEU B 1 165 ? -16.31734 14.53527 -54.80268 1.000 17.98738 191 LEU B C 1
ATOM 8892 O O . LEU B 1 165 ? -16.78378 13.40428 -54.62176 1.000 18.86886 191 LEU B O 1
ATOM 8908 N N . ASN B 1 166 ? -17.09217 15.58310 -55.07690 1.000 18.64052 192 ASN B N 1
ATOM 8909 C CA . ASN B 1 166 ? -18.53197 15.40013 -55.21018 1.000 19.38683 192 ASN B CA 1
ATOM 8910 C C . ASN B 1 166 ? -18.85699 14.40291 -56.31692 1.000 20.17139 192 ASN B C 1
ATOM 8911 O O . ASN B 1 166 ? -19.73180 13.54224 -56.15616 1.000 21.09466 192 ASN B O 1
ATOM 8922 N N . TYR B 1 167 ? -18.15854 14.50899 -57.44920 1.000 20.29411 193 TYR B N 1
ATOM 8923 C CA . TYR B 1 167 ? -18.40806 13.62701 -58.58435 1.000 21.40127 193 TYR B CA 1
ATOM 8924 C C . TYR B 1 167 ? -18.12124 12.17568 -58.23092 1.000 21.09111 193 TYR B C 1
ATOM 8925 O O . TYR B 1 167 ? -18.81757 11.26422 -58.69496 1.000 22.22271 193 TYR B O 1
ATOM 8943 N N . LEU B 1 168 ? -17.09273 11.94331 -57.41908 1.000 22.43525 194 LEU B N 1
ATOM 8944 C CA . LEU B 1 168 ? -16.72457 10.61197 -56.95861 1.000 23.16132 194 LEU B CA 1
ATOM 8945 C C . LEU B 1 168 ? -17.62722 10.09620 -55.84622 1.000 23.57653 194 LEU B C 1
ATOM 8946 O O . LEU B 1 168 ? -17.41691 8.97484 -55.36874 1.000 25.67888 194 LEU B O 1
ATOM 8962 N N . GLY B 1 169 ? -18.62400 10.86863 -55.42747 1.000 23.06864 195 GLY B N 1
ATOM 8963 C CA . GLY B 1 169 ? -19.51697 10.41135 -54.38592 1.000 24.53945 195 GLY B CA 1
ATOM 8964 C C . GLY B 1 169 ? -19.00625 10.63545 -52.98738 1.000 24.95214 195 GLY B C 1
ATOM 8965 O O . GLY B 1 169 ? -19.54690 10.05007 -52.03882 1.000 27.20208 195 GLY B O 1
ATOM 8969 N N . LYS B 1 170 ? -17.96240 11.43965 -52.83691 1.000 23.51989 196 LYS B N 1
ATOM 8970 C CA . LYS B 1 170 ? -17.45347 11.81482 -51.53396 1.000 23.49823 196 LYS B CA 1
ATOM 8971 C C . LYS B 1 170 ? -18.06995 13.14971 -51.11916 1.000 22.24384 196 LYS B C 1
ATOM 8972 O O . LYS B 1 170 ? -18.70697 13.84798 -51.91175 1.000 22.56992 196 LYS B O 1
ATOM 8991 N N . ASP B 1 171 ? -17.86152 13.50760 -49.86546 1.000 21.60139 197 ASP B N 1
ATOM 8992 C CA . ASP B 1 171 ? -18.18251 14.84685 -49.39368 1.000 20.87628 197 ASP B CA 1
ATOM 8993 C C . ASP B 1 171 ? -17.38104 15.85469 -50.20490 1.000 18.97246 197 ASP B C 1
ATOM 8994 O O . ASP B 1 171 ? -16.14581 15.75472 -50.24860 1.000 18.44105 197 ASP B O 1
ATOM 9003 N N . PRO B 1 172 ? -18.02045 16.82476 -50.86826 1.000 19.20754 198 PRO B N 1
ATOM 9004 C CA . PRO B 1 172 ? -17.21655 17.82299 -51.59082 1.000 19.32418 198 PRO B CA 1
ATOM 9005 C C . PRO B 1 172 ? -16.20904 18.50912 -50.69495 1.000 17.28014 198 PRO B C 1
ATOM 9006 O O . PRO B 1 172 ? -15.18747 19.00593 -51.18568 1.000 18.04809 198 PRO B O 1
ATOM 9017 N N . ASN B 1 173 ? -16.48517 18.56927 -49.39272 1.000 17.34859 199 ASN B N 1
ATOM 9018 C CA . ASN B 1 173 ? -15.60381 19.18481 -48.40879 1.000 17.86455 199 ASN B CA 1
ATOM 9019 C C . ASN B 1 173 ? -14.97533 18.14615 -47.48919 1.000 18.17602 199 ASN B C 1
ATOM 9020 O O . ASN B 1 173 ? -14.78080 18.38514 -46.29261 1.000 18.73906 199 ASN B O 1
ATOM 9031 N N . SER B 1 174 ? -14.64927 16.98558 -48.04807 1.000 18.10839 200 SER B N 1
ATOM 9032 C CA . SER B 1 174 ? -14.05706 15.91625 -47.26554 1.000 18.38112 200 SER B CA 1
ATOM 9033 C C . SER B 1 174 ? -12.88579 16.41891 -46.43608 1.000 17.44100 200 SER B C 1
ATOM 9034 O O . SER B 1 174 ? -12.04170 17.17895 -46.91620 1.000 17.72024 200 SER B O 1
ATOM 9042 N N . THR B 1 175 ? -12.81049 15.94347 -45.19636 1.000 16.51796 201 THR B N 1
ATOM 9043 C CA . THR B 1 175 ? -11.68466 16.23472 -44.32338 1.000 17.16667 201 THR B CA 1
ATOM 9044 C C . THR B 1 175 ? -10.72190 15.05945 -44.22718 1.000 18.02935 201 THR B C 1
ATOM 9045 O O . THR B 1 175 ? -9.82600 15.07360 -43.37818 1.000 19.00768 201 THR B O 1
ATOM 9056 N N . LYS B 1 176 ? -10.88447 14.05019 -45.08453 1.000 18.80720 202 LYS B N 1
ATOM 9057 C CA . LYS B 1 176 ? -10.05221 12.85203 -45.07461 1.000 18.86017 202 LYS B CA 1
ATOM 9058 C C . LYS B 1 176 ? -8.94795 13.01147 -46.11277 1.000 18.64578 202 LYS B C 1
ATOM 9059 O O . LYS B 1 176 ? -9.21795 13.07136 -47.31630 1.000 19.03740 202 LYS B O 1
ATOM 9078 N N . ALA B 1 177 ? -7.70202 13.06068 -45.64734 1.000 18.96948 203 ALA B N 1
ATOM 9079 C CA . ALA B 1 177 ? -6.58285 13.29002 -46.55520 1.000 19.76405 203 ALA B CA 1
ATOM 9080 C C . ALA B 1 177 ? -6.54323 12.27565 -47.69714 1.000 20.25149 203 ALA B C 1
ATOM 9081 O O . ALA B 1 177 ? -6.22157 12.62881 -48.84023 1.000 20.65044 203 ALA B O 1
ATOM 9088 N N . ASP B 1 178 ? -6.85533 11.00690 -47.40346 1.000 20.84646 204 ASP B N 1
ATOM 9089 C CA . ASP B 1 178 ? -6.74009 9.95123 -48.40622 1.000 22.52524 204 ASP B CA 1
ATOM 9090 C C . ASP B 1 178 ? -7.67511 10.18270 -49.58846 1.000 21.37723 204 ASP B C 1
ATOM 9091 O O . ASP B 1 178 ? -7.39299 9.72338 -50.70180 1.000 22.19306 204 ASP B O 1
ATOM 9100 N N . ASP B 1 179 ? -8.79799 10.87138 -49.36706 1.000 21.04823 205 ASP B N 1
ATOM 9101 C CA . ASP B 1 179 ? -9.70277 11.17738 -50.46993 1.000 20.40327 205 ASP B CA 1
ATOM 9102 C C . ASP B 1 179 ? -9.01706 12.05889 -51.50677 1.000 20.04768 205 ASP B C 1
ATOM 9103 O O . ASP B 1 179 ? -9.28865 11.94949 -52.71061 1.000 21.03254 205 ASP B O 1
ATOM 9112 N N . TYR B 1 180 ? -8.14559 12.96362 -51.04592 1.000 19.78507 206 TYR B N 1
ATOM 9113 C CA . TYR B 1 180 ? -7.43633 13.87649 -51.93508 1.000 19.01671 206 TYR B CA 1
ATOM 9114 C C . TYR B 1 180 ? -6.27697 13.17356 -52.62412 1.000 20.64453 206 TYR B C 1
ATOM 9115 O O . TYR B 1 180 ? -6.13391 13.25160 -53.84854 1.000 22.01136 206 TYR B O 1
ATOM 9133 N N . THR B 1 181 ? -5.44998 12.46439 -51.85395 1.000 21.62365 207 THR B N 1
ATOM 9134 C CA . THR B 1 181 ? -4.24896 11.87313 -52.42042 1.000 23.23994 207 THR B CA 1
ATOM 9135 C C . THR B 1 181 ? -4.55770 10.62548 -53.22285 1.000 24.05904 207 THR B C 1
ATOM 9136 O O . THR B 1 181 ? -3.76483 10.24696 -54.09247 1.000 24.47553 207 THR B O 1
ATOM 9147 N N . GLY B 1 182 ? -5.68457 9.98234 -52.93401 1.000 23.50213 208 GLY B N 1
ATOM 9148 C CA . GLY B 1 182 ? -6.07562 8.76609 -53.59324 1.000 23.75411 208 GLY B CA 1
ATOM 9149 C C . GLY B 1 182 ? -7.00958 9.02751 -54.74944 1.000 23.59080 208 GLY B C 1
ATOM 9150 O O . GLY B 1 182 ? -6.58041 9.41775 -55.83465 1.000 23.85221 208 GLY B O 1
ATOM 9154 N N . PRO B 1 183 ? -8.31447 8.83557 -54.53844 1.000 22.27995 209 PRO B N 1
ATOM 9155 C CA . PRO B 1 183 ? -9.22737 8.86121 -55.69277 1.000 22.81055 209 PRO B CA 1
ATOM 9156 C C . PRO B 1 183 ? -9.31198 10.19261 -56.41684 1.000 19.76723 209 PRO B C 1
ATOM 9157 O O . PRO B 1 183 ? -9.46007 10.19501 -57.64231 1.000 20.25221 209 PRO B O 1
ATOM 9168 N N . ALA B 1 184 ? -9.25141 11.32787 -55.72237 1.000 19.96846 210 ALA B N 1
ATOM 9169 C CA . ALA B 1 184 ? -9.34767 12.59131 -56.44758 1.000 18.98274 210 ALA B CA 1
ATOM 9170 C C . ALA B 1 184 ? -8.13639 12.79381 -57.34835 1.000 18.52220 210 ALA B C 1
ATOM 9171 O O . ALA B 1 184 ? -8.27310 13.17414 -58.51735 1.000 18.80090 210 ALA B O 1
ATOM 9178 N N . THR B 1 185 ? -6.93738 12.54832 -56.81088 1.000 18.96905 211 THR B N 1
ATOM 9179 C CA . THR B 1 185 ? -5.72435 12.65538 -57.61322 1.000 20.56781 211 THR B CA 1
ATOM 9180 C C . THR B 1 185 ? -5.72912 11.63889 -58.75027 1.000 20.40725 211 THR B C 1
ATOM 9181 O O . THR B 1 185 ? -5.35616 11.97028 -59.87870 1.000 19.34602 211 THR B O 1
ATOM 9192 N N . ASP B 1 186 ? -6.16066 10.40000 -58.48304 1.000 20.68626 212 ASP B N 1
ATOM 9193 C CA . ASP B 1 186 ? -6.19350 9.39194 -59.54104 1.000 21.68335 212 ASP B CA 1
ATOM 9194 C C . ASP B 1 186 ? -7.04484 9.86306 -60.71873 1.000 20.61001 212 ASP B C 1
ATOM 9195 O O . ASP B 1 186 ? -6.65308 9.72895 -61.88483 1.000 21.32861 212 ASP B O 1
ATOM 9204 N N . LEU B 1 187 ? -8.23851 10.38734 -60.43528 1.000 19.29395 213 LEU B N 1
ATOM 9205 C CA . LEU B 1 187 ? -9.10341 10.82115 -61.52597 1.000 18.80248 213 LEU B CA 1
ATOM 9206 C C . LEU B 1 187 ? -8.49416 12.01304 -62.25497 1.000 18.22502 213 LEU B C 1
ATOM 9207 O O . LEU B 1 187 ? -8.45266 12.04255 -63.48835 1.000 18.41883 213 LEU B O 1
ATOM 9223 N N . LEU B 1 188 ? -8.00117 13.00270 -61.50819 1.000 17.07461 214 LEU B N 1
ATOM 9224 C CA . LEU B 1 188 ? -7.41496 14.17860 -62.14561 1.000 17.62863 214 LEU B CA 1
ATOM 9225 C C . LEU B 1 188 ? -6.21916 13.81682 -63.02406 1.000 17.97760 214 LEU B C 1
ATOM 9226 O O . LEU B 1 188 ? -6.02182 14.42056 -64.08479 1.000 17.86386 214 LEU B O 1
ATOM 9242 N N . LEU B 1 189 ? -5.40976 12.83712 -62.61014 1.000 19.08276 215 LEU B N 1
ATOM 9243 C CA . LEU B 1 189 ? -4.27546 12.44027 -63.44223 1.000 21.15060 215 LEU B CA 1
ATOM 9244 C C . LEU B 1 189 ? -4.73286 11.71956 -64.70718 1.000 21.52053 215 LEU B C 1
ATOM 9245 O O . LEU B 1 189 ? -4.07064 11.82184 -65.74476 1.000 22.34852 215 LEU B O 1
ATOM 9261 N N . LYS B 1 190 ? -5.86454 11.00788 -64.65240 1.000 21.68982 216 LYS B N 1
ATOM 9262 C CA . LYS B 1 190 ? -6.41301 10.40604 -65.86491 1.000 22.96334 216 LYS B CA 1
ATOM 9263 C C . LYS B 1 190 ? -6.93091 11.46666 -66.82728 1.000 21.11421 216 LYS B C 1
ATOM 9264 O O . LYS B 1 190 ? -6.89037 11.28712 -68.05096 1.000 22.12961 216 LYS B O 1
ATOM 9283 N N . LEU B 1 191 ? -7.48610 12.54534 -66.28726 1.000 19.11769 217 LEU B N 1
ATOM 9284 C CA . LEU B 1 191 ? -8.02830 13.60872 -67.11634 1.000 17.98219 217 LEU B CA 1
ATOM 9285 C C . LEU B 1 191 ? -6.92843 14.50351 -67.66496 1.000 17.15011 217 LEU B C 1
ATOM 9286 O O . LEU B 1 191 ? -7.05738 15.03630 -68.77540 1.000 17.40994 217 LEU B O 1
ATOM 9302 N N . ARG B 1 192 ? -5.84486 14.65366 -66.90832 1.000 18.16562 218 ARG B N 1
ATOM 9303 C CA . ARG B 1 192 ? -4.84826 15.68135 -67.18941 1.000 18.49983 218 ARG B CA 1
ATOM 9304 C C . ARG B 1 192 ? -4.32873 15.69747 -68.61829 1.000 18.14930 218 ARG B C 1
ATOM 9305 O O . ARG B 1 192 ? -4.12954 16.80094 -69.15253 1.000 17.40571 218 ARG B O 1
ATOM 9326 N N . PRO B 1 193 ? -4.04713 14.56565 -69.26795 1.000 19.26181 219 PRO B N 1
ATOM 9327 C CA . PRO B 1 193 ? -3.48622 14.62716 -70.62909 1.000 21.24647 219 PRO B CA 1
ATOM 9328 C C . PRO B 1 193 ? -4.37462 15.36131 -71.60042 1.000 19.43341 219 PRO B C 1
ATOM 9329 O O . PRO B 1 193 ? -3.89579 15.83827 -72.63692 1.000 21.30729 219 PRO B O 1
ATOM 9340 N N . ASN B 1 194 ? -5.66025 15.45342 -71.30130 1.000 18.24894 220 ASN B N 1
ATOM 9341 C CA . ASN B 1 194 ? -6.64138 16.01894 -72.20775 1.000 18.39286 220 ASN B CA 1
ATOM 9342 C C . ASN B 1 194 ? -6.99958 17.45451 -71.88074 1.000 18.31941 220 ASN B C 1
ATOM 9343 O O . ASN B 1 194 ? -7.83432 18.03852 -72.58116 1.000 18.92207 220 ASN B O 1
ATOM 9354 N N . ILE B 1 195 ? -6.39587 18.03028 -70.84127 1.000 16.79355 221 ILE B N 1
ATOM 9355 C CA . ILE B 1 195 ? -6.66890 19.40321 -70.42812 1.000 15.35920 221 ILE B CA 1
ATOM 9356 C C . ILE B 1 195 ? -5.65126 20.31964 -71.09632 1.000 15.86694 221 ILE B C 1
ATOM 9357 O O . ILE B 1 195 ? -4.43824 20.14975 -70.93226 1.000 17.58752 221 ILE B O 1
ATOM 9373 N N . ARG B 1 196 ? -6.14109 21.29693 -71.85366 1.000 15.31774 222 ARG B N 1
ATOM 9374 C CA . ARG B 1 196 ? -5.22638 22.20400 -72.53136 1.000 16.30500 222 ARG B CA 1
ATOM 9375 C C . ARG B 1 196 ? -4.54770 23.14564 -71.54482 1.000 16.97929 222 ARG B C 1
ATOM 9376 O O . ARG B 1 196 ? -3.33189 23.36162 -71.61402 1.000 17.23849 222 ARG B O 1
ATOM 9397 N N . TYR B 1 197 ? -5.31511 23.73412 -70.63236 1.000 15.93720 223 TYR B N 1
ATOM 9398 C CA . TYR B 1 197 ? -4.70727 24.63600 -69.67207 1.000 15.12100 223 TYR B CA 1
ATOM 9399 C C . TYR B 1 197 ? -5.57171 24.75684 -68.43486 1.000 13.76231 223 TYR B C 1
ATOM 9400 O O . TYR B 1 197 ? -6.76372 24.44363 -68.44818 1.000 14.55904 223 TYR B O 1
ATOM 9418 N N . PHE B 1 198 ? -4.93006 25.21683 -67.36438 1.000 13.47547 224 PHE B N 1
ATOM 9419 C CA . PHE B 1 198 ? -5.58371 25.63594 -66.13105 1.000 14.23824 224 PHE B CA 1
ATOM 9420 C C . PHE B 1 198 ? -5.50584 27.15550 -66.08387 1.000 14.90376 224 PHE B C 1
ATOM 9421 O O . PHE B 1 198 ? -4.41496 27.72672 -65.99599 1.000 16.03319 224 PHE B O 1
ATOM 9438 N N . HIS B 1 199 ? -6.65345 27.81101 -66.14990 1.000 14.09533 225 HIS B N 1
ATOM 9439 C CA . HIS B 1 199 ? -6.66635 29.26130 -66.11314 1.000 14.35963 225 HIS B CA 1
ATOM 9440 C C . HIS B 1 199 ? -8.06044 29.69978 -65.71100 1.000 13.72012 225 HIS B C 1
ATOM 9441 O O . HIS B 1 199 ? -9.04811 29.07594 -66.11072 1.000 14.32932 225 HIS B O 1
ATOM 9455 N N . SER B 1 200 ? -8.13410 30.75603 -64.90416 1.000 13.54252 226 SER B N 1
ATOM 9456 C CA . SER B 1 200 ? -9.40880 31.20191 -64.36681 1.000 13.30070 226 SER B CA 1
ATOM 9457 C C . SER B 1 200 ? -9.96176 32.43172 -65.05746 1.000 13.02112 226 SER B C 1
ATOM 9458 O O . SER B 1 200 ? -10.96050 32.97944 -64.58737 1.000 14.79985 226 SER B O 1
ATOM 9466 N N . SER B 1 201 ? -9.34933 32.88314 -66.15024 1.000 13.28424 227 SER B N 1
ATOM 9467 C CA . SER B 1 201 ? -9.94700 33.98242 -66.90393 1.000 14.44905 227 SER B CA 1
ATOM 9468 C C . SER B 1 201 ? -9.80588 33.86831 -68.41810 1.000 14.68498 227 SER B C 1
ATOM 9469 O O . SER B 1 201 ? -10.68012 34.37900 -69.12775 1.000 14.94382 227 SER B O 1
ATOM 9477 N N . GLN B 1 202 ? -8.77590 33.19493 -68.94644 1.000 15.31097 228 GLN B N 1
ATOM 9478 C CA A GLN B 1 202 ? -8.62302 33.12236 -70.39682 0.475 15.90678 228 GLN B CA 1
ATOM 9479 C CA B GLN B 1 202 ? -8.61696 33.11274 -70.39258 0.525 15.51030 228 GLN B CA 1
ATOM 9480 C C . GLN B 1 202 ? -9.75840 32.34921 -71.04767 1.000 15.23758 228 GLN B C 1
ATOM 9481 O O . GLN B 1 202 ? -10.01849 32.53628 -72.24476 1.000 14.71987 228 GLN B O 1
ATOM 9507 N N . TYR B 1 203 ? -10.44223 31.49791 -70.28621 1.000 14.96599 229 TYR B N 1
ATOM 9508 C CA . TYR B 1 203 ? -11.47691 30.65795 -70.85945 1.000 14.29242 229 TYR B CA 1
ATOM 9509 C C . TYR B 1 203 ? -12.66980 31.45306 -71.35146 1.000 13.33907 229 TYR B C 1
ATOM 9510 O O . TYR B 1 203 ? -13.43426 30.93862 -72.17424 1.000 14.33355 229 TYR B O 1
ATOM 9528 N N . ILE B 1 204 ? -12.85104 32.68558 -70.87912 1.000 12.74258 230 ILE B N 1
ATOM 9529 C CA . ILE B 1 204 ? -14.00487 33.46399 -71.31129 1.000 13.24869 230 ILE B CA 1
ATOM 9530 C C . ILE B 1 204 ? -13.88033 33.79676 -72.78848 1.000 13.22698 230 ILE B C 1
ATOM 9531 O O . ILE B 1 204 ? -14.73928 33.44336 -73.60156 1.000 13.60602 230 ILE B O 1
ATOM 9547 N N . ASN B 1 205 ? -12.79535 34.46602 -73.16540 1.000 13.14795 231 ASN B N 1
ATOM 9548 C CA . ASN B 1 205 ? -12.63850 34.78443 -74.57844 1.000 13.70484 231 ASN B CA 1
ATOM 9549 C C . ASN B 1 205 ? -12.42008 33.53878 -75.42260 1.000 13.00171 231 ASN B C 1
ATOM 9550 O O . ASN B 1 205 ? -12.89145 33.48383 -76.56312 1.000 15.34744 231 ASN B O 1
ATOM 9561 N N . ASP B 1 206 ? -11.77375 32.50816 -74.87910 1.000 13.59274 232 ASP B N 1
ATOM 9562 C CA . ASP B 1 206 ? -11.57568 31.30591 -75.68282 1.000 13.50191 232 ASP B CA 1
ATOM 9563 C C . ASP B 1 206 ? -12.89825 30.59461 -75.96072 1.000 13.39722 232 ASP B C 1
ATOM 9564 O O . ASP B 1 206 ? -13.09647 30.06215 -77.06064 1.000 15.03974 232 ASP B O 1
ATOM 9573 N N . LEU B 1 207 ? -13.81760 30.57428 -74.98585 1.000 12.79238 233 LEU B N 1
ATOM 9574 C CA . LEU B 1 207 ? -15.15491 30.05402 -75.26290 1.000 12.03485 233 LEU B CA 1
ATOM 9575 C C . LEU B 1 207 ? -15.85907 30.90319 -76.31271 1.000 14.47997 233 LEU B C 1
ATOM 9576 O O . LEU B 1 207 ? -16.46801 30.38227 -77.25510 1.000 14.16541 233 LEU B O 1
ATOM 9592 N N . ALA B 1 208 ? -15.79988 32.22291 -76.14911 1.000 14.23444 234 ALA B N 1
ATOM 9593 C CA . ALA B 1 208 ? -16.53463 33.11315 -77.03530 1.000 13.46718 234 ALA B CA 1
ATOM 9594 C C . ALA B 1 208 ? -16.09396 32.96592 -78.48304 1.000 14.27061 234 ALA B C 1
ATOM 9595 O O . ALA B 1 208 ? -16.90689 33.12355 -79.40122 1.000 16.06169 234 ALA B O 1
ATOM 9602 N N . ASN B 1 209 ? -14.79934 32.73117 -78.70621 1.000 14.12278 235 ASN B N 1
ATOM 9603 C CA . ASN B 1 209 ? -14.21763 32.67982 -80.03819 1.000 15.65655 235 ASN B CA 1
ATOM 9604 C C . ASN B 1 209 ? -14.25256 31.29504 -80.65734 1.000 15.69184 235 ASN B C 1
ATOM 9605 O O . ASN B 1 209 ? -13.88676 31.15440 -81.82718 1.000 17.65090 235 ASN B O 1
ATOM 9616 N N . GLY B 1 210 ? -14.65078 30.27488 -79.90541 1.000 15.16843 236 GLY B N 1
ATOM 9617 C CA . GLY B 1 210 ? -14.64969 28.91780 -80.40465 1.000 16.23757 236 GLY B CA 1
ATOM 9618 C C . GLY B 1 210 ? -13.35544 28.15802 -80.21583 1.000 15.49534 236 GLY B C 1
ATOM 9619 O O . GLY B 1 210 ? -13.21159 27.06414 -80.77987 1.000 17.62200 236 GLY B O 1
ATOM 9623 N N . ASP B 1 211 ? -12.40946 28.69775 -79.44538 1.000 15.70570 237 ASP B N 1
ATOM 9624 C CA . ASP B 1 211 ? -11.09058 28.09265 -79.28577 1.000 16.11629 237 ASP B CA 1
ATOM 9625 C C . ASP B 1 211 ? -11.03294 27.02949 -78.19548 1.000 16.82561 237 ASP B C 1
ATOM 9626 O O . ASP B 1 211 ? -10.16777 26.14971 -78.25227 1.000 18.50295 237 ASP B O 1
ATOM 9635 N N . ILE B 1 212 ? -11.90432 27.11126 -77.19491 1.000 16.58431 238 ILE B N 1
ATOM 9636 C CA A ILE B 1 212 ? -12.09543 26.09675 -76.15632 0.666 17.57284 238 ILE B CA 1
ATOM 9637 C CA B ILE B 1 212 ? -12.08658 26.05262 -76.21340 0.334 17.57557 238 ILE B CA 1
ATOM 9638 C C . ILE B 1 212 ? -13.53259 25.60432 -76.27648 1.000 17.33048 238 ILE B C 1
ATOM 9639 O O . ILE B 1 212 ? -14.44545 26.42265 -76.43269 1.000 19.94060 238 ILE B O 1
ATOM 9669 N N . CYS B 1 213 ? -13.74152 24.29877 -76.18346 1.000 16.41646 239 CYS B N 1
ATOM 9670 C CA A CYS B 1 213 ? -15.09019 23.75515 -76.31569 0.617 17.47257 239 CYS B CA 1
ATOM 9671 C CA B CYS B 1 213 ? -15.07530 23.74894 -76.31460 0.383 16.89541 239 CYS B CA 1
ATOM 9672 C C . CYS B 1 213 ? -15.73185 23.40793 -74.98151 1.000 15.68126 239 CYS B C 1
ATOM 9673 O O . CYS B 1 213 ? -16.96466 23.37108 -74.90200 1.000 16.06200 239 CYS B O 1
ATOM 9686 N N . VAL B 1 214 ? -14.95246 23.16636 -73.93601 1.000 14.94395 240 VAL B N 1
ATOM 9687 C CA A VAL B 1 214 ? -15.51724 22.86442 -72.62461 0.560 15.37560 240 VAL B CA 1
ATOM 9688 C CA B VAL B 1 214 ? -15.51972 22.87431 -72.62997 0.440 15.62748 240 VAL B CA 1
ATOM 9689 C C . VAL B 1 214 ? -14.59949 23.44943 -71.56352 1.000 14.51917 240 VAL B C 1
ATOM 9690 O O . VAL B 1 214 ? -13.37224 23.35981 -71.67465 1.000 15.10160 240 VAL B O 1
ATOM 9714 N N . ALA B 1 215 ? -15.19881 24.02995 -70.52390 1.000 14.07741 241 ALA B N 1
ATOM 9715 C CA . ALA B 1 215 ? -14.44074 24.64682 -69.44865 1.000 13.48003 241 ALA B CA 1
ATOM 9716 C C . ALA B 1 215 ? -15.16236 24.47091 -68.12505 1.000 13.81870 241 ALA B C 1
ATOM 9717 O O . ALA B 1 215 ? -16.38431 24.59998 -68.06365 1.000 15.71106 241 ALA B O 1
ATOM 9724 N N . ILE B 1 216 ? -14.41447 24.19302 -67.05981 1.000 12.69266 242 ILE B N 1
ATOM 9725 C CA . ILE B 1 216 ? -14.94245 24.50703 -65.74055 1.000 13.14306 242 ILE B CA 1
ATOM 9726 C C . ILE B 1 216 ? -14.91948 26.02160 -65.60466 1.000 12.91298 242 ILE B C 1
ATOM 9727 O O . ILE B 1 216 ? -13.88316 26.65966 -65.83477 1.000 14.62616 242 ILE B O 1
ATOM 9743 N N . GLY B 1 217 ? -16.05855 26.60742 -65.25178 1.000 13.58523 243 GLY B N 1
ATOM 9744 C CA . GLY B 1 217 ? -16.17058 28.05045 -65.25342 1.000 14.61852 243 GLY B CA 1
ATOM 9745 C C . GLY B 1 217 ? -17.19415 28.55821 -64.26449 1.000 12.76599 243 GLY B C 1
ATOM 9746 O O . GLY B 1 217 ? -18.08270 27.83431 -63.80270 1.000 13.40475 243 GLY B O 1
ATOM 9750 N N . TRP B 1 218 ? -17.02379 29.82459 -63.92436 1.000 11.76639 244 TRP B N 1
ATOM 9751 C CA . TRP B 1 218 ? -17.97429 30.54890 -63.10028 1.000 12.57072 244 TRP B CA 1
ATOM 9752 C C . TRP B 1 218 ? -19.11969 31.04207 -63.97000 1.000 12.38974 244 TRP B C 1
ATOM 9753 O O . TRP B 1 218 ? -18.90598 31.52594 -65.08310 1.000 12.65622 244 TRP B O 1
ATOM 9774 N N . ALA B 1 219 ? -20.34431 30.91036 -63.45163 1.000 13.14264 245 ALA B N 1
ATOM 9775 C CA . ALA B 1 219 ? -21.53714 31.04156 -64.28344 1.000 13.34542 245 ALA B CA 1
ATOM 9776 C C . ALA B 1 219 ? -21.53042 32.32728 -65.09983 1.000 12.30276 245 ALA B C 1
ATOM 9777 O O . ALA B 1 219 ? -21.63950 32.29639 -66.32822 1.000 12.46192 245 ALA B O 1
ATOM 9784 N N . GLY B 1 220 ? -21.43344 33.47606 -64.43086 1.000 12.26886 246 GLY B N 1
ATOM 9785 C CA . GLY B 1 220 ? -21.51308 34.73780 -65.15232 1.000 12.83890 246 GLY B CA 1
ATOM 9786 C C . GLY B 1 220 ? -20.40126 34.92811 -66.16663 1.000 12.09341 246 GLY B C 1
ATOM 9787 O O . GLY B 1 220 ? -20.59271 35.59482 -67.19027 1.000 12.60111 246 GLY B O 1
ATOM 9791 N N . ASP B 1 221 ? -19.22295 34.36638 -65.89304 1.000 11.34324 247 ASP B N 1
ATOM 9792 C CA . ASP B 1 221 ? -18.13561 34.43417 -66.85630 1.000 11.60210 247 ASP B CA 1
ATOM 9793 C C . ASP B 1 221 ? -18.53262 33.71907 -68.13781 1.000 12.00409 247 ASP B C 1
ATOM 9794 O O . ASP B 1 221 ? -18.24852 34.18979 -69.24539 1.000 12.33833 247 ASP B O 1
ATOM 9803 N N . VAL B 1 222 ? -19.18562 32.56316 -68.00064 1.000 11.92484 248 VAL B N 1
ATOM 9804 C CA . VAL B 1 222 ? -19.60813 31.81104 -69.17668 1.000 11.84427 248 VAL B CA 1
ATOM 9805 C C . VAL B 1 222 ? -20.71911 32.55242 -69.90813 1.000 12.51471 248 VAL B C 1
ATOM 9806 O O . VAL B 1 222 ? -20.74647 32.59056 -71.14408 1.000 12.72713 248 VAL B O 1
ATOM 9819 N N . TRP B 1 223 ? -21.65673 33.14970 -69.16744 1.000 12.58193 249 TRP B N 1
ATOM 9820 C CA . TRP B 1 223 ? -22.70729 33.91783 -69.83102 1.000 13.13616 249 TRP B CA 1
ATOM 9821 C C . TRP B 1 223 ? -22.13792 35.14977 -70.52626 1.000 13.03897 249 TRP B C 1
ATOM 9822 O O . TRP B 1 223 ? -22.64640 35.54882 -71.58030 1.000 13.78709 249 TRP B O 1
ATOM 9843 N N . GLN B 1 224 ? -21.09032 35.75926 -69.95807 1.000 12.93386 250 GLN B N 1
ATOM 9844 C CA . GLN B 1 224 ? -20.37100 36.81081 -70.66704 1.000 11.90871 250 GLN B CA 1
ATOM 9845 C C . GLN B 1 224 ? -19.78244 36.28794 -71.96631 1.000 12.93393 250 GLN B C 1
ATOM 9846 O O . GLN B 1 224 ? -19.87345 36.95209 -73.00052 1.000 13.97297 250 GLN B O 1
ATOM 9860 N N . ALA B 1 225 ? -19.16253 35.10469 -71.93291 1.000 13.18484 251 ALA B N 1
ATOM 9861 C CA . ALA B 1 225 ? -18.62122 34.52729 -73.16139 1.000 13.57913 251 ALA B CA 1
ATOM 9862 C C . ALA B 1 225 ? -19.71490 34.35625 -74.20913 1.000 13.32410 251 ALA B C 1
ATOM 9863 O O . ALA B 1 225 ? -19.52173 34.67735 -75.39249 1.000 13.90462 251 ALA B O 1
ATOM 9870 N N . SER B 1 226 ? -20.87118 33.83143 -73.78323 1.000 13.90203 252 SER B N 1
ATOM 9871 C CA . SER B 1 226 ? -21.99036 33.60005 -74.69208 1.000 14.12272 252 SER B CA 1
ATOM 9872 C C . SER B 1 226 ? -22.46116 34.90959 -75.30333 1.000 14.31498 252 SER B C 1
ATOM 9873 O O . SER B 1 226 ? -22.67757 34.99711 -76.51944 1.000 15.11511 252 SER B O 1
ATOM 9881 N N . ASN B 1 227 ? -22.53489 35.96012 -74.48403 1.000 13.85045 253 ASN B N 1
ATOM 9882 C CA . ASN B 1 227 ? -22.95004 37.26858 -74.96756 1.000 14.91599 253 ASN B CA 1
ATOM 9883 C C . ASN B 1 227 ? -21.91176 37.88159 -75.89807 1.000 15.23043 253 ASN B C 1
ATOM 9884 O O . ASN B 1 227 ? -22.26563 38.54310 -76.88340 1.000 16.49453 253 ASN B O 1
ATOM 9895 N N . ARG B 1 228 ? -20.62617 37.69782 -75.58740 1.000 14.48107 254 ARG B N 1
ATOM 9896 C CA . ARG B 1 228 ? -19.58118 38.22102 -76.46004 1.000 14.34884 254 ARG B CA 1
ATOM 9897 C C . ARG B 1 228 ? -19.66151 37.57933 -77.83738 1.000 14.36676 254 ARG B C 1
ATOM 9898 O O . ARG B 1 228 ? -19.53179 38.25880 -78.86070 1.000 15.06585 254 ARG B O 1
ATOM 9919 N N . ALA B 1 229 ? -19.89456 36.27042 -77.88266 1.000 14.61401 255 ALA B N 1
ATOM 9920 C CA . ALA B 1 229 ? -20.05555 35.59894 -79.16474 1.000 15.22774 255 ALA B CA 1
ATOM 9921 C C . ALA B 1 229 ? -21.27374 36.12569 -79.91128 1.000 16.51935 255 ALA B C 1
ATOM 9922 O O . ALA B 1 229 ? -21.22374 36.34211 -81.12782 1.000 16.92236 255 ALA B O 1
ATOM 9929 N N . LYS B 1 230 ? -22.38347 36.32420 -79.20142 1.000 17.39756 256 LYS B N 1
ATOM 9930 C CA . LYS B 1 230 ? -23.58394 36.84372 -79.84261 1.000 19.59806 256 LYS B CA 1
ATOM 9931 C C . LYS B 1 230 ? -23.35170 38.24609 -80.38542 1.000 19.68404 256 LYS B C 1
ATOM 9932 O O . LYS B 1 230 ? -23.73909 38.55081 -81.51794 1.000 21.08468 256 LYS B O 1
ATOM 9951 N N . GLU B 1 231 ? -22.70646 39.11522 -79.60724 1.000 19.91644 257 GLU B N 1
ATOM 9952 C CA A GLU B 1 231 ? -22.44818 40.46568 -80.09623 0.639 20.53715 257 GLU B CA 1
ATOM 9953 C CA B GLU B 1 231 ? -22.44553 40.46892 -80.09487 0.361 21.27519 257 GLU B CA 1
ATOM 9954 C C . GLU B 1 231 ? -21.49149 40.46543 -81.28148 1.000 20.53668 257 GLU B C 1
ATOM 9955 O O . GLU B 1 231 ? -21.59942 41.32883 -82.16620 1.000 22.50807 257 GLU B O 1
ATOM 9977 N N . ALA B 1 232 ? -20.56656 39.50913 -81.32206 1.000 19.52895 258 ALA B N 1
ATOM 9978 C CA . ALA B 1 232 ? -19.63204 39.35686 -82.42425 1.000 19.90546 258 ALA B CA 1
ATOM 9979 C C . ALA B 1 232 ? -20.28507 38.76085 -83.66129 1.000 19.13494 258 ALA B C 1
ATOM 9980 O O . ALA B 1 232 ? -19.68374 38.80139 -84.73994 1.000 19.95984 258 ALA B O 1
ATOM 9987 N N . LYS B 1 233 ? -21.49363 38.20994 -83.53118 1.000 18.24801 259 LYS B N 1
ATOM 9988 C CA . LYS B 1 233 ? -22.20044 37.58720 -84.65385 1.000 19.11608 259 LYS B CA 1
ATOM 9989 C C . LYS B 1 233 ? -21.35218 36.49516 -85.29948 1.000 17.86767 259 LYS B C 1
ATOM 9990 O O . LYS B 1 233 ? -21.32788 36.34001 -86.52426 1.000 18.81745 259 LYS B O 1
ATOM 10009 N N . ASN B 1 234 ? -20.65033 35.72531 -84.46637 1.000 17.25038 260 ASN B N 1
ATOM 10010 C CA . ASN B 1 234 ? -19.65175 34.78925 -84.96137 1.000 16.87856 260 ASN B CA 1
ATOM 10011 C C . ASN B 1 234 ? -20.15603 33.36004 -85.08264 1.000 16.24583 260 ASN B C 1
ATOM 10012 O O . ASN B 1 234 ? -19.36484 32.46924 -85.40779 1.000 17.53164 260 ASN B O 1
ATOM 10023 N N . GLY B 1 235 ? -21.44202 33.12306 -84.83561 1.000 16.31052 261 GLY B N 1
ATOM 10024 C CA . GLY B 1 235 ? -22.01048 31.80584 -84.99520 1.000 17.88204 261 GLY B CA 1
ATOM 10025 C C . GLY B 1 235 ? -21.66271 30.81270 -83.91639 1.000 16.07126 261 GLY B C 1
ATOM 10026 O O . GLY B 1 235 ? -22.03786 29.64860 -84.04332 1.000 16.59379 261 GLY B O 1
ATOM 10030 N N . VAL B 1 236 ? -20.96188 31.23359 -82.85972 1.000 15.10419 262 VAL B N 1
ATOM 10031 C CA . VAL B 1 236 ? -20.58478 30.35986 -81.75245 1.000 15.33202 262 VAL B CA 1
ATOM 10032 C C . VAL B 1 236 ? -21.68649 30.39681 -80.69858 1.000 16.94702 262 VAL B C 1
ATOM 10033 O O . VAL B 1 236 ? -22.13024 31.47661 -80.28831 1.000 16.43487 262 VAL B O 1
ATOM 10046 N N . ASN B 1 237 ? -22.14393 29.21705 -80.27030 1.000 15.86840 263 ASN B N 1
ATOM 10047 C CA A ASN B 1 237 ? -23.20200 29.09681 -79.26459 0.616 16.93625 263 ASN B CA 1
ATOM 10048 C CA B ASN B 1 237 ? -23.19324 29.08697 -79.26477 0.384 16.42710 263 ASN B CA 1
ATOM 10049 C C . ASN B 1 237 ? -22.57125 28.54368 -77.98921 1.000 16.83183 263 ASN B C 1
ATOM 10050 O O . ASN B 1 237 ? -22.25997 27.35372 -77.90217 1.000 17.22607 263 ASN B O 1
ATOM 10070 N N . VAL B 1 238 ? -22.38946 29.41381 -77.00473 1.000 15.19532 264 VAL B N 1
ATOM 10071 C CA . VAL B 1 238 ? -21.86654 29.03007 -75.70049 1.000 15.00649 264 VAL B CA 1
ATOM 10072 C C . VAL B 1 238 ? -23.02570 28.93843 -74.72174 1.000 14.33003 264 VAL B C 1
ATOM 10073 O O . VAL B 1 238 ? -23.86609 29.84652 -74.65010 1.000 15.25466 264 VAL B O 1
ATOM 10086 N N . SER B 1 239 ? -23.04769 27.86759 -73.93639 1.000 14.49930 265 SER B N 1
ATOM 10087 C CA . SER B 1 239 ? -24.00377 27.73407 -72.85153 1.000 13.67677 265 SER B CA 1
ATOM 10088 C C . SER B 1 239 ? -23.27759 27.33087 -71.57277 1.000 14.54630 265 SER B C 1
ATOM 10089 O O . SER B 1 239 ? -22.06146 27.10709 -71.55045 1.000 13.92389 265 SER B O 1
ATOM 10097 N N . PHE B 1 240 ? -24.04760 27.25057 -70.49525 1.000 15.19121 266 PHE B N 1
ATOM 10098 C CA . PHE B 1 240 ? -23.53728 26.92086 -69.17559 1.000 14.71010 266 PHE B CA 1
ATOM 10099 C C . PHE B 1 240 ? -24.46362 25.90929 -68.53045 1.000 14.43006 266 PHE B C 1
ATOM 10100 O O . PHE B 1 240 ? -25.68594 25.99539 -68.67489 1.000 16.83370 266 PHE B O 1
ATOM 10117 N N . SER B 1 241 ? -23.88425 24.97889 -67.78053 1.000 14.90613 267 SER B N 1
ATOM 10118 C CA A SER B 1 241 ? -24.64986 23.97116 -67.06597 0.593 15.82814 267 SER B CA 1
ATOM 10119 C CA B SER B 1 241 ? -24.65597 23.97722 -67.05759 0.407 15.72149 267 SER B CA 1
ATOM 10120 C C . SER B 1 241 ? -24.26278 23.95703 -65.59666 1.000 15.33546 267 SER B C 1
ATOM 10121 O O . SER B 1 241 ? -23.07579 23.88988 -65.26653 1.000 15.34575 267 SER B O 1
ATOM 10135 N N . ILE B 1 242 ? -25.26984 24.01040 -64.73377 1.000 16.23353 268 ILE B N 1
ATOM 10136 C CA . ILE B 1 242 ? -25.14289 23.64511 -63.32814 1.000 16.21044 268 ILE B CA 1
ATOM 10137 C C . ILE B 1 242 ? -25.48001 22.15615 -63.31853 1.000 16.59076 268 ILE B C 1
ATOM 10138 O O . ILE B 1 242 ? -26.66212 21.80917 -63.44900 1.000 18.43306 268 ILE B O 1
ATOM 10154 N N . PRO B 1 243 ? -24.51933 21.23684 -63.24908 1.000 16.90453 269 PRO B N 1
ATOM 10155 C CA . PRO B 1 243 ? -24.85599 19.83749 -63.53533 1.000 18.69231 269 PRO B CA 1
ATOM 10156 C C . PRO B 1 243 ? -25.70214 19.18244 -62.45479 1.000 19.15567 269 PRO B C 1
ATOM 10157 O O . PRO B 1 243 ? -25.78547 19.63267 -61.30836 1.000 19.25770 269 PRO B O 1
ATOM 10168 N N . LYS B 1 244 ? -26.31621 18.06521 -62.85574 1.000 19.42229 270 LYS B N 1
ATOM 10169 C CA . LYS B 1 244 ? -27.30442 17.39093 -62.02932 1.000 20.81995 270 LYS B CA 1
ATOM 10170 C C . LYS B 1 244 ? -26.72117 16.80189 -60.75222 1.000 20.36087 270 LYS B C 1
ATOM 10171 O O . LYS B 1 244 ? -27.47896 16.57601 -59.80440 1.000 20.76002 270 LYS B O 1
ATOM 10190 N N . GLU B 1 245 ? -25.40937 16.54695 -60.69628 1.000 19.04515 271 GLU B N 1
ATOM 10191 C CA . GLU B 1 245 ? -24.78646 16.02161 -59.48379 1.000 20.21056 271 GLU B CA 1
ATOM 10192 C C . GLU B 1 245 ? -24.54839 17.10251 -58.43677 1.000 19.64984 271 GLU B C 1
ATOM 10193 O O . GLU B 1 245 ? -24.13856 16.78095 -57.31481 1.000 20.73379 271 GLU B O 1
ATOM 10205 N N . GLY B 1 246 ? -24.84081 18.35815 -58.75929 1.000 18.91938 272 GLY B N 1
ATOM 10206 C CA . GLY B 1 246 ? -24.57683 19.47000 -57.86945 1.000 19.73867 272 GLY B CA 1
ATOM 10207 C C . GLY B 1 246 ? -23.35801 20.25746 -58.30697 1.000 17.55737 272 GLY B C 1
ATOM 10208 O O . GLY B 1 246 ? -22.65124 19.91478 -59.25870 1.000 20.15631 272 GLY B O 1
ATOM 10212 N N . ALA B 1 247 ? -23.11474 21.34376 -57.58655 1.000 16.26894 273 ALA B N 1
ATOM 10213 C CA . ALA B 1 247 ? -22.05088 22.26059 -57.94810 1.000 15.40409 273 ALA B CA 1
ATOM 10214 C C . ALA B 1 247 ? -21.81258 23.18620 -56.77312 1.000 14.40613 273 ALA B C 1
ATOM 10215 O O . ALA B 1 247 ? -22.67534 23.36177 -55.91091 1.000 15.46955 273 ALA B O 1
ATOM 10222 N N . MET B 1 248 ? -20.63991 23.79871 -56.77682 1.000 13.72009 274 MET B N 1
ATOM 10223 C CA A MET B 1 248 ? -20.32489 24.83581 -55.81193 0.897 13.84341 274 MET B CA 1
ATOM 10224 C CA B MET B 1 248 ? -20.32706 24.83279 -55.80391 0.103 13.78754 274 MET B CA 1
ATOM 10225 C C . MET B 1 248 ? -21.14303 26.09495 -56.06945 1.000 13.85152 274 MET B C 1
ATOM 10226 O O . MET B 1 248 ? -21.31615 26.52239 -57.21570 1.000 14.63250 274 MET B O 1
ATOM 10252 N N . ALA B 1 249 ? -21.63029 26.69468 -54.98889 1.000 13.55627 275 ALA B N 1
ATOM 10253 C CA . ALA B 1 249 ? -22.24142 28.01202 -54.98321 1.000 13.44875 275 ALA B CA 1
ATOM 10254 C C . ALA B 1 249 ? -21.42326 28.90087 -54.05402 1.000 12.93794 275 ALA B C 1
ATOM 10255 O O . ALA B 1 249 ? -20.78122 28.42308 -53.11005 1.000 14.35779 275 ALA B O 1
ATOM 10262 N N . TRP B 1 250 ? -21.46357 30.20189 -54.30635 1.000 13.41552 276 TRP B N 1
ATOM 10263 C CA . TRP B 1 250 ? -20.59083 31.10160 -53.57561 1.000 12.83712 276 TRP B CA 1
ATOM 10264 C C . TRP B 1 250 ? -21.09924 32.52505 -53.68297 1.000 12.74539 276 TRP B C 1
ATOM 10265 O O . TRP B 1 250 ? -21.84194 32.87626 -54.60256 1.000 14.10112 276 TRP B O 1
ATOM 10286 N N . PHE B 1 251 ? -20.67931 33.33460 -52.71798 1.000 12.97052 277 PHE B N 1
ATOM 10287 C CA . PHE B 1 251 ? -20.85190 34.77103 -52.74486 1.000 13.69199 277 PHE B CA 1
ATOM 10288 C C . PHE B 1 251 ? -19.47581 35.41270 -52.84216 1.000 13.45554 277 PHE B C 1
ATOM 10289 O O . PHE B 1 251 ? -18.51918 34.94654 -52.21027 1.000 14.96339 277 PHE B O 1
ATOM 10306 N N . ASP B 1 252 ? -19.37789 36.49122 -53.60072 1.000 12.14625 278 ASP B N 1
ATOM 10307 C CA . ASP B 1 252 ? -18.26501 37.41198 -53.44645 1.000 12.17102 278 ASP B CA 1
ATOM 10308 C C . ASP B 1 252 ? -18.76530 38.64170 -52.70799 1.000 11.93761 278 ASP B C 1
ATOM 10309 O O . ASP B 1 252 ? -19.92035 39.04975 -52.86096 1.000 13.05237 278 ASP B O 1
ATOM 10318 N N . VAL B 1 253 ? -17.89572 39.20916 -51.87626 1.000 12.00834 279 VAL B N 1
ATOM 10319 C CA . VAL B 1 253 ? -18.27348 40.30376 -50.99586 1.000 11.33355 279 VAL B CA 1
ATOM 10320 C C . VAL B 1 253 ? -17.24400 41.41919 -51.09383 1.000 12.25307 279 VAL B C 1
ATOM 10321 O O . VAL B 1 253 ? -16.05164 41.17262 -51.29039 1.000 13.55095 279 VAL B O 1
ATOM 10334 N N . PHE B 1 254 ? -17.69970 42.65583 -50.90517 1.000 12.23728 280 PHE B N 1
ATOM 10335 C CA . PHE B 1 254 ? -16.76600 43.74481 -50.65457 1.000 12.19768 280 PHE B CA 1
ATOM 10336 C C . PHE B 1 254 ? -16.39341 43.76955 -49.17672 1.000 13.38323 280 PHE B C 1
ATOM 10337 O O . PHE B 1 254 ? -17.23825 43.55935 -48.29859 1.000 13.54657 280 PHE B O 1
ATOM 10354 N N . ALA B 1 255 ? -15.12273 44.04603 -48.90892 1.000 13.36570 281 ALA B N 1
ATOM 10355 C CA . ALA B 1 255 ? -14.61030 44.15122 -47.55214 1.000 13.19803 281 ALA B CA 1
ATOM 10356 C C . ALA B 1 255 ? -13.56138 45.24914 -47.53324 1.000 13.87348 281 ALA B C 1
ATOM 10357 O O . ALA B 1 255 ? -13.02896 45.63638 -48.57397 1.000 15.07885 281 ALA B O 1
ATOM 10364 N N . MET B 1 256 ? -13.26413 45.74563 -46.33430 1.000 14.28046 282 MET B N 1
ATOM 10365 C CA . MET B 1 256 ? -12.34298 46.85590 -46.16326 1.000 14.30270 282 MET B CA 1
ATOM 10366 C C . MET B 1 256 ? -11.11048 46.39174 -45.40466 1.000 15.41669 282 MET B C 1
ATOM 10367 O O . MET B 1 256 ? -11.22073 45.99110 -44.23499 1.000 16.04420 282 MET B O 1
ATOM 10381 N N . PRO B 1 257 ? -9.92763 46.43288 -46.02061 1.000 15.44153 283 PRO B N 1
ATOM 10382 C CA . PRO B 1 257 ? -8.70966 46.05772 -45.29770 1.000 16.69767 283 PRO B CA 1
ATOM 10383 C C . PRO B 1 257 ? -8.56116 46.88211 -44.03492 1.000 17.89797 283 PRO B C 1
ATOM 10384 O O . PRO B 1 257 ? -8.90455 48.06371 -43.99773 1.000 17.31419 283 PRO B O 1
ATOM 10395 N N . ALA B 1 258 ? -8.03026 46.24263 -42.99733 1.000 18.88366 284 ALA B N 1
ATOM 10396 C CA . ALA B 1 258 ? -7.92514 46.88453 -41.69740 1.000 20.34131 284 ALA B CA 1
ATOM 10397 C C . ALA B 1 258 ? -7.06056 48.13459 -41.71610 1.000 20.41716 284 ALA B C 1
ATOM 10398 O O . ALA B 1 258 ? -7.23101 48.99954 -40.85137 1.000 23.81635 284 ALA B O 1
ATOM 10405 N N . ASP B 1 259 ? -6.12975 48.25106 -42.65854 1.000 18.51136 285 ASP B N 1
ATOM 10406 C CA . ASP B 1 259 ? -5.25136 49.40849 -42.71711 1.000 18.56499 285 ASP B CA 1
ATOM 10407 C C . ASP B 1 259 ? -5.66299 50.39210 -43.80133 1.000 18.56899 285 ASP B C 1
ATOM 10408 O O . ASP B 1 259 ? -4.87993 51.27676 -44.15488 1.000 20.36677 285 ASP B O 1
ATOM 10417 N N . ALA B 1 260 ? -6.89945 50.29821 -44.28272 1.000 17.73286 286 ALA B N 1
ATOM 10418 C CA . ALA B 1 260 ? -7.34731 51.17474 -45.35324 1.000 19.11146 286 ALA B CA 1
ATOM 10419 C C . ALA B 1 260 ? -7.17394 52.63738 -44.97320 1.000 22.63936 286 ALA B C 1
ATOM 10420 O O . ALA B 1 260 ? -7.49970 53.05708 -43.85785 1.000 24.15516 286 ALA B O 1
ATOM 10427 N N . LYS B 1 261 ? -6.65900 53.40301 -45.93621 1.000 25.10464 287 LYS B N 1
ATOM 10428 C CA . LYS B 1 261 ? -6.34295 54.81241 -45.76651 1.000 26.98271 287 LYS B CA 1
ATOM 10429 C C . LYS B 1 261 ? -7.59081 55.67335 -45.88360 1.000 27.03518 287 LYS B C 1
ATOM 10430 O O . LYS B 1 261 ? -7.84754 56.52761 -45.03020 1.000 28.40841 287 LYS B O 1
ATOM 10449 N N . ASN B 1 262 ? -8.37613 55.47021 -46.93300 1.000 23.81715 288 ASN B N 1
ATOM 10450 C CA . ASN B 1 262 ? -9.43730 56.40204 -47.29268 1.000 22.65276 288 ASN B CA 1
ATOM 10451 C C . ASN B 1 262 ? -10.79435 55.75195 -47.06190 1.000 21.73729 288 ASN B C 1
ATOM 10452 O O . ASN B 1 262 ? -11.51636 55.40318 -47.99428 1.000 20.72545 288 ASN B O 1
ATOM 10463 N N . LYS B 1 263 ? -11.14021 55.61793 -45.77932 1.000 22.80004 289 LYS B N 1
ATOM 10464 C CA . LYS B 1 263 ? -12.35916 54.91217 -45.40401 1.000 22.80541 289 LYS B CA 1
ATOM 10465 C C . LYS B 1 263 ? -13.60512 55.67068 -45.83249 1.000 22.64342 289 LYS B C 1
ATOM 10466 O O . LYS B 1 263 ? -14.56517 55.05844 -46.31264 1.000 20.67494 289 LYS B O 1
ATOM 10485 N N . ASP B 1 264 ? -13.61595 56.99754 -45.67755 1.000 23.97667 290 ASP B N 1
ATOM 10486 C CA . ASP B 1 264 ? -14.79925 57.75698 -46.07028 1.000 24.78712 290 ASP B CA 1
ATOM 10487 C C . ASP B 1 264 ? -15.10392 57.56649 -47.55018 1.000 22.29254 290 ASP B C 1
ATOM 10488 O O . ASP B 1 264 ? -16.26170 57.37308 -47.93765 1.000 22.42917 290 ASP B O 1
ATOM 10497 N N . GLU B 1 265 ? -14.07667 57.63646 -48.39536 1.000 20.12644 291 GLU B N 1
ATOM 10498 C CA . GLU B 1 265 ? -14.28891 57.45171 -49.82448 1.000 19.59247 291 GLU B CA 1
ATOM 10499 C C . GLU B 1 265 ? -14.72166 56.02586 -50.12801 1.000 18.44364 291 GLU B C 1
ATOM 10500 O O . GLU B 1 265 ? -15.54796 55.79380 -51.01852 1.000 18.52381 291 GLU B O 1
ATOM 10512 N N . ALA B 1 266 ? -14.16441 55.05775 -49.40206 1.000 17.10907 292 ALA B N 1
ATOM 10513 C CA . ALA B 1 266 ? -14.57417 53.67228 -49.58310 1.000 16.34005 292 ALA B CA 1
ATOM 10514 C C . ALA B 1 266 ? -16.04748 53.49401 -49.24186 1.000 15.85928 292 ALA B C 1
ATOM 10515 O O . ALA B 1 266 ? -16.77856 52.81306 -49.97021 1.000 16.42838 292 ALA B O 1
ATOM 10522 N N . TYR B 1 267 ? -16.50934 54.10838 -48.14607 1.000 15.83841 293 TYR B N 1
ATOM 10523 C CA . TYR B 1 267 ? -17.92991 54.02078 -47.81158 1.000 15.39644 293 TYR B CA 1
ATOM 10524 C C . TYR B 1 267 ? -18.79099 54.68390 -48.88137 1.000 16.48076 293 TYR B C 1
ATOM 10525 O O . TYR B 1 267 ? -19.88632 54.20221 -49.18611 1.000 17.50774 293 TYR B O 1
ATOM 10543 N N . GLN B 1 268 ? -18.32474 55.79289 -49.46088 1.000 16.16608 294 GLN B N 1
ATOM 10544 C CA . GLN B 1 268 ? -19.08038 56.39224 -50.55674 1.000 17.67155 294 GLN B CA 1
ATOM 10545 C C . GLN B 1 268 ? -19.21644 55.42217 -51.72518 1.000 15.60967 294 GLN B C 1
ATOM 10546 O O . GLN B 1 268 ? -20.28180 55.33114 -52.34417 1.000 16.90788 294 GLN B O 1
ATOM 10560 N N . PHE B 1 269 ? -18.15250 54.67982 -52.03742 1.000 14.64957 295 PHE B N 1
ATOM 10561 C CA . PHE B 1 269 ? -18.23323 53.73318 -53.14313 1.000 14.41723 295 PHE B CA 1
ATOM 10562 C C . PHE B 1 269 ? -19.14512 52.55952 -52.80255 1.000 14.44617 295 PHE B C 1
ATOM 10563 O O . PHE B 1 269 ? -19.95190 52.13781 -53.63723 1.000 15.58954 295 PHE B O 1
ATOM 10580 N N . LEU B 1 270 ? -19.05422 52.03325 -51.57850 1.000 14.50215 296 LEU B N 1
ATOM 10581 C CA . LEU B 1 270 ? -19.94950 50.94940 -51.18740 1.000 13.66887 296 LEU B CA 1
ATOM 10582 C C . LEU B 1 270 ? -21.39780 51.40430 -51.24660 1.000 14.27767 296 LEU B C 1
ATOM 10583 O O . LEU B 1 270 ? -22.27101 50.67876 -51.73866 1.000 14.96562 296 LEU B O 1
ATOM 10599 N N . ASN B 1 271 ? -21.67092 52.61255 -50.76302 1.000 14.92298 297 ASN B N 1
ATOM 10600 C CA . ASN B 1 271 ? -23.03895 53.10139 -50.79509 1.000 16.49849 297 ASN B CA 1
ATOM 10601 C C . ASN B 1 271 ? -23.51516 53.32478 -52.22316 1.000 16.16634 297 ASN B C 1
ATOM 10602 O O . ASN B 1 271 ? -24.70970 53.17721 -52.50413 1.000 17.19211 297 ASN B O 1
ATOM 10613 N N . TYR B 1 272 ? -22.59615 53.69634 -53.12107 1.000 15.69637 298 TYR B N 1
ATOM 10614 C CA . TYR B 1 272 ? -22.89457 53.80845 -54.54776 1.000 15.84934 298 TYR B CA 1
ATOM 10615 C C . TYR B 1 272 ? -23.27864 52.44857 -55.12063 1.000 16.17875 298 TYR B C 1
ATOM 10616 O O . TYR B 1 272 ? -24.28634 52.32261 -55.82295 1.000 16.56937 298 TYR B O 1
ATOM 10634 N N . LEU B 1 273 ? -22.51681 51.40428 -54.78648 1.000 14.79499 299 LEU B N 1
ATOM 10635 C CA . LEU B 1 273 ? -22.85677 50.06235 -55.24429 1.000 14.36938 299 LEU B CA 1
ATOM 10636 C C . LEU B 1 273 ? -24.17520 49.55311 -54.66625 1.000 16.00451 299 LEU B C 1
ATOM 10637 O O . LEU B 1 273 ? -24.77275 48.63239 -55.23560 1.000 16.02702 299 LEU B O 1
ATOM 10653 N N . LEU B 1 274 ? -24.61743 50.09649 -53.53208 1.000 15.62168 300 LEU B N 1
ATOM 10654 C CA . LEU B 1 274 ? -25.90899 49.74016 -52.95512 1.000 14.60323 300 LEU B CA 1
ATOM 10655 C C . LEU B 1 274 ? -27.07187 50.44577 -53.64321 1.000 15.50298 300 LEU B C 1
ATOM 10656 O O . LEU B 1 274 ? -28.22942 50.07765 -53.40623 1.000 17.34841 300 LEU B O 1
ATOM 10672 N N . ARG B 1 275 ? -26.79839 51.43552 -54.48750 1.000 16.56264 301 ARG B N 1
ATOM 10673 C CA A ARG B 1 275 ? -27.87287 52.11185 -55.19607 0.573 16.99217 301 ARG B CA 1
ATOM 10674 C CA B ARG B 1 275 ? -27.86628 52.11609 -55.20398 0.241 17.44745 301 ARG B CA 1
ATOM 10675 C CA C ARG B 1 275 ? -27.86718 52.11886 -55.21110 0.186 17.17086 301 ARG B CA 1
ATOM 10676 C C . ARG B 1 275 ? -28.42510 51.17421 -56.26357 1.000 16.42880 301 ARG B C 1
ATOM 10677 O O . ARG B 1 275 ? -27.65192 50.56521 -57.01338 1.000 16.97313 301 ARG B O 1
ATOM 10736 N N . PRO B 1 276 ? -29.74588 51.02665 -56.35574 1.000 17.57454 302 PRO B N 1
ATOM 10737 C CA . PRO B 1 276 ? -30.30176 49.97266 -57.22212 1.000 17.81772 302 PRO B CA 1
ATOM 10738 C C . PRO B 1 276 ? -29.88228 50.06194 -58.67635 1.000 16.52222 302 PRO B C 1
ATOM 10739 O O . PRO B 1 276 ? -29.58207 49.02773 -59.28793 1.000 16.19174 302 PRO B O 1
ATOM 10750 N N . ASP B 1 277 ? -29.86119 51.26326 -59.25589 1.000 16.72527 303 ASP B N 1
ATOM 10751 C CA . ASP B 1 277 ? -29.49429 51.37937 -60.66305 1.000 16.91822 303 ASP B CA 1
ATOM 10752 C C . ASP B 1 277 ? -28.03711 50.99700 -60.89540 1.000 16.78524 303 ASP B C 1
ATOM 10753 O O . ASP B 1 277 ? -27.70144 50.44796 -61.95036 1.000 17.58430 303 ASP B O 1
ATOM 10762 N N . VAL B 1 278 ? -27.16336 51.27766 -59.92814 1.000 15.58822 304 VAL B N 1
ATOM 10763 C CA . VAL B 1 278 ? -25.73647 51.04169 -60.11815 1.000 14.77637 304 VAL B CA 1
ATOM 10764 C C . VAL B 1 278 ? -25.46106 49.55325 -60.20343 1.000 14.20273 304 VAL B C 1
ATOM 10765 O O . VAL B 1 278 ? -24.79326 49.07419 -61.12580 1.000 14.50456 304 VAL B O 1
ATOM 10778 N N . VAL B 1 279 ? -25.97063 48.79981 -59.23578 1.000 13.88817 305 VAL B N 1
ATOM 10779 C CA . VAL B 1 279 ? -25.65339 47.38285 -59.18774 1.000 13.28615 305 VAL B CA 1
ATOM 10780 C C . VAL B 1 279 ? -26.44559 46.60364 -60.24050 1.000 13.02517 305 VAL B C 1
ATOM 10781 O O . VAL B 1 279 ? -25.94587 45.61102 -60.77846 1.000 13.52799 305 VAL B O 1
ATOM 10794 N N . ALA B 1 280 ? -27.67084 47.02605 -60.56478 1.000 13.36053 306 ALA B N 1
ATOM 10795 C CA . ALA B 1 280 ? -28.39104 46.37937 -61.65923 1.000 13.27515 306 ALA B CA 1
ATOM 10796 C C . ALA B 1 280 ? -27.63867 46.54424 -62.97315 1.000 13.84398 306 ALA B C 1
ATOM 10797 O O . ALA B 1 280 ? -27.54867 45.60779 -63.77504 1.000 13.97933 306 ALA B O 1
ATOM 10804 N N . HIS B 1 281 ? -27.07530 47.72670 -63.20319 1.000 14.67716 307 HIS B N 1
ATOM 10805 C CA . HIS B 1 281 ? -26.28802 47.95178 -64.41193 1.000 13.73474 307 HIS B CA 1
ATOM 10806 C C . HIS B 1 281 ? -25.07156 47.03277 -64.46993 1.000 14.50421 307 HIS B C 1
ATOM 10807 O O . HIS B 1 281 ? -24.71379 46.53694 -65.54797 1.000 15.29098 307 HIS B O 1
ATOM 10821 N N . ILE B 1 282 ? -24.42825 46.78810 -63.32382 1.000 13.69982 308 ILE B N 1
ATOM 10822 C CA . ILE B 1 282 ? -23.33003 45.82950 -63.27723 1.000 12.54659 308 ILE B CA 1
ATOM 10823 C C . ILE B 1 282 ? -23.82347 44.44457 -63.67096 1.000 13.29676 308 ILE B C 1
ATOM 10824 O O . ILE B 1 282 ? -23.23360 43.78289 -64.52821 1.000 13.22193 308 ILE B O 1
ATOM 10840 N N . SER B 1 283 ? -24.89608 43.96989 -63.02955 1.000 13.85238 309 SER B N 1
ATOM 10841 C CA . SER B 1 283 ? -25.41142 42.64235 -63.35733 1.000 13.38871 309 SER B CA 1
ATOM 10842 C C . SER B 1 283 ? -25.73084 42.50774 -64.84442 1.000 13.90743 309 SER B C 1
ATOM 10843 O O . SER B 1 283 ? -25.52376 41.44179 -65.44097 1.000 15.00446 309 SER B O 1
ATOM 10851 N N . ASP B 1 284 ? -26.25158 43.57602 -65.45496 1.000 13.40815 310 ASP B N 1
ATOM 10852 C CA . ASP B 1 284 ? -26.58690 43.52810 -66.87372 1.000 15.65820 310 ASP B CA 1
ATOM 10853 C C . ASP B 1 284 ? -25.35714 43.22725 -67.71807 1.000 15.98105 310 ASP B C 1
ATOM 10854 O O . ASP B 1 284 ? -25.44432 42.55068 -68.75015 1.000 17.77493 310 ASP B O 1
ATOM 10863 N N . HIS B 1 285 ? -24.20704 43.74450 -67.30415 1.000 14.83688 311 HIS B N 1
ATOM 10864 C CA A HIS B 1 285 ? -22.97936 43.59554 -68.06952 0.571 14.36673 311 HIS B CA 1
ATOM 10865 C CA B HIS B 1 285 ? -22.97922 43.59836 -68.06905 0.429 14.51980 311 HIS B CA 1
ATOM 10866 C C . HIS B 1 285 ? -22.20913 42.33048 -67.74570 1.000 13.87197 311 HIS B C 1
ATOM 10867 O O . HIS B 1 285 ? -21.58198 41.74943 -68.64567 1.000 16.58550 311 HIS B O 1
ATOM 10893 N N . VAL B 1 286 ? -22.23748 41.88645 -66.49288 1.000 13.67995 312 VAL B N 1
ATOM 10894 C CA . VAL B 1 286 ? -21.40808 40.76013 -66.08918 1.000 13.39705 312 VAL B CA 1
ATOM 10895 C C . VAL B 1 286 ? -22.17996 39.45858 -65.93553 1.000 12.17893 312 VAL B C 1
ATOM 10896 O O . VAL B 1 286 ? -21.54722 38.41041 -65.73691 1.000 13.43765 312 VAL B O 1
ATOM 10909 N N . PHE B 1 287 ? -23.51458 39.48502 -66.03290 1.000 13.05345 313 PHE B N 1
ATOM 10910 C CA . PHE B 1 287 ? -24.34935 38.27598 -66.02425 1.000 13.19635 313 PHE B CA 1
ATOM 10911 C C . PHE B 1 287 ? -24.24288 37.49412 -64.71945 1.000 12.21257 313 PHE B C 1
ATOM 10912 O O . PHE B 1 287 ? -24.27944 36.25882 -64.70254 1.000 13.40148 313 PHE B O 1
ATOM 10929 N N . TYR B 1 288 ? -24.14117 38.23546 -63.62071 1.000 13.24687 314 TYR B N 1
ATOM 10930 C CA . TYR B 1 288 ? -24.13757 37.69897 -62.27213 1.000 12.21095 314 TYR B CA 1
ATOM 10931 C C . TYR B 1 288 ? -25.32014 38.25969 -61.49285 1.000 13.46645 314 TYR B C 1
ATOM 10932 O O . TYR B 1 288 ? -25.67172 39.43876 -61.62563 1.000 13.76394 314 TYR B O 1
ATOM 10950 N N . ALA B 1 289 ? -25.89918 37.40923 -60.65092 1.000 13.93137 315 ALA B N 1
ATOM 10951 C CA . ALA B 1 289 ? -26.92341 37.84198 -59.71480 1.000 13.52115 315 ALA B CA 1
ATOM 10952 C C . ALA B 1 289 ? -26.29188 38.67590 -58.61113 1.000 13.41471 315 ALA B C 1
ATOM 10953 O O . ALA B 1 289 ? -25.30879 38.25789 -57.99389 1.000 13.86425 315 ALA B O 1
ATOM 10960 N N . ASN B 1 290 ? -26.85615 39.85121 -58.36115 1.000 13.84590 316 ASN B N 1
ATOM 10961 C CA . ASN B 1 290 ? -26.43762 40.67412 -57.23857 1.000 13.18120 316 ASN B CA 1
ATOM 10962 C C . ASN B 1 290 ? -27.27564 40.35069 -56.00340 1.000 14.97519 316 ASN B C 1
ATOM 10963 O O . ASN B 1 290 ? -28.23849 39.58013 -56.04725 1.000 15.36240 316 ASN B O 1
ATOM 10974 N N . ALA B 1 291 ? -26.87986 40.93841 -54.87757 1.000 15.39333 317 ALA B N 1
ATOM 10975 C CA . ALA B 1 291 ? -27.51065 40.65033 -53.59890 1.000 15.15987 317 ALA B CA 1
ATOM 10976 C C . ALA B 1 291 ? -28.47454 41.74215 -53.15466 1.000 14.26630 317 ALA B C 1
ATOM 10977 O O . ALA B 1 291 ? -28.87334 41.77091 -51.98410 1.000 14.94950 317 ALA B O 1
ATOM 10984 N N . ASN B 1 292 ? -28.89145 42.60210 -54.07221 1.000 14.51400 318 ASN B N 1
ATOM 10985 C CA . ASN B 1 292 ? -29.64612 43.81540 -53.77788 1.000 15.07899 318 ASN B CA 1
ATOM 10986 C C . ASN B 1 292 ? -31.09649 43.61205 -54.20186 1.000 15.60962 318 ASN B C 1
ATOM 10987 O O . ASN B 1 292 ? -31.40425 43.54282 -55.39440 1.000 16.04603 318 ASN B O 1
ATOM 10998 N N . LYS B 1 293 ? -31.98304 43.49541 -53.20962 1.000 16.01135 319 LYS B N 1
ATOM 10999 C CA . LYS B 1 293 ? -33.40384 43.30701 -53.48741 1.000 16.58319 319 LYS B CA 1
ATOM 11000 C C . LYS B 1 293 ? -33.99489 44.49512 -54.23987 1.000 16.32072 319 LYS B C 1
ATOM 11001 O O . LYS B 1 293 ? -34.83572 44.32293 -55.13111 1.000 18.17994 319 LYS B O 1
ATOM 11020 N N . ALA B 1 294 ? -33.58295 45.70990 -53.88824 1.000 15.23016 320 ALA B N 1
ATOM 11021 C CA . ALA B 1 294 ? -34.12691 46.88739 -54.55672 1.000 17.32636 320 ALA B CA 1
ATOM 11022 C C . ALA B 1 294 ? -33.73253 46.94761 -56.02792 1.000 16.37397 320 ALA B C 1
ATOM 11023 O O . ALA B 1 294 ? -34.47380 47.50465 -56.84697 1.000 17.11161 320 ALA B O 1
ATOM 11030 N N . ALA B 1 295 ? -32.58502 46.37724 -56.38293 1.000 15.63279 321 ALA B N 1
ATOM 11031 C CA . ALA B 1 295 ? -32.10406 46.45735 -57.75150 1.000 15.22511 321 ALA B CA 1
ATOM 11032 C C . ALA B 1 295 ? -32.84979 45.53341 -58.70044 1.000 15.55163 321 ALA B C 1
ATOM 11033 O O . ALA B 1 295 ? -32.79575 45.74052 -59.91563 1.000 15.69527 321 ALA B O 1
ATOM 11040 N N . THR B 1 296 ? -33.52392 44.51429 -58.18999 1.000 16.09739 322 THR B N 1
ATOM 11041 C CA . THR B 1 296 ? -34.05266 43.47086 -59.06679 1.000 15.84592 322 THR B CA 1
ATOM 11042 C C . THR B 1 296 ? -34.86386 43.97845 -60.24773 1.000 15.75909 322 THR B C 1
ATOM 11043 O O . THR B 1 296 ? -34.62425 43.50742 -61.37031 1.000 15.65025 322 THR B O 1
ATOM 11054 N N . PRO B 1 297 ? -35.83655 44.88053 -60.08728 1.000 15.59095 323 PRO B N 1
ATOM 11055 C CA . PRO B 1 297 ? -36.65316 45.27242 -61.24864 1.000 16.80312 323 PRO B CA 1
ATOM 11056 C C . PRO B 1 297 ? -35.88607 46.02922 -62.31066 1.000 17.05247 323 PRO B C 1
ATOM 11057 O O . PRO B 1 297 ? -36.39720 46.16553 -63.43259 1.000 18.17871 323 PRO B O 1
ATOM 11068 N N . LEU B 1 298 ? -34.69086 46.52735 -61.99379 1.000 15.79999 324 LEU B N 1
ATOM 11069 C CA . LEU B 1 298 ? -33.84510 47.19910 -62.96788 1.000 16.14364 324 LEU B CA 1
ATOM 11070 C C . LEU B 1 298 ? -32.91532 46.24937 -63.71091 1.000 16.62485 324 LEU B C 1
ATOM 11071 O O . LEU B 1 298 ? -32.32715 46.65548 -64.71782 1.000 16.88160 324 LEU B O 1
ATOM 11087 N N . VAL B 1 299 ? -32.74994 45.01318 -63.23458 1.000 15.85165 325 VAL B N 1
ATOM 11088 C CA . VAL B 1 299 ? -31.89954 44.05051 -63.92116 1.000 15.92415 325 VAL B CA 1
ATOM 11089 C C . VAL B 1 299 ? -32.59537 43.59832 -65.19531 1.000 17.45822 325 VAL B C 1
ATOM 11090 O O . VAL B 1 299 ? -33.80188 43.32702 -65.20467 1.000 17.69072 325 VAL B O 1
ATOM 11103 N N . SER B 1 300 ? -31.83335 43.48986 -66.27365 1.000 17.05110 326 SER B N 1
ATOM 11104 C CA A SER B 1 300 ? -32.39532 43.06315 -67.54413 0.496 17.67655 326 SER B CA 1
ATOM 11105 C CA B SER B 1 300 ? -32.39999 43.06746 -67.54448 0.504 17.47398 326 SER B CA 1
ATOM 11106 C C . SER B 1 300 ? -33.12956 41.73930 -67.39864 1.000 18.39133 326 SER B C 1
ATOM 11107 O O . SER B 1 300 ? -32.68821 40.84266 -66.67756 1.000 18.49709 326 SER B O 1
ATOM 11121 N N . ALA B 1 301 ? -34.24788 41.61584 -68.11732 1.000 19.83845 327 ALA B N 1
ATOM 11122 C CA . ALA B 1 301 ? -34.96860 40.35071 -68.14269 1.000 21.21255 327 ALA B CA 1
ATOM 11123 C C . ALA B 1 301 ? -34.09217 39.21818 -68.66600 1.000 22.58336 327 ALA B C 1
ATOM 11124 O O . ALA B 1 301 ? -34.23620 38.07642 -68.21653 1.000 23.64556 327 ALA B O 1
ATOM 11131 N N . GLU B 1 302 ? -33.16539 39.49810 -69.59451 1.000 21.77270 328 GLU B N 1
ATOM 11132 C CA . GLU B 1 302 ? -32.35105 38.39330 -70.09929 1.000 23.96284 328 GLU B CA 1
ATOM 11133 C C . GLU B 1 302 ? -31.47642 37.80332 -68.99767 1.000 21.00383 328 GLU B C 1
ATOM 11134 O O . GLU B 1 302 ? -31.14557 36.61481 -69.04052 1.000 22.69733 328 GLU B O 1
ATOM 11146 N N . VAL B 1 303 ? -31.07058 38.62013 -68.02594 1.000 18.19537 329 VAL B N 1
ATOM 11147 C CA . VAL B 1 303 ? -30.31170 38.11438 -66.88610 1.000 18.26969 329 VAL B CA 1
ATOM 11148 C C . VAL B 1 303 ? -31.23964 37.45249 -65.86844 1.000 17.38694 329 VAL B C 1
ATOM 11149 O O . VAL B 1 303 ? -31.00728 36.31096 -65.45434 1.000 17.67828 329 VAL B O 1
ATOM 11162 N N . ARG B 1 304 ? -32.33639 38.12352 -65.49975 1.000 17.73190 330 ARG B N 1
ATOM 11163 C CA . ARG B 1 304 ? -33.22759 37.58775 -64.47298 1.000 19.03596 330 ARG B CA 1
ATOM 11164 C C . ARG B 1 304 ? -33.86886 36.26233 -64.86960 1.000 20.56838 330 ARG B C 1
ATOM 11165 O O . ARG B 1 304 ? -34.11763 35.40780 -64.00922 1.000 21.74886 330 ARG B O 1
ATOM 11186 N N . GLU B 1 305 ? -34.22394 36.09832 -66.13870 1.000 21.10106 331 GLU B N 1
ATOM 11187 C CA A GLU B 1 305 ? -34.92694 34.89445 -66.55708 0.560 22.43534 331 GLU B CA 1
ATOM 11188 C CA B GLU B 1 305 ? -34.92332 34.89752 -66.57970 0.440 21.86400 331 GLU B CA 1
ATOM 11189 C C . GLU B 1 305 ? -33.98717 33.75122 -66.90728 1.000 21.27687 331 GLU B C 1
ATOM 11190 O O . GLU B 1 305 ? -34.45814 32.70327 -67.36224 1.000 23.04196 331 GLU B O 1
ATOM 11212 N N . ASN B 1 306 ? -32.68682 33.92048 -66.70372 1.000 18.29026 332 ASN B N 1
ATOM 11213 C CA . ASN B 1 306 ? -31.73675 32.87136 -67.02588 1.000 16.21590 332 ASN B CA 1
ATOM 11214 C C . ASN B 1 306 ? -31.57313 31.96729 -65.81437 1.000 17.97727 332 ASN B C 1
ATOM 11215 O O . ASN B 1 306 ? -31.00732 32.40432 -64.79658 1.000 17.84784 332 ASN B O 1
ATOM 11226 N N . PRO B 1 307 ? -32.03097 30.71340 -65.87286 1.000 18.68356 333 PRO B N 1
ATOM 11227 C CA . PRO B 1 307 ? -31.91181 29.82925 -64.70225 1.000 18.87628 333 PRO B CA 1
ATOM 11228 C C . PRO B 1 307 ? -30.49654 29.36190 -64.42235 1.000 19.15199 333 PRO B C 1
ATOM 11229 O O . PRO B 1 307 ? -30.26872 28.73227 -63.37874 1.000 19.90673 333 PRO B O 1
ATOM 11240 N N . GLY B 1 308 ? -29.54240 29.66702 -65.29367 1.000 17.83314 334 GLY B N 1
ATOM 11241 C CA . GLY B 1 308 ? -28.14636 29.48864 -64.96836 1.000 16.59181 334 GLY B CA 1
ATOM 11242 C C . GLY B 1 308 ? -27.51696 30.65388 -64.24414 1.000 16.33277 334 GLY B C 1
ATOM 11243 O O . GLY B 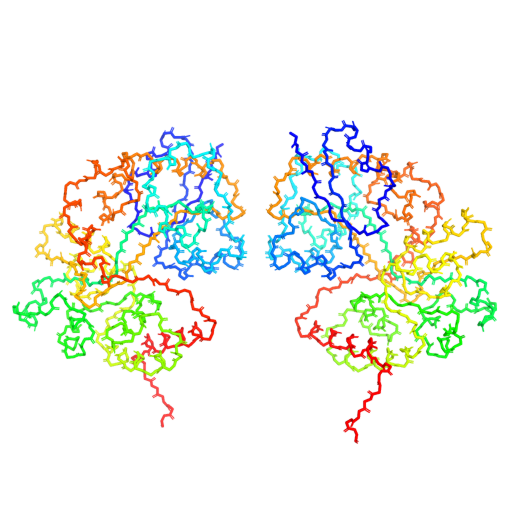1 308 ? -26.31795 30.61488 -63.95037 1.000 16.09876 334 GLY B O 1
ATOM 11247 N N . ILE B 1 309 ? -28.30091 31.70295 -63.99784 1.000 15.49308 335 ILE B N 1
ATOM 11248 C CA . ILE B 1 309 ? -27.90075 32.84662 -63.19266 1.000 15.32450 335 ILE B CA 1
ATOM 11249 C C . ILE B 1 309 ? -28.71885 32.91214 -61.91544 1.000 16.83786 335 ILE B C 1
ATOM 11250 O O . ILE B 1 309 ? -28.17890 33.13827 -60.82964 1.000 17.61537 335 ILE B O 1
ATOM 11266 N N . TYR B 1 310 ? -30.02358 32.66017 -62.04019 1.000 19.02215 336 TYR B N 1
ATOM 11267 C CA . TYR B 1 310 ? -30.96068 32.56727 -60.92890 1.000 20.13132 336 TYR B CA 1
ATOM 11268 C C . TYR B 1 310 ? -31.61016 31.18948 -60.95528 1.000 22.18847 336 TYR B C 1
ATOM 11269 O O . TYR B 1 310 ? -32.73249 31.03050 -61.45985 1.000 23.64578 336 TYR B O 1
ATOM 11287 N N . PRO B 1 311 ? -30.94336 30.16711 -60.42179 1.000 23.44673 337 PRO B N 1
ATOM 11288 C CA . PRO B 1 311 ? -31.48691 28.81321 -60.54091 1.000 24.39986 337 PRO B CA 1
ATOM 11289 C C . PRO B 1 311 ? -32.68576 28.59677 -59.62554 1.000 25.80097 337 PRO B C 1
ATOM 11290 O O . PRO B 1 311 ? -32.80353 29.23435 -58.56772 1.000 26.50558 337 PRO B O 1
ATOM 11301 N N . PRO B 1 312 ? -33.57062 27.67577 -59.98962 1.000 27.03635 338 PRO B N 1
ATOM 11302 C CA . PRO B 1 312 ? -34.77189 27.40373 -59.18818 1.000 26.89329 338 PRO B CA 1
ATOM 11303 C C . PRO B 1 312 ? -34.43271 26.58483 -57.94798 1.000 27.69634 338 PRO B C 1
ATOM 11304 O O . PRO B 1 312 ? -33.31529 26.09557 -57.78136 1.000 27.16579 338 PRO B O 1
ATOM 11315 N N . ALA B 1 313 ? -35.44117 26.43299 -57.07814 1.000 29.14883 339 ALA B N 1
ATOM 11316 C CA . ALA B 1 313 ? -35.21979 25.83570 -55.76176 1.000 29.11540 339 ALA B CA 1
ATOM 11317 C C . ALA B 1 313 ? -34.61378 24.43958 -55.85973 1.000 29.06809 339 ALA B C 1
ATOM 11318 O O . ALA B 1 313 ? -33.72195 24.08838 -55.07844 1.000 29.19975 339 ALA B O 1
ATOM 11325 N N . ASP B 1 314 ? -35.10046 23.61699 -56.79306 1.000 29.39969 340 ASP B N 1
ATOM 11326 C CA . ASP B 1 314 ? -34.60782 22.24550 -56.88424 1.000 31.21649 340 ASP B CA 1
ATOM 11327 C C . ASP B 1 314 ? -33.14395 22.19520 -57.30775 1.000 29.46519 340 ASP B C 1
ATOM 11328 O O . ASP B 1 314 ? -32.42434 21.25776 -56.94261 1.000 31.11410 340 ASP B O 1
ATOM 11337 N N . VAL B 1 315 ? -32.68865 23.17770 -58.08342 1.000 27.10836 341 VAL B N 1
ATOM 11338 C CA . VAL B 1 315 ? -31.27599 23.24125 -58.43632 1.000 25.88153 341 VAL B CA 1
ATOM 11339 C C . VAL B 1 315 ? -30.46370 23.77335 -57.26934 1.000 24.89212 341 VAL B C 1
ATOM 11340 O O . VAL B 1 315 ? -29.38158 23.25807 -56.96093 1.000 24.32141 341 VAL B O 1
ATOM 11353 N N . ARG B 1 316 ? -30.98020 24.80628 -56.59874 1.000 24.48291 342 ARG B N 1
ATOM 11354 C CA . ARG B 1 316 ? -30.26660 25.38269 -55.46570 1.000 23.76905 342 ARG B CA 1
ATOM 11355 C C . ARG B 1 316 ? -30.04793 24.35573 -54.36211 1.000 22.97860 342 ARG B C 1
ATOM 11356 O O . ARG B 1 316 ? -29.03942 24.42153 -53.64659 1.000 22.67688 342 ARG B O 1
ATOM 11377 N N . ALA B 1 317 ? -30.97001 23.39406 -54.22196 1.000 23.80937 343 ALA B N 1
ATOM 11378 C CA . ALA B 1 317 ? -30.85713 22.35737 -53.20237 1.000 24.81447 343 ALA B CA 1
ATOM 11379 C C . ALA B 1 317 ? -29.67628 21.42404 -53.43779 1.000 24.14626 343 ALA B C 1
ATOM 11380 O O . ALA B 1 317 ? -29.21764 20.77451 -52.48875 1.000 25.29263 343 ALA B O 1
ATOM 11387 N N . LYS B 1 318 ? -29.17145 21.35277 -54.66867 1.000 23.46431 344 LYS B N 1
ATOM 11388 C CA . LYS B 1 318 ? -28.02356 20.52272 -55.00547 1.000 23.85442 344 LYS B CA 1
ATOM 11389 C C . LYS B 1 318 ? -26.69308 21.25423 -54.87296 1.000 21.77851 344 LYS B C 1
ATOM 11390 O O . LYS B 1 318 ? -25.64154 20.65361 -55.12016 1.000 22.25023 344 LYS B O 1
ATOM 11409 N N . LEU B 1 319 ? -26.70330 22.52592 -54.50264 1.000 18.89299 345 LEU B N 1
ATOM 11410 C CA . LEU B 1 319 ? -25.47365 23.29960 -54.45808 1.000 17.14490 345 LEU B CA 1
ATOM 11411 C C . LEU B 1 319 ? -24.81559 23.12123 -53.09775 1.000 17.79808 345 LEU B C 1
ATOM 11412 O O . LEU B 1 319 ? -25.48173 22.86691 -52.09130 1.000 21.37196 345 LEU B O 1
ATOM 11428 N N . PHE B 1 320 ? -23.49450 23.25266 -53.07792 1.000 17.74297 346 PHE B N 1
ATOM 11429 C CA . PHE B 1 320 ? -22.70891 23.13912 -51.85534 1.000 17.57105 346 PHE B CA 1
ATOM 11430 C C . PHE B 1 320 ? -21.81167 24.36598 -51.71359 1.000 16.94485 346 PHE B C 1
ATOM 11431 O O . PHE B 1 320 ? -21.55925 25.09132 -52.67501 1.000 18.27588 346 PHE B O 1
ATOM 11448 N N . THR B 1 321 ? -21.34896 24.59757 -50.48613 1.000 16.57612 347 THR B N 1
ATOM 11449 C CA . THR B 1 321 ? -20.55362 25.76070 -50.10736 1.000 16.97361 347 THR B CA 1
ATOM 11450 C C . THR B 1 321 ? -19.15519 25.29450 -49.71856 1.000 15.17485 347 THR B C 1
ATOM 11451 O O . THR B 1 321 ? -18.99615 24.22847 -49.12123 1.000 16.76944 347 THR B O 1
ATOM 11462 N N . GLN B 1 322 ? -18.14255 26.09101 -50.05445 1.000 15.76153 348 GLN B N 1
ATOM 11463 C CA . GLN B 1 322 ? -16.76686 25.73507 -49.73297 1.000 15.81952 348 GLN B CA 1
ATOM 11464 C C . GLN B 1 322 ? -16.52217 25.87265 -48.23449 1.000 16.81885 348 GLN B C 1
ATOM 11465 O O . GLN B 1 322 ? -16.82097 26.91204 -47.63734 1.000 18.94714 348 GLN B O 1
ATOM 11479 N N . LYS B 1 323 ? -15.99030 24.81300 -47.63278 1.000 16.47612 349 LYS B N 1
ATOM 11480 C CA A LYS B 1 323 ? -15.57916 24.84047 -46.23902 0.532 17.96292 349 LYS B CA 1
ATOM 11481 C CA B LYS B 1 323 ? -15.57750 24.80936 -46.24113 0.468 17.37808 349 LYS B CA 1
ATOM 11482 C C . LYS B 1 323 ? -14.09069 25.12758 -46.14225 1.000 17.55582 349 LYS B C 1
ATOM 11483 O O . LYS B 1 323 ? -13.30515 24.79225 -47.03323 1.000 18.33410 349 LYS B O 1
ATOM 11519 N N . VAL B 1 324 ? -13.71786 25.78475 -45.05341 1.000 16.85023 350 VAL B N 1
ATOM 11520 C CA . VAL B 1 324 ? -12.31945 26.06184 -44.75581 1.000 17.84448 350 VAL B CA 1
ATOM 11521 C C . VAL B 1 324 ? -11.69221 24.79888 -44.17849 1.000 18.19815 350 VAL B C 1
ATOM 11522 O O . VAL B 1 324 ? -12.21037 24.22438 -43.21677 1.000 19.40281 350 VAL B O 1
ATOM 11535 N N . GLN B 1 325 ? -10.58629 24.35396 -44.76996 1.000 18.62386 351 GLN B N 1
ATOM 11536 C CA . GLN B 1 325 ? -9.92861 23.11988 -44.37005 1.000 18.26639 351 GLN B CA 1
ATOM 11537 C C . GLN B 1 325 ? -8.79161 23.37994 -43.39100 1.000 17.41617 351 GLN B C 1
ATOM 11538 O O . GLN B 1 325 ? -8.19304 24.45973 -43.36525 1.000 20.05995 351 GLN B O 1
ATOM 11552 N N . ASP B 1 326 ? -8.49947 22.35711 -42.59059 1.000 16.32546 352 ASP B N 1
ATOM 11553 C CA . ASP B 1 326 ? -7.37954 22.39026 -41.67625 1.000 16.00141 352 ASP B CA 1
ATOM 11554 C C . ASP B 1 326 ? -6.07247 22.35520 -42.45857 1.000 16.39658 352 ASP B C 1
ATOM 11555 O O . ASP B 1 326 ? -6.05468 22.05687 -43.65851 1.000 16.37968 352 ASP B O 1
ATOM 11564 N N . PRO B 1 327 ? -4.96559 22.69751 -41.80018 1.000 15.97826 353 PRO B N 1
ATOM 11565 C CA . PRO B 1 327 ? -3.70220 22.84360 -42.53258 1.000 15.91706 353 PRO B CA 1
ATOM 11566 C C . PRO B 1 327 ? -3.17804 21.56725 -43.14331 1.000 14.80496 353 PRO B C 1
ATOM 11567 O O . PRO B 1 327 ? -2.39651 21.64232 -44.09942 1.000 15.80463 353 PRO B O 1
ATOM 11578 N N . LYS B 1 328 ? -3.51461 20.39890 -42.59315 1.000 14.98145 354 LYS B N 1
ATOM 11579 C CA A LYS B 1 328 ? -3.04103 19.16495 -43.20418 0.460 15.52615 354 LYS B CA 1
ATOM 11580 C CA B LYS B 1 328 ? -3.04599 19.15527 -43.19858 0.540 15.58024 354 LYS B CA 1
ATOM 11581 C C . LYS B 1 328 ? -3.75507 18.90452 -44.52270 1.000 15.29740 354 LYS B C 1
ATOM 11582 O O . LYS B 1 328 ? -3.11467 18.57618 -45.52587 1.000 15.90871 354 LYS B O 1
ATOM 11618 N N . ILE B 1 329 ? -5.08027 19.07277 -44.54982 1.000 14.97366 355 ILE B N 1
ATOM 11619 C CA . ILE B 1 329 ? -5.79383 18.96973 -45.81736 1.000 15.32009 355 ILE B CA 1
ATOM 11620 C C . ILE B 1 329 ? -5.29528 20.02734 -46.78977 1.000 15.66246 355 ILE B C 1
ATOM 11621 O O . ILE B 1 329 ? -5.14327 19.76228 -47.98322 1.000 15.54438 355 ILE B O 1
ATOM 11637 N N . ASP B 1 330 ? -5.06478 21.25093 -46.31011 1.000 16.16709 356 ASP B N 1
ATOM 11638 C CA . ASP B 1 330 ? -4.55939 22.28585 -47.20636 1.000 15.83870 356 ASP B CA 1
ATOM 11639 C C . ASP B 1 330 ? -3.25469 21.84169 -47.85609 1.000 16.13641 356 ASP B C 1
ATOM 11640 O O . ASP B 1 330 ? -3.07278 21.96411 -49.07696 1.000 16.78968 356 ASP B O 1
ATOM 11649 N N . ARG B 1 331 ? -2.35201 21.27770 -47.05612 1.000 15.64341 357 ARG B N 1
ATOM 11650 C CA . ARG B 1 331 ? -1.07385 20.82832 -47.58615 1.000 15.56213 357 ARG B CA 1
ATOM 11651 C C . ARG B 1 331 ? -1.26713 19.71963 -48.61157 1.000 15.95626 357 ARG B C 1
ATOM 11652 O O . ARG B 1 331 ? -0.70711 19.77457 -49.71513 1.000 16.45917 357 ARG B O 1
ATOM 11673 N N . VAL B 1 332 ? -2.06194 18.69953 -48.27396 1.000 16.33141 358 VAL B N 1
ATOM 11674 C CA . VAL B 1 332 ? -2.18570 17.58145 -49.20402 1.000 17.52339 358 VAL B CA 1
ATOM 11675 C C . VAL B 1 332 ? -2.92981 17.99687 -50.47117 1.000 16.66529 358 VAL B C 1
ATOM 11676 O O . VAL B 1 332 ? -2.59670 17.53971 -51.56822 1.000 16.47018 358 VAL B O 1
ATOM 11689 N N . ARG B 1 333 ? -3.95844 18.84261 -50.34585 1.000 15.42792 359 ARG B N 1
ATOM 11690 C CA . ARG B 1 333 ? -4.68136 19.30545 -51.52879 1.000 14.50645 359 ARG B CA 1
ATOM 11691 C C . ARG B 1 333 ? -3.77800 20.13240 -52.43442 1.000 14.46196 359 ARG B C 1
ATOM 11692 O O . ARG B 1 333 ? -3.81147 19.98592 -53.66313 1.000 15.16422 359 ARG B O 1
ATOM 11713 N N . THR B 1 334 ? -2.97774 21.02315 -51.84475 1.000 15.33640 360 THR B N 1
ATOM 11714 C CA . THR B 1 334 ? -2.09310 21.86731 -52.64102 1.000 16.27075 360 THR B CA 1
ATOM 11715 C C . THR B 1 334 ? -1.01620 21.03529 -53.31954 1.000 15.71996 360 THR B C 1
ATOM 11716 O O . THR B 1 334 ? -0.70498 21.24987 -54.49790 1.000 16.12711 360 THR B O 1
ATOM 11727 N N . ARG B 1 335 ? -0.44933 20.06976 -52.59818 1.000 16.11399 361 ARG B N 1
ATOM 11728 C CA A ARG B 1 335 ? 0.52510 19.16853 -53.20949 0.611 16.01121 361 ARG B CA 1
ATOM 11729 C CA B ARG B 1 335 ? 0.52450 19.17859 -53.20506 0.389 16.41691 361 ARG B CA 1
ATOM 11730 C C . ARG B 1 335 ? -0.09685 18.40899 -54.37132 1.000 16.59017 361 ARG B C 1
ATOM 11731 O O . ARG B 1 335 ? 0.50267 18.28591 -55.44705 1.000 17.47638 361 ARG B O 1
ATOM 11771 N N . ALA B 1 336 ? -1.30678 17.88142 -54.16935 1.000 16.41645 362 ALA B N 1
ATOM 11772 C CA . ALA B 1 336 ? -1.96722 17.10599 -55.21577 1.000 16.26046 362 ALA B CA 1
ATOM 11773 C C . ALA B 1 336 ? -2.22798 17.96761 -56.44080 1.000 14.83605 362 ALA B C 1
ATOM 11774 O O . ALA B 1 336 ? -2.04075 17.53339 -57.58472 1.000 15.66887 362 ALA B O 1
ATOM 11781 N N . TRP B 1 337 ? -2.65171 19.19915 -56.21219 1.000 14.85766 363 TRP B N 1
ATOM 11782 C CA . TRP B 1 337 ? -2.86598 20.13593 -57.30178 1.000 13.97825 363 TRP B CA 1
ATOM 11783 C C . TRP B 1 337 ? -1.60009 20.36861 -58.09932 1.000 13.93820 363 TRP B C 1
ATOM 11784 O O . TRP B 1 337 ? -1.63336 20.39602 -59.33202 1.000 14.64604 363 TRP B O 1
ATOM 11805 N N . THR B 1 338 ? -0.48100 20.59442 -57.41852 1.000 14.58579 364 THR B N 1
ATOM 11806 C CA . THR B 1 338 ? 0.76623 20.81772 -58.13725 1.000 14.56620 364 THR B CA 1
ATOM 11807 C C . THR B 1 338 ? 1.13112 19.59364 -58.96268 1.000 14.86628 364 THR B C 1
ATOM 11808 O O . THR B 1 338 ? 1.58491 19.72129 -60.10785 1.000 15.98248 364 THR B O 1
ATOM 11819 N N . LYS B 1 339 ? 0.93625 18.40005 -58.38361 1.000 15.91702 365 LYS B N 1
ATOM 11820 C CA A LYS B 1 339 ? 1.17931 17.15355 -59.10269 0.526 16.22314 365 LYS B CA 1
ATOM 11821 C CA B LYS B 1 339 ? 1.18786 17.16175 -59.10838 0.474 16.58951 365 LYS B CA 1
ATOM 11822 C C . LYS B 1 339 ? 0.31988 17.07671 -60.35970 1.000 16.95655 365 LYS B C 1
ATOM 11823 O O . LYS B 1 339 ? 0.79861 16.69761 -61.43671 1.000 18.64239 365 LYS B O 1
ATOM 11859 N N . VAL B 1 340 ? -0.96524 17.42149 -60.22961 1.000 16.36103 366 VAL B N 1
ATOM 11860 C CA . VAL B 1 340 ? -1.90119 17.31829 -61.34532 1.000 16.67464 366 VAL B CA 1
ATOM 11861 C C . VAL B 1 340 ? -1.51407 18.28514 -62.45230 1.000 16.51194 366 VAL B C 1
ATOM 11862 O O . VAL B 1 340 ? -1.42465 17.90897 -63.62761 1.000 18.09281 366 VAL B O 1
ATOM 11875 N N . LYS B 1 341 ? -1.26375 19.54440 -62.09373 1.000 16.52183 367 LYS B N 1
ATOM 11876 C CA . LYS B 1 341 ? -0.94633 20.52802 -63.11924 1.000 17.81895 367 LYS B CA 1
ATOM 11877 C C . LYS B 1 341 ? 0.33128 20.17353 -63.85858 1.000 19.04342 367 LYS B C 1
ATOM 11878 O O . LYS B 1 341 ? 0.44658 20.46080 -65.05237 1.000 21.73237 367 LYS B O 1
ATOM 11897 N N . SER B 1 342 ? 1.27710 19.51437 -63.19784 1.000 20.93834 368 SER B N 1
ATOM 11898 C CA A SER B 1 342 ? 2.52556 19.11690 -63.83261 0.406 23.68870 368 SER B CA 1
ATOM 11899 C CA B SER B 1 342 ? 2.52658 19.11399 -63.82937 0.594 23.15434 368 SER B CA 1
ATOM 11900 C C . SER B 1 342 ? 2.49229 17.68114 -64.34457 1.000 25.08108 368 SER B C 1
ATOM 11901 O O . SER B 1 342 ? 3.54271 17.13963 -64.71342 1.000 26.64404 368 SER B O 1
ATOM 11915 N N . GLY B 1 343 ? 1.31151 17.06547 -64.40189 1.000 26.34389 369 GLY B N 1
ATOM 11916 C CA . GLY B 1 343 ? 1.15690 15.63915 -64.64665 1.000 27.93453 369 GLY B CA 1
ATOM 11917 C C . GLY B 1 343 ? 1.59123 15.15795 -66.01513 1.000 31.04762 369 GLY B C 1
ATOM 11918 O O . GLY B 1 343 ? 1.74642 13.94339 -66.19235 1.000 32.96865 369 GLY B O 1
ATOM 11922 N N . LYS B 1 344 ? 1.78352 16.05371 -66.97640 1.000 31.73879 370 LYS B N 1
ATOM 11923 C CA . LYS B 1 344 ? 2.22309 15.62405 -68.29518 1.000 32.97330 370 LYS B CA 1
ATOM 11924 C C . LYS B 1 344 ? 3.73446 15.44823 -68.40625 1.000 33.79085 370 LYS B C 1
ATOM 11925 O O . LYS B 1 344 ? 4.19956 14.87928 -69.39910 1.000 34.54285 370 LYS B O 1
ATOM 11944 N N . LEU B 1 345 ? 4.50869 15.89735 -67.42287 1.000 33.90350 371 LEU B N 1
ATOM 11945 C CA . LEU B 1 345 ? 5.95985 15.89188 -67.55696 1.000 35.07762 371 LEU B CA 1
ATOM 11946 C C . LEU B 1 345 ? 6.53896 14.48518 -67.41632 1.000 35.30931 371 LEU B C 1
ATOM 11947 O O . LEU B 1 345 ? 6.05354 13.66870 -66.62956 1.000 35.55260 371 LEU B O 1
ATOM 11963 N N . GLU B 1 346 ? 7.59735 14.21165 -68.18133 1.000 35.61950 372 GLU B N 1
ATOM 11964 C CA . GLU B 1 346 ? 8.34152 12.96459 -68.05393 1.000 37.39114 372 GLU B CA 1
ATOM 11965 C C . GLU B 1 346 ? 9.22723 12.98095 -66.81290 1.000 35.06688 372 GLU B C 1
ATOM 11966 O O . GLU B 1 346 ? 9.79871 14.01333 -66.44884 1.000 34.64968 372 GLU B O 1
ATOM 11978 N N . HIS B 1 347 ? 9.34361 11.82198 -66.16883 1.000 32.57127 373 HIS B N 1
ATOM 11979 C CA . HIS B 1 347 ? 10.20706 11.63850 -65.01194 1.000 31.16643 373 HIS B CA 1
ATOM 11980 C C . HIS B 1 347 ? 11.21819 10.53895 -65.29249 1.000 32.18734 373 HIS B C 1
ATOM 11981 O O . HIS B 1 347 ? 11.04976 9.72996 -66.20797 1.000 32.96334 373 HIS B O 1
ATOM 11995 N N . HIS B 1 348 ? 12.28193 10.52130 -64.48421 1.000 31.94905 374 HIS B N 1
ATOM 11996 C CA . HIS B 1 348 ? 13.44276 9.68104 -64.75542 1.000 31.62353 374 HIS B CA 1
ATOM 11997 C C . HIS B 1 348 ? 13.90715 8.91177 -63.52616 1.000 30.87737 374 HIS B C 1
ATOM 11998 O O . HIS B 1 348 ? 15.05171 8.44423 -63.49146 1.000 29.95671 374 HIS B O 1
ATOM 12012 N N . HIS B 1 349 ? 13.03758 8.74931 -62.53049 1.000 31.20163 375 HIS B N 1
ATOM 12013 C CA . HIS B 1 349 ? 13.41432 8.13241 -61.26971 1.000 32.25664 375 HIS B CA 1
ATOM 12014 C C . HIS B 1 349 ? 13.25131 6.61805 -61.24886 1.000 35.20687 375 HIS B C 1
ATOM 12015 O O . HIS B 1 349 ? 13.61226 5.98984 -60.24774 1.000 35.73620 375 HIS B O 1
ATOM 12029 N N . HIS B 1 350 ? 12.70494 6.01411 -62.29564 1.000 38.84702 376 HIS B N 1
ATOM 12030 C CA . HIS B 1 350 ? 12.45277 4.57700 -62.26473 1.000 43.61973 376 HIS B CA 1
ATOM 12031 C C . HIS B 1 350 ? 13.73954 3.80046 -62.49180 1.000 45.31916 376 HIS B C 1
ATOM 12032 O O . HIS B 1 350 ? 14.45389 4.05784 -63.45582 1.000 47.10974 376 HIS B O 1
#

Organism: Escherichia coli (strain K12) (NCBI:txid83333)